Protein AF-A0A914XJV9-F1 (afdb_monomer_lite)

Foldseek 3Di:
DDDDDDDDDDDDDDDDDDDDDDDDDDDDDDDDDDYDDDDDDDDDDYDDDDDDDDDDDDDDDDDDDDDDDDDDDDDDDDDDADLLQKKKKAQADQPDDQVQVCVVLCVLHAWDDKFFDADVVPRTGPRIIMTGHPDNSSLVSVVVPPQDAGPNDGMDMARDDDPVNCVVDLQLVDQDQKKKWAQADPPDDQVLVQVQLCVLHHWDGKDDDPVHRMIMIGHPGRRSNSVLQVVQWGQGPNDTIRMDDDDDPVSSVVSVVVVVVVVVVVPPPDDDDDDDDDDDDDDDDDDDDDDDDDYDDDDDDDDDDDDDDDDDDDDDDDDDDDDDDDDDDDDDDDDDDDDDDDDDDDDDDDDDDDDDDDDDDDDDDDDDDDDDDDDDDDDDDDDDDDDDDDDDDDDDDDDDDDDDDDDDDDDDDDDDDDDDDDDDPDDDDDDDDDDDDDDDDDDDDDDDDDDDDDDDDDDPPDDDPDPDDFAQALAEAEFAQCLDALNVLLQQVNQVRHYAYEQEYQCDDQAQDDGDQVSQVVSCVVSVVVVGHYDYDNDQLLQLLVSVVVRCVPRNAHFEYEQDWAHADFAQPVGQDPCNLVSRLSRQQSSLVNNCVNRVVRLQVVLHHFYEREAEPCLVPNDGRRPSNNVSSVSLLVVQLVCCVVSVVSHHAGEYEHEDAQDPNCVVPDDVVVNVQFGSNFRNVVSSLSSTSPDPDHSWYWYTTNNDIDTDFDWAALAADDDPDDVVSCVVCVCNRPDCVPIDTDSDPVRVVVSVVVRNVPPDDDPDPDPPDDDPAFDFVQQQPDWDPFFDKDWDALCLLLLQLVLLPQDPDPLRCLRNPPPDPNNFRAQLLVLQSVVRRPPCCPGPRDHDDLLQKDFFKKKKFFPAGDDRTAMKTKTKGFPGWAAQDQKIWTWMKIWMAGPPPRHTGMIMITTMIGGRNHPNPGHNDDPPPPDFAADDPDAFPDKDKDWFALCSLVSNCSSRVVPRCLQPPQVSVVSSVHNGRFHDLSSLVSNLVVVCCVVPVSVPSRFFGMKMWTQDDTHRGRFMWMKGWHDDPQKIFIWIAGPVPRHTGIGSMITGTDDDPDPDDDDDDDDDDDDDDDQPFPCPVVLVLLQVVLVVPLCLLVVQLFKEKEQEDDPPDGRWIKIWHSNDDSTGIDTDDDPPPDDGQKYKYAYRVVSVCVLAVVDDPVVCVVVVRIDMDHDPVSVVSCCVSRHDDPDDD

Secondary structure (DSSP, 8-state):
-------------------------------------------------------------------------------PPPGGGEEEEES--TT--HHHHHHHHHTTS-EEEEEEEE-TTT--EEEEEEEEESSHHHHHHHHHTPSEEETTEEEEEEE---HHHHHH-GGGGS--SEEEEE---TT--HHHHHHHHHTTS-EEEEEEEGGGTEEEEEESSSHHHHHHHHH-EEEETTEEEE-EE---HHHHHHHHHHHHHHHHHHT-SS-----------------------------------------------------------------------------------------------------------------------------------------------------------------------------------------------------PPP--TT-EEEEESTTSHHHHHHHHHHHHTT-EEEEE-----TTS----SHHHHHHHHHHHHTT-EEEEE---GGGHHHHHHHHHHHHS---EEEE-------B-GGG--HHHHHHHIIIIIIHHHHHHHHHHHHHHHHT-EEEEEE--HHHHH--TTBHHHHHHHHHHHHHHHHHHHHHGGGTEEEEEEEE---STTTTTTS-HHHHHHS-GGGTHHHHHHHTSTT----S-EEEEETTEEEEE---B------SS--HHHHHHTHHHHS--TT-B--SSHHHHHHHHHHHHHTSPS------S---SS--HHHHHH---SS-EEEEE-HHHHHHHHHHTT--SSTTTHHHH-TTSTT----GGGGHHHHHHHT--TT-TT----TTTEEEEEEEEEESSPPPSSEEEEEEEEEEEEEE-SSEEEEEEEEEEEETTT--EEEEEEEEEEEET---SS--S--TTS----PPPSS--SEEEEEEPPTTHHHHHHHHH----GGGT-HHHHHHTT-SS--B-HHHHHHHHHHHHIIIIITT-GGGEEEEEEEE-S-B-TT-EEEEEEEEETTEEEEEEEETTTTEEEEEEEEEEEPPPP--------------------THHHHHHHHHHHHHT-TTHHHHH--EEEEEEEETTEEEEEEEEE-SSTT-EEEESSPSTTPPPSEEEEEEHHHHHHHHTTSS-HHHHHHTTSEEEEE-THHHHTTHHHHS--SS--

Radius of gyration: 46.47 Å; chains: 1; bounding box: 141×129×124 Å

Sequence (1201 aa):
MDLSENQSVAIDRKPNDPDNSQLTALKESSTEEEEVKSQNDADATQENNNESPKTFPSKYSIPKKNQETDNADDKPLSETPTEACKLFVGGLTTNTTEAMLRDFYSAFGRVVDVVVMVDSPTGRSRCFGFVTFAEPEHADRAIAAKPHVIDNRTIDAKRAIPREVSASNPEMKVQTTRLFVPGVRDEHTEENLQAYFEKYGKVKSVVIRRDKLCAFVDFEDADPVTKCALERAHYIEGHRCDVKKALSRDELTAARQRDRDRGFRGERQRGSAFGGRGGGVQYGGRDRDGGRSGGHFRGNDWRSDRGPQRGNYQQHEYGGGNAGYGSGGAPCSSRNSGGYGGWKETRGYEGYGSQNDAYFSGPQVQRQQENIAIPPGYNGPITHIYQASFAAQSSPAGGSRGLWANPAHNQHQASDFAARPVYQPQYRPYPDQLIGPCLAFYFGAYSNPQSGVTAYLLASLTFKKTKMALRFDGRVVIVTGAGGGLGRTYALDFAQRGASVVVNDLGGEAHGTGASTSMADKVVKEIRAAGGKAVANYDSVEYGEKIVKTAIDNFGRVDVVVNNAGILRDKAFVNMTDEDWDLIHKVHLKGAYSVARAAWPYMRKEKYGRIINTSSNSGVYGSFGQANYSAAKMGLVGFSNTLALEGAKYNILANSLVPTAGSRLTQTVMPQDLVDALKPEFVTPLVVYLCHESCPESGKVFEAGAGWFGTIQYYRSKGLALGLTTAEAVRDNWSKIVDMSHAKNFPGGREVTASLMEAMANVPEKKSPRPAGSTDKMDPQLAKSYVPDEPETYSYTARDAIIYALGIGATTKPEDVKFIYEGAEDFSVFPTFVVAPGLLANSINDWPGVKFDLQRVLHGEQYIELLKPLPSDGELKSHTRVVDIVDKGSFALILTNVETYDAQTGEKLAVQQFATFEKGFGNFGGSRTSAAEKTILPVPKRSPDAVVEQQTSPDQAALYRQGSGDMNPLHVDTDFAKVSGFKQPILHGLCSLGFAVRHVLQQYANNDVNRFKAVKVRFSKPVIPGQTLRTEMWKEGDRIHFQTLVKETGETVLSSCYVDLKPGTSTGHTHAAKASSTSTTSSNVKSAEIFKEMGERLKSQPDVPKKVQAILLYVIKQGGKDVAQFTVDLKNGAGAVYEGAPKNDEKAATTMTVEDEDFVKLATGKLNPQQAFMSGKIKVKGNIMLLQKLQGLMAAQKAKL

InterPro domains:
  IPR000504 RNA recognition motif domain [PF00076] (87-154)
  IPR000504 RNA recognition motif domain [PF00076] (179-229)
  IPR000504 RNA recognition motif domain [PS50102] (85-168)
  IPR000504 RNA recognition motif domain [PS50102] (177-248)
  IPR000504 RNA recognition motif domain [SM00360] (86-158)
  IPR000504 RNA recognition motif domain [SM00360] (178-244)
  IPR002347 Short-chain dehydrogenase/reductase SDR [PF00106] (475-661)
  IPR002347 Short-chain dehydrogenase/reductase SDR [PR00080] (556-567)
  IPR002347 Short-chain dehydrogenase/reductase SDR [PR00080] (609-617)
  IPR002347 Short-chain dehydrogenase/reductase SDR [PR00080] (629-648)
  IPR002347 Short-chain dehydrogenase/reductase SDR [PR00081] (476-493)
  IPR002347 Short-chain dehydrogenase/reductase SDR [PR00081] (556-567)
  IPR002347 Short-chain dehydrogenase/reductase SDR [PR00081] (603-619)
  IPR002347 Short-chain dehydrogenase/reductase SDR [PR00081] (629-648)
  IPR002539 MaoC-like dehydratase domain [PF01575] (939-1053)
  IPR003033 SCP2 sterol-binding domain [PF02036] (1091-1194)
  IPR012677 Nucleotide-binding alpha-beta plait domain superfamily [G3DSA:3.30.70.330] (14-167)
  IPR012677 Nucleotide-binding alpha-beta plait domain superfamily [G3DSA:3.30.70.330] (172-252)
  IPR020904 Short-chain dehydrogenase/reductase, conserved site [PS00061] (616-644)
  IPR029069 HotDog domain superfamily [SSF54637] (790-930)

Organism: NCBI:txid2011161

pLDDT: mean 72.71, std 27.86, range [21.86, 98.94]

Structure (mmCIF, N/CA/C/O backbone):
data_AF-A0A914XJV9-F1
#
_entry.id   AF-A0A914XJV9-F1
#
loop_
_atom_site.group_PDB
_atom_site.id
_atom_site.type_symbol
_atom_site.label_atom_id
_atom_site.label_alt_id
_atom_site.label_comp_id
_atom_site.label_asym_id
_atom_site.label_entity_id
_atom_site.label_seq_id
_atom_site.pdbx_PDB_ins_code
_atom_site.Cartn_x
_atom_site.Cartn_y
_atom_site.Cartn_z
_atom_site.occupancy
_atom_site.B_iso_or_equiv
_atom_site.auth_seq_id
_atom_site.auth_comp_id
_atom_site.auth_asym_id
_atom_site.auth_atom_id
_atom_site.pdbx_PDB_model_num
ATOM 1 N N . MET A 1 1 ? 35.556 41.927 5.781 1.00 35.94 1 MET A N 1
ATOM 2 C CA . MET A 1 1 ? 36.174 43.021 5.008 1.00 35.94 1 MET A CA 1
ATOM 3 C C . MET A 1 1 ? 37.508 42.538 4.491 1.00 35.94 1 MET A C 1
ATOM 5 O O . MET A 1 1 ? 38.126 41.714 5.154 1.00 35.94 1 MET A O 1
ATOM 9 N N . ASP A 1 2 ? 37.931 43.083 3.363 1.00 35.97 2 ASP A N 1
ATOM 10 C CA . ASP A 1 2 ? 39.230 43.755 3.315 1.00 35.97 2 ASP A CA 1
ATOM 11 C C . ASP A 1 2 ? 38.962 45.214 2.872 1.00 35.97 2 ASP A C 1
ATOM 13 O O . ASP A 1 2 ? 37.804 45.524 2.563 1.00 35.97 2 ASP A O 1
ATOM 17 N N . LEU A 1 3 ? 39.983 46.079 2.863 1.00 35.72 3 LEU A N 1
ATOM 18 C CA . LEU A 1 3 ? 39.907 47.551 2.969 1.00 35.72 3 LEU A CA 1
ATOM 19 C C . LEU A 1 3 ? 39.520 47.998 4.399 1.00 35.72 3 LEU A C 1
ATOM 21 O O . LEU A 1 3 ? 38.695 47.364 5.055 1.00 35.72 3 LEU A O 1
ATOM 25 N N . SER A 1 4 ? 40.098 49.073 4.953 1.00 30.72 4 SER A N 1
ATOM 26 C CA . SER A 1 4 ? 40.649 50.278 4.301 1.00 30.72 4 SER A CA 1
ATOM 27 C C . SER A 1 4 ? 42.183 50.447 4.254 1.00 30.72 4 SER A C 1
ATOM 29 O O . SER A 1 4 ? 42.829 50.501 5.292 1.00 30.72 4 SER A O 1
ATOM 31 N N . GLU A 1 5 ? 42.676 50.667 3.029 1.00 45.34 5 GLU A N 1
ATOM 32 C CA . GLU A 1 5 ? 43.639 51.692 2.552 1.00 45.34 5 GLU A CA 1
ATOM 33 C C . GLU A 1 5 ? 44.970 52.070 3.259 1.00 45.34 5 GLU A C 1
ATOM 35 O O . GLU A 1 5 ? 45.047 52.301 4.459 1.00 45.34 5 GLU A O 1
ATOM 40 N N . ASN A 1 6 ? 45.938 52.401 2.379 1.00 33.38 6 ASN A N 1
ATOM 41 C CA . ASN A 1 6 ? 47.176 53.187 2.560 1.00 33.38 6 ASN A CA 1
ATOM 42 C C . ASN A 1 6 ? 48.343 52.515 3.330 1.00 33.38 6 ASN A C 1
ATOM 44 O O . ASN A 1 6 ? 48.135 51.751 4.261 1.00 33.38 6 ASN A O 1
ATOM 48 N N . GLN A 1 7 ? 49.619 52.732 2.965 1.00 29.50 7 GLN A N 1
ATOM 49 C CA . GLN A 1 7 ? 50.206 53.797 2.122 1.00 29.50 7 GLN A CA 1
ATOM 50 C C . GLN A 1 7 ? 51.362 53.297 1.205 1.00 29.50 7 GLN A C 1
ATOM 52 O O . GLN A 1 7 ? 51.760 52.137 1.260 1.00 29.50 7 GLN A O 1
ATOM 57 N N . SER A 1 8 ? 51.875 54.179 0.336 1.00 27.77 8 SER A N 1
ATOM 58 C CA . SER A 1 8 ? 53.024 53.995 -0.584 1.00 27.77 8 SER A CA 1
ATOM 59 C C . SER A 1 8 ? 54.372 53.796 0.161 1.00 27.77 8 SER A C 1
ATOM 61 O O . SER A 1 8 ? 54.440 54.030 1.361 1.00 27.77 8 SER A O 1
ATOM 63 N N . VAL A 1 9 ? 55.488 53.323 -0.427 1.00 28.36 9 VAL A N 1
ATOM 64 C CA . VAL A 1 9 ? 56.270 53.830 -1.589 1.00 28.36 9 VAL A CA 1
ATOM 65 C C . VAL A 1 9 ? 57.107 52.699 -2.241 1.00 28.36 9 VAL A C 1
ATOM 67 O O . VAL A 1 9 ? 57.362 51.671 -1.624 1.00 28.36 9 VAL A O 1
ATOM 70 N N . ALA A 1 10 ? 57.525 52.876 -3.503 1.00 28.20 10 ALA A N 1
ATOM 71 C CA . ALA A 1 10 ? 58.296 51.906 -4.297 1.00 28.20 10 ALA A CA 1
ATOM 72 C C . ALA A 1 10 ? 59.831 52.043 -4.172 1.00 28.20 10 ALA A C 1
ATOM 74 O O . ALA A 1 10 ? 60.318 53.105 -3.798 1.00 28.20 10 ALA A O 1
ATOM 75 N N . ILE A 1 11 ? 60.578 51.021 -4.624 1.00 28.30 11 ILE A N 1
ATOM 76 C CA . ILE A 1 11 ? 61.753 51.146 -5.522 1.00 28.30 11 ILE A CA 1
ATOM 77 C C . ILE A 1 11 ? 62.141 49.762 -6.091 1.00 28.30 11 ILE A C 1
ATOM 79 O O . ILE A 1 11 ? 61.942 48.735 -5.449 1.00 28.30 11 ILE A O 1
ATOM 83 N N . ASP A 1 12 ? 62.667 49.748 -7.317 1.00 28.19 12 ASP A N 1
ATOM 84 C CA . ASP A 1 12 ? 63.101 48.567 -8.085 1.00 28.19 12 ASP A CA 1
ATOM 85 C C . ASP A 1 12 ? 64.639 48.419 -8.052 1.00 28.19 12 ASP A C 1
ATOM 87 O O . ASP A 1 12 ? 65.328 49.434 -8.210 1.00 28.19 12 ASP A O 1
ATOM 91 N N . ARG A 1 13 ? 65.170 47.188 -7.877 1.00 27.08 13 ARG A N 1
ATOM 92 C CA . ARG A 1 13 ? 66.496 46.743 -8.387 1.00 27.08 13 ARG A CA 1
ATOM 93 C C . ARG A 1 13 ? 66.827 45.244 -8.185 1.00 27.08 13 ARG A C 1
ATOM 95 O O . ARG A 1 13 ? 67.084 44.771 -7.085 1.00 27.08 13 ARG A O 1
ATOM 102 N N . LYS A 1 14 ? 66.916 44.561 -9.330 1.00 26.86 14 LYS A N 1
ATOM 103 C CA . LYS A 1 14 ? 67.785 43.425 -9.753 1.00 26.86 14 LYS A CA 1
ATOM 104 C C . LYS A 1 14 ? 69.282 43.497 -9.315 1.00 26.86 14 LYS A C 1
ATOM 106 O O . LYS A 1 14 ? 69.695 44.604 -8.967 1.00 26.86 14 LYS A O 1
ATOM 111 N N . PRO A 1 15 ? 70.161 42.481 -9.584 1.00 55.50 15 PRO A N 1
ATOM 112 C CA . PRO A 1 15 ? 69.984 41.017 -9.831 1.00 55.50 15 PRO A CA 1
ATOM 113 C C . PRO A 1 15 ? 71.158 40.097 -9.309 1.00 55.50 15 PRO A C 1
ATOM 115 O O . PRO A 1 15 ? 71.995 40.550 -8.537 1.00 55.50 15 PRO A O 1
ATOM 118 N N . ASN A 1 16 ? 71.255 38.867 -9.868 1.00 28.69 16 ASN A N 1
ATOM 119 C CA . ASN A 1 16 ? 72.408 37.930 -10.014 1.00 28.69 16 ASN A CA 1
ATOM 120 C C . ASN A 1 16 ? 72.744 36.990 -8.827 1.00 28.69 16 ASN A C 1
ATOM 122 O O . ASN A 1 16 ? 72.704 37.431 -7.685 1.00 28.69 16 ASN A O 1
ATOM 126 N N . ASP A 1 17 ? 72.928 35.661 -8.984 1.00 32.00 17 ASP A N 1
ATOM 127 C CA . ASP A 1 17 ? 73.704 34.768 -9.915 1.00 32.00 17 ASP A CA 1
ATOM 128 C C . ASP A 1 17 ? 75.155 34.506 -9.445 1.00 32.00 17 ASP A C 1
ATOM 130 O O . ASP A 1 17 ? 75.733 35.403 -8.825 1.00 32.00 17 ASP A O 1
ATOM 134 N N . PRO A 1 18 ? 75.798 33.358 -9.783 1.00 53.62 18 PRO A N 1
ATOM 135 C CA . PRO A 1 18 ? 75.336 32.182 -10.553 1.00 53.62 18 PRO A CA 1
ATOM 136 C C . PRO A 1 18 ? 75.218 30.935 -9.609 1.00 53.62 18 PRO A C 1
ATOM 138 O O . PRO A 1 18 ? 74.758 31.127 -8.487 1.00 53.62 18 PRO A O 1
ATOM 141 N N . ASP A 1 19 ? 75.514 29.647 -9.880 1.00 28.52 19 ASP A N 1
ATOM 142 C CA . ASP A 1 19 ? 76.132 28.916 -11.011 1.00 28.52 19 ASP A CA 1
ATOM 143 C C . ASP A 1 19 ? 75.695 27.414 -11.055 1.00 28.52 19 ASP A C 1
ATOM 145 O O . ASP A 1 19 ? 74.614 27.069 -10.576 1.00 28.52 19 ASP A O 1
ATOM 149 N N . ASN A 1 20 ? 76.475 26.529 -11.698 1.00 30.92 20 ASN A N 1
ATOM 150 C CA . ASN A 1 20 ? 75.982 25.366 -12.452 1.00 30.92 20 ASN A CA 1
ATOM 151 C C . ASN A 1 20 ? 76.846 24.072 -12.313 1.00 30.92 20 ASN A C 1
ATOM 153 O O . ASN A 1 20 ? 77.877 24.053 -11.645 1.00 30.92 20 ASN A O 1
ATOM 157 N N . SER A 1 21 ? 76.454 23.021 -13.055 1.00 28.16 21 SER A N 1
ATOM 158 C CA . SER A 1 21 ? 77.110 21.715 -13.315 1.00 28.16 21 SER A CA 1
ATOM 159 C C . SER A 1 21 ? 76.910 20.628 -12.227 1.00 28.16 21 SER A C 1
ATOM 161 O O . SER A 1 21 ? 76.821 20.948 -11.049 1.00 28.16 21 SER A O 1
ATOM 163 N N . GLN A 1 22 ? 76.639 19.332 -12.495 1.00 29.59 22 GLN A N 1
ATOM 164 C CA . GLN A 1 22 ? 77.000 18.383 -13.583 1.00 29.59 22 GLN A CA 1
ATOM 165 C C . GLN A 1 22 ? 78.501 18.026 -13.620 1.00 29.59 22 GLN A C 1
ATOM 167 O O . GLN A 1 22 ? 79.325 18.911 -13.492 1.00 29.59 22 GLN A O 1
ATOM 172 N N . LEU A 1 23 ? 78.976 16.799 -13.870 1.00 29.56 23 LEU A N 1
ATOM 173 C CA . LEU A 1 23 ? 78.452 15.415 -13.856 1.00 29.56 23 LEU A CA 1
ATOM 174 C C . LEU A 1 23 ? 79.693 14.503 -14.037 1.00 29.56 23 LEU A C 1
ATOM 176 O O . LEU A 1 23 ? 80.596 14.905 -14.762 1.00 29.56 23 LEU A O 1
ATOM 180 N N . THR A 1 24 ? 79.690 13.257 -13.530 1.00 29.30 24 THR A N 1
ATOM 181 C CA . THR A 1 24 ? 80.637 12.150 -13.884 1.00 29.30 24 THR A CA 1
ATOM 182 C C . THR A 1 24 ? 82.157 12.343 -13.619 1.00 29.30 24 THR A C 1
ATOM 184 O O . THR A 1 24 ? 82.661 13.453 -13.655 1.00 29.30 24 THR A O 1
ATOM 187 N N . ALA A 1 25 ? 82.989 11.308 -13.408 1.00 30.73 25 ALA A N 1
ATOM 188 C CA . ALA A 1 25 ? 82.781 9.934 -12.908 1.00 30.73 25 ALA A CA 1
ATOM 189 C C . ALA A 1 25 ? 84.137 9.219 -12.633 1.00 30.73 25 ALA A C 1
ATOM 191 O O . ALA A 1 25 ? 85.165 9.643 -13.148 1.00 30.73 25 ALA A O 1
ATOM 192 N N . LEU A 1 26 ? 84.051 8.047 -11.973 1.00 27.95 26 LEU A N 1
ATOM 193 C CA . LEU A 1 26 ? 84.972 6.885 -12.002 1.00 27.95 26 LEU A CA 1
ATOM 194 C C . LEU A 1 26 ? 86.272 6.865 -11.158 1.00 27.95 26 LEU A C 1
ATOM 196 O O . LEU A 1 26 ? 87.065 7.795 -11.183 1.00 27.95 26 LEU A O 1
ATOM 200 N N . LYS A 1 27 ? 86.512 5.655 -10.601 1.00 27.23 27 LYS A N 1
ATOM 201 C CA . LYS A 1 27 ? 87.788 5.029 -10.164 1.00 27.23 27 LYS A CA 1
ATOM 202 C C . LYS A 1 27 ? 88.491 5.579 -8.902 1.00 27.23 27 LYS A C 1
ATOM 204 O O . LYS A 1 27 ? 88.497 6.777 -8.675 1.00 27.23 27 LYS A O 1
ATOM 209 N N . GLU A 1 28 ? 89.161 4.765 -8.071 1.00 27.73 28 GLU A N 1
ATOM 210 C CA . GLU A 1 28 ? 89.102 3.305 -7.779 1.00 27.73 28 GLU A CA 1
ATOM 211 C C . GLU A 1 28 ? 89.982 3.014 -6.537 1.00 27.73 28 GLU A C 1
ATOM 213 O O . GLU A 1 28 ? 91.012 3.668 -6.406 1.00 27.73 28 GLU A O 1
ATOM 218 N N . SER A 1 29 ? 89.665 1.991 -5.718 1.00 25.09 29 SER A N 1
ATOM 219 C CA . SER A 1 29 ? 90.509 1.422 -4.620 1.00 25.09 29 SER A CA 1
ATOM 220 C C . SER A 1 29 ? 90.914 2.363 -3.450 1.00 25.09 29 SER A C 1
ATOM 222 O O . SER A 1 29 ? 90.956 3.574 -3.617 1.00 25.09 29 SER A O 1
ATOM 224 N N . SER A 1 30 ? 91.235 1.911 -2.228 1.00 26.02 30 SER A N 1
ATOM 225 C CA . SER A 1 30 ? 90.903 0.685 -1.457 1.00 26.02 30 SER A CA 1
ATOM 226 C C . SER A 1 30 ? 91.379 0.851 0.008 1.00 26.02 30 SER A C 1
ATOM 228 O O . SER A 1 30 ? 92.380 1.529 0.195 1.00 26.02 30 SER A O 1
ATOM 230 N N . THR A 1 31 ? 90.710 0.197 0.979 1.00 24.86 31 THR A N 1
ATOM 231 C CA . THR A 1 31 ? 91.248 -0.450 2.227 1.00 24.86 31 THR A CA 1
ATOM 232 C C . THR A 1 31 ? 92.362 0.237 3.058 1.00 24.86 31 THR A C 1
ATOM 234 O O . THR A 1 31 ? 93.399 0.586 2.511 1.00 24.86 31 THR A O 1
ATOM 237 N N . GLU A 1 32 ? 92.338 0.297 4.396 1.00 26.41 32 GLU A N 1
ATOM 238 C CA . GLU A 1 32 ? 91.389 -0.159 5.439 1.00 26.41 32 GLU A CA 1
ATOM 239 C C . GLU A 1 32 ? 91.836 0.406 6.821 1.00 26.41 32 GLU A C 1
ATOM 241 O O . GLU A 1 32 ? 92.799 1.166 6.874 1.00 26.41 32 GLU A O 1
ATOM 246 N N . GLU A 1 33 ? 91.179 -0.042 7.903 1.00 27.69 33 GLU A N 1
ATOM 247 C CA . GLU A 1 33 ? 91.526 0.078 9.343 1.00 27.69 33 GLU A CA 1
ATOM 248 C C . GLU A 1 33 ? 90.814 1.147 10.206 1.00 27.69 33 GLU A C 1
ATOM 250 O O . GLU A 1 33 ? 90.206 2.091 9.709 1.00 27.69 33 GLU A O 1
ATOM 255 N N . GLU A 1 34 ? 90.859 0.868 11.520 1.00 28.19 34 GLU A N 1
ATOM 256 C CA . GLU A 1 34 ? 90.119 1.427 12.669 1.00 28.19 34 GLU A CA 1
ATOM 257 C C . GLU A 1 34 ? 88.573 1.357 12.606 1.00 28.19 34 GLU A C 1
ATOM 259 O O . GLU A 1 34 ? 87.932 1.864 11.695 1.00 28.19 34 GLU A O 1
ATOM 264 N N . GLU A 1 35 ? 87.825 0.873 13.601 1.00 26.88 35 GLU A N 1
ATOM 265 C CA . GLU A 1 35 ? 87.966 -0.089 14.714 1.00 26.88 35 GLU A CA 1
ATOM 266 C C . GLU A 1 35 ? 86.552 -0.087 15.384 1.00 26.88 35 GLU A C 1
ATOM 268 O O . GLU A 1 35 ? 85.907 0.954 15.456 1.00 26.88 35 GLU A O 1
ATOM 273 N N . VAL A 1 36 ? 85.930 -1.246 15.672 1.00 26.53 36 VAL A N 1
ATOM 274 C CA . VAL A 1 36 ? 85.698 -1.779 17.046 1.00 26.53 36 VAL A CA 1
ATOM 275 C C . VAL A 1 36 ? 84.713 -0.968 17.936 1.00 26.53 36 VAL A C 1
ATOM 277 O O . VAL A 1 36 ? 84.832 0.239 18.059 1.00 26.53 36 VAL A O 1
ATOM 280 N N . LYS A 1 37 ? 83.710 -1.527 18.644 1.00 25.86 37 LYS A N 1
ATOM 281 C CA . LYS A 1 37 ? 83.249 -2.905 18.994 1.00 25.86 37 LYS A CA 1
ATOM 282 C C . LYS A 1 37 ? 81.698 -2.867 19.171 1.00 25.86 37 LYS A C 1
ATOM 284 O O . LYS A 1 37 ? 81.182 -1.814 19.520 1.00 25.86 37 LYS A O 1
ATOM 289 N N . SER A 1 38 ? 80.901 -3.858 18.734 1.00 25.83 38 SER A N 1
ATOM 290 C CA . SER A 1 38 ? 80.520 -5.133 19.414 1.00 25.83 38 SER A CA 1
ATOM 291 C C . SER A 1 38 ? 79.536 -4.957 20.609 1.00 25.83 38 SER A C 1
ATOM 293 O O . SER A 1 38 ? 79.425 -3.849 21.115 1.00 25.83 38 SER A O 1
ATOM 295 N N . GLN A 1 39 ? 78.741 -5.924 21.110 1.00 27.36 39 GLN A N 1
ATOM 296 C CA . GLN A 1 39 ? 78.460 -7.356 20.823 1.00 27.36 39 GLN A CA 1
ATOM 297 C C . GLN A 1 39 ? 77.080 -7.699 21.490 1.00 27.36 39 GLN A C 1
ATOM 299 O O . GLN A 1 39 ? 76.764 -7.101 22.512 1.00 27.36 39 GLN A O 1
ATOM 304 N N . ASN A 1 40 ? 76.138 -8.418 20.859 1.00 26.36 40 ASN A N 1
ATOM 305 C CA . ASN A 1 40 ? 75.861 -9.880 20.906 1.00 26.36 40 ASN A CA 1
ATOM 306 C C . ASN A 1 40 ? 74.923 -10.430 22.021 1.00 26.36 40 ASN A C 1
ATOM 308 O O . ASN A 1 40 ? 75.107 -10.155 23.198 1.00 26.36 40 ASN A O 1
ATOM 312 N N . ASP A 1 41 ? 74.032 -11.324 21.560 1.00 24.80 41 ASP A N 1
ATOM 313 C CA . ASP A 1 41 ? 73.578 -12.624 22.110 1.00 24.80 41 ASP A CA 1
ATOM 314 C C . ASP A 1 41 ? 72.735 -12.801 23.400 1.00 24.80 41 ASP A C 1
ATOM 316 O O . ASP A 1 41 ? 72.989 -12.217 24.446 1.00 24.80 41 ASP A O 1
ATOM 320 N N . ALA A 1 42 ? 71.834 -13.799 23.282 1.00 26.77 42 ALA A N 1
ATOM 321 C CA . ALA A 1 42 ? 71.218 -14.663 24.311 1.00 26.77 42 ALA A CA 1
ATOM 322 C C . ALA A 1 42 ? 70.265 -14.041 25.365 1.00 26.77 42 ALA A C 1
ATOM 324 O O . ALA A 1 42 ? 70.269 -12.840 25.596 1.00 26.77 42 ALA A O 1
ATOM 325 N N . ASP A 1 43 ? 69.460 -14.805 26.122 1.00 25.11 43 ASP A N 1
ATOM 326 C CA . ASP A 1 43 ? 68.598 -15.998 25.891 1.00 25.11 43 ASP A CA 1
ATOM 327 C C . ASP A 1 43 ? 67.774 -16.207 27.204 1.00 25.11 43 ASP A C 1
ATOM 329 O O . ASP A 1 43 ? 67.992 -15.498 28.183 1.00 25.11 43 ASP A O 1
ATOM 333 N N . ALA A 1 44 ? 66.870 -17.190 27.256 1.00 26.05 44 ALA A N 1
ATOM 334 C CA . ALA A 1 44 ? 66.385 -17.871 28.469 1.00 26.05 44 ALA A CA 1
ATOM 335 C C . ALA A 1 44 ? 65.604 -17.081 29.567 1.00 26.05 44 ALA A C 1
ATOM 337 O O . ALA A 1 44 ? 66.147 -16.564 30.535 1.00 26.05 44 ALA A O 1
ATOM 338 N N . THR A 1 45 ? 64.270 -17.212 29.495 1.00 24.44 45 THR A N 1
ATOM 339 C CA . THR A 1 45 ? 63.348 -17.630 30.591 1.00 24.44 45 THR A CA 1
ATOM 340 C C . THR A 1 45 ? 63.232 -16.906 31.959 1.00 24.44 45 THR A C 1
ATOM 342 O O . THR A 1 45 ? 64.131 -16.933 32.787 1.00 24.44 45 THR A O 1
ATOM 345 N N . GLN A 1 46 ? 61.960 -16.589 32.267 1.00 24.92 46 GLN A N 1
ATOM 346 C CA . GLN A 1 46 ? 61.229 -16.776 33.547 1.00 24.92 46 GLN A CA 1
ATOM 347 C C . GLN A 1 46 ? 61.274 -15.754 34.719 1.00 24.92 46 GLN A C 1
ATOM 349 O O . GLN A 1 46 ? 62.250 -15.601 35.437 1.00 24.92 46 GLN A O 1
ATOM 354 N N . GLU A 1 47 ? 60.048 -15.283 35.011 1.00 25.05 47 GLU A N 1
ATOM 355 C CA . GLU A 1 47 ? 59.360 -15.227 36.322 1.00 25.05 47 GLU A CA 1
ATOM 356 C C . GLU A 1 47 ? 59.354 -13.994 37.264 1.00 25.05 47 GLU A C 1
ATOM 358 O O . GLU A 1 47 ? 60.363 -13.415 37.639 1.00 25.05 47 GLU A O 1
ATOM 363 N N . ASN A 1 48 ? 58.122 -13.750 37.750 1.00 24.50 48 ASN A N 1
ATOM 364 C CA . ASN A 1 48 ? 57.681 -13.160 39.025 1.00 24.50 48 ASN A CA 1
ATOM 365 C C . ASN A 1 48 ? 57.728 -11.633 39.300 1.00 24.50 48 ASN A C 1
ATOM 367 O O . ASN A 1 48 ? 58.663 -11.100 39.881 1.00 24.50 48 ASN A O 1
ATOM 371 N N . ASN A 1 49 ? 56.525 -11.056 39.146 1.00 24.77 49 ASN A N 1
ATOM 372 C CA . ASN A 1 49 ? 55.782 -10.267 40.150 1.00 24.77 49 ASN A CA 1
ATOM 373 C C . ASN A 1 49 ? 56.039 -8.762 40.390 1.00 24.77 49 ASN A C 1
ATOM 375 O O . ASN A 1 49 ? 57.151 -8.258 40.448 1.00 24.77 49 ASN A O 1
ATOM 379 N N . ASN A 1 50 ? 54.898 -8.141 40.723 1.00 23.19 50 ASN A N 1
ATOM 380 C CA . ASN A 1 50 ? 54.648 -6.929 41.507 1.00 23.19 50 ASN A CA 1
ATOM 381 C C . ASN A 1 50 ? 54.798 -5.508 40.919 1.00 23.19 50 ASN A C 1
ATOM 383 O O . ASN A 1 50 ? 55.811 -5.097 40.372 1.00 23.19 50 ASN A O 1
ATOM 387 N N . GLU A 1 51 ? 53.738 -4.754 41.241 1.00 23.22 51 GLU A N 1
ATOM 388 C CA . GLU A 1 51 ? 53.666 -3.329 41.589 1.00 23.22 51 GLU A CA 1
ATOM 389 C C . GLU A 1 51 ? 53.754 -2.217 40.519 1.00 23.22 51 GLU A C 1
ATOM 391 O O . GLU A 1 51 ? 54.617 -2.129 39.651 1.00 23.22 51 GLU A O 1
ATOM 396 N N . SER A 1 52 ? 52.785 -1.307 40.668 1.00 32.03 52 SER A N 1
ATOM 397 C CA . SER A 1 52 ? 52.681 0.061 40.145 1.00 32.03 52 SER A CA 1
ATOM 398 C C . SER A 1 52 ? 53.863 0.951 40.615 1.00 32.03 52 SER A C 1
ATOM 400 O O . SER A 1 52 ? 54.594 0.522 41.504 1.00 32.03 52 SER A O 1
ATOM 402 N N . PRO A 1 53 ? 54.025 2.229 40.176 1.00 39.53 53 PRO A N 1
ATOM 403 C CA . PRO A 1 53 ? 53.096 3.054 39.385 1.00 39.53 53 PRO A CA 1
ATOM 404 C C . PRO A 1 53 ? 53.766 3.943 38.302 1.00 39.53 53 PRO A C 1
ATOM 406 O O . PRO A 1 53 ? 54.985 3.944 38.137 1.00 39.53 53 PRO A O 1
ATOM 409 N N . LYS A 1 54 ? 52.977 4.833 37.670 1.00 24.11 54 LYS A N 1
ATOM 410 C CA . LYS A 1 54 ? 53.268 6.290 37.654 1.00 24.11 54 LYS A CA 1
ATOM 411 C C . LYS A 1 54 ? 52.087 7.139 37.169 1.00 24.11 54 LYS A C 1
ATOM 413 O O . LYS A 1 54 ? 51.370 6.770 36.248 1.00 24.11 54 LYS A O 1
ATOM 418 N N . THR A 1 55 ? 51.909 8.291 37.811 1.00 25.94 55 THR A N 1
ATOM 419 C CA . THR A 1 55 ? 50.918 9.331 37.497 1.00 25.94 55 THR A CA 1
ATOM 420 C C . THR A 1 55 ? 51.513 10.418 36.596 1.00 25.94 55 THR A C 1
ATOM 422 O O . THR A 1 55 ? 52.716 10.673 36.635 1.00 25.94 55 THR A O 1
ATOM 425 N N . PHE A 1 56 ? 50.662 11.107 35.829 1.00 25.84 56 PHE A N 1
ATOM 426 C CA . PHE A 1 56 ? 51.005 12.354 35.129 1.00 25.84 56 PHE A CA 1
ATOM 427 C C . PHE A 1 56 ? 50.384 13.581 35.840 1.00 25.84 56 PHE A C 1
ATOM 429 O O . PHE A 1 56 ? 49.429 13.420 36.604 1.00 25.84 56 PHE A O 1
ATOM 436 N N . PRO A 1 57 ? 50.951 14.797 35.682 1.00 26.86 57 PRO A N 1
ATOM 437 C CA . PRO A 1 57 ? 50.749 15.892 36.635 1.00 26.86 57 PRO A CA 1
ATOM 438 C C . PRO A 1 57 ? 49.503 16.762 36.391 1.00 26.86 57 PRO A C 1
ATOM 440 O O . PRO A 1 57 ? 49.058 16.967 35.264 1.00 26.86 57 PRO A O 1
ATOM 443 N N . SER A 1 58 ? 49.001 17.356 37.479 1.00 29.19 58 SER A N 1
ATOM 444 C CA . SER A 1 58 ? 47.888 18.317 37.480 1.00 29.19 58 SER A CA 1
ATOM 445 C C . SER A 1 58 ? 48.239 19.643 36.792 1.00 29.19 58 SER A C 1
ATOM 447 O O . SER A 1 58 ? 49.320 20.192 37.021 1.00 29.19 58 SER A O 1
ATOM 449 N N . LYS A 1 59 ? 47.300 20.196 36.006 1.00 25.45 59 LYS A N 1
ATOM 450 C CA . LYS A 1 59 ? 47.401 21.561 35.452 1.00 25.45 59 LYS A CA 1
ATOM 451 C C . LYS A 1 59 ? 46.085 22.345 35.289 1.00 25.45 59 LYS A C 1
ATOM 453 O O . LYS A 1 59 ? 46.092 23.384 34.637 1.00 25.45 59 LYS A O 1
ATOM 458 N N . TYR A 1 60 ? 44.989 21.911 35.921 1.00 26.52 60 TYR A N 1
ATOM 459 C CA . TYR A 1 60 ? 43.729 22.670 35.976 1.00 26.52 60 TYR A CA 1
ATOM 460 C C . TYR A 1 60 ? 43.159 22.678 37.401 1.00 26.52 60 TYR A C 1
ATOM 462 O O . TYR A 1 60 ? 42.560 21.704 37.852 1.00 26.52 60 TYR A O 1
ATOM 470 N N . SER A 1 61 ? 43.352 23.790 38.113 1.00 25.45 61 SER A N 1
ATOM 471 C CA . SER A 1 61 ? 42.834 23.996 39.471 1.00 25.45 61 SER A CA 1
ATOM 472 C C . SER A 1 61 ? 41.491 24.725 39.429 1.00 25.45 61 SER A C 1
ATOM 474 O O . SER A 1 61 ? 41.445 25.908 39.100 1.00 25.45 61 SER A O 1
ATOM 476 N N . ILE A 1 62 ? 40.408 24.039 39.801 1.00 28.39 62 ILE A N 1
ATOM 477 C CA . ILE A 1 62 ? 39.077 24.641 39.985 1.00 28.39 62 ILE A CA 1
ATOM 478 C C . ILE A 1 62 ? 38.904 25.019 41.474 1.00 28.39 62 ILE A C 1
ATOM 480 O O . ILE A 1 62 ? 39.264 24.209 42.335 1.00 28.39 62 ILE A O 1
ATOM 484 N N . PRO A 1 63 ? 38.386 26.216 41.824 1.00 24.67 63 PRO A N 1
ATOM 485 C CA . PRO A 1 63 ? 38.2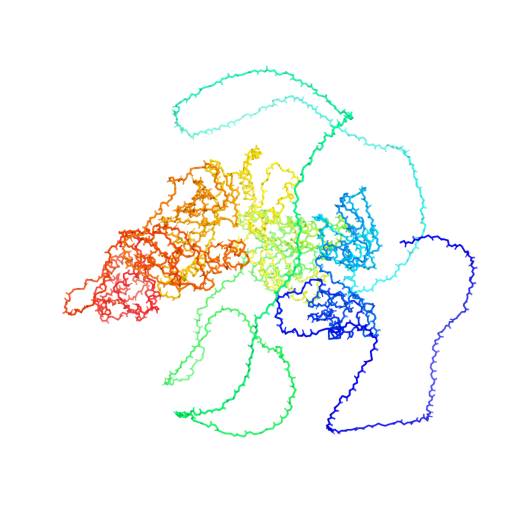17 26.626 43.222 1.00 24.67 63 PRO A CA 1
ATOM 486 C C . PRO A 1 63 ? 37.222 25.751 44.002 1.00 24.67 63 PRO A C 1
ATOM 488 O O . PRO A 1 63 ? 36.170 25.388 43.483 1.00 24.67 63 PRO A O 1
ATOM 491 N N . LYS A 1 64 ? 37.511 25.479 45.284 1.00 26.97 64 LYS A N 1
ATOM 492 C CA . LYS A 1 64 ? 36.585 24.815 46.219 1.00 26.97 64 LYS A CA 1
ATOM 493 C C . LYS A 1 64 ? 35.972 25.800 47.223 1.00 26.97 64 LYS A C 1
ATOM 495 O O . LYS A 1 64 ? 36.692 26.336 48.061 1.00 26.97 64 LYS A O 1
ATOM 500 N N . LYS A 1 65 ? 34.643 25.931 47.190 1.00 23.89 65 LYS A N 1
ATOM 501 C CA . LYS A 1 65 ? 33.725 26.252 48.305 1.00 23.89 65 LYS A CA 1
ATOM 502 C C . LYS A 1 65 ? 32.327 25.763 47.893 1.00 23.89 65 LYS A C 1
ATOM 504 O O . LYS A 1 65 ? 31.995 25.904 46.724 1.00 23.89 65 LYS A O 1
ATOM 509 N N . ASN A 1 66 ? 31.477 25.207 48.751 1.00 25.34 66 ASN A N 1
ATOM 510 C CA . ASN A 1 66 ? 31.655 24.721 50.126 1.00 25.34 66 ASN A CA 1
ATOM 511 C C . ASN A 1 66 ? 30.967 23.345 50.237 1.00 25.34 66 ASN A C 1
ATOM 513 O O . ASN A 1 66 ? 30.165 22.994 49.376 1.00 25.34 66 ASN A O 1
ATOM 517 N N . GLN A 1 67 ? 31.278 22.571 51.278 1.00 27.81 67 GLN A N 1
ATOM 518 C CA . GLN A 1 67 ? 30.553 21.333 51.580 1.00 27.81 67 GLN A CA 1
ATOM 519 C C . GLN A 1 67 ? 29.362 21.636 52.495 1.00 27.81 67 GLN A C 1
ATOM 521 O O . GLN A 1 67 ? 29.566 22.158 53.587 1.00 27.81 67 GLN A O 1
ATOM 526 N N . GLU A 1 68 ? 28.169 21.232 52.073 1.00 24.75 68 GLU A N 1
ATOM 527 C CA . GLU A 1 68 ? 27.089 20.767 52.953 1.00 24.75 68 GLU A CA 1
ATOM 528 C C . GLU A 1 68 ? 26.685 19.356 52.481 1.00 24.75 68 GLU A C 1
ATOM 530 O O . GLU A 1 68 ? 27.173 18.894 51.442 1.00 24.75 68 GLU A O 1
ATOM 535 N N . THR A 1 69 ? 25.965 18.604 53.313 1.00 27.00 69 THR A N 1
ATOM 536 C CA . THR A 1 69 ? 26.167 17.149 53.409 1.00 27.00 69 THR A CA 1
ATOM 537 C C . THR A 1 69 ? 25.044 16.273 52.839 1.00 27.00 69 THR A C 1
ATOM 539 O O . THR A 1 69 ? 23.929 16.718 52.595 1.00 27.00 69 THR A O 1
ATOM 542 N N . ASP A 1 70 ? 25.396 14.988 52.709 1.00 26.48 70 ASP A N 1
ATOM 543 C CA . ASP A 1 70 ? 24.526 13.806 52.738 1.00 26.48 70 ASP A CA 1
ATOM 544 C C . ASP A 1 70 ? 23.736 13.380 51.478 1.00 26.48 70 ASP A C 1
ATOM 546 O O . ASP A 1 70 ? 22.754 13.977 51.059 1.00 26.48 70 ASP A O 1
ATOM 550 N N . ASN A 1 71 ? 24.150 12.201 50.994 1.00 31.34 71 ASN A N 1
ATOM 551 C CA . ASN A 1 71 ? 23.334 11.069 50.532 1.00 31.34 71 ASN A CA 1
ATOM 552 C C . ASN A 1 71 ? 22.336 11.266 49.372 1.00 31.34 71 ASN A C 1
ATOM 554 O O . ASN A 1 71 ? 21.219 11.750 49.537 1.00 31.34 71 ASN A O 1
ATOM 558 N N . ALA A 1 72 ? 22.692 10.680 48.223 1.00 27.42 72 ALA A N 1
ATOM 559 C CA . ALA A 1 72 ? 21.764 10.315 47.157 1.00 27.42 72 ALA A CA 1
ATOM 560 C C . ALA A 1 72 ? 22.046 8.871 46.695 1.00 27.42 72 ALA A C 1
ATOM 562 O O . ALA A 1 72 ? 23.043 8.622 46.017 1.00 27.42 72 ALA A O 1
ATOM 563 N N . ASP A 1 73 ? 21.175 7.937 47.085 1.00 30.50 73 ASP A N 1
ATOM 564 C CA . ASP A 1 73 ? 21.159 6.553 46.590 1.00 30.50 73 ASP A CA 1
ATOM 565 C C . ASP A 1 73 ? 20.623 6.458 45.144 1.00 30.50 73 ASP A C 1
ATOM 567 O O . ASP A 1 73 ? 20.129 7.433 44.569 1.00 30.50 73 ASP A O 1
ATOM 571 N N . ASP A 1 74 ? 20.722 5.261 44.555 1.00 38.47 74 ASP A N 1
ATOM 572 C CA . ASP A 1 74 ? 20.361 4.955 43.165 1.00 38.47 74 ASP A CA 1
ATOM 573 C C . ASP A 1 74 ? 18.994 5.508 42.713 1.00 38.47 74 ASP A C 1
ATOM 575 O O . ASP A 1 74 ? 17.930 5.150 43.227 1.00 38.47 74 ASP A O 1
ATOM 579 N N . LYS A 1 75 ? 19.023 6.294 41.629 1.00 27.02 75 LYS A N 1
ATOM 580 C CA . LYS A 1 75 ? 17.851 6.628 40.808 1.00 27.02 75 LYS A CA 1
ATOM 581 C C . LYS A 1 75 ? 17.929 5.860 39.480 1.00 27.02 75 LYS A C 1
ATOM 583 O O . LYS A 1 75 ? 18.920 6.019 38.762 1.00 27.02 75 LYS A O 1
ATOM 588 N N . PRO A 1 76 ? 16.907 5.071 39.095 1.00 30.67 76 PRO A N 1
ATOM 589 C CA . PRO A 1 76 ? 16.901 4.395 37.800 1.00 30.67 76 PRO A CA 1
ATOM 590 C C . PRO A 1 76 ? 16.807 5.420 36.661 1.00 30.67 76 PRO A C 1
ATOM 592 O O . PRO A 1 76 ? 15.957 6.310 36.685 1.00 30.67 76 PRO A O 1
ATOM 595 N N . LEU A 1 77 ? 17.678 5.301 35.654 1.00 34.00 77 LEU A N 1
ATOM 596 C CA . LEU A 1 77 ? 17.673 6.196 34.495 1.00 34.00 77 LEU A CA 1
ATOM 597 C C . LEU A 1 77 ? 16.584 5.782 33.500 1.00 34.00 77 LEU A C 1
ATOM 599 O O . LEU A 1 77 ? 16.579 4.648 33.023 1.00 34.00 77 LEU A O 1
ATOM 603 N N . SER A 1 78 ? 15.705 6.721 33.148 1.00 34.34 78 SER A N 1
ATOM 604 C CA . SER A 1 78 ? 14.607 6.501 32.197 1.00 34.34 78 SER A CA 1
ATOM 605 C C . SER A 1 78 ? 14.375 7.680 31.240 1.00 34.34 78 SER A C 1
ATOM 607 O O . SER A 1 78 ? 13.247 7.914 30.816 1.00 34.34 78 SER A O 1
ATOM 609 N N . GLU A 1 79 ? 15.435 8.406 30.873 1.00 39.22 79 GLU A N 1
ATOM 610 C CA . GLU A 1 79 ? 15.408 9.405 29.795 1.00 39.22 79 GLU A CA 1
ATOM 611 C C . GLU A 1 79 ? 16.518 9.131 28.770 1.00 39.22 79 GLU A C 1
ATOM 613 O O . GLU A 1 79 ? 17.658 8.818 29.120 1.00 39.22 79 GLU A O 1
ATOM 618 N N . THR A 1 80 ? 16.189 9.253 27.483 1.00 41.94 80 THR A N 1
ATOM 619 C CA . THR A 1 80 ? 17.174 9.252 26.393 1.00 41.94 80 THR A CA 1
ATOM 620 C C . THR A 1 80 ? 17.863 10.619 26.321 1.00 41.94 80 THR A C 1
ATOM 622 O O . THR A 1 80 ? 17.144 11.619 26.254 1.00 41.94 80 THR A O 1
ATOM 625 N N . PRO A 1 81 ? 19.210 10.708 26.272 1.00 55.47 81 PRO A N 1
ATOM 626 C CA . PRO A 1 81 ? 19.910 11.991 26.254 1.00 55.47 81 PRO A CA 1
ATOM 627 C C . PRO A 1 81 ? 19.439 12.915 25.126 1.00 55.47 81 PRO A C 1
ATOM 629 O O . PRO A 1 81 ? 19.412 12.525 23.959 1.00 55.47 81 PRO A O 1
ATOM 632 N N . THR A 1 82 ? 19.090 14.153 25.475 1.00 64.00 82 THR A N 1
ATOM 633 C CA . THR A 1 82 ? 18.671 15.164 24.492 1.00 64.00 82 THR A CA 1
ATOM 634 C C . THR A 1 82 ? 19.842 15.606 23.605 1.00 64.00 82 THR A C 1
ATOM 636 O O . THR A 1 82 ? 21.000 15.568 24.019 1.00 64.00 82 THR A O 1
ATOM 639 N N . GLU A 1 83 ? 19.562 16.102 22.395 1.00 68.00 83 GLU A N 1
ATOM 640 C CA . GLU A 1 83 ? 20.599 16.599 21.466 1.00 68.00 83 GLU A CA 1
ATOM 641 C C . GLU A 1 83 ? 21.478 17.718 22.070 1.00 68.00 83 GLU A C 1
ATOM 643 O O . GLU A 1 83 ? 22.633 17.883 21.677 1.00 68.00 83 GLU A O 1
ATOM 648 N N . ALA A 1 84 ? 20.983 18.451 23.077 1.00 67.75 84 ALA A N 1
ATOM 649 C CA . ALA A 1 84 ? 21.760 19.451 23.812 1.00 67.75 84 ALA A CA 1
ATOM 650 C C . ALA A 1 84 ? 22.955 18.855 24.589 1.00 67.75 84 ALA A C 1
ATOM 652 O O . ALA A 1 84 ? 23.936 19.566 24.825 1.00 67.75 84 ALA A O 1
ATOM 653 N N . CYS A 1 85 ? 22.896 17.563 24.939 1.00 82.25 85 CYS A N 1
ATOM 654 C CA . CYS A 1 85 ? 23.946 16.813 25.633 1.00 82.25 85 CYS A CA 1
ATOM 655 C C . CYS A 1 85 ? 25.112 16.390 24.717 1.00 82.25 85 CYS A C 1
ATOM 657 O O . CYS A 1 85 ? 26.079 15.797 25.206 1.00 82.25 85 CYS A O 1
ATOM 659 N N . LYS A 1 86 ? 25.025 16.621 23.396 1.00 87.69 86 LYS A N 1
ATOM 660 C CA . LYS A 1 86 ? 25.966 16.073 22.408 1.00 87.69 86 LYS A CA 1
ATOM 661 C C . LYS A 1 86 ? 26.947 17.117 21.877 1.00 87.69 86 LYS A C 1
ATOM 663 O O . LYS A 1 86 ? 26.564 18.162 21.353 1.00 87.69 86 LYS A O 1
ATOM 668 N N . LEU A 1 87 ? 28.236 16.798 21.956 1.00 87.44 87 LEU A N 1
ATOM 669 C CA . LEU A 1 87 ? 29.337 17.592 21.422 1.00 87.44 87 LEU A CA 1
ATOM 670 C C . LEU A 1 87 ? 29.955 16.932 20.185 1.00 87.44 87 LEU A C 1
ATOM 672 O O . LEU A 1 87 ? 30.121 15.716 20.117 1.00 87.44 87 LEU A O 1
ATOM 676 N N . PHE A 1 88 ? 30.334 17.764 19.222 1.00 89.44 88 PHE A N 1
ATOM 677 C CA . PHE A 1 88 ? 31.304 17.478 18.172 1.00 89.44 88 PHE A CA 1
ATOM 678 C C . PHE A 1 88 ? 32.698 17.875 18.672 1.00 89.44 88 PHE A C 1
ATOM 680 O O . PHE A 1 88 ? 32.872 18.962 19.228 1.00 89.44 88 PHE A O 1
ATOM 687 N N . VAL A 1 89 ? 33.696 17.026 18.432 1.00 88.12 89 VAL A N 1
ATOM 688 C CA . VAL A 1 89 ? 35.090 17.270 18.823 1.00 88.12 89 VAL A CA 1
ATOM 689 C C . VAL A 1 89 ? 35.987 17.150 17.594 1.00 88.12 89 VAL A C 1
ATOM 691 O O . VAL A 1 89 ? 36.232 16.052 17.097 1.00 88.12 89 VAL A O 1
ATOM 694 N N . GLY A 1 90 ? 36.455 18.284 17.074 1.00 84.19 90 GLY A N 1
ATOM 695 C CA . GLY A 1 90 ? 37.338 18.357 15.908 1.00 84.19 90 GLY A CA 1
ATOM 696 C C . GLY A 1 90 ? 38.817 18.503 16.267 1.00 84.19 90 GLY A C 1
ATOM 697 O O . GLY A 1 90 ? 39.169 18.925 17.365 1.00 84.19 90 GLY A O 1
ATOM 698 N N . GLY A 1 91 ? 39.701 18.204 15.314 1.00 80.44 91 GLY A N 1
ATOM 699 C CA . GLY A 1 91 ? 41.142 18.448 15.456 1.00 80.44 91 GLY A CA 1
ATOM 700 C C . GLY A 1 91 ? 41.901 17.385 16.253 1.00 80.44 91 GLY A C 1
ATOM 701 O O . GLY A 1 91 ? 43.022 17.652 16.680 1.00 80.44 91 GLY A O 1
ATOM 702 N N . LEU A 1 92 ? 41.314 16.198 16.427 1.00 86.19 92 LEU A N 1
ATOM 703 C CA . LEU A 1 92 ? 41.953 15.049 17.074 1.00 86.19 92 LEU A CA 1
ATOM 704 C C . LEU A 1 92 ? 43.226 14.621 16.324 1.00 86.19 92 LEU A C 1
ATOM 706 O O . LEU A 1 92 ? 43.410 14.933 15.143 1.00 86.19 92 LEU A O 1
ATOM 710 N N . THR A 1 93 ? 44.099 13.864 16.982 1.00 82.12 93 THR A N 1
ATOM 711 C CA . THR A 1 93 ? 45.211 13.186 16.301 1.00 82.12 93 THR A CA 1
ATOM 712 C C . THR A 1 93 ? 44.735 11.881 15.655 1.00 82.12 93 THR A C 1
ATOM 714 O O . THR A 1 93 ? 43.654 11.370 15.955 1.00 82.12 93 THR A O 1
ATOM 717 N N . THR A 1 94 ? 45.562 11.295 14.786 1.00 77.56 94 THR A N 1
ATOM 718 C CA . THR A 1 94 ? 45.326 9.942 14.248 1.00 77.56 94 THR A CA 1
ATOM 719 C C . THR A 1 94 ? 45.334 8.858 15.324 1.00 77.56 94 THR A C 1
ATOM 721 O O . THR A 1 94 ? 44.815 7.773 15.084 1.00 77.56 94 THR A O 1
ATOM 724 N N . ASN A 1 95 ? 45.915 9.163 16.488 1.00 79.00 95 ASN A N 1
ATOM 725 C CA . ASN A 1 95 ? 46.172 8.234 17.583 1.00 79.00 95 ASN A CA 1
ATOM 726 C C . ASN A 1 95 ? 45.156 8.399 18.731 1.00 79.00 95 ASN A C 1
ATOM 728 O O . ASN A 1 95 ? 45.135 7.584 19.647 1.00 79.00 95 ASN A O 1
ATOM 732 N N . THR A 1 96 ? 44.313 9.440 18.692 1.00 82.50 96 THR A N 1
ATOM 733 C CA . THR A 1 96 ? 43.286 9.681 19.715 1.00 82.50 96 THR A CA 1
ATOM 734 C C . THR A 1 96 ? 42.211 8.594 19.645 1.00 82.50 96 THR A C 1
ATOM 736 O O . THR A 1 96 ? 41.513 8.473 18.637 1.00 82.50 96 THR A O 1
ATOM 739 N N . THR A 1 97 ? 42.056 7.825 20.723 1.00 85.62 97 THR A N 1
ATOM 740 C CA . THR A 1 97 ? 41.058 6.748 20.834 1.00 85.62 97 THR A CA 1
ATOM 741 C C . THR A 1 97 ? 39.780 7.204 21.545 1.00 85.62 97 THR A C 1
ATOM 743 O O . THR A 1 97 ? 39.753 8.226 22.234 1.00 85.62 97 THR A O 1
ATOM 746 N N . GLU A 1 98 ? 38.709 6.416 21.422 1.00 86.31 98 GLU A N 1
ATOM 747 C CA . GLU A 1 98 ? 37.444 6.644 22.139 1.00 86.31 98 GLU A CA 1
ATOM 748 C C . GLU A 1 98 ? 37.609 6.565 23.663 1.00 86.31 98 GLU A C 1
ATOM 750 O O . GLU A 1 98 ? 36.952 7.317 24.379 1.00 86.31 98 GLU A O 1
ATOM 755 N N . ALA A 1 99 ? 38.531 5.730 24.158 1.00 84.81 99 ALA A N 1
ATOM 756 C CA . ALA A 1 99 ? 38.894 5.682 25.574 1.00 84.81 99 ALA A CA 1
ATOM 757 C C . ALA A 1 99 ? 39.497 7.018 26.039 1.00 84.81 99 ALA A C 1
ATOM 759 O O . ALA A 1 99 ? 38.969 7.633 26.958 1.00 84.81 99 ALA A O 1
ATOM 760 N N . MET A 1 100 ? 40.504 7.543 25.328 1.00 85.69 100 MET A N 1
ATOM 761 C CA . MET A 1 100 ? 41.135 8.832 25.662 1.00 85.69 100 MET A CA 1
ATOM 762 C C . MET A 1 100 ? 40.134 9.998 25.680 1.00 85.69 100 MET A C 1
ATOM 764 O O . MET A 1 100 ? 40.230 10.884 26.528 1.00 85.69 100 MET A O 1
ATOM 768 N N . LEU A 1 101 ? 39.160 10.003 24.760 1.00 88.00 101 LEU A N 1
ATOM 769 C CA . LEU A 1 101 ? 38.071 10.983 24.775 1.00 88.00 101 LEU A CA 1
ATOM 770 C C . LEU A 1 101 ? 37.116 10.768 25.955 1.00 88.00 101 LEU A C 1
ATOM 772 O O . LEU A 1 101 ? 36.741 11.742 26.605 1.00 88.00 101 LEU A O 1
ATOM 776 N N . ARG A 1 102 ? 36.722 9.522 26.247 1.00 90.44 102 ARG A N 1
ATOM 777 C CA . ARG A 1 102 ? 35.826 9.203 27.368 1.00 90.44 102 ARG A CA 1
ATOM 778 C C . ARG A 1 102 ? 36.455 9.586 28.706 1.00 90.44 102 ARG A C 1
ATOM 780 O O . ARG A 1 102 ? 35.776 10.216 29.513 1.00 90.44 102 ARG A O 1
ATOM 787 N N . ASP A 1 103 ? 37.731 9.281 28.908 1.00 88.44 103 ASP A N 1
ATOM 788 C CA . ASP A 1 103 ? 38.473 9.594 30.132 1.00 88.44 103 ASP A CA 1
ATOM 789 C C . ASP A 1 103 ? 38.607 11.111 30.325 1.00 88.44 103 ASP A C 1
ATOM 791 O O . ASP A 1 103 ? 38.264 11.631 31.388 1.00 88.44 103 ASP A O 1
ATOM 795 N N . PHE A 1 104 ? 39.012 11.844 29.278 1.00 89.69 104 PHE A N 1
ATOM 796 C CA . PHE A 1 104 ? 39.119 13.306 29.329 1.00 89.69 104 PHE A CA 1
ATOM 797 C C . PHE A 1 104 ? 37.768 13.977 29.611 1.00 89.69 104 PHE A C 1
ATOM 799 O O . PHE A 1 104 ? 37.675 14.848 30.475 1.00 89.69 104 PHE A O 1
ATOM 806 N N . TYR A 1 105 ? 36.705 13.581 28.902 1.00 90.75 105 TYR A N 1
ATOM 807 C CA . TYR A 1 105 ? 35.408 14.243 29.041 1.00 90.75 105 TYR A CA 1
ATOM 808 C C . TYR A 1 105 ? 34.623 13.830 30.291 1.00 90.75 105 TYR A C 1
ATOM 810 O O . TYR A 1 105 ? 33.806 14.621 30.766 1.00 90.75 105 TYR A O 1
ATOM 818 N N . SER A 1 106 ? 34.914 12.670 30.890 1.00 89.62 106 SER A N 1
ATOM 819 C CA . SER A 1 106 ? 34.306 12.257 32.166 1.00 89.62 106 SER A CA 1
ATOM 820 C C . SER A 1 106 ? 34.626 13.211 33.325 1.00 89.62 106 SER A C 1
ATOM 822 O O . SER A 1 106 ? 33.867 13.269 34.290 1.00 89.62 106 SER A O 1
ATOM 824 N N . ALA A 1 107 ? 35.681 14.029 33.211 1.00 87.94 107 ALA A N 1
ATOM 825 C CA . ALA A 1 107 ? 36.002 15.084 34.173 1.00 87.94 107 ALA A CA 1
ATOM 826 C C . ALA A 1 107 ? 34.942 16.207 34.262 1.00 87.94 107 ALA A C 1
ATOM 828 O O . ALA A 1 107 ? 34.892 16.913 35.268 1.00 87.94 107 ALA A O 1
ATOM 829 N N . PHE A 1 108 ? 34.088 16.383 33.244 1.00 86.88 108 PHE A N 1
ATOM 830 C CA . PHE A 1 108 ? 33.035 17.415 33.234 1.00 86.88 108 PHE A CA 1
ATOM 831 C C . PHE A 1 108 ? 31.662 16.884 33.682 1.00 86.88 108 PHE A C 1
ATOM 833 O O . PHE A 1 108 ? 30.799 17.664 34.102 1.00 86.88 108 PHE A O 1
ATOM 840 N N . GLY A 1 109 ? 31.469 15.564 33.636 1.00 87.69 109 GLY A N 1
ATOM 841 C CA . GLY A 1 109 ? 30.259 14.861 34.057 1.00 87.69 109 GLY A CA 1
ATOM 842 C C . GLY A 1 109 ? 30.116 13.498 33.374 1.00 87.69 109 GLY A C 1
ATOM 843 O O . GLY A 1 109 ? 30.926 13.124 32.528 1.00 87.69 109 GLY A O 1
ATOM 844 N N . ARG A 1 110 ? 29.069 12.741 33.724 1.00 87.62 110 ARG A N 1
ATOM 845 C CA . ARG A 1 110 ? 28.838 11.382 33.201 1.00 87.62 110 ARG A CA 1
ATOM 846 C C . ARG A 1 110 ? 28.696 11.374 31.672 1.00 87.62 110 ARG A C 1
ATOM 848 O O . ARG A 1 110 ? 27.715 11.895 31.136 1.00 87.62 110 ARG A O 1
ATOM 855 N N . VAL A 1 111 ? 29.646 10.733 30.991 1.00 88.19 111 VAL A N 1
ATOM 856 C CA . VAL A 1 111 ? 29.623 10.477 29.542 1.00 88.19 111 VAL A CA 1
ATOM 857 C C . VAL A 1 111 ? 28.874 9.173 29.255 1.00 88.19 111 VAL A C 1
ATOM 859 O O . VAL A 1 111 ? 29.221 8.119 29.788 1.00 88.19 111 VAL A O 1
ATOM 862 N N . VAL A 1 112 ? 27.862 9.231 28.389 1.00 88.50 112 VAL A N 1
ATOM 863 C CA . VAL A 1 112 ? 27.100 8.062 27.925 1.00 88.50 112 VAL A CA 1
ATOM 864 C C . VAL A 1 112 ? 27.819 7.424 26.737 1.00 88.50 112 VAL A C 1
ATOM 866 O O . VAL A 1 112 ? 28.271 6.281 26.817 1.00 88.50 112 VAL A O 1
ATOM 869 N N . ASP A 1 113 ? 28.010 8.189 25.667 1.00 85.81 113 ASP A N 1
ATOM 870 C CA . ASP A 1 113 ? 28.468 7.710 24.358 1.00 85.81 113 ASP A CA 1
ATOM 871 C C . ASP A 1 113 ? 29.672 8.524 23.852 1.00 85.81 113 ASP A C 1
ATOM 873 O O . ASP A 1 113 ? 29.786 9.717 24.135 1.00 85.81 113 ASP A O 1
ATOM 877 N N . VAL A 1 114 ? 30.579 7.868 23.125 1.00 89.38 114 VAL A N 1
ATOM 878 C CA . VAL A 1 114 ? 31.781 8.457 22.515 1.00 89.38 114 VAL A CA 1
ATOM 879 C C . VAL A 1 114 ? 32.073 7.704 21.226 1.00 89.38 114 VAL A C 1
ATOM 881 O O . VAL A 1 114 ? 32.186 6.484 21.262 1.00 89.38 114 VAL A O 1
ATOM 884 N N . VAL A 1 115 ? 32.242 8.429 20.118 1.00 89.00 115 VAL A N 1
ATOM 885 C CA . VAL A 1 115 ? 32.531 7.848 18.798 1.00 89.00 115 VAL A CA 1
ATOM 886 C C . VAL A 1 115 ? 33.648 8.634 18.115 1.00 89.00 115 VAL A C 1
ATOM 888 O O . VAL A 1 115 ? 33.510 9.842 17.911 1.00 89.00 115 VAL A O 1
ATOM 891 N N . VAL A 1 116 ? 34.733 7.974 17.705 1.00 87.81 116 VAL A N 1
ATOM 892 C CA . VAL A 1 116 ? 35.777 8.566 16.848 1.00 87.81 116 VAL A CA 1
ATOM 893 C C . VAL A 1 116 ? 35.488 8.196 15.397 1.00 87.81 116 VAL A C 1
ATOM 895 O O . VAL A 1 116 ? 35.408 7.028 15.027 1.00 87.81 116 VAL A O 1
ATOM 898 N N . MET A 1 117 ? 35.331 9.200 14.534 1.00 87.00 117 MET A N 1
ATOM 899 C CA . MET A 1 117 ? 34.935 8.955 13.151 1.00 87.00 117 MET A CA 1
ATOM 900 C C . MET A 1 117 ? 36.121 8.443 12.333 1.00 87.00 117 MET A C 1
ATOM 902 O O . MET A 1 117 ? 37.024 9.206 11.993 1.00 87.00 117 MET A O 1
ATOM 906 N N . VAL A 1 118 ? 36.095 7.164 11.966 1.00 83.81 118 VAL A N 1
ATOM 907 C CA . VAL A 1 118 ? 37.073 6.539 11.062 1.00 83.81 118 VAL A CA 1
ATOM 908 C C . VAL A 1 118 ? 36.628 6.570 9.595 1.00 83.81 118 VAL A C 1
ATOM 910 O O . VAL A 1 118 ? 35.460 6.804 9.269 1.00 83.81 118 VAL A O 1
ATOM 913 N N . ASP A 1 119 ? 37.579 6.372 8.688 1.00 73.44 119 ASP A N 1
ATOM 914 C CA . ASP A 1 119 ? 37.333 6.138 7.268 1.00 73.44 119 ASP A CA 1
ATOM 915 C C . ASP A 1 119 ? 37.091 4.641 7.012 1.00 73.44 119 ASP A C 1
ATOM 917 O O . ASP A 1 119 ? 37.962 3.803 7.249 1.00 73.44 119 ASP A O 1
ATOM 921 N N . SER A 1 120 ? 35.886 4.299 6.550 1.00 63.53 120 SER A N 1
ATOM 922 C CA . SER A 1 120 ? 35.383 2.916 6.531 1.00 63.53 120 SER A CA 1
ATOM 923 C C . SER A 1 120 ? 36.212 1.904 5.718 1.00 63.53 120 SER A C 1
ATOM 925 O O . SER A 1 120 ? 36.219 0.744 6.125 1.00 63.53 120 SER A O 1
ATOM 927 N N . PRO A 1 121 ? 36.893 2.260 4.606 1.00 59.03 121 PRO A N 1
ATOM 928 C CA . PRO A 1 121 ? 37.749 1.324 3.870 1.00 59.03 121 PRO A CA 1
ATOM 929 C C . PRO A 1 121 ? 39.173 1.194 4.430 1.00 59.03 121 PRO A C 1
ATOM 931 O O . PRO A 1 121 ? 39.871 0.253 4.064 1.00 59.03 121 PRO A O 1
ATOM 934 N N . THR A 1 122 ? 39.638 2.140 5.257 1.00 72.94 122 THR A N 1
ATOM 935 C CA . THR A 1 122 ? 41.050 2.208 5.692 1.00 72.94 122 THR A CA 1
ATOM 936 C C . THR A 1 122 ? 41.257 2.104 7.205 1.00 72.94 122 THR A C 1
ATOM 938 O O . THR A 1 122 ? 42.395 1.963 7.648 1.00 72.94 122 THR A O 1
ATOM 941 N N . GLY A 1 123 ? 40.190 2.202 8.006 1.00 69.06 123 GLY A N 1
ATOM 942 C CA . GLY A 1 123 ? 40.234 2.170 9.474 1.00 69.06 123 GLY A CA 1
ATOM 943 C C . GLY A 1 123 ? 40.897 3.392 10.122 1.00 69.06 123 GLY A C 1
ATOM 944 O O . GLY A 1 123 ? 40.994 3.464 11.344 1.00 69.06 123 GLY A O 1
ATOM 945 N N . ARG A 1 124 ? 41.365 4.368 9.332 1.00 71.31 124 ARG A N 1
ATOM 946 C CA . ARG A 1 124 ? 42.106 5.532 9.837 1.00 71.31 124 ARG A CA 1
ATOM 947 C C . ARG A 1 124 ? 41.155 6.571 10.425 1.00 71.31 124 ARG A C 1
ATOM 949 O O . ARG A 1 124 ? 40.135 6.893 9.819 1.00 71.31 124 ARG A O 1
ATOM 956 N N . SER A 1 125 ? 41.514 7.133 11.580 1.00 80.69 125 SER A N 1
ATOM 957 C CA . SER A 1 125 ? 40.798 8.267 12.180 1.00 80.69 125 SER A CA 1
ATOM 958 C C . SER A 1 125 ? 40.735 9.450 11.210 1.00 80.69 125 SER A C 1
ATOM 960 O O . SER A 1 125 ? 41.735 9.830 10.599 1.00 80.69 125 SER A O 1
ATOM 962 N N . ARG A 1 126 ? 39.553 10.063 11.095 1.00 81.19 126 ARG A N 1
ATOM 963 C CA . ARG A 1 126 ? 39.302 11.276 10.300 1.00 81.19 126 ARG A CA 1
ATOM 964 C C . ARG A 1 126 ? 39.577 12.558 11.094 1.00 81.19 126 ARG A C 1
ATOM 966 O O . ARG A 1 126 ? 39.188 13.639 10.655 1.00 81.19 126 ARG A O 1
ATOM 973 N N . CYS A 1 127 ? 40.231 12.438 12.251 1.00 83.56 127 CYS A N 1
ATOM 974 C CA . CYS A 1 127 ? 40.620 13.534 13.140 1.00 83.56 127 CYS A CA 1
ATOM 975 C C . CYS A 1 127 ? 39.438 14.328 13.740 1.00 83.56 127 CYS A C 1
ATOM 977 O O . CYS A 1 127 ? 39.581 15.504 14.089 1.00 83.56 127 CYS A O 1
ATOM 979 N N . PHE A 1 128 ? 38.268 13.695 13.879 1.00 88.94 128 PHE A N 1
ATOM 980 C CA . PHE A 1 128 ? 37.133 14.221 14.643 1.00 88.94 128 PHE A CA 1
ATOM 981 C C . PHE A 1 128 ? 36.269 13.095 15.231 1.00 88.94 128 PHE A C 1
ATOM 983 O O . PHE A 1 128 ? 36.317 11.955 14.768 1.00 88.94 128 PHE A O 1
ATOM 990 N N . GLY A 1 129 ? 35.463 13.428 16.235 1.00 88.38 129 GLY A N 1
ATOM 991 C CA . GLY A 1 129 ? 34.544 12.511 16.902 1.00 88.38 129 GLY A CA 1
ATOM 992 C C . GLY A 1 129 ? 33.347 13.224 17.528 1.00 88.38 129 GLY A C 1
ATOM 993 O O . GLY A 1 129 ? 33.150 14.427 17.339 1.00 88.38 129 GLY A O 1
ATOM 994 N N . PHE A 1 130 ? 32.556 12.469 18.284 1.00 92.38 130 PHE A N 1
ATOM 995 C CA . PHE A 1 130 ? 31.419 12.951 19.061 1.00 92.38 130 PHE A CA 1
ATOM 996 C C . PHE A 1 130 ? 31.482 12.425 20.496 1.00 92.38 130 PHE A C 1
ATOM 998 O O . PHE A 1 130 ? 31.974 11.323 20.733 1.00 92.38 130 PHE A O 1
ATOM 1005 N N . VAL A 1 131 ? 30.951 13.206 21.434 1.00 90.12 131 VAL A N 1
ATOM 1006 C CA . VAL A 1 131 ? 30.815 12.856 22.855 1.00 90.12 131 VAL A CA 1
ATOM 1007 C C . VAL A 1 131 ? 29.398 13.215 23.290 1.00 90.12 131 VAL A C 1
ATOM 1009 O O . VAL A 1 131 ? 28.959 14.340 23.067 1.00 90.12 131 VAL A O 1
ATOM 1012 N N . THR A 1 132 ? 28.677 12.276 23.895 1.00 90.31 132 THR A N 1
ATOM 1013 C CA . THR A 1 132 ? 27.303 12.468 24.374 1.00 90.31 132 THR A CA 1
ATOM 1014 C C . THR A 1 132 ? 27.271 12.295 25.889 1.00 90.31 132 THR A C 1
ATOM 1016 O O . THR A 1 132 ? 27.585 11.219 26.404 1.00 90.31 132 THR A O 1
ATOM 1019 N N . PHE A 1 133 ? 26.889 13.343 26.613 1.00 90.25 133 PHE A N 1
ATOM 1020 C CA . PHE A 1 133 ? 26.723 13.307 28.065 1.00 90.25 133 PHE A CA 1
ATOM 1021 C C . PHE A 1 133 ? 25.344 12.784 28.488 1.00 90.25 133 PHE A C 1
ATOM 1023 O O . PHE A 1 133 ? 24.423 12.712 27.678 1.00 90.25 133 PHE A O 1
ATOM 1030 N N . ALA A 1 134 ? 25.200 12.435 29.769 1.00 83.12 134 ALA A N 1
ATOM 1031 C CA . ALA A 1 134 ? 23.905 12.100 30.364 1.00 83.12 134 ALA A CA 1
ATOM 1032 C C . ALA A 1 134 ? 22.981 13.328 30.485 1.00 83.12 134 ALA A C 1
ATOM 1034 O O . ALA A 1 134 ? 21.791 13.230 30.205 1.00 83.12 134 ALA A O 1
ATOM 1035 N N . GLU A 1 135 ? 23.538 14.487 30.845 1.00 81.81 135 GLU A N 1
ATOM 1036 C CA . GLU A 1 135 ? 22.796 15.708 31.186 1.00 81.81 135 GLU A CA 1
ATOM 1037 C C . GLU A 1 135 ? 23.326 16.916 30.389 1.00 81.81 135 GLU A C 1
ATOM 1039 O O . GLU A 1 135 ? 24.538 16.986 30.140 1.00 81.81 135 GLU A O 1
ATOM 1044 N N . PRO A 1 136 ? 22.477 17.897 30.012 1.00 79.75 136 PRO A N 1
ATOM 1045 C CA . PRO A 1 136 ? 22.910 19.057 29.229 1.00 79.75 136 PRO A CA 1
ATOM 1046 C C . PRO A 1 136 ? 23.989 19.885 29.933 1.00 79.75 136 PRO A C 1
ATOM 1048 O O . PRO A 1 136 ? 24.935 20.339 29.295 1.00 79.75 136 PRO A O 1
ATOM 1051 N N . GLU A 1 137 ? 23.904 20.020 31.260 1.00 80.94 137 GLU A N 1
ATOM 1052 C CA . GLU A 1 137 ? 24.873 20.778 32.060 1.00 80.94 137 GLU A CA 1
ATOM 1053 C C . GLU A 1 137 ? 26.308 20.258 31.923 1.00 80.94 137 GLU A C 1
ATOM 1055 O O . GLU A 1 137 ? 27.262 21.024 32.028 1.00 80.94 137 GLU A O 1
ATOM 1060 N N . HIS A 1 138 ? 26.487 18.964 31.657 1.00 88.94 138 HIS A N 1
ATOM 1061 C CA . HIS A 1 138 ? 27.809 18.363 31.488 1.00 88.94 138 HIS A CA 1
ATOM 1062 C C . HIS A 1 138 ? 28.451 18.817 30.168 1.00 88.94 138 HIS A C 1
ATOM 1064 O O . HIS A 1 138 ? 29.645 19.122 30.125 1.00 88.94 138 HIS A O 1
ATOM 1070 N N . ALA A 1 139 ? 27.636 18.947 29.115 1.00 83.69 139 ALA A N 1
ATOM 1071 C CA . ALA A 1 139 ? 28.045 19.536 27.846 1.00 83.69 139 ALA A CA 1
ATOM 1072 C C . ALA A 1 139 ? 28.327 21.043 27.994 1.00 83.69 139 ALA A C 1
ATOM 1074 O O . ALA A 1 139 ? 29.323 21.524 27.456 1.00 83.69 139 ALA A O 1
ATOM 1075 N N . ASP A 1 140 ? 27.517 21.773 28.768 1.00 80.75 140 ASP A N 1
ATOM 1076 C CA . ASP A 1 140 ? 27.728 23.199 29.061 1.00 80.75 140 ASP A CA 1
ATOM 1077 C C . ASP A 1 140 ? 29.042 23.428 29.837 1.00 80.75 140 ASP A C 1
ATOM 1079 O O . ASP A 1 140 ? 29.845 24.275 29.440 1.00 80.75 140 ASP A O 1
ATOM 1083 N N . ARG A 1 141 ? 29.330 22.625 30.875 1.00 83.56 141 ARG A N 1
ATOM 1084 C CA . ARG A 1 141 ? 30.600 22.681 31.631 1.00 83.56 141 ARG A CA 1
ATOM 1085 C C . ARG A 1 141 ? 31.814 22.344 30.764 1.00 83.56 141 ARG A C 1
ATOM 1087 O O . ARG A 1 141 ? 32.832 23.027 30.862 1.00 83.56 141 ARG A O 1
ATOM 1094 N N . ALA A 1 142 ? 31.710 21.343 29.889 1.00 84.94 142 ALA A N 1
ATOM 1095 C CA . ALA A 1 142 ? 32.763 21.034 28.925 1.00 84.94 142 ALA A CA 1
ATOM 1096 C C . ALA A 1 142 ? 32.988 22.200 27.940 1.00 84.94 142 ALA A C 1
ATOM 1098 O O . ALA A 1 142 ? 34.119 22.632 27.742 1.00 84.94 142 ALA A O 1
ATOM 1099 N N . ILE A 1 143 ? 31.925 22.783 27.377 1.00 84.31 143 ILE A N 1
ATOM 1100 C CA . ILE A 1 143 ? 32.025 23.941 26.474 1.00 84.31 143 ILE A CA 1
ATOM 1101 C C . ILE A 1 143 ? 32.628 25.175 27.172 1.00 84.31 143 ILE A C 1
ATOM 1103 O O . ILE A 1 143 ? 33.402 25.897 26.545 1.00 84.31 143 ILE A O 1
ATOM 1107 N N . ALA A 1 144 ? 32.346 25.400 28.456 1.00 80.56 144 ALA A N 1
ATOM 1108 C CA . ALA A 1 144 ? 32.954 26.486 29.226 1.00 80.56 144 ALA A CA 1
ATOM 1109 C C . ALA A 1 144 ? 34.462 26.279 29.493 1.00 80.56 144 ALA A C 1
ATOM 1111 O O . ALA A 1 144 ? 35.210 27.249 29.581 1.00 80.56 144 ALA A O 1
ATOM 1112 N N . ALA A 1 145 ? 34.934 25.031 29.577 1.00 81.06 145 ALA A N 1
ATOM 1113 C CA . ALA A 1 145 ? 36.318 24.680 29.915 1.00 81.06 145 ALA A CA 1
ATOM 1114 C C . ALA A 1 145 ? 37.289 24.637 28.709 1.00 81.06 145 ALA A C 1
ATOM 1116 O O . ALA A 1 145 ? 38.258 23.870 28.699 1.00 81.06 145 ALA A O 1
ATOM 1117 N N . LYS A 1 146 ? 37.035 25.444 27.672 1.00 80.56 146 LYS A N 1
ATOM 1118 C CA . LYS A 1 146 ? 37.941 25.618 26.523 1.00 80.56 146 LYS A CA 1
ATOM 1119 C C . LYS A 1 146 ? 39.078 26.607 26.852 1.00 80.56 146 LYS A C 1
ATOM 1121 O O . LYS A 1 146 ? 38.872 27.516 27.651 1.00 80.56 146 LYS A O 1
ATOM 1126 N N . PRO A 1 147 ? 40.248 26.512 26.189 1.00 77.06 147 PRO A N 1
ATOM 1127 C CA . PRO A 1 147 ? 40.633 25.497 25.209 1.00 77.06 147 PRO A CA 1
ATOM 1128 C C . PRO A 1 147 ? 40.996 24.163 25.873 1.00 77.06 147 PRO A C 1
ATOM 1130 O O . PRO A 1 147 ? 41.728 24.121 26.859 1.00 77.06 147 PRO A O 1
ATOM 1133 N N . HIS A 1 148 ? 40.528 23.061 25.288 1.00 84.62 148 HIS A N 1
ATOM 1134 C CA . HIS A 1 148 ? 40.938 21.719 25.693 1.00 84.62 148 HIS A CA 1
ATOM 1135 C C . HIS A 1 148 ? 42.219 21.297 24.966 1.00 84.62 148 HIS A C 1
ATOM 1137 O O . HIS A 1 148 ? 42.399 21.610 23.785 1.00 84.62 148 HIS A O 1
ATOM 1143 N N . VAL A 1 149 ? 43.061 20.512 25.639 1.00 80.75 149 VAL A N 1
ATOM 1144 C CA . VAL A 1 149 ? 44.255 19.891 25.054 1.00 80.75 149 VAL A CA 1
ATOM 1145 C C . VAL A 1 149 ? 44.192 18.383 25.285 1.00 80.75 149 VAL A C 1
ATOM 1147 O O . VAL A 1 149 ? 44.120 17.942 26.428 1.00 80.75 149 VAL A O 1
ATOM 1150 N N . ILE A 1 150 ? 44.233 17.603 24.203 1.00 82.31 150 ILE A N 1
ATOM 1151 C CA . ILE A 1 150 ? 44.314 16.133 24.217 1.00 82.31 150 ILE A CA 1
ATOM 1152 C C . ILE A 1 150 ? 45.459 15.729 23.283 1.00 82.31 150 ILE A C 1
ATOM 1154 O O . ILE A 1 150 ? 45.614 16.323 22.219 1.00 82.31 150 ILE A O 1
ATOM 1158 N N . ASP A 1 151 ? 46.275 14.749 23.682 1.00 76.94 151 ASP A N 1
ATOM 1159 C CA . ASP A 1 151 ? 47.435 14.273 22.901 1.00 76.94 151 ASP A CA 1
ATOM 1160 C C . ASP A 1 151 ? 48.375 15.425 22.466 1.00 76.94 151 ASP A C 1
ATOM 1162 O O . ASP A 1 151 ? 48.734 15.584 21.300 1.00 76.94 151 ASP A O 1
ATOM 1166 N N . ASN A 1 152 ? 48.683 16.317 23.423 1.00 75.62 152 ASN A N 1
ATOM 1167 C CA . ASN A 1 152 ? 49.435 17.573 23.252 1.00 75.62 152 ASN A CA 1
ATOM 1168 C C . ASN A 1 152 ? 48.912 18.529 22.157 1.00 75.62 152 ASN A C 1
ATOM 1170 O O . ASN A 1 152 ? 49.605 19.473 21.771 1.00 75.62 152 ASN A O 1
ATOM 1174 N N . ARG A 1 153 ? 47.672 18.343 21.689 1.00 76.81 153 ARG A N 1
ATOM 1175 C CA . ARG A 1 153 ? 47.041 19.143 20.639 1.00 76.81 153 ARG A CA 1
ATOM 1176 C C . ARG A 1 153 ? 45.790 19.848 21.156 1.00 76.81 153 ARG A C 1
ATOM 1178 O O . ARG A 1 153 ? 44.946 19.246 21.813 1.00 76.81 153 ARG A O 1
ATOM 1185 N N . THR A 1 154 ? 45.644 21.130 20.829 1.00 83.50 154 THR A N 1
ATOM 1186 C CA . THR A 1 154 ? 44.397 21.862 21.086 1.00 83.50 154 THR A CA 1
ATOM 1187 C C . THR A 1 154 ? 43.289 21.332 20.179 1.00 83.50 154 THR A C 1
ATOM 1189 O O . THR A 1 154 ? 43.442 21.330 18.955 1.00 83.50 154 THR A O 1
ATOM 1192 N N . ILE A 1 155 ? 42.182 20.892 20.777 1.00 86.50 155 ILE A N 1
ATOM 1193 C CA . ILE A 1 155 ? 41.019 20.334 20.071 1.00 86.50 155 ILE A CA 1
ATOM 1194 C C . ILE A 1 155 ? 39.848 21.328 20.044 1.00 86.50 155 ILE A C 1
ATOM 1196 O O . ILE A 1 155 ? 39.704 22.184 20.918 1.00 86.50 155 ILE A O 1
ATOM 1200 N N . ASP A 1 156 ? 38.996 21.202 19.031 1.00 82.06 156 ASP A N 1
ATOM 1201 C CA . ASP A 1 156 ? 37.893 22.116 18.735 1.00 82.06 156 ASP A CA 1
ATOM 1202 C C . ASP A 1 156 ? 36.541 21.502 19.136 1.00 82.06 156 ASP A C 1
ATOM 1204 O O . ASP A 1 156 ? 35.890 20.818 18.341 1.00 82.06 156 ASP A O 1
ATOM 1208 N N . ALA A 1 157 ? 36.132 21.716 20.390 1.00 84.44 157 ALA A N 1
ATOM 1209 C CA . ALA A 1 157 ? 34.867 21.216 20.933 1.00 84.44 157 ALA A CA 1
ATOM 1210 C C . ALA A 1 157 ? 33.711 22.211 20.736 1.00 84.44 157 ALA A C 1
ATOM 1212 O O . ALA A 1 157 ? 33.805 23.388 21.105 1.00 84.44 157 ALA A O 1
ATOM 1213 N N . LYS A 1 158 ? 32.602 21.739 20.160 1.00 85.56 158 LYS A N 1
ATOM 1214 C CA . LYS A 1 158 ? 31.391 22.517 19.821 1.00 85.56 158 LYS A CA 1
ATOM 1215 C C . LYS A 1 158 ? 30.156 21.646 20.035 1.00 85.56 158 LYS A C 1
ATOM 1217 O O . LYS A 1 158 ? 30.270 20.429 19.948 1.00 85.56 158 LYS A O 1
ATOM 1222 N N . ARG A 1 159 ? 28.970 22.217 20.269 1.00 84.75 159 ARG A N 1
ATOM 1223 C CA . ARG A 1 159 ? 27.737 21.409 20.235 1.00 84.75 159 ARG A CA 1
ATOM 1224 C C . ARG A 1 159 ? 27.556 20.749 18.874 1.00 84.75 159 ARG A C 1
ATOM 1226 O O . ARG A 1 159 ? 27.871 21.337 17.835 1.00 84.75 159 ARG A O 1
ATOM 1233 N N . ALA A 1 160 ? 27.058 19.520 18.890 1.00 82.31 160 ALA A N 1
ATOM 1234 C CA . ALA A 1 160 ? 26.674 18.825 17.678 1.00 82.31 160 ALA A CA 1
ATOM 1235 C C . ALA A 1 160 ? 25.470 19.526 17.026 1.00 82.31 160 ALA A C 1
ATOM 1237 O O . ALA A 1 160 ? 24.620 20.113 17.691 1.00 82.31 160 ALA A O 1
ATOM 1238 N N . ILE A 1 161 ? 25.409 19.464 15.697 1.00 79.94 161 ILE A N 1
ATOM 1239 C CA . ILE A 1 161 ? 24.257 19.912 14.912 1.00 79.94 161 ILE A CA 1
ATOM 1240 C C . ILE A 1 161 ? 23.773 18.675 14.148 1.00 79.94 161 ILE A C 1
ATOM 1242 O O . ILE A 1 161 ? 24.573 18.119 13.386 1.00 79.94 161 ILE A O 1
ATOM 1246 N N . PRO A 1 162 ? 22.510 18.232 14.315 1.00 76.62 162 PRO A N 1
ATOM 1247 C CA . PRO A 1 162 ? 22.000 17.045 13.636 1.00 76.62 162 PRO A CA 1
ATOM 1248 C C . PRO A 1 162 ? 22.204 17.118 12.121 1.00 76.62 162 PRO A C 1
ATOM 1250 O O . PRO A 1 162 ? 22.009 18.172 11.506 1.00 76.62 162 PRO A O 1
ATOM 1253 N N . ARG A 1 163 ? 22.582 15.995 11.496 1.00 68.88 163 ARG A N 1
ATOM 1254 C CA . ARG A 1 163 ? 22.961 15.951 10.070 1.00 68.88 163 ARG A CA 1
ATOM 1255 C C . ARG A 1 163 ? 21.862 16.521 9.165 1.00 68.88 163 ARG A C 1
ATOM 1257 O O . ARG A 1 163 ? 22.168 17.305 8.271 1.00 68.88 163 ARG A O 1
ATOM 1264 N N . GLU A 1 164 ? 20.607 16.188 9.446 1.00 67.50 164 GLU A N 1
ATOM 1265 C CA . GLU A 1 164 ? 19.407 16.651 8.733 1.00 67.50 164 GLU A CA 1
ATOM 1266 C C . GLU A 1 164 ? 19.155 18.156 8.908 1.00 67.50 164 GLU A C 1
ATOM 1268 O O . GLU A 1 164 ? 18.938 18.875 7.930 1.00 67.50 164 GLU A O 1
ATOM 1273 N N . VAL A 1 165 ? 19.285 18.677 10.133 1.00 66.69 165 VAL A N 1
ATOM 1274 C CA . VAL A 1 165 ? 19.241 20.126 10.406 1.00 66.69 165 VAL A CA 1
ATOM 1275 C C . VAL A 1 165 ? 20.364 20.846 9.648 1.00 66.69 165 VAL A C 1
ATOM 1277 O O . VAL A 1 165 ? 20.131 21.881 9.031 1.00 66.69 165 VAL A O 1
ATOM 1280 N N . SER A 1 166 ? 21.565 20.264 9.609 1.00 62.88 166 SER A N 1
ATOM 1281 C CA . SER A 1 166 ? 22.717 20.817 8.884 1.00 62.88 166 SER A CA 1
ATOM 1282 C C . SER A 1 166 ? 22.586 20.762 7.349 1.00 62.88 166 SER A C 1
ATOM 1284 O O . SER A 1 166 ? 23.265 21.515 6.651 1.00 62.88 166 SER A O 1
ATOM 1286 N N . ALA A 1 167 ? 21.748 19.867 6.813 1.00 59.59 167 ALA A N 1
ATOM 1287 C CA . ALA A 1 167 ? 21.488 19.728 5.378 1.00 59.59 167 ALA A CA 1
ATOM 1288 C C . ALA A 1 167 ? 20.326 20.625 4.922 1.00 59.59 167 ALA A C 1
ATOM 1290 O O . ALA A 1 167 ? 20.427 21.297 3.900 1.00 59.59 167 ALA A O 1
ATOM 1291 N N . SER A 1 168 ? 19.252 20.669 5.716 1.00 62.66 168 SER A N 1
ATOM 1292 C CA . SER A 1 168 ? 18.089 21.540 5.506 1.00 62.66 168 SER A CA 1
ATOM 1293 C C . SER A 1 168 ? 18.407 23.025 5.718 1.00 62.66 168 SER A C 1
ATOM 1295 O O . SER A 1 168 ? 17.819 23.876 5.054 1.00 62.66 168 SER A O 1
ATOM 1297 N N . ASN A 1 169 ? 19.352 23.349 6.609 1.00 74.25 169 ASN A N 1
ATOM 1298 C CA . ASN A 1 169 ? 19.762 24.718 6.899 1.00 74.25 169 ASN A CA 1
ATOM 1299 C C . ASN A 1 169 ? 21.301 24.858 7.016 1.00 74.25 169 ASN A C 1
ATOM 1301 O O . ASN A 1 169 ? 21.849 24.797 8.123 1.00 74.25 169 ASN A O 1
ATOM 1305 N N . PRO A 1 170 ? 22.016 25.102 5.896 1.00 67.50 170 PRO A N 1
ATOM 1306 C CA . PRO A 1 170 ? 23.470 25.306 5.881 1.00 67.50 170 PRO A CA 1
ATOM 1307 C C . PRO A 1 170 ? 23.967 26.436 6.794 1.00 67.50 170 PRO A C 1
ATOM 1309 O O . PRO A 1 170 ? 25.103 26.401 7.264 1.00 67.50 170 PRO A O 1
ATOM 1312 N N . GLU A 1 171 ? 23.119 27.426 7.081 1.00 71.56 171 GLU A N 1
ATOM 1313 C CA . GLU A 1 171 ? 23.454 28.602 7.894 1.00 71.56 171 GLU A CA 1
ATOM 1314 C C . GLU A 1 171 ? 23.682 28.229 9.370 1.00 71.56 171 GLU A C 1
ATOM 1316 O O . GLU A 1 171 ? 24.461 28.886 10.061 1.00 71.56 171 GLU A O 1
ATOM 1321 N N . MET A 1 172 ? 23.132 27.097 9.837 1.00 76.06 172 MET A N 1
ATOM 1322 C CA . MET A 1 172 ? 23.414 26.558 11.176 1.00 76.06 172 MET A CA 1
ATOM 1323 C C . MET A 1 172 ? 24.889 26.191 11.381 1.00 76.06 172 MET A C 1
ATOM 1325 O O . MET A 1 172 ? 25.383 26.303 12.504 1.00 76.06 172 MET A O 1
ATOM 1329 N N . LYS A 1 173 ? 25.608 25.805 10.314 1.00 70.19 173 LYS A N 1
ATOM 1330 C CA . LYS A 1 173 ? 27.036 25.432 10.358 1.00 70.19 173 LYS A CA 1
ATOM 1331 C C . LYS A 1 173 ? 27.965 26.625 10.606 1.00 70.19 173 LYS A C 1
ATOM 1333 O O . LYS A 1 173 ? 29.143 26.421 10.893 1.00 70.19 173 LYS A O 1
ATOM 1338 N N . VAL A 1 174 ? 27.471 27.856 10.463 1.00 79.50 174 VAL A N 1
ATOM 1339 C CA . VAL A 1 174 ? 28.263 29.068 10.693 1.00 79.50 174 VAL A CA 1
ATOM 1340 C C . VAL A 1 174 ? 28.273 29.397 12.186 1.00 79.50 174 VAL A C 1
ATOM 1342 O O . VAL A 1 174 ? 27.246 29.319 12.869 1.00 79.50 174 VAL A O 1
ATOM 1345 N N . GLN A 1 175 ? 29.441 29.764 12.708 1.00 79.00 175 GLN A N 1
ATOM 1346 C CA . GLN A 1 175 ? 29.549 30.366 14.032 1.00 79.00 175 GLN A CA 1
ATOM 1347 C C . GLN A 1 175 ? 29.422 31.880 13.901 1.00 79.00 175 GLN A C 1
ATOM 1349 O O . GLN A 1 175 ? 30.160 32.503 13.148 1.00 79.00 175 GLN A O 1
ATOM 1354 N N . THR A 1 176 ? 28.473 32.439 14.640 1.00 84.19 176 THR A N 1
ATOM 1355 C CA . THR A 1 176 ? 28.214 33.871 14.783 1.00 84.19 176 THR A CA 1
ATOM 1356 C C . THR A 1 176 ? 27.813 34.097 16.234 1.00 84.19 176 THR A C 1
ATOM 1358 O O . THR A 1 176 ? 27.133 33.251 16.820 1.00 84.19 176 THR A O 1
ATOM 1361 N N . THR A 1 177 ? 28.249 35.209 16.818 1.00 88.88 177 THR A N 1
ATOM 1362 C CA . THR A 1 177 ? 27.854 35.647 18.164 1.00 88.88 177 THR A CA 1
ATOM 1363 C C . THR A 1 177 ? 26.541 36.434 18.153 1.00 88.88 177 THR A C 1
ATOM 1365 O O . THR A 1 177 ? 26.063 36.818 19.215 1.00 88.88 177 THR A O 1
ATOM 1368 N N . ARG A 1 178 ? 25.936 36.667 16.977 1.00 88.44 178 ARG A N 1
ATOM 1369 C CA . ARG A 1 178 ? 24.706 37.452 16.822 1.00 88.44 178 ARG A CA 1
ATOM 1370 C C . ARG A 1 178 ? 23.500 36.573 16.482 1.00 88.44 178 ARG A C 1
ATOM 1372 O O . ARG A 1 178 ? 23.505 35.811 15.512 1.00 88.44 178 ARG A O 1
ATOM 1379 N N . LEU A 1 179 ? 22.433 36.731 17.256 1.00 91.12 179 LEU A N 1
ATOM 1380 C CA . LEU A 1 179 ? 21.104 36.168 17.034 1.00 91.12 179 LEU A CA 1
ATOM 1381 C C . LEU A 1 179 ? 20.192 37.220 16.377 1.00 91.12 179 LEU A C 1
ATOM 1383 O O . LEU A 1 179 ? 20.321 38.417 16.632 1.00 91.12 179 LEU A O 1
ATOM 1387 N N . PHE A 1 180 ? 19.264 36.770 15.537 1.00 90.94 180 PHE A N 1
ATOM 1388 C CA . PHE A 1 180 ? 18.197 37.564 14.932 1.00 90.94 180 PHE A CA 1
ATOM 1389 C C . PHE A 1 180 ? 16.839 37.102 15.469 1.00 90.94 180 PHE A C 1
ATOM 1391 O O . PHE A 1 180 ? 16.512 35.913 15.409 1.00 90.94 180 PHE A O 1
ATOM 1398 N N . VAL A 1 181 ? 16.048 38.056 15.958 1.00 89.81 181 VAL A N 1
ATOM 1399 C CA . VAL A 1 181 ? 14.742 37.840 16.589 1.00 89.81 181 VAL A CA 1
ATOM 1400 C C . VAL A 1 181 ? 13.678 38.598 15.779 1.00 89.81 181 VAL A C 1
ATOM 1402 O O . VAL A 1 181 ? 13.582 39.820 15.899 1.00 89.81 181 VAL A O 1
ATOM 1405 N N . PRO A 1 182 ? 12.910 37.930 14.900 1.00 84.50 182 PRO A N 1
ATOM 1406 C CA . PRO A 1 182 ? 11.798 38.545 14.173 1.00 84.50 182 PRO A CA 1
ATOM 1407 C C . PRO A 1 182 ? 10.507 38.566 15.009 1.0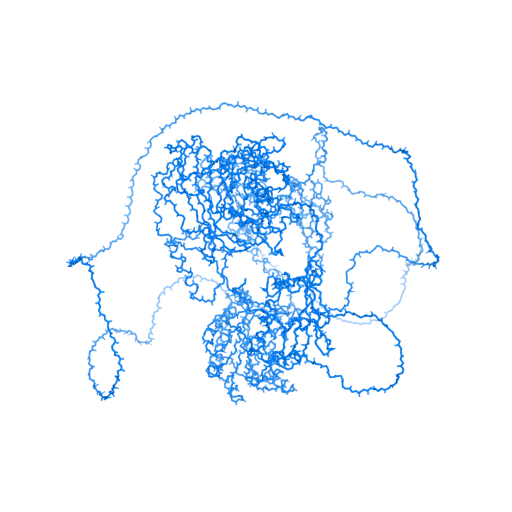0 84.50 182 PRO A C 1
ATOM 1409 O O . PRO A 1 182 ? 10.295 37.685 15.837 1.00 84.50 182 PRO A O 1
ATOM 1412 N N . GLY A 1 183 ? 9.609 39.516 14.728 1.00 80.12 183 GLY A N 1
ATOM 1413 C CA . GLY A 1 183 ? 8.276 39.593 15.349 1.00 80.12 183 GLY A CA 1
ATOM 1414 C C . GLY A 1 183 ? 8.203 40.444 16.623 1.00 80.12 183 GLY A C 1
ATOM 1415 O O . GLY A 1 183 ? 7.242 40.330 17.380 1.00 80.12 183 GLY A O 1
ATOM 1416 N N . VAL A 1 184 ? 9.205 41.293 16.857 1.00 83.06 184 VAL A N 1
ATOM 1417 C CA . VAL A 1 184 ? 9.334 42.123 18.062 1.00 83.06 184 VAL A CA 1
ATOM 1418 C C . VAL A 1 184 ? 8.264 43.219 18.064 1.00 83.06 184 VAL A C 1
ATOM 1420 O O . VAL A 1 184 ? 8.195 44.023 17.135 1.00 83.06 184 VAL A O 1
ATOM 1423 N N . ARG A 1 185 ? 7.435 43.226 19.114 1.00 81.81 185 ARG A N 1
ATOM 1424 C CA . ARG A 1 185 ? 6.342 44.190 19.357 1.00 81.81 185 ARG A CA 1
ATOM 1425 C C . ARG A 1 185 ? 6.821 45.359 20.219 1.00 81.81 185 ARG A C 1
ATOM 1427 O O . ARG A 1 185 ? 7.802 45.204 20.939 1.00 81.81 185 ARG A O 1
ATOM 1434 N N . ASP A 1 186 ? 6.083 46.468 20.229 1.00 78.50 186 ASP A N 1
ATOM 1435 C CA . ASP A 1 186 ? 6.429 47.678 21.001 1.00 78.50 186 ASP A CA 1
ATOM 1436 C C . ASP A 1 186 ? 6.587 47.450 22.517 1.00 78.50 186 ASP A C 1
ATOM 1438 O O . ASP A 1 186 ? 7.343 48.169 23.166 1.00 78.50 186 ASP A O 1
ATOM 1442 N N . GLU A 1 187 ? 5.930 46.419 23.056 1.00 78.81 187 GLU A N 1
ATOM 1443 C CA . GLU A 1 187 ? 6.019 45.953 24.451 1.00 78.81 187 GLU A CA 1
ATOM 1444 C C . GLU A 1 187 ? 7.395 45.363 24.828 1.00 78.81 187 GLU A C 1
ATOM 1446 O O . GLU A 1 187 ? 7.710 45.237 26.009 1.00 78.81 187 GLU A O 1
ATOM 1451 N N . HIS A 1 188 ? 8.229 44.993 23.850 1.00 86.06 188 HIS A N 1
ATOM 1452 C CA . HIS A 1 188 ? 9.554 44.430 24.109 1.00 86.06 188 HIS A CA 1
ATOM 1453 C C . HIS A 1 188 ? 10.581 45.556 24.286 1.00 86.06 188 HIS A C 1
ATOM 1455 O O . HIS A 1 188 ? 10.878 46.294 23.341 1.00 86.06 188 HIS A O 1
ATOM 1461 N N . THR A 1 189 ? 11.169 45.662 25.479 1.00 87.06 189 THR A N 1
ATOM 1462 C CA . THR A 1 189 ? 12.342 46.512 25.725 1.00 87.06 189 THR A CA 1
ATOM 1463 C C . THR A 1 189 ? 13.646 45.760 25.447 1.00 87.06 189 THR A C 1
ATOM 1465 O O . THR A 1 189 ? 13.672 44.531 25.322 1.00 87.06 189 THR A O 1
ATOM 1468 N N . GLU A 1 190 ? 14.750 46.502 25.342 1.00 85.38 190 GLU A N 1
ATOM 1469 C CA . GLU A 1 190 ? 16.087 45.908 25.229 1.00 85.38 190 GLU A CA 1
ATOM 1470 C C . GLU A 1 190 ? 16.465 45.158 26.517 1.00 85.38 190 GLU A C 1
ATOM 1472 O O . GLU A 1 190 ? 17.081 44.097 26.429 1.00 85.38 190 GLU A O 1
ATOM 1477 N N . GLU A 1 191 ? 15.986 45.616 27.683 1.00 84.69 191 GLU A N 1
ATOM 1478 C CA . GLU A 1 191 ? 16.165 44.933 28.971 1.00 84.69 191 GLU A CA 1
ATOM 1479 C C . GLU A 1 191 ? 15.425 43.587 29.021 1.00 84.69 191 GLU A C 1
ATOM 1481 O O . GLU A 1 191 ? 16.022 42.581 29.402 1.00 84.69 191 GLU A O 1
ATOM 1486 N N . ASN A 1 192 ? 14.159 43.531 28.584 1.00 86.38 192 ASN A N 1
ATOM 1487 C CA . ASN A 1 192 ? 13.368 42.292 28.595 1.00 86.38 192 ASN A CA 1
ATOM 1488 C C . ASN A 1 192 ? 13.968 41.237 27.653 1.00 86.38 192 ASN A C 1
ATOM 1490 O O . ASN A 1 192 ? 14.048 40.057 27.998 1.00 86.38 192 ASN A O 1
ATOM 1494 N N . LEU A 1 193 ? 14.437 41.656 26.471 1.00 85.75 193 LEU A N 1
ATOM 1495 C CA . LEU A 1 193 ? 15.157 40.771 25.553 1.00 85.75 193 LEU A CA 1
ATOM 1496 C C . LEU A 1 193 ? 16.497 40.313 26.149 1.00 85.75 193 LEU A C 1
ATOM 1498 O O . LEU A 1 193 ? 16.821 39.131 26.053 1.00 85.75 193 LEU A O 1
ATOM 1502 N N . GLN A 1 194 ? 17.263 41.208 26.781 1.00 88.81 194 GLN A N 1
ATOM 1503 C CA . GLN A 1 194 ? 18.528 40.856 27.426 1.00 88.81 194 GLN A CA 1
ATOM 1504 C C . GLN A 1 194 ? 18.313 39.823 28.540 1.00 88.81 194 GLN A C 1
ATOM 1506 O O . GLN A 1 194 ? 18.879 38.733 28.465 1.00 88.81 194 GLN A O 1
ATOM 1511 N N . ALA A 1 195 ? 17.440 40.113 29.508 1.00 85.88 195 ALA A N 1
ATOM 1512 C CA . ALA A 1 195 ? 17.138 39.223 30.629 1.00 85.88 195 ALA A CA 1
ATOM 1513 C C . ALA A 1 195 ? 16.612 37.852 30.164 1.00 85.88 195 ALA A C 1
ATOM 1515 O O . ALA A 1 195 ? 16.971 36.819 30.730 1.00 85.88 195 ALA A O 1
ATOM 1516 N N . TYR A 1 196 ? 15.811 37.815 29.090 1.00 88.50 196 TYR A N 1
ATOM 1517 C CA . TYR A 1 196 ? 15.347 36.554 28.515 1.00 88.50 196 TYR A CA 1
ATOM 1518 C C . TYR A 1 196 ? 16.477 35.719 27.902 1.00 88.50 196 TYR A C 1
ATOM 1520 O O . TYR A 1 196 ? 16.485 34.495 28.045 1.00 88.50 196 TYR A O 1
ATOM 1528 N N . PHE A 1 197 ? 17.411 36.354 27.188 1.00 89.75 197 PHE A N 1
ATOM 1529 C CA . PHE A 1 197 ? 18.471 35.648 26.469 1.00 89.75 197 PHE A CA 1
ATOM 1530 C C . PHE A 1 197 ? 19.707 35.338 27.327 1.00 89.75 197 PHE A C 1
ATOM 1532 O O . PHE A 1 197 ? 20.401 34.364 27.028 1.00 89.75 197 PHE A O 1
ATOM 1539 N N . GLU A 1 198 ? 19.936 36.055 28.431 1.00 86.69 198 GLU A N 1
ATOM 1540 C CA . GLU A 1 198 ? 21.035 35.787 29.374 1.00 86.69 198 GLU A CA 1
ATOM 1541 C C . GLU A 1 198 ? 21.021 34.357 29.943 1.00 86.69 198 GLU A C 1
ATOM 1543 O O . GLU A 1 198 ? 22.086 33.781 30.173 1.00 86.69 198 GLU A O 1
ATOM 1548 N N . LYS A 1 199 ? 19.846 33.717 30.056 1.00 83.88 199 LYS A N 1
ATOM 1549 C CA . LYS A 1 199 ? 19.715 32.303 30.472 1.00 83.88 199 LYS A CA 1
ATOM 1550 C C . LYS A 1 199 ? 20.400 31.297 29.525 1.00 83.88 199 LYS A C 1
ATOM 1552 O O . LYS A 1 199 ? 20.617 30.148 29.906 1.00 83.88 199 LYS A O 1
ATOM 1557 N N . TYR A 1 200 ? 20.732 31.697 28.293 1.00 83.00 200 TYR A N 1
ATOM 1558 C CA . TYR A 1 200 ? 21.495 30.877 27.341 1.00 83.00 200 TYR A CA 1
ATOM 1559 C C . TYR A 1 200 ? 22.997 31.192 27.340 1.00 83.00 200 TYR A C 1
ATOM 1561 O O . TYR A 1 200 ? 23.773 30.400 26.805 1.00 83.00 200 TYR A O 1
ATOM 1569 N N . GLY A 1 201 ? 23.406 32.326 27.915 1.00 84.31 201 GLY A N 1
ATOM 1570 C CA . GLY A 1 201 ? 24.784 32.807 27.971 1.00 84.31 201 GLY A CA 1
ATOM 1571 C C . GLY A 1 201 ? 24.861 34.335 27.984 1.00 84.31 201 GLY A C 1
ATOM 1572 O O . GLY A 1 201 ? 23.901 35.021 27.646 1.00 84.31 201 GLY A O 1
ATOM 1573 N N . LYS A 1 202 ? 26.024 34.876 28.361 1.00 84.00 202 LYS A N 1
ATOM 1574 C CA . LYS A 1 202 ? 26.216 36.316 28.586 1.00 84.00 202 LYS A CA 1
ATOM 1575 C C . LYS A 1 202 ? 25.958 37.144 27.320 1.00 84.00 202 LYS A C 1
ATOM 1577 O O . LYS A 1 202 ? 26.656 36.998 26.311 1.00 84.00 202 LYS A O 1
ATOM 1582 N N . VAL A 1 203 ? 24.947 38.007 27.402 1.00 88.38 203 VAL A N 1
ATOM 1583 C CA . VAL A 1 203 ? 24.577 38.979 26.369 1.00 88.38 203 VAL A CA 1
ATOM 1584 C C . VAL A 1 203 ? 25.539 40.169 26.439 1.00 88.38 203 VAL A C 1
ATOM 1586 O O . VAL A 1 203 ? 25.920 40.625 27.514 1.00 88.38 203 VAL A O 1
ATOM 1589 N N . LYS A 1 204 ? 25.959 40.649 25.270 1.00 88.06 204 LYS A N 1
ATOM 1590 C CA . LYS A 1 204 ? 26.878 41.775 25.078 1.00 88.06 204 LYS A CA 1
ATOM 1591 C C . LYS A 1 204 ? 26.146 43.060 24.684 1.00 88.06 204 LYS A C 1
ATOM 1593 O O . LYS A 1 204 ? 26.545 44.139 25.110 1.00 88.06 204 LYS A O 1
ATOM 1598 N N . SER A 1 205 ? 25.110 42.946 23.853 1.00 86.44 205 SER A N 1
ATOM 1599 C CA . SER A 1 205 ? 24.240 44.062 23.461 1.00 86.44 205 SER A CA 1
ATOM 1600 C C . SER A 1 205 ? 22.960 43.563 22.794 1.00 86.44 205 SER A C 1
ATOM 1602 O O . SER A 1 205 ? 22.998 42.618 22.006 1.00 86.44 205 SER A O 1
ATOM 1604 N N . VAL A 1 206 ? 21.843 44.244 23.044 1.00 90.38 206 VAL A N 1
ATOM 1605 C CA . VAL A 1 206 ? 20.597 44.109 22.273 1.00 90.38 206 VAL A CA 1
ATOM 1606 C C . VAL A 1 206 ? 20.415 45.366 21.422 1.00 90.38 206 VAL A C 1
ATOM 1608 O O . VAL A 1 206 ? 20.812 46.449 21.839 1.00 90.38 206 VAL A O 1
ATOM 1611 N N . VAL A 1 207 ? 19.853 45.226 20.219 1.00 89.69 207 VAL A N 1
ATOM 1612 C CA . VAL A 1 207 ? 19.489 46.354 19.346 1.00 89.69 207 VAL A CA 1
ATOM 1613 C C . VAL A 1 207 ? 18.118 46.101 18.722 1.00 89.69 207 VAL A C 1
ATOM 1615 O O . VAL A 1 207 ? 17.981 45.217 17.867 1.00 89.69 207 VAL A O 1
ATOM 1618 N N . ILE A 1 208 ? 17.105 46.887 19.097 1.00 88.75 208 ILE A N 1
ATOM 1619 C CA . ILE A 1 208 ? 15.751 46.792 18.526 1.00 88.75 208 ILE A CA 1
ATOM 1620 C C . ILE A 1 208 ? 15.603 47.691 17.290 1.00 88.75 208 ILE A C 1
ATOM 1622 O O . ILE A 1 208 ? 15.743 48.912 17.328 1.00 88.75 208 ILE A O 1
ATOM 1626 N N . ARG A 1 209 ? 15.224 47.079 16.167 1.00 85.69 209 ARG A N 1
ATOM 1627 C CA . ARG A 1 209 ? 14.885 47.734 14.898 1.00 85.69 209 ARG A CA 1
ATOM 1628 C C . ARG A 1 209 ? 13.367 47.833 14.757 1.00 85.69 209 ARG A C 1
ATOM 1630 O O . ARG A 1 209 ? 12.742 47.042 14.048 1.00 85.69 209 ARG A O 1
ATOM 1637 N N . ARG A 1 210 ? 12.772 48.825 15.435 1.00 81.81 210 ARG A N 1
ATOM 1638 C CA . ARG A 1 210 ? 11.321 49.112 15.369 1.00 81.81 210 ARG A CA 1
ATOM 1639 C C . ARG A 1 210 ? 10.832 49.363 13.936 1.00 81.81 210 ARG A C 1
ATOM 1641 O O . ARG A 1 210 ? 9.726 48.965 13.601 1.00 81.81 210 ARG A O 1
ATOM 1648 N N . ASP A 1 211 ? 11.689 49.892 13.055 1.00 74.00 211 ASP A N 1
ATOM 1649 C CA . ASP A 1 211 ? 11.413 50.060 11.617 1.00 74.00 211 ASP A CA 1
ATOM 1650 C C . ASP A 1 211 ? 11.135 48.744 10.863 1.00 74.00 211 ASP A C 1
ATOM 1652 O O . ASP A 1 211 ? 10.655 48.777 9.731 1.00 74.00 211 ASP A O 1
ATOM 1656 N N . LYS A 1 212 ? 11.480 47.591 11.454 1.00 74.25 212 LYS A N 1
ATOM 1657 C CA . LYS A 1 212 ? 11.414 46.256 10.833 1.00 74.25 212 LYS A CA 1
ATOM 1658 C C . LYS A 1 212 ? 10.830 45.174 11.751 1.00 74.25 212 LYS A C 1
ATOM 1660 O O . LYS A 1 212 ? 10.896 43.998 11.397 1.00 74.25 212 LYS A O 1
ATOM 1665 N N . LEU A 1 213 ? 10.266 45.558 12.903 1.00 83.75 213 LEU A N 1
ATOM 1666 C CA . LEU A 1 213 ? 9.688 44.655 13.914 1.00 83.75 213 LEU A CA 1
ATOM 1667 C C . LEU A 1 213 ? 10.619 43.475 14.264 1.00 83.75 213 LEU A C 1
ATOM 1669 O O . LEU A 1 213 ? 10.216 42.309 14.302 1.00 83.75 213 LEU A O 1
ATOM 1673 N N . CYS A 1 214 ? 11.905 43.768 14.467 1.00 88.06 214 CYS A N 1
ATOM 1674 C CA . CYS A 1 214 ? 12.918 42.760 14.768 1.00 88.06 214 CYS A CA 1
ATOM 1675 C C . CYS A 1 214 ? 14.001 43.291 15.712 1.00 88.06 214 CYS A C 1
ATOM 1677 O O . CYS A 1 214 ? 14.252 44.493 15.768 1.00 88.06 214 CYS A O 1
ATOM 1679 N N . ALA A 1 215 ? 14.705 42.393 16.394 1.00 89.69 215 ALA A N 1
ATOM 1680 C CA . ALA A 1 215 ? 15.869 42.714 17.211 1.00 89.69 215 ALA A CA 1
ATOM 1681 C C . ALA A 1 215 ? 17.081 41.862 16.824 1.00 89.69 215 ALA A C 1
ATOM 1683 O O . ALA A 1 215 ? 16.955 40.775 16.250 1.00 89.69 215 ALA A O 1
ATOM 1684 N N . PHE A 1 216 ? 18.259 42.367 17.171 1.00 91.56 216 PHE A N 1
ATOM 1685 C CA . PHE A 1 216 ? 19.508 41.617 17.159 1.00 91.56 216 PHE A CA 1
ATOM 1686 C C . PHE A 1 216 ? 20.028 41.500 18.591 1.00 91.56 216 PHE A C 1
ATOM 1688 O O . PHE A 1 216 ? 19.980 42.476 19.338 1.00 91.56 216 PHE A O 1
ATOM 1695 N N . VAL A 1 217 ? 20.517 40.317 18.959 1.00 91.25 217 VAL A N 1
ATOM 1696 C CA . VAL A 1 217 ? 21.113 40.043 20.274 1.00 91.25 217 VAL A CA 1
ATOM 1697 C C . VAL A 1 217 ? 22.527 39.529 20.044 1.00 91.25 217 VAL A C 1
ATOM 1699 O O . VAL A 1 217 ? 22.710 38.480 19.428 1.00 91.25 217 VAL A O 1
ATOM 1702 N N . ASP A 1 218 ? 23.524 40.281 20.493 1.00 89.44 218 ASP A N 1
ATOM 1703 C CA . ASP A 1 218 ? 24.922 39.864 20.509 1.00 89.44 218 ASP A CA 1
ATOM 1704 C C . ASP A 1 218 ? 25.249 39.182 21.835 1.00 89.44 218 ASP A C 1
ATOM 1706 O O . ASP A 1 218 ? 24.931 39.705 22.900 1.00 89.44 218 ASP A O 1
ATOM 1710 N N . PHE A 1 219 ? 25.942 38.052 21.768 1.00 89.50 219 PHE A N 1
ATOM 1711 C CA . PHE A 1 219 ? 26.492 37.316 22.903 1.00 89.50 219 PHE A CA 1
ATOM 1712 C C . PHE A 1 219 ? 28.024 37.425 22.930 1.00 89.50 219 PHE A C 1
ATOM 1714 O O . PHE A 1 219 ? 28.649 37.888 21.973 1.00 89.50 219 PHE A O 1
ATOM 1721 N N . GLU A 1 220 ? 28.647 36.975 24.019 1.00 83.75 220 GLU A N 1
ATOM 1722 C CA . GLU A 1 220 ? 30.114 36.871 24.102 1.00 83.75 220 GLU A CA 1
ATOM 1723 C C . GLU A 1 220 ? 30.689 35.622 23.404 1.00 83.75 220 GLU A C 1
ATOM 1725 O O . GLU A 1 220 ? 31.843 35.650 22.981 1.00 83.75 220 GLU A O 1
ATOM 1730 N N . ASP A 1 221 ? 29.889 34.565 23.207 1.00 83.25 221 ASP A N 1
ATOM 1731 C CA . ASP A 1 221 ? 30.264 33.335 22.483 1.00 83.25 221 ASP A CA 1
ATOM 1732 C C . ASP A 1 221 ? 29.202 32.959 21.419 1.00 83.25 221 ASP A C 1
ATOM 1734 O O . ASP A 1 221 ? 28.097 33.503 21.389 1.00 83.25 221 ASP A O 1
ATOM 1738 N N . ALA A 1 222 ? 29.530 32.035 20.510 1.00 82.19 222 ALA A N 1
ATOM 1739 C CA . ALA A 1 222 ? 28.642 31.540 19.451 1.00 82.19 222 ALA A CA 1
ATOM 1740 C C . ALA A 1 222 ? 27.808 30.300 19.854 1.00 82.19 222 ALA A C 1
ATOM 1742 O O . ALA A 1 222 ? 26.914 29.875 19.109 1.00 82.19 222 ALA A O 1
ATOM 1743 N N . ASP A 1 223 ? 28.093 29.692 21.007 1.00 83.00 223 ASP A N 1
ATOM 1744 C CA . ASP A 1 223 ? 27.343 28.567 21.564 1.00 83.00 223 ASP A CA 1
ATOM 1745 C C . ASP A 1 223 ? 25.926 28.957 22.038 1.00 83.00 223 ASP A C 1
ATOM 1747 O O . ASP A 1 223 ? 24.987 28.294 21.589 1.00 83.00 223 ASP A O 1
ATOM 1751 N N . PRO A 1 224 ? 25.700 30.067 22.782 1.00 86.56 224 PRO A N 1
ATOM 1752 C CA . PRO A 1 224 ? 24.354 30.529 23.152 1.00 86.56 224 PRO A CA 1
ATOM 1753 C C . PRO A 1 224 ? 23.446 30.745 21.937 1.00 86.56 224 PRO A C 1
ATOM 1755 O O . PRO A 1 224 ? 22.306 30.284 21.908 1.00 86.56 224 PRO A O 1
ATOM 1758 N N . VAL A 1 225 ? 23.982 31.360 20.877 1.00 86.75 225 VAL A N 1
ATOM 1759 C CA . VAL A 1 225 ? 23.278 31.580 19.602 1.00 86.75 225 VAL A CA 1
ATOM 1760 C C . VAL A 1 225 ? 22.902 30.253 18.936 1.00 86.75 225 VAL A C 1
ATOM 1762 O O . VAL A 1 225 ? 21.841 30.129 18.323 1.00 86.75 225 VAL A O 1
ATOM 1765 N N . THR A 1 226 ? 23.761 29.238 19.058 1.00 84.19 226 THR A N 1
ATOM 1766 C CA . THR A 1 226 ? 23.506 27.896 18.518 1.00 84.19 226 THR A CA 1
ATOM 1767 C C . THR A 1 226 ? 22.471 27.141 19.361 1.00 84.19 226 THR A C 1
ATOM 1769 O O . THR A 1 226 ? 21.588 26.516 18.779 1.00 84.19 226 THR A O 1
ATOM 1772 N N . LYS A 1 227 ? 22.507 27.275 20.696 1.00 83.06 227 LYS A N 1
ATOM 1773 C CA . LYS A 1 227 ? 21.504 26.757 21.646 1.00 83.06 227 LYS A CA 1
ATOM 1774 C C . LYS A 1 227 ? 20.114 27.338 21.330 1.00 83.06 227 LYS A C 1
ATOM 1776 O O . LYS A 1 227 ? 19.193 26.583 21.024 1.00 83.06 227 LYS A O 1
ATOM 1781 N N . CYS A 1 228 ? 20.005 28.667 21.223 1.00 85.00 228 CYS A N 1
ATOM 1782 C CA . CYS A 1 228 ? 18.769 29.367 20.844 1.00 85.00 228 CYS A CA 1
ATOM 1783 C C . CYS A 1 228 ? 18.213 28.910 19.480 1.00 85.00 228 CYS A C 1
ATOM 1785 O O . CYS A 1 228 ? 17.016 28.656 19.338 1.00 85.00 228 CYS A O 1
ATOM 1787 N N . ALA A 1 229 ? 19.076 28.790 18.463 1.00 83.94 229 ALA A N 1
ATOM 1788 C CA . ALA A 1 229 ? 18.668 28.432 17.102 1.00 83.94 229 ALA A CA 1
ATOM 1789 C C . ALA A 1 229 ? 18.298 26.942 16.918 1.00 83.94 229 ALA A C 1
ATOM 1791 O O . ALA A 1 229 ? 17.670 26.595 15.914 1.00 83.94 229 ALA A O 1
ATOM 1792 N N . LEU A 1 230 ? 18.670 26.061 17.857 1.00 80.94 230 LEU A N 1
ATOM 1793 C CA . LEU A 1 230 ? 18.215 24.665 17.892 1.00 80.94 230 LEU A CA 1
ATOM 1794 C C . LEU A 1 230 ? 16.806 24.541 18.494 1.00 80.94 230 LEU A C 1
ATOM 1796 O O . LEU A 1 230 ? 15.984 23.813 17.944 1.00 80.94 230 LEU A O 1
ATOM 1800 N N . GLU A 1 231 ? 16.510 25.300 19.553 1.00 81.12 231 GLU A N 1
ATOM 1801 C CA . GLU A 1 231 ? 15.187 25.373 20.203 1.00 81.12 231 GLU A CA 1
ATOM 1802 C C . GLU A 1 231 ? 14.117 26.028 19.303 1.00 81.12 231 GLU A C 1
ATOM 1804 O O . GLU A 1 231 ? 12.940 25.673 19.357 1.00 81.12 231 GLU A O 1
ATOM 1809 N N . ARG A 1 232 ? 14.546 26.922 18.397 1.00 71.75 232 ARG A N 1
ATOM 1810 C CA . ARG A 1 232 ? 13.758 27.651 17.377 1.00 71.75 232 ARG A CA 1
ATOM 1811 C C . ARG A 1 232 ? 12.696 28.614 17.913 1.00 71.75 232 ARG A C 1
ATOM 1813 O O . ARG A 1 232 ? 12.734 29.778 17.524 1.00 71.75 232 ARG A O 1
ATOM 1820 N N . ALA A 1 233 ? 11.760 28.159 18.741 1.00 81.31 233 ALA A N 1
ATOM 1821 C CA . ALA A 1 233 ? 10.611 28.939 19.203 1.00 81.31 233 ALA A CA 1
ATOM 1822 C C . ALA A 1 233 ? 10.810 29.417 20.648 1.00 81.31 233 ALA A C 1
ATOM 1824 O O . ALA A 1 233 ? 10.816 28.612 21.573 1.00 81.31 233 ALA A O 1
ATOM 1825 N N . HIS A 1 234 ? 10.938 30.730 20.836 1.00 85.69 234 HIS A N 1
ATOM 1826 C CA . HIS A 1 234 ? 11.183 31.363 22.137 1.00 85.69 234 HIS A CA 1
ATOM 1827 C C . HIS A 1 234 ? 9.953 32.160 22.562 1.00 85.69 234 HIS A C 1
ATOM 1829 O O . HIS A 1 234 ? 9.396 32.886 21.745 1.00 85.69 234 HIS A O 1
ATOM 1835 N N . TYR A 1 235 ? 9.523 32.040 23.817 1.00 85.06 235 TYR A N 1
ATOM 1836 C CA . TYR A 1 235 ? 8.368 32.774 24.353 1.00 85.06 235 TYR A CA 1
ATOM 1837 C C . TYR A 1 235 ? 8.836 33.886 25.291 1.00 85.06 235 TYR A C 1
ATOM 1839 O O . TYR A 1 235 ? 9.276 33.585 26.398 1.00 85.06 235 TYR A O 1
ATOM 1847 N N . ILE A 1 236 ? 8.742 35.141 24.850 1.00 83.12 236 ILE A N 1
ATOM 1848 C CA . ILE A 1 236 ? 9.204 36.349 25.557 1.00 83.12 236 ILE A CA 1
ATOM 1849 C C . ILE A 1 236 ? 7.971 37.202 25.869 1.00 83.12 236 ILE A C 1
ATOM 1851 O O . ILE A 1 236 ? 7.187 37.461 24.961 1.00 83.12 236 ILE A O 1
ATOM 1855 N N . GLU A 1 237 ? 7.739 37.579 27.131 1.00 79.31 237 GLU A N 1
ATOM 1856 C CA . GLU A 1 237 ? 6.488 38.236 27.567 1.00 79.31 237 GLU A CA 1
ATOM 1857 C C . GLU A 1 237 ? 5.215 37.553 27.016 1.00 79.31 237 GLU A C 1
ATOM 1859 O O . GLU A 1 237 ? 4.316 38.188 26.470 1.00 79.31 237 GLU A O 1
ATOM 1864 N N . GLY A 1 238 ? 5.183 36.213 27.065 1.00 74.81 238 GLY A N 1
ATOM 1865 C CA . GLY A 1 238 ? 4.101 35.377 26.520 1.00 74.81 238 GLY A CA 1
ATOM 1866 C C . GLY A 1 238 ? 4.044 35.269 24.985 1.00 74.81 238 GLY A C 1
ATOM 1867 O O . GLY A 1 238 ? 3.315 34.429 24.456 1.00 74.81 238 GLY A O 1
ATOM 1868 N N . HIS A 1 239 ? 4.828 36.059 24.251 1.00 77.50 239 HIS A N 1
ATOM 1869 C CA . HIS A 1 239 ? 4.817 36.132 22.792 1.00 77.50 239 HIS A CA 1
ATOM 1870 C C . HIS A 1 239 ? 5.864 35.218 22.150 1.00 77.50 239 HIS A C 1
ATOM 1872 O O . HIS A 1 239 ? 7.033 35.219 22.532 1.00 77.50 239 HIS A O 1
ATOM 1878 N N . ARG A 1 240 ? 5.456 34.447 21.132 1.00 83.62 240 ARG A N 1
ATOM 1879 C CA . ARG A 1 240 ? 6.354 33.545 20.398 1.00 83.62 240 ARG A CA 1
ATOM 1880 C C . ARG A 1 240 ? 7.181 34.285 19.340 1.00 83.62 240 ARG A C 1
ATOM 1882 O O . ARG A 1 240 ? 6.624 34.849 18.400 1.00 83.62 240 ARG A O 1
ATOM 1889 N N . CYS A 1 241 ? 8.498 34.146 19.436 1.00 82.69 241 CYS A N 1
ATOM 1890 C CA . CYS A 1 241 ? 9.508 34.654 18.514 1.00 82.69 241 CYS A CA 1
ATOM 1891 C C . CYS A 1 241 ? 10.344 33.487 17.948 1.00 82.69 241 CYS A C 1
ATOM 1893 O O . CYS A 1 241 ? 11.002 32.764 18.698 1.00 82.69 241 CYS A O 1
ATOM 1895 N N . ASP A 1 242 ? 10.342 33.306 16.623 1.00 84.00 242 ASP A N 1
ATOM 1896 C CA . ASP A 1 242 ? 11.079 32.223 15.946 1.00 84.00 242 ASP A CA 1
ATOM 1897 C C . ASP A 1 242 ? 12.492 32.691 15.536 1.00 84.00 242 ASP A C 1
ATOM 1899 O O . ASP A 1 242 ? 12.686 33.310 14.482 1.00 84.00 242 ASP A O 1
ATOM 1903 N N . VAL A 1 243 ? 13.487 32.416 16.385 1.00 87.56 243 VAL A N 1
ATOM 1904 C CA . VAL A 1 243 ? 14.844 32.996 16.306 1.00 87.56 243 VAL A CA 1
ATOM 1905 C C . VAL A 1 243 ? 15.756 32.305 15.287 1.00 87.56 243 VAL A C 1
ATOM 1907 O O . VAL A 1 243 ? 15.599 31.124 14.969 1.00 87.56 243 VAL A O 1
ATOM 1910 N N . LYS A 1 244 ? 16.750 33.038 14.766 1.00 88.44 244 LYS A N 1
ATOM 1911 C CA . LYS A 1 244 ? 17.711 32.546 13.757 1.00 88.44 244 LYS A CA 1
ATOM 1912 C C . LYS A 1 244 ? 19.118 33.089 14.002 1.00 88.44 244 LYS A C 1
ATOM 1914 O O . LYS A 1 244 ? 19.279 34.157 14.583 1.00 88.44 244 LYS A O 1
ATOM 1919 N N . LYS A 1 245 ? 20.149 32.398 13.504 1.00 88.81 245 LYS A N 1
ATOM 1920 C CA . LYS A 1 245 ? 21.520 32.941 13.449 1.00 88.81 245 LYS A CA 1
ATOM 1921 C C . LYS A 1 245 ? 21.552 34.185 12.553 1.00 88.81 245 LYS A C 1
ATOM 1923 O O . LYS A 1 245 ? 21.072 34.125 11.422 1.00 88.81 245 LYS A O 1
ATOM 1928 N N . ALA A 1 246 ? 22.115 35.293 13.032 1.00 85.06 246 ALA A N 1
ATOM 1929 C CA . ALA A 1 246 ? 22.299 36.490 12.218 1.00 85.06 246 ALA A CA 1
ATOM 1930 C C . ALA A 1 246 ? 23.622 36.392 11.448 1.00 85.06 246 ALA A C 1
ATOM 1932 O O . ALA A 1 246 ? 24.695 36.312 12.050 1.00 85.06 246 ALA A O 1
ATOM 1933 N N . LEU A 1 247 ? 23.531 36.404 10.118 1.00 81.31 247 LEU A N 1
ATOM 1934 C CA . LEU A 1 247 ? 24.661 36.305 9.195 1.00 81.31 247 LEU A CA 1
ATOM 1935 C C . LEU A 1 247 ? 24.638 37.470 8.204 1.00 81.31 247 LEU A C 1
ATOM 1937 O O . LEU A 1 247 ? 23.569 37.900 7.762 1.00 81.31 247 LEU A O 1
ATOM 1941 N N . SER A 1 248 ? 25.815 37.960 7.823 1.00 75.38 248 SER A N 1
ATOM 1942 C CA . SER A 1 248 ? 25.954 38.915 6.722 1.00 75.38 248 SER A CA 1
ATOM 1943 C C . SER A 1 248 ? 25.628 38.273 5.367 1.00 75.38 248 SER A C 1
ATOM 1945 O O . SER A 1 248 ? 25.643 37.050 5.202 1.00 75.38 248 SER A O 1
ATOM 1947 N N . ARG A 1 249 ? 25.368 39.116 4.357 1.00 67.88 249 ARG A N 1
ATOM 1948 C CA . ARG A 1 249 ? 25.130 38.705 2.958 1.00 67.88 249 ARG A CA 1
ATOM 1949 C C . ARG A 1 249 ? 26.258 37.807 2.425 1.00 67.88 249 ARG A C 1
ATOM 1951 O O . ARG A 1 249 ? 25.993 36.836 1.710 1.00 67.88 249 ARG A O 1
ATOM 1958 N N . ASP A 1 250 ? 27.490 38.112 2.817 1.00 69.94 250 ASP A N 1
ATOM 1959 C CA . ASP A 1 250 ? 28.699 37.447 2.338 1.00 69.94 250 ASP A CA 1
ATOM 1960 C C . ASP A 1 250 ? 28.919 36.114 3.059 1.00 69.94 250 ASP A C 1
ATOM 1962 O O . ASP A 1 250 ? 29.210 35.112 2.412 1.00 69.94 250 ASP A O 1
ATOM 1966 N N . GLU A 1 251 ? 28.675 36.047 4.372 1.00 72.94 251 GLU A N 1
ATOM 1967 C CA . GLU A 1 251 ? 28.699 34.787 5.129 1.00 72.94 251 GLU A CA 1
ATOM 1968 C C . GLU A 1 251 ? 27.618 33.811 4.658 1.00 72.94 251 GLU A C 1
ATOM 1970 O O . GLU A 1 251 ? 27.899 32.621 4.508 1.00 72.94 251 GLU A O 1
ATOM 1975 N N . LEU A 1 252 ? 26.410 34.309 4.365 1.00 68.00 252 LEU A N 1
ATOM 1976 C CA . LEU A 1 252 ? 25.313 33.522 3.790 1.00 68.00 252 LEU A CA 1
ATOM 1977 C C . LEU A 1 252 ? 25.735 32.890 2.454 1.00 68.00 252 LEU A C 1
ATOM 1979 O O . LEU A 1 252 ? 25.506 31.705 2.200 1.00 68.00 252 LEU A O 1
ATOM 1983 N N . THR A 1 253 ? 26.396 33.685 1.610 1.00 68.31 253 THR A N 1
ATOM 1984 C CA . THR A 1 253 ? 26.889 33.269 0.292 1.00 68.31 253 THR A CA 1
ATOM 1985 C C . THR A 1 253 ? 28.042 32.272 0.434 1.00 68.31 253 THR A C 1
ATOM 1987 O O . THR A 1 253 ? 27.992 31.184 -0.139 1.00 68.31 253 THR A O 1
ATOM 1990 N N . ALA A 1 254 ? 29.027 32.564 1.287 1.00 68.50 254 ALA A N 1
ATOM 1991 C CA . ALA A 1 254 ? 30.175 31.703 1.562 1.00 68.50 254 ALA A CA 1
ATOM 1992 C C . ALA A 1 254 ? 29.811 30.404 2.306 1.00 68.50 254 ALA A C 1
ATOM 1994 O O . ALA A 1 254 ? 30.538 29.417 2.207 1.00 68.50 254 ALA A O 1
ATOM 1995 N N . ALA A 1 255 ? 28.709 30.355 3.060 1.00 61.78 255 ALA A N 1
ATOM 1996 C CA . ALA A 1 255 ? 28.175 29.116 3.630 1.00 61.78 255 ALA A CA 1
ATOM 1997 C C . ALA A 1 255 ? 27.574 28.225 2.531 1.00 61.78 255 ALA A C 1
ATOM 1999 O O . ALA A 1 255 ? 27.966 27.066 2.381 1.00 61.78 255 ALA A O 1
ATOM 2000 N N . ARG A 1 256 ? 26.698 28.801 1.696 1.00 66.31 256 ARG A N 1
ATOM 2001 C CA . ARG A 1 256 ? 26.056 28.123 0.554 1.00 66.31 256 ARG A CA 1
ATOM 2002 C C . ARG A 1 256 ? 27.064 27.693 -0.524 1.00 66.31 256 ARG A C 1
ATOM 2004 O O . ARG A 1 256 ? 26.822 26.716 -1.231 1.00 66.31 256 ARG A O 1
ATOM 2011 N N . GLN A 1 257 ? 28.202 28.380 -0.633 1.00 63.03 257 GLN A N 1
ATOM 2012 C CA . GLN A 1 257 ? 29.309 28.004 -1.514 1.00 63.03 257 GLN A CA 1
ATOM 2013 C C . GLN A 1 257 ? 30.216 26.926 -0.895 1.00 63.03 257 GLN A C 1
ATOM 2015 O O . GLN A 1 257 ? 30.542 25.961 -1.577 1.00 63.03 257 GLN A O 1
ATOM 2020 N N . ARG A 1 258 ? 30.530 26.978 0.410 1.00 59.41 258 ARG A N 1
ATOM 2021 C CA . ARG A 1 258 ? 31.363 25.946 1.067 1.00 59.41 258 ARG A CA 1
ATOM 2022 C C . ARG A 1 258 ? 30.735 24.550 1.094 1.00 59.41 258 ARG A C 1
ATOM 2024 O O . ARG A 1 258 ? 31.477 23.575 1.002 1.00 59.41 258 ARG A O 1
ATOM 2031 N N . ASP A 1 259 ? 29.410 24.415 1.186 1.00 55.16 259 ASP A N 1
ATOM 2032 C CA . ASP A 1 259 ? 28.762 23.101 1.008 1.00 55.16 259 ASP A CA 1
ATOM 2033 C C . ASP A 1 259 ? 28.825 22.622 -0.459 1.00 55.16 259 ASP A C 1
ATOM 2035 O O . ASP A 1 259 ? 29.045 21.435 -0.704 1.00 55.16 259 ASP A O 1
ATOM 2039 N N . ARG A 1 260 ? 28.732 23.537 -1.437 1.00 54.00 260 ARG A N 1
ATOM 2040 C CA . ARG A 1 260 ? 28.899 23.235 -2.873 1.00 54.00 260 ARG A CA 1
ATOM 2041 C C . ARG A 1 260 ? 30.318 22.732 -3.180 1.00 54.00 260 ARG A C 1
ATOM 2043 O O . ARG A 1 260 ? 30.483 21.707 -3.838 1.00 54.00 260 ARG A O 1
ATOM 2050 N N . ASP A 1 261 ? 31.330 23.394 -2.620 1.00 51.34 261 ASP A N 1
ATOM 2051 C CA . ASP A 1 261 ? 32.743 23.025 -2.764 1.00 51.34 261 ASP A CA 1
ATOM 2052 C C . ASP A 1 261 ? 33.103 21.740 -1.996 1.00 51.34 261 ASP A C 1
ATOM 2054 O O . ASP A 1 261 ? 33.997 20.996 -2.404 1.00 51.34 261 ASP A O 1
ATOM 2058 N N . ARG A 1 262 ? 32.395 21.432 -0.897 1.00 49.00 262 ARG A N 1
ATOM 2059 C CA . ARG A 1 262 ? 32.521 20.144 -0.191 1.00 49.00 262 ARG A CA 1
ATOM 2060 C C . ARG A 1 262 ? 31.963 18.981 -1.004 1.00 49.00 262 ARG A C 1
ATOM 2062 O O . ARG A 1 262 ? 32.593 17.927 -0.995 1.00 49.00 262 ARG A O 1
ATOM 2069 N N . GLY A 1 263 ? 30.872 19.183 -1.748 1.00 44.88 263 GLY A N 1
ATOM 2070 C CA . GLY A 1 263 ? 30.439 18.238 -2.784 1.00 44.88 263 GLY A CA 1
ATOM 2071 C C . GLY A 1 263 ? 31.565 17.980 -3.791 1.00 44.88 263 GLY A C 1
ATOM 2072 O O . GLY A 1 263 ? 32.027 16.852 -3.932 1.00 44.88 263 GLY A O 1
ATOM 2073 N N . PHE A 1 264 ? 32.118 19.050 -4.369 1.00 39.00 264 PHE A N 1
ATOM 2074 C CA . PHE A 1 264 ? 33.210 18.979 -5.352 1.00 39.00 264 PHE A CA 1
ATOM 2075 C C . PHE A 1 264 ? 34.539 18.388 -4.839 1.00 39.00 264 PHE A C 1
ATOM 2077 O O . PHE A 1 264 ? 35.367 17.958 -5.646 1.00 39.00 264 PHE A O 1
ATOM 2084 N N . ARG A 1 265 ? 34.790 18.369 -3.521 1.00 34.84 265 ARG A N 1
ATOM 2085 C CA . ARG A 1 265 ? 35.997 17.750 -2.937 1.00 34.84 265 ARG A CA 1
ATOM 2086 C C . ARG A 1 265 ? 35.859 16.259 -2.639 1.00 34.84 265 ARG A C 1
ATOM 2088 O O . ARG A 1 265 ? 36.891 15.598 -2.582 1.00 34.84 265 ARG A O 1
ATOM 2095 N N . GLY A 1 266 ? 34.645 15.723 -2.486 1.00 31.56 266 GLY A N 1
ATOM 2096 C CA . GLY A 1 266 ? 34.440 14.280 -2.291 1.00 31.56 266 GLY A CA 1
ATOM 2097 C C . GLY A 1 266 ? 34.860 13.433 -3.501 1.00 31.56 266 GLY A C 1
ATOM 2098 O O . GLY A 1 266 ? 35.190 12.262 -3.355 1.00 31.56 266 GLY A O 1
ATOM 2099 N N . GLU A 1 267 ? 34.900 14.047 -4.683 1.00 34.28 267 GLU A N 1
ATOM 2100 C CA . GLU A 1 267 ? 35.015 13.367 -5.979 1.00 34.28 267 GLU A CA 1
ATOM 2101 C C . GLU A 1 267 ? 36.416 13.471 -6.618 1.00 34.28 267 GLU A C 1
ATOM 2103 O O . GLU A 1 267 ? 36.665 12.936 -7.693 1.00 34.28 267 GLU A O 1
ATOM 2108 N N . ARG A 1 268 ? 37.370 14.146 -5.957 1.00 30.17 268 ARG A N 1
ATOM 2109 C CA . ARG A 1 268 ? 38.712 14.446 -6.504 1.00 30.17 268 ARG A CA 1
ATOM 2110 C C . ARG A 1 268 ? 39.837 13.490 -6.071 1.00 30.17 268 ARG A C 1
ATOM 2112 O O . ARG A 1 268 ? 41.005 13.855 -6.193 1.00 30.17 268 ARG A O 1
ATOM 2119 N N . GLN A 1 269 ? 39.528 12.286 -5.573 1.00 31.80 269 GLN A N 1
ATOM 2120 C CA . GLN A 1 269 ? 40.552 11.370 -5.033 1.00 31.80 269 GLN A CA 1
ATOM 2121 C C . GLN A 1 269 ? 40.536 9.919 -5.557 1.00 31.80 269 GLN A C 1
ATOM 2123 O O . GLN A 1 269 ? 40.956 8.991 -4.871 1.00 31.80 269 GLN A O 1
ATOM 2128 N N . ARG A 1 270 ? 40.187 9.736 -6.836 1.00 30.77 270 ARG A N 1
ATOM 2129 C CA . ARG A 1 270 ? 40.860 8.755 -7.712 1.00 30.77 270 ARG A CA 1
ATOM 2130 C C . ARG A 1 270 ? 41.312 9.495 -8.968 1.00 30.77 270 ARG A C 1
ATOM 2132 O O . ARG A 1 270 ? 40.535 10.257 -9.529 1.00 30.77 270 ARG A O 1
ATOM 2139 N N . GLY A 1 271 ? 42.578 9.348 -9.352 1.00 27.66 271 GLY A N 1
ATOM 2140 C CA . GLY A 1 271 ? 43.198 10.219 -10.352 1.00 27.66 271 GLY A CA 1
ATOM 2141 C C . GLY A 1 271 ? 43.886 9.475 -11.488 1.00 27.66 271 GLY A C 1
ATOM 2142 O O . GLY A 1 271 ? 44.212 8.295 -11.388 1.00 27.66 271 GLY A O 1
ATOM 2143 N N . SER A 1 272 ? 44.163 10.214 -12.556 1.00 27.94 272 SER A N 1
ATOM 2144 C CA . SER A 1 272 ? 45.275 9.972 -13.478 1.00 27.94 272 SER A CA 1
ATOM 2145 C C . SER A 1 272 ? 45.681 11.310 -14.088 1.00 27.94 272 SER A C 1
ATOM 2147 O O . SER A 1 272 ? 44.835 12.181 -14.285 1.00 27.94 272 SER A O 1
ATOM 2149 N N . ALA A 1 273 ? 46.981 11.505 -14.306 1.00 30.11 273 ALA A N 1
ATOM 2150 C CA . ALA A 1 273 ? 47.554 12.814 -14.593 1.00 30.11 273 ALA A CA 1
ATOM 2151 C C . ALA A 1 273 ? 48.203 12.873 -15.982 1.00 30.11 273 ALA A C 1
ATOM 2153 O O . ALA A 1 273 ? 49.220 12.237 -16.231 1.00 30.11 273 ALA A O 1
ATOM 2154 N N . PHE A 1 274 ? 47.643 13.729 -16.832 1.00 28.66 274 PHE A N 1
ATOM 2155 C CA . PHE A 1 274 ? 48.286 14.381 -17.973 1.00 28.66 274 PHE A CA 1
ATOM 2156 C C . PHE A 1 274 ? 47.735 15.817 -17.999 1.00 28.66 274 PHE A C 1
ATOM 2158 O O . PHE A 1 274 ? 46.586 16.035 -17.627 1.00 28.66 274 PHE A O 1
ATOM 2165 N N . GLY A 1 275 ? 48.457 16.856 -18.400 1.00 27.22 275 GLY A N 1
ATOM 2166 C CA . GLY A 1 275 ? 49.842 16.965 -18.860 1.00 27.22 275 GLY A CA 1
ATOM 2167 C C . GLY A 1 275 ? 49.991 18.397 -19.384 1.00 27.22 275 GLY A C 1
ATOM 2168 O O . GLY A 1 275 ? 49.281 18.781 -20.307 1.00 27.22 275 GLY A O 1
ATOM 2169 N N . GLY A 1 276 ? 50.772 19.240 -18.707 1.00 28.70 276 GLY A N 1
ATOM 2170 C CA . GLY A 1 276 ? 50.553 20.692 -18.755 1.00 28.70 276 GLY A CA 1
ATOM 2171 C C . GLY A 1 276 ? 51.150 21.440 -19.955 1.00 28.70 276 GLY A C 1
ATOM 2172 O O . GLY A 1 276 ? 52.279 21.176 -20.357 1.00 28.70 276 GLY A O 1
ATOM 2173 N N . ARG A 1 277 ? 50.408 22.450 -20.430 1.00 27.39 277 ARG A N 1
ATOM 2174 C CA . ARG A 1 277 ? 50.830 23.723 -21.062 1.00 27.39 277 ARG A CA 1
ATOM 2175 C C . ARG A 1 277 ? 49.594 24.646 -21.037 1.00 27.39 277 ARG A C 1
ATOM 2177 O O . ARG A 1 277 ? 48.483 24.153 -21.173 1.00 27.39 277 ARG A O 1
ATOM 2184 N N . GLY A 1 278 ? 49.672 25.956 -20.820 1.00 25.41 278 GLY A N 1
ATOM 2185 C CA . GLY A 1 278 ? 50.839 26.836 -20.749 1.00 25.41 278 GLY A CA 1
ATOM 2186 C C . GLY A 1 278 ? 50.702 27.931 -21.805 1.00 25.41 278 GLY A C 1
ATOM 2187 O O . GLY A 1 278 ? 51.012 27.682 -22.964 1.00 25.41 278 GLY A O 1
ATOM 2188 N N . GLY A 1 279 ? 50.207 29.110 -21.415 1.00 26.58 279 GLY A N 1
ATOM 2189 C CA . GLY A 1 279 ? 49.934 30.213 -22.342 1.00 26.58 279 GLY A CA 1
ATOM 2190 C C . GLY A 1 279 ? 48.871 31.176 -21.815 1.00 26.58 279 GLY A C 1
ATOM 2191 O O . GLY A 1 279 ? 47.699 31.049 -22.151 1.00 26.58 279 GLY A O 1
ATOM 2192 N N . GLY A 1 280 ? 49.280 32.131 -20.980 1.00 28.33 280 GLY A N 1
ATOM 2193 C CA . GLY A 1 280 ? 48.471 33.313 -20.684 1.00 28.33 280 GLY A CA 1
ATOM 2194 C C . GLY A 1 280 ? 48.827 34.440 -21.651 1.00 28.33 280 GLY A C 1
ATOM 2195 O O . GLY A 1 280 ? 50.007 34.673 -21.902 1.00 28.33 280 GLY A O 1
ATOM 2196 N N . VAL A 1 281 ? 47.823 35.152 -22.162 1.00 27.81 281 VAL A N 1
ATOM 2197 C CA . VAL A 1 281 ? 47.990 36.448 -22.836 1.00 27.81 281 VAL A CA 1
ATOM 2198 C C . VAL A 1 281 ? 47.001 37.422 -22.199 1.00 27.81 281 VAL A C 1
ATOM 2200 O O . VAL A 1 281 ? 45.885 37.044 -21.848 1.00 27.81 281 VAL A O 1
ATOM 2203 N N . GLN A 1 282 ? 47.456 38.651 -21.979 1.00 27.19 282 GLN A N 1
ATOM 2204 C CA . GLN A 1 282 ? 46.767 39.689 -21.210 1.00 27.19 282 GLN A CA 1
ATOM 2205 C C . GLN A 1 282 ? 46.302 40.825 -22.143 1.00 27.19 282 GLN A C 1
ATOM 2207 O O . GLN A 1 282 ? 46.537 40.764 -23.347 1.00 27.19 282 GLN A O 1
ATOM 2212 N N . TYR A 1 283 ? 45.694 41.868 -21.567 1.00 27.89 283 TYR A N 1
ATOM 2213 C CA . TYR A 1 283 ? 45.060 43.019 -22.234 1.00 27.89 283 TYR A CA 1
ATOM 2214 C C . TYR A 1 283 ? 43.736 42.679 -22.951 1.00 27.89 283 TYR A C 1
ATOM 2216 O O . TYR A 1 283 ? 43.613 41.669 -23.627 1.00 27.89 283 TYR A O 1
ATOM 2224 N N . GLY A 1 284 ? 42.688 43.496 -22.838 1.00 26.58 284 GLY A N 1
ATOM 2225 C CA . GLY A 1 284 ? 42.515 44.672 -21.979 1.00 26.58 284 GLY A CA 1
ATOM 2226 C C . GLY A 1 284 ? 41.086 45.208 -22.109 1.00 26.58 284 GLY A C 1
ATOM 2227 O O . GLY A 1 284 ? 40.494 45.109 -23.178 1.00 26.58 284 GLY A O 1
ATOM 2228 N N . GLY A 1 285 ? 40.508 45.739 -21.030 1.00 29.52 285 GLY A N 1
ATOM 2229 C CA . GLY A 1 285 ? 39.146 46.284 -21.060 1.00 29.52 285 GLY A CA 1
ATOM 2230 C C . GLY A 1 285 ? 39.120 47.800 -21.247 1.00 29.52 285 GLY A C 1
ATOM 2231 O O . GLY A 1 285 ? 39.965 48.481 -20.670 1.00 29.52 285 GLY A O 1
ATOM 2232 N N . ARG A 1 286 ? 38.116 48.313 -21.976 1.00 29.02 286 ARG A N 1
ATOM 2233 C CA . ARG A 1 286 ? 37.502 49.639 -21.765 1.00 29.02 286 ARG A CA 1
ATOM 2234 C C . ARG A 1 286 ? 36.097 49.729 -22.380 1.00 29.02 286 ARG A C 1
ATOM 2236 O O . ARG A 1 286 ? 35.909 49.429 -23.549 1.00 29.02 286 ARG A O 1
ATOM 2243 N N . ASP A 1 287 ? 35.159 50.157 -21.541 1.00 29.47 287 ASP A N 1
ATOM 2244 C CA . ASP A 1 287 ? 34.178 51.233 -21.746 1.00 29.47 287 ASP A CA 1
ATOM 2245 C C . ASP A 1 287 ? 33.368 51.387 -23.058 1.00 29.47 287 ASP A C 1
ATOM 2247 O O . ASP A 1 287 ? 33.885 51.813 -24.084 1.00 29.47 287 ASP A O 1
ATOM 2251 N N . ARG A 1 288 ? 32.038 51.311 -22.855 1.00 29.45 288 ARG A N 1
ATOM 2252 C CA . ARG A 1 288 ? 30.998 52.305 -23.230 1.00 29.45 288 ARG A CA 1
ATOM 2253 C C . ARG A 1 288 ? 30.461 52.451 -24.669 1.00 29.45 288 ARG A C 1
ATOM 2255 O O . ARG A 1 288 ? 31.193 52.528 -25.639 1.00 29.45 288 ARG A O 1
ATOM 2262 N N . ASP A 1 289 ? 29.133 52.652 -24.675 1.00 29.06 289 ASP A N 1
ATOM 2263 C CA . ASP A 1 289 ? 28.293 53.556 -25.485 1.00 29.06 289 ASP A CA 1
ATOM 2264 C C . ASP A 1 289 ? 28.375 53.553 -27.028 1.00 29.06 289 ASP A C 1
ATOM 2266 O O . ASP A 1 289 ? 29.436 53.689 -27.621 1.00 29.06 289 ASP A O 1
ATOM 2270 N N . GLY A 1 290 ? 27.206 53.587 -27.696 1.00 26.70 290 GLY A N 1
ATOM 2271 C CA . GLY A 1 290 ? 27.121 54.164 -29.051 1.00 26.70 290 GLY A CA 1
ATOM 2272 C C . GLY A 1 290 ? 26.133 53.552 -30.055 1.00 26.70 290 GLY A C 1
ATOM 2273 O O . GLY A 1 290 ? 26.475 52.658 -30.813 1.00 26.70 290 GLY A O 1
ATOM 2274 N N . GLY A 1 291 ? 24.938 54.144 -30.148 1.00 25.61 291 GLY A N 1
ATOM 2275 C CA . GLY A 1 291 ? 24.420 54.705 -31.411 1.00 25.61 291 GLY A CA 1
ATOM 2276 C C . GLY A 1 291 ? 24.260 53.846 -32.686 1.00 25.61 291 GLY A C 1
ATOM 2277 O O . GLY A 1 291 ? 25.193 53.642 -33.449 1.00 25.61 291 GLY A O 1
ATOM 2278 N N . ARG A 1 292 ? 22.992 53.550 -33.009 1.00 27.53 292 ARG A N 1
ATOM 2279 C CA . ARG A 1 292 ? 22.397 53.336 -34.355 1.00 27.53 292 ARG A CA 1
ATOM 2280 C C . ARG A 1 292 ? 23.211 53.778 -35.599 1.00 27.53 292 ARG A C 1
ATOM 2282 O O . ARG A 1 292 ? 23.510 54.962 -35.729 1.00 27.53 292 ARG A O 1
ATOM 2289 N N . SER A 1 293 ? 23.269 52.893 -36.609 1.00 26.33 293 SER A N 1
ATOM 2290 C CA . SER A 1 293 ? 22.979 53.078 -38.068 1.00 26.33 293 SER A CA 1
ATOM 2291 C C . SER A 1 293 ? 23.929 52.238 -38.958 1.00 26.33 293 SER A C 1
ATOM 2293 O O . SER A 1 293 ? 25.029 51.923 -38.533 1.00 26.33 293 SER A O 1
ATOM 2295 N N . GLY A 1 294 ? 23.582 51.791 -40.176 1.00 26.25 294 GLY A N 1
ATOM 2296 C CA . GLY A 1 294 ? 22.273 51.782 -40.842 1.00 26.25 294 GLY A CA 1
ATOM 2297 C C . GLY A 1 294 ? 22.330 51.474 -42.356 1.00 26.25 294 GLY A C 1
ATOM 2298 O O . GLY A 1 294 ? 22.623 52.365 -43.140 1.00 26.25 294 GLY A O 1
ATOM 2299 N N . GLY A 1 295 ? 21.909 50.267 -42.770 1.00 27.44 295 GLY A N 1
ATOM 2300 C CA . GLY A 1 295 ? 21.495 49.943 -44.154 1.00 27.44 295 GLY A CA 1
ATOM 2301 C C . GLY A 1 295 ? 22.577 49.470 -45.146 1.00 27.44 295 GLY A C 1
ATOM 2302 O O . GLY A 1 295 ? 23.760 49.652 -44.902 1.00 27.44 295 GLY A O 1
ATOM 2303 N N . HIS A 1 296 ? 22.223 48.871 -46.295 1.00 30.62 296 HIS A N 1
ATOM 2304 C CA . HIS A 1 296 ? 20.900 48.400 -46.768 1.00 30.62 296 HIS A CA 1
ATOM 2305 C C . HIS A 1 296 ? 21.049 47.425 -47.975 1.00 30.62 296 HIS A C 1
ATOM 2307 O O . HIS A 1 296 ? 22.162 47.236 -48.456 1.00 30.62 296 HIS A O 1
ATOM 2313 N N . PHE A 1 297 ? 19.918 46.905 -48.498 1.00 27.09 297 PHE A N 1
ATOM 2314 C CA . PHE A 1 297 ? 19.744 46.054 -49.709 1.00 27.09 297 PHE A CA 1
ATOM 2315 C C . PHE A 1 297 ? 20.050 44.541 -49.549 1.00 27.09 297 PHE A C 1
ATOM 2317 O O . PHE A 1 297 ? 21.047 44.180 -48.942 1.00 27.09 297 PHE A O 1
ATOM 2324 N N . ARG A 1 298 ? 19.248 43.595 -50.087 1.00 28.16 298 ARG A N 1
ATOM 2325 C CA . ARG A 1 298 ? 17.934 43.644 -50.798 1.00 28.16 298 ARG A CA 1
ATOM 2326 C C . ARG A 1 298 ? 17.238 42.262 -50.693 1.00 28.16 298 ARG A C 1
ATOM 2328 O O . ARG A 1 298 ? 17.956 41.270 -50.727 1.00 28.16 298 ARG A O 1
ATOM 2335 N N . GLY A 1 299 ? 15.897 42.164 -50.633 1.00 27.86 299 GLY A N 1
ATOM 2336 C CA . GLY A 1 299 ? 15.216 40.844 -50.612 1.00 27.86 299 GLY A CA 1
ATOM 2337 C C . GLY A 1 299 ? 13.770 40.781 -50.076 1.00 27.86 299 GLY A C 1
ATOM 2338 O O . GLY A 1 299 ? 13.515 40.066 -49.115 1.00 27.86 299 GLY A O 1
ATOM 2339 N N . ASN A 1 300 ? 12.854 41.535 -50.687 1.00 26.89 300 ASN A N 1
ATOM 2340 C CA . ASN A 1 300 ? 11.382 41.562 -50.516 1.00 26.89 300 ASN A CA 1
ATOM 2341 C C . ASN A 1 300 ? 10.687 40.169 -50.554 1.00 26.89 300 ASN A C 1
ATOM 2343 O O . ASN A 1 300 ? 11.254 39.250 -51.137 1.00 26.89 300 ASN A O 1
ATOM 2347 N N . ASP A 1 301 ? 9.418 39.926 -50.172 1.00 29.09 301 ASP A N 1
ATOM 2348 C CA . ASP A 1 301 ? 8.395 40.486 -49.239 1.00 29.09 301 ASP A CA 1
ATOM 2349 C C . ASP A 1 301 ? 7.222 39.450 -49.239 1.00 29.09 301 ASP A C 1
ATOM 2351 O O . ASP A 1 301 ? 6.938 38.865 -50.280 1.00 29.09 301 ASP A O 1
ATOM 2355 N N . TRP A 1 302 ? 6.660 38.951 -48.127 1.00 26.27 302 TRP A N 1
ATOM 2356 C CA . TRP A 1 302 ? 5.684 39.518 -47.163 1.00 26.27 302 TRP A CA 1
ATOM 2357 C C . TRP A 1 302 ? 4.186 39.608 -47.589 1.00 26.27 302 TRP A C 1
ATOM 2359 O O . TRP A 1 302 ? 3.815 40.376 -48.463 1.00 26.27 302 TRP A O 1
ATOM 2369 N N . ARG A 1 303 ? 3.335 38.949 -46.767 1.00 27.62 303 ARG A N 1
ATOM 2370 C CA . ARG A 1 303 ? 1.911 39.231 -46.399 1.00 27.62 303 ARG A CA 1
ATOM 2371 C C . ARG A 1 303 ? 0.724 38.780 -47.285 1.00 27.62 303 ARG A C 1
ATOM 2373 O O . ARG A 1 303 ? 0.354 39.408 -48.262 1.00 27.62 303 ARG A O 1
ATOM 2380 N N . SER A 1 304 ? 0.053 37.736 -46.779 1.00 34.66 304 SER A N 1
ATOM 2381 C CA . SER A 1 304 ? -1.387 37.641 -46.424 1.00 34.66 304 SER A CA 1
ATOM 2382 C C . SER A 1 304 ? -2.420 38.648 -46.969 1.00 34.66 304 SER A C 1
ATOM 2384 O O . SER A 1 304 ? -2.278 39.840 -46.710 1.00 34.66 304 SER A O 1
ATOM 2386 N N . ASP A 1 305 ? -3.589 38.136 -47.393 1.00 27.66 305 ASP A N 1
ATOM 2387 C CA . ASP A 1 305 ? -4.894 38.696 -46.974 1.00 27.66 305 ASP A CA 1
ATOM 2388 C C . ASP A 1 305 ? -6.064 37.673 -47.045 1.00 27.66 305 ASP A C 1
ATOM 2390 O O . ASP A 1 305 ? -5.864 36.518 -47.431 1.00 27.66 305 ASP A O 1
ATOM 2394 N N . ARG A 1 306 ? -7.281 38.075 -46.637 1.00 29.80 306 ARG A N 1
ATOM 2395 C CA . ARG A 1 306 ? -8.550 37.315 -46.716 1.00 29.80 306 ARG A CA 1
ATOM 2396 C C . ARG A 1 306 ? -9.407 37.774 -47.912 1.00 29.80 306 ARG A C 1
ATOM 2398 O O . ARG A 1 306 ? -9.518 38.970 -48.149 1.00 29.80 306 ARG A O 1
ATOM 2405 N N . GLY A 1 307 ? -10.153 36.874 -48.565 1.00 24.22 307 GLY A N 1
ATOM 2406 C CA . GLY A 1 307 ? -11.179 37.271 -49.553 1.00 24.22 307 GLY A CA 1
ATOM 2407 C C . GLY A 1 307 ? -11.960 36.095 -50.181 1.00 24.22 307 GLY A C 1
ATOM 2408 O O . GLY A 1 307 ? -11.334 35.075 -50.461 1.00 24.22 307 GLY A O 1
ATOM 2409 N N . PRO A 1 308 ? -13.295 36.181 -50.399 1.00 57.06 308 PRO A N 1
ATOM 2410 C CA . PRO A 1 308 ? -14.104 35.070 -50.937 1.00 57.06 308 PRO A CA 1
ATOM 2411 C C . PRO A 1 308 ? -14.783 35.357 -52.297 1.00 57.06 308 PRO A C 1
ATOM 2413 O O . PRO A 1 308 ? -15.149 36.502 -52.546 1.00 57.06 308 PRO A O 1
ATOM 2416 N N . GLN A 1 309 ? -15.111 34.317 -53.095 1.00 27.69 309 GLN A N 1
ATOM 2417 C CA . GLN A 1 309 ? -16.386 34.229 -53.855 1.00 27.69 309 GLN A CA 1
ATOM 2418 C C . GLN A 1 309 ? -16.682 32.847 -54.502 1.00 27.69 309 GLN A C 1
ATOM 2420 O O . GLN A 1 309 ? -16.002 31.865 -54.219 1.00 27.69 309 GLN A O 1
ATOM 2425 N N . ARG A 1 310 ? -17.799 32.759 -55.252 1.00 26.92 310 ARG A N 1
ATOM 2426 C CA . ARG A 1 310 ? -18.556 31.548 -55.660 1.00 26.92 310 ARG A CA 1
ATOM 2427 C C . ARG A 1 310 ? -18.286 31.085 -57.109 1.00 26.92 310 ARG A C 1
ATOM 2429 O O . ARG A 1 310 ? -17.950 31.911 -57.946 1.00 26.92 310 ARG A O 1
ATOM 2436 N N . GLY A 1 311 ? -18.653 29.831 -57.420 1.00 26.36 311 GLY A N 1
ATOM 2437 C CA . GLY A 1 311 ? -18.859 29.290 -58.785 1.00 26.36 311 GLY A CA 1
ATOM 2438 C C . GLY A 1 311 ? -18.178 27.921 -58.978 1.00 26.36 311 GLY A C 1
ATOM 2439 O O . GLY A 1 311 ? -16.961 27.894 -58.881 1.00 26.36 311 GLY A O 1
ATOM 2440 N N . ASN A 1 312 ? -18.789 26.736 -59.162 1.00 26.58 312 ASN A N 1
ATOM 2441 C CA . ASN A 1 312 ? -20.137 26.200 -59.478 1.00 26.58 312 ASN A CA 1
ATOM 2442 C C . ASN A 1 312 ? -20.215 25.547 -60.886 1.00 26.58 312 ASN A C 1
ATOM 2444 O O . ASN A 1 312 ? -19.749 26.148 -61.847 1.00 26.58 312 ASN A O 1
ATOM 2448 N N . TYR A 1 313 ? -20.867 24.370 -60.983 1.00 26.31 313 TYR A N 1
ATOM 2449 C CA . TYR A 1 313 ? -20.877 23.396 -62.109 1.00 26.31 313 TYR A CA 1
ATOM 2450 C C . TYR A 1 313 ? -19.506 22.737 -62.410 1.00 26.31 313 TYR A C 1
ATOM 2452 O O . TYR A 1 313 ? -18.469 23.361 -62.231 1.00 26.31 313 TYR A O 1
ATOM 2460 N N . GLN A 1 314 ? -19.399 21.459 -62.811 1.00 27.52 314 GLN A N 1
ATOM 2461 C CA . GLN A 1 314 ? -20.343 20.568 -63.521 1.00 27.52 314 GLN A CA 1
ATOM 2462 C C . GLN A 1 314 ? -20.703 19.246 -62.796 1.00 27.52 314 GLN A C 1
ATOM 2464 O O . GLN A 1 314 ? -20.131 18.896 -61.768 1.00 27.52 314 GLN A O 1
ATOM 2469 N N . GLN A 1 315 ? -21.684 18.525 -63.356 1.00 28.55 315 GLN A N 1
ATOM 2470 C CA . GLN A 1 315 ? -22.218 17.235 -62.891 1.00 28.55 315 GLN A CA 1
ATOM 2471 C C . GLN A 1 315 ? -21.542 16.034 -63.578 1.00 28.55 315 GLN A C 1
ATOM 2473 O O . GLN A 1 315 ? -21.086 16.160 -64.709 1.00 28.55 315 GLN A O 1
ATOM 2478 N N . HIS A 1 316 ? -21.645 14.850 -62.963 1.00 29.70 316 HIS A N 1
ATOM 2479 C CA . HIS A 1 316 ? -22.073 13.622 -63.653 1.00 29.70 316 HIS A CA 1
ATOM 2480 C C . HIS A 1 316 ? -22.701 12.646 -62.637 1.00 29.70 316 HIS A C 1
ATOM 2482 O O . HIS A 1 316 ? -22.111 12.363 -61.598 1.00 29.70 316 HIS A O 1
ATOM 2488 N N . GLU A 1 317 ? -23.903 12.148 -62.931 1.00 26.53 317 GLU A N 1
ATOM 2489 C CA . GLU A 1 317 ? -24.622 11.127 -62.148 1.00 26.53 317 GLU A CA 1
ATOM 2490 C C . GLU A 1 317 ? -24.474 9.738 -62.788 1.00 26.53 317 GLU A C 1
ATOM 2492 O O . GLU A 1 317 ? -24.304 9.671 -64.002 1.00 26.53 317 GLU A O 1
ATOM 2497 N N . TYR A 1 318 ? -24.627 8.653 -62.007 1.00 28.62 318 TYR A N 1
ATOM 2498 C CA . TYR A 1 318 ? -25.345 7.422 -62.415 1.00 28.62 318 TYR A CA 1
ATOM 2499 C C . TYR A 1 318 ? -25.496 6.401 -61.256 1.00 28.62 318 TYR A C 1
ATOM 2501 O O . TYR A 1 318 ? -24.488 5.919 -60.754 1.00 28.62 318 TYR A O 1
ATOM 2509 N N . GLY A 1 319 ? -26.745 6.012 -60.922 1.00 25.47 319 GLY A N 1
ATOM 2510 C CA . GLY A 1 319 ? -27.158 4.772 -60.203 1.00 25.47 319 GLY A CA 1
ATOM 2511 C C . GLY A 1 319 ? -26.732 4.594 -58.723 1.00 25.47 319 GLY A C 1
ATOM 2512 O O . GLY A 1 319 ? -25.611 4.903 -58.356 1.00 25.47 319 GLY A O 1
ATOM 2513 N N . GLY A 1 320 ? -27.536 4.088 -57.772 1.00 25.25 320 GLY A N 1
ATOM 2514 C CA . GLY A 1 320 ? -28.808 3.333 -57.816 1.00 25.25 320 GLY A CA 1
ATOM 2515 C C . GLY A 1 320 ? -28.569 1.820 -57.610 1.00 25.25 320 GLY A C 1
ATOM 2516 O O . GLY A 1 320 ? -27.779 1.255 -58.353 1.00 25.25 320 GLY A O 1
ATOM 2517 N N . GLY A 1 321 ? -29.180 1.088 -56.660 1.00 25.62 321 GLY A N 1
ATOM 2518 C CA . GLY A 1 321 ? -30.213 1.406 -55.648 1.00 25.62 321 GLY A CA 1
ATOM 2519 C C . GLY A 1 321 ? -30.423 0.246 -54.630 1.00 25.62 321 GLY A C 1
ATOM 2520 O O . GLY A 1 321 ? -29.482 -0.504 -54.395 1.00 25.62 321 GLY A O 1
ATOM 2521 N N . ASN A 1 322 ? -31.651 0.077 -54.088 1.00 25.66 322 ASN A N 1
ATOM 2522 C CA . ASN A 1 322 ? -32.096 -0.852 -53.001 1.00 25.66 322 ASN A CA 1
ATOM 2523 C C . ASN A 1 322 ? -31.568 -0.533 -51.572 1.00 25.66 322 ASN A C 1
ATOM 2525 O O . ASN A 1 322 ? -30.390 -0.239 -51.417 1.00 25.66 322 ASN A O 1
ATOM 2529 N N . ALA A 1 323 ? -32.333 -0.489 -50.457 1.00 29.88 323 ALA A N 1
ATOM 2530 C CA . ALA A 1 323 ? -33.686 -0.955 -50.035 1.00 29.88 323 ALA A CA 1
ATOM 2531 C C . ALA A 1 323 ? -33.842 -2.479 -49.788 1.00 29.88 323 ALA A C 1
ATOM 2533 O O . ALA A 1 323 ? -33.277 -3.261 -50.541 1.00 29.88 323 ALA A O 1
ATOM 2534 N N . GLY A 1 324 ? -34.601 -3.005 -48.805 1.00 26.09 324 GLY A N 1
ATOM 2535 C CA . GLY A 1 324 ? -35.288 -2.464 -47.597 1.00 26.09 324 GLY A CA 1
ATOM 2536 C C . GLY A 1 324 ? -34.913 -3.320 -46.355 1.00 26.09 324 GLY A C 1
ATOM 2537 O O . GLY A 1 324 ? -33.925 -4.039 -46.432 1.00 26.09 324 GLY A O 1
ATOM 2538 N N . TYR A 1 325 ? -35.561 -3.361 -45.180 1.00 28.45 325 TYR A N 1
ATOM 2539 C CA . TYR A 1 325 ? -36.850 -2.910 -44.597 1.00 28.45 325 TYR A CA 1
ATOM 2540 C C . TYR A 1 325 ? -36.580 -2.486 -43.116 1.00 28.45 325 TYR A C 1
ATOM 2542 O O . TYR A 1 325 ? -35.474 -2.701 -42.632 1.00 28.45 325 TYR A O 1
ATOM 2550 N N . GLY A 1 326 ? -37.480 -1.929 -42.291 1.00 25.33 326 GLY A N 1
ATOM 2551 C CA . GLY A 1 326 ? -38.891 -1.538 -42.445 1.00 25.33 326 GLY A CA 1
ATOM 2552 C C . GLY A 1 326 ? -39.742 -1.938 -41.215 1.00 25.33 326 GLY A C 1
ATOM 2553 O O . GLY A 1 326 ? -39.662 -3.078 -40.775 1.00 25.33 326 GLY A O 1
ATOM 2554 N N . SER A 1 327 ? -40.593 -1.022 -40.721 1.00 26.53 327 SER A N 1
ATOM 2555 C CA . SER A 1 327 ? -41.455 -1.124 -39.510 1.00 26.53 327 SER A CA 1
ATOM 2556 C C . SER A 1 327 ? -40.738 -1.040 -38.142 1.00 26.53 327 SER A C 1
ATOM 2558 O O . SER A 1 327 ? -39.665 -1.602 -37.970 1.00 26.53 327 SER A O 1
ATOM 2560 N N . GLY A 1 328 ? -41.270 -0.378 -37.101 1.00 25.89 328 GLY A N 1
ATOM 2561 C CA . GLY A 1 328 ? -42.452 0.506 -37.028 1.00 25.89 328 GLY A CA 1
ATOM 2562 C C . GLY A 1 328 ? -43.286 0.312 -35.747 1.00 25.89 328 GLY A C 1
ATOM 2563 O O . GLY A 1 328 ? -43.540 -0.826 -35.366 1.00 25.89 328 GLY A O 1
ATOM 2564 N N . GLY A 1 329 ? -43.743 1.404 -35.112 1.00 25.05 329 GLY A N 1
ATOM 2565 C CA . GLY A 1 329 ? -44.712 1.362 -33.998 1.00 25.05 329 GLY A CA 1
ATOM 2566 C C . GLY A 1 329 ? -44.448 2.345 -32.842 1.00 25.05 329 GLY A C 1
ATOM 2567 O O . GLY A 1 329 ? -43.462 2.223 -32.126 1.00 25.05 329 GLY A O 1
ATOM 2568 N N . ALA A 1 330 ? -45.366 3.293 -32.643 1.00 24.94 330 ALA A N 1
ATOM 2569 C CA . ALA A 1 330 ? -45.519 4.196 -31.484 1.00 24.94 330 ALA A CA 1
ATOM 2570 C C . ALA A 1 330 ? -47.030 4.581 -31.416 1.00 24.94 330 ALA A C 1
ATOM 2572 O O . ALA A 1 330 ? -47.797 3.955 -32.155 1.00 24.94 330 ALA A O 1
ATOM 2573 N N . PRO A 1 331 ? -47.519 5.639 -30.724 1.00 56.22 331 PRO A N 1
ATOM 2574 C CA . PRO A 1 331 ? -47.093 6.318 -29.485 1.00 56.22 331 PRO A CA 1
ATOM 2575 C C . PRO A 1 331 ? -48.256 6.564 -28.469 1.00 56.22 331 PRO A C 1
ATOM 2577 O O . PRO A 1 331 ? -49.426 6.567 -28.841 1.00 56.22 331 PRO A O 1
ATOM 2580 N N . CYS A 1 332 ? -47.942 6.956 -27.223 1.00 23.80 332 CYS A N 1
ATOM 2581 C CA . CYS A 1 332 ? -48.760 7.861 -26.372 1.00 23.80 332 CYS A CA 1
ATOM 2582 C C . CYS A 1 332 ? -47.890 8.347 -25.179 1.00 23.80 332 CYS A C 1
ATOM 2584 O O . CYS A 1 332 ? -47.183 7.526 -24.608 1.00 23.80 332 CYS A O 1
ATOM 2586 N N . SER A 1 333 ? -47.738 9.624 -24.776 1.00 26.66 333 SER A N 1
ATOM 2587 C CA . SER A 1 333 ? -48.605 10.831 -24.725 1.00 26.66 333 SER A CA 1
ATOM 2588 C C . SER A 1 333 ? -49.746 10.712 -23.696 1.00 26.66 333 SER A C 1
ATOM 2590 O O . SER A 1 333 ? -50.394 9.678 -23.675 1.00 26.66 333 SER A O 1
ATOM 2592 N N . SER A 1 334 ? -50.107 11.698 -22.862 1.00 27.28 334 SER A N 1
ATOM 2593 C CA . SER A 1 334 ? -49.763 13.139 -22.753 1.00 27.28 334 SER A CA 1
ATOM 2594 C C . SER A 1 334 ? -50.005 13.607 -21.283 1.00 27.28 334 SER A C 1
ATOM 2596 O O . SER A 1 334 ? -50.425 12.766 -20.496 1.00 27.28 334 SER A O 1
ATOM 2598 N N . ARG A 1 335 ? -49.812 14.838 -20.766 1.00 29.64 335 ARG A N 1
ATOM 2599 C CA . ARG A 1 335 ? -49.500 16.232 -21.219 1.00 29.64 335 ARG A CA 1
ATOM 2600 C C . ARG A 1 335 ? -48.895 16.976 -19.978 1.00 29.64 335 ARG A C 1
ATOM 2602 O O . ARG A 1 335 ? -48.438 16.266 -19.092 1.00 29.64 335 ARG A O 1
ATOM 2609 N N . ASN A 1 336 ? -48.784 18.296 -19.741 1.00 25.77 336 ASN A N 1
ATOM 2610 C CA . ASN A 1 336 ? -49.168 19.611 -20.316 1.00 25.77 336 ASN A CA 1
ATOM 2611 C C . ASN A 1 336 ? -48.000 20.588 -19.945 1.00 25.77 336 ASN A C 1
ATOM 2613 O O . ASN A 1 336 ? -47.452 20.449 -18.858 1.00 25.77 336 ASN A O 1
ATOM 2617 N N . SER A 1 337 ? -47.425 21.431 -20.821 1.00 27.88 337 SER A N 1
ATOM 2618 C CA . SER A 1 337 ? -47.819 22.822 -21.195 1.00 27.88 337 SER A CA 1
ATOM 2619 C C . SER A 1 337 ? -48.003 23.810 -20.020 1.00 27.88 337 SER A C 1
ATOM 2621 O O . SER A 1 337 ? -48.736 23.478 -19.097 1.00 27.88 337 SER A O 1
ATOM 2623 N N . GLY A 1 338 ? -47.501 25.057 -20.020 1.00 26.00 338 GLY A N 1
ATOM 2624 C CA . GLY A 1 338 ? -46.757 25.873 -21.012 1.00 26.00 338 GLY A CA 1
ATOM 2625 C C . GLY A 1 338 ? -46.193 27.153 -20.331 1.00 26.00 338 GLY A C 1
ATOM 2626 O O . GLY A 1 338 ? -46.224 27.221 -19.110 1.00 26.00 338 GLY A O 1
ATOM 2627 N N . GLY A 1 339 ? -45.673 28.197 -20.999 1.00 23.06 339 GLY A N 1
ATOM 2628 C CA . GLY A 1 339 ? -45.689 28.548 -22.430 1.00 23.06 339 GLY A CA 1
ATOM 2629 C C . GLY A 1 339 ? -44.578 29.548 -22.851 1.00 23.06 339 GLY A C 1
ATOM 2630 O O . GLY A 1 339 ? -43.442 29.415 -22.414 1.00 23.06 339 GLY A O 1
ATOM 2631 N N . TYR A 1 340 ? -44.880 30.493 -23.757 1.00 24.69 340 TYR A N 1
ATOM 2632 C CA . TYR A 1 340 ? -43.910 31.183 -24.644 1.00 24.69 340 TYR A CA 1
ATOM 2633 C C . TYR A 1 340 ? -43.707 32.701 -24.410 1.00 24.69 340 TYR A C 1
ATOM 2635 O O . TYR A 1 340 ? -44.655 33.404 -24.075 1.00 24.69 340 TYR A O 1
ATOM 2643 N N . GLY A 1 341 ? -42.528 33.210 -24.818 1.00 25.02 341 GLY A N 1
ATOM 2644 C CA . GLY A 1 341 ? -42.285 34.607 -25.250 1.00 25.02 341 GLY A CA 1
ATOM 2645 C C . GLY A 1 341 ? -41.478 35.497 -24.280 1.00 25.02 341 GLY A C 1
ATOM 2646 O O . GLY A 1 341 ? -41.597 35.341 -23.074 1.00 25.02 341 GLY A O 1
ATOM 2647 N N . GLY A 1 342 ? -40.647 36.451 -24.734 1.00 23.31 342 GLY A N 1
ATOM 2648 C CA . GLY A 1 342 ? -40.186 36.723 -26.107 1.00 23.31 342 GLY A CA 1
ATOM 2649 C C . GLY A 1 342 ? -39.470 38.083 -26.292 1.00 23.31 342 GLY A C 1
ATOM 2650 O O . GLY A 1 342 ? -39.574 38.959 -25.445 1.00 23.31 342 GLY A O 1
ATOM 2651 N N . TRP A 1 343 ? -38.840 38.259 -27.464 1.00 22.12 343 TRP A N 1
ATOM 2652 C CA . TRP A 1 343 ? -38.346 39.522 -28.064 1.00 22.12 343 TRP A CA 1
ATOM 2653 C C . TRP A 1 343 ? -37.076 40.221 -27.524 1.00 22.12 343 TRP A C 1
ATOM 2655 O O . TRP A 1 343 ? -36.492 39.857 -26.511 1.00 22.12 343 TRP A O 1
ATOM 2665 N N . LYS A 1 344 ? -36.577 41.138 -28.371 1.00 25.16 344 LYS A N 1
ATOM 2666 C CA . LYS A 1 344 ? -35.239 41.760 -28.402 1.00 25.16 344 LYS A CA 1
ATOM 2667 C C . LYS A 1 344 ? -35.259 43.161 -27.775 1.00 25.16 344 LYS A C 1
ATOM 2669 O O . LYS A 1 344 ? -36.243 43.855 -27.981 1.00 25.16 344 LYS A O 1
ATOM 2674 N N . GLU A 1 345 ? -34.123 43.613 -27.238 1.00 26.56 345 GLU A N 1
ATOM 2675 C CA . GLU A 1 345 ? -33.361 44.824 -27.644 1.00 26.56 345 GLU A CA 1
ATOM 2676 C C . GLU A 1 345 ? -31.982 44.774 -26.928 1.00 26.56 345 GLU A C 1
ATOM 2678 O O . GLU A 1 345 ? -31.905 44.195 -25.851 1.00 26.56 345 GLU A O 1
ATOM 2683 N N . THR A 1 346 ? -30.796 45.090 -27.475 1.00 25.72 346 THR A N 1
ATOM 2684 C CA . THR A 1 346 ? -30.232 46.181 -28.316 1.00 25.72 346 THR A CA 1
ATOM 2685 C C . THR A 1 346 ? -29.560 47.281 -27.468 1.00 25.72 346 THR A C 1
ATOM 2687 O O . THR A 1 346 ? -30.197 47.871 -26.606 1.00 25.72 346 THR A O 1
ATOM 2690 N N . ARG A 1 347 ? -28.302 47.628 -27.819 1.00 26.02 347 ARG A N 1
ATOM 2691 C CA . ARG A 1 347 ? -27.355 48.558 -27.136 1.00 26.02 347 ARG A CA 1
ATOM 2692 C C . ARG A 1 347 ? -26.723 47.981 -25.846 1.00 26.02 347 ARG A C 1
ATOM 2694 O O . ARG A 1 347 ? -27.316 47.124 -25.210 1.00 26.02 347 ARG A O 1
ATOM 2701 N N . GLY A 1 348 ? -25.508 48.371 -25.444 1.00 23.95 348 GLY A N 1
ATOM 2702 C CA . GLY A 1 348 ? -24.571 49.340 -26.039 1.00 23.95 348 GLY A CA 1
ATOM 2703 C C . GLY A 1 348 ? -23.097 48.998 -25.754 1.00 23.95 348 GLY A C 1
ATOM 2704 O O . GLY A 1 348 ? -22.805 48.106 -24.963 1.00 23.95 348 GLY A O 1
ATOM 2705 N N . TYR A 1 349 ? -22.187 49.681 -26.451 1.00 25.12 349 TYR A N 1
ATOM 2706 C CA . TYR A 1 349 ? -20.727 49.584 -26.289 1.00 25.12 349 TYR A CA 1
ATOM 2707 C C . TYR A 1 349 ? -20.225 50.641 -25.281 1.00 25.12 349 TYR A C 1
ATOM 2709 O O . TYR A 1 349 ? -20.996 51.531 -24.940 1.00 25.12 349 TYR A O 1
ATOM 2717 N N . GLU A 1 350 ? -18.930 50.570 -24.932 1.00 25.28 350 GLU A N 1
ATOM 2718 C CA . GLU A 1 350 ? -18.108 51.478 -24.085 1.00 25.28 350 GLU A CA 1
ATOM 2719 C C . GLU A 1 350 ? -17.778 50.949 -22.669 1.00 25.28 350 GLU A C 1
ATOM 2721 O O . GLU A 1 350 ? -18.573 50.253 -22.049 1.00 25.28 350 GLU A O 1
ATOM 2726 N N . GLY A 1 351 ? -16.588 51.214 -22.110 1.00 23.06 351 GLY A N 1
ATOM 2727 C CA . GLY A 1 351 ? -15.394 51.816 -22.729 1.00 23.06 351 GLY A CA 1
ATOM 2728 C C . GLY A 1 351 ? -14.552 52.643 -21.752 1.00 23.06 351 GLY A C 1
ATOM 2729 O O . GLY A 1 351 ? -15.036 53.651 -21.258 1.00 23.06 351 GLY A O 1
ATOM 2730 N N . TYR A 1 352 ? -13.274 52.275 -21.563 1.00 24.23 352 TYR A N 1
ATOM 2731 C CA . TYR A 1 352 ? -12.310 52.954 -20.666 1.00 24.23 352 TYR A CA 1
ATOM 2732 C C . TYR A 1 352 ? -12.735 52.951 -19.169 1.00 24.23 352 TYR A C 1
ATOM 2734 O O . TYR A 1 352 ? -13.830 52.528 -18.824 1.00 24.23 352 TYR A O 1
ATOM 2742 N N . GLY A 1 353 ? -11.881 53.294 -18.198 1.00 22.53 353 GLY A N 1
ATOM 2743 C CA . GLY A 1 353 ? -10.457 53.637 -18.258 1.00 22.53 353 GLY A CA 1
ATOM 2744 C C . GLY A 1 353 ? -9.818 53.676 -16.861 1.00 22.53 353 GLY A C 1
ATOM 2745 O O . GLY A 1 353 ? -10.508 53.655 -15.848 1.00 22.53 353 GLY A O 1
ATOM 2746 N N . SER A 1 354 ? -8.487 53.722 -16.808 1.00 26.48 354 SER A N 1
ATOM 2747 C CA . SER A 1 354 ? -7.721 53.931 -15.569 1.00 26.48 354 SER A CA 1
ATOM 2748 C C . SER A 1 354 ? -7.757 55.405 -15.143 1.00 26.48 354 SER A C 1
ATOM 2750 O O . SER A 1 354 ? -7.605 56.244 -16.027 1.00 26.48 354 SER A O 1
ATOM 2752 N N . GLN A 1 355 ? -7.864 55.709 -13.835 1.00 25.08 355 GLN A N 1
ATOM 2753 C CA . GLN A 1 355 ? -6.830 56.462 -13.081 1.00 25.08 355 GLN A CA 1
ATOM 2754 C C . GLN A 1 355 ? -7.189 56.793 -11.605 1.00 25.08 355 GLN A C 1
ATOM 2756 O O . GLN A 1 355 ? -8.303 57.192 -11.297 1.00 25.08 355 GLN A O 1
ATOM 2761 N N . ASN A 1 356 ? -6.173 56.630 -10.746 1.00 25.00 356 ASN A N 1
ATOM 2762 C CA . ASN A 1 356 ? -5.685 57.489 -9.646 1.00 25.00 356 ASN A CA 1
ATOM 2763 C C . ASN A 1 356 ? -6.541 58.063 -8.474 1.00 25.00 356 ASN A C 1
ATOM 2765 O O . ASN A 1 356 ? -7.591 58.668 -8.636 1.00 25.00 356 ASN A O 1
ATOM 2769 N N . ASP A 1 357 ? -5.890 57.993 -7.300 1.00 24.62 357 ASP A N 1
ATOM 2770 C CA . ASP A 1 357 ? -5.693 59.023 -6.253 1.00 24.62 357 ASP A CA 1
ATOM 2771 C C . ASP A 1 357 ? -6.814 59.516 -5.296 1.00 24.62 357 ASP A C 1
ATOM 2773 O O . ASP A 1 357 ? -7.381 60.591 -5.448 1.00 24.62 357 ASP A O 1
ATOM 2777 N N . ALA A 1 358 ? -6.878 58.818 -4.147 1.00 24.70 358 ALA A N 1
ATOM 2778 C CA . ALA A 1 358 ? -6.393 59.308 -2.831 1.00 24.70 358 ALA A CA 1
ATOM 2779 C C . ALA A 1 358 ? -7.260 60.170 -1.861 1.00 24.70 358 ALA A C 1
ATOM 2781 O O . ALA A 1 358 ? -8.187 60.878 -2.228 1.00 24.70 358 ALA A O 1
ATOM 2782 N N . TYR A 1 359 ? -6.781 60.144 -0.597 1.00 24.14 359 TYR A N 1
ATOM 2783 C CA . TYR A 1 359 ? -6.779 61.189 0.455 1.00 24.14 359 TYR A CA 1
ATOM 2784 C C . TYR A 1 359 ? -7.865 61.298 1.571 1.00 24.14 359 TYR A C 1
ATOM 2786 O O . TYR A 1 359 ? -9.044 61.460 1.299 1.00 24.14 359 TYR A O 1
ATOM 2794 N N . PHE A 1 360 ? -7.358 61.347 2.831 1.00 24.70 360 PHE A N 1
ATOM 2795 C CA . PHE A 1 360 ? -7.908 61.834 4.135 1.00 24.70 360 PHE A CA 1
ATOM 2796 C C . PHE A 1 360 ? -9.269 61.276 4.677 1.00 24.70 360 PHE A C 1
ATOM 2798 O O . PHE A 1 360 ? -10.163 60.963 3.909 1.00 24.70 360 PHE A O 1
ATOM 2805 N N . SER A 1 361 ? -9.565 61.171 5.996 1.00 23.11 361 SER A N 1
ATOM 2806 C CA . SER A 1 361 ? -8.748 60.987 7.233 1.00 23.11 361 SER A CA 1
ATOM 2807 C C . SER A 1 361 ? -9.594 60.898 8.539 1.00 23.11 361 SER A C 1
ATOM 2809 O O . SER A 1 361 ? -10.326 61.843 8.814 1.00 23.11 361 SER A O 1
ATOM 2811 N N . GLY A 1 362 ? -9.359 59.892 9.409 1.00 23.47 362 GLY A N 1
ATOM 2812 C CA . GLY A 1 362 ? -9.640 59.876 10.880 1.00 23.47 362 GLY A CA 1
ATOM 2813 C C . GLY A 1 362 ? -11.030 60.337 11.390 1.00 23.47 362 GLY A C 1
ATOM 2814 O O . GLY A 1 362 ? -11.965 60.410 10.597 1.00 23.47 362 GLY A O 1
ATOM 2815 N N . PRO A 1 363 ? -11.188 60.699 12.690 1.00 38.69 363 PRO A N 1
ATOM 2816 C CA . PRO A 1 363 ? -10.563 60.210 13.947 1.00 38.69 363 PRO A CA 1
ATOM 2817 C C . PRO A 1 363 ? -11.416 59.068 14.594 1.00 38.69 363 PRO A C 1
ATOM 2819 O O . PRO A 1 363 ? -12.539 58.850 14.162 1.00 38.69 363 PRO A O 1
ATOM 2822 N N . GLN A 1 364 ? -10.977 58.179 15.507 1.00 25.02 364 GLN A N 1
ATOM 2823 C CA . GLN A 1 364 ? -10.263 58.256 16.809 1.00 25.02 364 GLN A CA 1
ATOM 2824 C C . GLN A 1 364 ? -11.183 58.514 18.042 1.00 25.02 364 GLN A C 1
ATOM 2826 O O . GLN A 1 364 ? -12.122 59.288 17.930 1.00 25.02 364 GLN A O 1
ATOM 2831 N N . VAL A 1 365 ? -10.820 57.947 19.222 1.00 25.34 365 VAL A N 1
ATOM 2832 C CA . VAL A 1 365 ? -11.307 58.272 20.605 1.00 25.34 365 VAL A CA 1
ATOM 2833 C C . VAL A 1 365 ? -12.681 57.638 20.999 1.00 25.34 365 VAL A C 1
ATOM 2835 O O . VAL A 1 365 ? -13.561 57.567 20.157 1.00 25.34 365 VAL A O 1
ATOM 2838 N N . GLN A 1 366 ? -12.960 57.094 22.211 1.00 23.53 366 GLN A N 1
ATOM 2839 C CA . GLN A 1 366 ? -12.214 56.992 23.494 1.00 23.53 366 GLN A CA 1
ATOM 2840 C C . GLN A 1 366 ? -12.383 55.640 24.253 1.00 23.53 366 GLN A C 1
ATOM 2842 O O . GLN A 1 366 ? -13.087 54.734 23.826 1.00 23.53 366 GLN A O 1
ATOM 2847 N N . ARG A 1 367 ? -11.695 55.544 25.405 1.00 26.66 367 ARG A N 1
ATOM 2848 C CA . ARG A 1 367 ? -11.593 54.429 26.373 1.00 26.66 367 ARG A CA 1
ATOM 2849 C C . ARG A 1 367 ? -12.842 54.273 27.260 1.00 26.66 367 ARG A C 1
ATOM 2851 O O . ARG A 1 367 ? -13.465 55.284 27.564 1.00 26.66 367 ARG A O 1
ATOM 2858 N N . GLN A 1 368 ? -12.977 53.115 27.919 1.00 24.75 368 GLN A N 1
ATOM 2859 C CA . GLN A 1 368 ? -12.836 53.056 29.390 1.00 24.75 368 GLN A CA 1
ATOM 2860 C C . GLN A 1 368 ? -12.466 51.646 29.898 1.00 24.75 368 GLN A C 1
ATOM 2862 O O . GLN A 1 368 ? -12.572 50.669 29.163 1.00 24.75 368 GLN A O 1
ATOM 2867 N N . GLN A 1 369 ? -11.952 51.578 31.130 1.00 27.20 369 GLN A N 1
ATOM 2868 C CA . GLN A 1 369 ? -11.544 50.366 31.853 1.00 27.20 369 GLN A CA 1
ATOM 2869 C C . GLN A 1 369 ? -12.324 50.303 33.168 1.00 27.20 369 GLN A C 1
ATOM 2871 O O . GLN A 1 369 ? -12.535 51.355 33.767 1.00 27.20 369 GLN A O 1
ATOM 2876 N N . GLU A 1 370 ? -12.581 49.104 33.689 1.00 26.47 370 GLU A N 1
ATOM 2877 C CA . GLU A 1 370 ? -12.686 48.884 35.137 1.00 26.47 370 GLU A CA 1
ATOM 2878 C C . GLU A 1 370 ? -11.866 47.648 35.536 1.00 26.47 370 GLU A C 1
ATOM 2880 O O . GLU A 1 370 ? -11.770 46.680 34.781 1.00 26.47 370 GLU A O 1
ATOM 2885 N N . ASN A 1 371 ? -11.239 47.710 36.714 1.00 26.25 371 ASN A N 1
ATOM 2886 C CA . ASN A 1 371 ? -10.397 46.655 37.282 1.00 26.25 371 ASN A CA 1
ATOM 2887 C C . ASN A 1 371 ? -11.083 46.050 38.512 1.00 26.25 371 ASN A C 1
ATOM 2889 O O . ASN A 1 371 ? -11.585 46.796 39.350 1.00 26.25 371 ASN A O 1
ATOM 2893 N N . ILE A 1 372 ? -10.948 44.738 38.715 1.00 26.06 372 ILE A N 1
ATOM 2894 C CA . ILE A 1 372 ? -10.997 44.122 40.052 1.00 26.06 372 ILE A CA 1
ATOM 2895 C C . ILE A 1 372 ? -9.770 43.209 40.188 1.00 26.06 372 ILE A C 1
ATOM 2897 O O . ILE A 1 372 ? -9.399 42.518 39.241 1.00 26.06 372 ILE A O 1
ATOM 2901 N N . ALA A 1 373 ? -9.096 43.270 41.339 1.00 26.41 373 ALA A N 1
ATOM 2902 C CA . ALA A 1 373 ? -7.769 42.691 41.561 1.00 26.41 373 ALA A CA 1
ATOM 2903 C C . ALA A 1 373 ? -7.790 41.405 42.412 1.00 26.41 373 ALA A C 1
ATOM 2905 O O . ALA A 1 373 ? -8.776 41.102 43.082 1.00 26.41 373 ALA A O 1
ATOM 2906 N N . ILE A 1 374 ? -6.661 40.685 42.424 1.00 27.67 374 ILE A N 1
ATOM 2907 C CA . ILE A 1 374 ? -6.409 39.493 43.252 1.00 27.67 374 ILE A CA 1
ATOM 2908 C C . ILE A 1 374 ? -5.129 39.732 44.085 1.00 27.67 374 ILE A C 1
ATOM 2910 O O . ILE A 1 374 ? -4.117 40.122 43.501 1.00 27.67 374 ILE A O 1
ATOM 2914 N N . PRO A 1 375 ? -5.135 39.520 45.418 1.00 31.48 375 PRO A N 1
ATOM 2915 C CA . PRO A 1 375 ? -3.941 39.629 46.265 1.00 31.48 375 PRO A CA 1
ATOM 2916 C C . PRO A 1 375 ? -3.101 38.322 46.315 1.00 31.48 375 PRO A C 1
ATOM 2918 O O . PRO A 1 375 ? -3.630 37.249 46.020 1.00 31.48 375 PRO A O 1
ATOM 2921 N N . PRO A 1 376 ? -1.801 38.382 46.684 1.00 38.22 376 PRO A N 1
ATOM 2922 C CA . PRO A 1 376 ? -0.840 37.284 46.489 1.00 38.22 376 PRO A CA 1
ATOM 2923 C C . PRO A 1 376 ? -0.591 36.384 47.723 1.00 38.22 376 PRO A C 1
ATOM 2925 O O . PRO A 1 376 ? -0.904 36.748 48.854 1.00 38.22 376 PRO A O 1
ATOM 2928 N N . GLY A 1 377 ? 0.073 35.238 47.504 1.00 26.94 377 GLY A N 1
ATOM 2929 C CA . GLY A 1 377 ? 0.594 34.318 48.532 1.00 26.94 377 GLY A CA 1
ATOM 2930 C C . GLY A 1 377 ? 1.791 33.499 48.011 1.00 26.94 377 GLY A C 1
ATOM 2931 O O . GLY A 1 377 ? 1.934 33.343 46.800 1.00 26.94 377 GLY A O 1
ATOM 2932 N N . TYR A 1 378 ? 2.676 33.022 48.897 1.00 26.48 378 TYR A N 1
ATOM 2933 C CA . TYR A 1 378 ? 4.050 32.589 48.562 1.00 26.48 378 TYR A CA 1
ATOM 2934 C C . TYR A 1 378 ? 4.420 31.200 49.138 1.00 26.48 378 TYR A C 1
ATOM 2936 O O . TYR A 1 378 ? 3.960 30.860 50.219 1.00 26.48 378 TYR A O 1
ATOM 2944 N N . ASN A 1 379 ? 5.322 30.490 48.440 1.00 25.16 379 ASN A N 1
ATOM 2945 C CA . ASN A 1 379 ? 6.286 29.451 48.878 1.00 25.16 379 ASN A CA 1
ATOM 2946 C C . ASN A 1 379 ? 5.904 28.271 49.814 1.00 25.16 379 ASN A C 1
ATOM 2948 O O . ASN A 1 379 ? 5.380 28.453 50.905 1.00 25.16 379 ASN A O 1
ATOM 2952 N N . GLY A 1 380 ? 6.465 27.087 49.497 1.00 25.30 380 GLY A N 1
ATOM 2953 C CA . GLY A 1 380 ? 7.005 26.152 50.511 1.00 25.30 380 GLY A CA 1
ATOM 2954 C C . GLY A 1 380 ? 6.575 24.673 50.405 1.00 25.30 380 GLY A C 1
ATOM 2955 O O . GLY A 1 380 ? 5.389 24.390 50.554 1.00 25.30 380 GLY A O 1
ATOM 2956 N N . PRO A 1 381 ? 7.502 23.710 50.201 1.00 30.72 381 PRO A N 1
ATOM 2957 C CA . PRO A 1 381 ? 7.215 22.270 50.242 1.00 30.72 381 PRO A CA 1
ATOM 2958 C C . PRO A 1 381 ? 7.497 21.626 51.618 1.00 30.72 381 PRO A C 1
ATOM 2960 O O . PRO A 1 381 ? 8.252 22.164 52.425 1.00 30.72 381 PRO A O 1
ATOM 2963 N N . ILE A 1 382 ? 6.944 20.428 51.856 1.00 26.12 382 ILE A N 1
ATOM 2964 C CA . ILE A 1 382 ? 7.231 19.558 53.017 1.00 26.12 382 ILE A CA 1
ATOM 2965 C C . ILE A 1 382 ? 7.443 18.117 52.516 1.00 26.12 382 ILE A C 1
ATOM 2967 O O . ILE A 1 382 ? 6.711 17.662 51.637 1.00 26.12 382 ILE A O 1
ATOM 2971 N N . THR A 1 383 ? 8.427 17.393 53.065 1.00 29.08 383 THR A N 1
ATOM 2972 C CA . THR A 1 383 ? 8.882 16.078 52.564 1.00 29.08 383 THR A CA 1
ATOM 2973 C C . THR A 1 383 ? 8.919 14.959 53.615 1.00 29.08 383 THR A C 1
ATOM 2975 O O . THR A 1 383 ? 9.372 15.168 54.732 1.00 29.08 383 THR A O 1
ATOM 2978 N N . HIS A 1 384 ? 8.502 13.765 53.175 1.00 30.34 384 HIS A N 1
ATOM 2979 C CA . HIS A 1 384 ? 8.864 12.391 53.585 1.00 30.34 384 HIS A CA 1
ATOM 2980 C C . HIS A 1 384 ? 9.208 11.995 55.040 1.00 30.34 384 HIS A C 1
ATOM 2982 O O . HIS A 1 384 ? 10.213 12.396 55.614 1.00 30.34 384 HIS A O 1
ATOM 2988 N N . ILE A 1 385 ? 8.476 10.968 55.497 1.00 25.28 385 ILE A N 1
ATOM 2989 C CA . ILE A 1 385 ? 8.817 9.931 56.495 1.00 25.28 385 ILE A CA 1
ATOM 2990 C C . ILE A 1 385 ? 8.149 8.631 55.971 1.00 25.28 385 ILE A C 1
ATOM 2992 O O . ILE A 1 385 ? 7.020 8.720 55.495 1.00 25.28 385 ILE A O 1
ATOM 2996 N N . TYR A 1 386 ? 8.716 7.415 55.964 1.00 25.42 386 TYR A N 1
ATOM 2997 C CA . TYR A 1 386 ? 10.066 6.908 56.280 1.00 25.42 386 TYR A CA 1
ATOM 2998 C C . TYR A 1 386 ? 10.349 5.638 55.438 1.00 25.42 386 TYR A C 1
ATOM 3000 O O . TYR A 1 386 ? 9.433 5.086 54.827 1.00 25.42 386 TYR A O 1
ATOM 3008 N N . GLN A 1 387 ? 11.581 5.122 55.473 1.00 25.05 387 GLN A N 1
ATOM 3009 C CA . GLN A 1 387 ? 11.975 3.814 54.920 1.00 25.05 387 GLN A CA 1
ATOM 3010 C C . GLN A 1 387 ? 12.755 3.027 55.990 1.00 25.05 387 GLN A C 1
ATOM 3012 O O . GLN A 1 387 ? 13.353 3.636 56.875 1.00 25.05 387 GLN A O 1
ATOM 3017 N N . ALA A 1 388 ? 12.762 1.691 55.933 1.00 25.48 388 ALA A N 1
ATOM 3018 C CA . ALA A 1 388 ? 13.620 0.861 56.781 1.00 25.48 388 ALA A CA 1
ATOM 3019 C C . ALA A 1 388 ? 14.031 -0.438 56.067 1.00 25.48 388 ALA A C 1
ATOM 3021 O O . ALA A 1 388 ? 13.196 -1.127 55.483 1.00 25.48 388 ALA A O 1
ATOM 3022 N N . SER A 1 389 ? 15.319 -0.766 56.154 1.00 26.47 389 SER A N 1
ATOM 3023 C CA . SER A 1 389 ? 15.956 -1.971 55.601 1.00 26.47 389 SER A CA 1
ATOM 3024 C C . SER A 1 389 ? 16.439 -2.877 56.736 1.00 26.47 389 SER A C 1
ATOM 3026 O O . SER A 1 389 ? 16.608 -2.386 57.845 1.00 26.47 389 SER A O 1
ATOM 3028 N N . PHE A 1 390 ? 16.747 -4.152 56.463 1.00 24.48 390 PHE A N 1
ATOM 3029 C CA . PHE A 1 390 ? 17.953 -4.838 56.975 1.00 24.48 390 PHE A CA 1
ATOM 3030 C C . PHE A 1 390 ? 18.154 -6.198 56.277 1.00 24.48 390 PHE A C 1
ATOM 3032 O O . PHE A 1 390 ? 17.277 -6.657 55.546 1.00 24.48 390 PHE A O 1
ATOM 3039 N N . ALA A 1 391 ? 19.325 -6.821 56.454 1.00 24.55 391 ALA A N 1
ATOM 3040 C CA . ALA A 1 391 ? 19.762 -7.991 55.690 1.00 24.55 391 ALA A CA 1
ATOM 3041 C C . ALA A 1 391 ? 20.428 -9.085 56.551 1.00 24.55 391 ALA A C 1
ATOM 3043 O O . ALA A 1 391 ? 20.999 -8.791 57.596 1.00 24.55 391 ALA A O 1
ATOM 3044 N N . ALA A 1 392 ? 20.414 -10.310 56.005 1.00 25.44 392 ALA A N 1
ATOM 3045 C CA . ALA A 1 392 ? 21.273 -11.471 56.292 1.00 25.44 392 ALA A CA 1
ATOM 3046 C C . ALA A 1 392 ? 21.307 -12.090 57.713 1.00 25.44 392 ALA A C 1
ATOM 3048 O O . ALA A 1 392 ? 21.748 -11.468 58.672 1.00 25.44 392 ALA A O 1
ATOM 3049 N N . GLN A 1 393 ? 21.028 -13.404 57.792 1.00 23.77 393 GLN A N 1
ATOM 3050 C CA . GLN A 1 393 ? 21.736 -14.348 58.681 1.00 23.77 393 GLN A CA 1
ATOM 3051 C C . GLN A 1 393 ? 21.573 -15.820 58.226 1.00 23.77 393 GLN A C 1
ATOM 3053 O O . GLN A 1 393 ? 21.023 -16.076 57.155 1.00 23.77 393 GLN A O 1
ATOM 3058 N N . SER A 1 394 ? 22.162 -16.769 58.965 1.00 24.67 394 SER A N 1
ATOM 3059 C CA . SER A 1 394 ? 22.625 -18.083 58.475 1.00 24.67 394 SER A CA 1
ATOM 3060 C C . SER A 1 394 ? 21.771 -19.316 58.845 1.00 24.67 394 SER A C 1
ATOM 3062 O O . SER A 1 394 ? 20.961 -19.290 59.765 1.00 24.67 394 SER A O 1
ATOM 3064 N N . SER A 1 395 ? 22.032 -20.428 58.144 1.00 25.11 395 SER A N 1
ATOM 3065 C CA . SER A 1 395 ? 21.589 -21.824 58.389 1.00 25.11 395 SER A CA 1
ATOM 3066 C C . SER A 1 395 ? 22.153 -22.427 59.708 1.00 25.11 395 SER A C 1
ATOM 3068 O O . SER A 1 395 ? 22.906 -21.716 60.379 1.00 25.11 395 SER A O 1
ATOM 3070 N N . PRO A 1 396 ? 21.967 -23.736 60.055 1.00 51.03 396 PRO A N 1
ATOM 3071 C CA . PRO A 1 396 ? 21.127 -24.814 59.467 1.00 51.03 396 PRO A CA 1
ATOM 3072 C C . PRO A 1 396 ? 20.349 -25.691 60.505 1.00 51.03 396 PRO A C 1
ATOM 3074 O O . PRO A 1 396 ? 20.588 -25.562 61.698 1.00 51.03 396 PRO A O 1
ATOM 3077 N N . ALA A 1 397 ? 19.530 -26.674 60.062 1.00 25.48 397 ALA A N 1
ATOM 3078 C CA . ALA A 1 397 ? 19.392 -28.024 60.684 1.00 25.48 397 ALA A CA 1
ATOM 3079 C C . ALA A 1 397 ? 18.356 -28.949 59.984 1.00 25.48 397 ALA A C 1
ATOM 3081 O O . ALA A 1 397 ? 17.233 -28.519 59.775 1.00 25.48 397 ALA A O 1
ATOM 3082 N N . GLY A 1 398 ? 18.715 -30.229 59.744 1.00 25.42 398 GLY A N 1
ATOM 3083 C CA . GLY A 1 398 ? 17.830 -31.423 59.620 1.00 25.42 398 GLY A CA 1
ATOM 3084 C C . GLY A 1 398 ? 16.723 -31.478 58.531 1.00 25.42 398 GLY A C 1
ATOM 3085 O O . GLY A 1 398 ? 15.985 -30.533 58.323 1.00 25.42 398 GLY A O 1
ATOM 3086 N N . GLY A 1 399 ? 16.473 -32.588 57.825 1.00 24.56 399 GLY A N 1
ATOM 3087 C CA . GLY A 1 399 ? 17.188 -33.864 57.753 1.00 24.56 399 GLY A CA 1
ATOM 3088 C C . GLY A 1 399 ? 16.522 -34.861 56.780 1.00 24.56 399 GLY A C 1
ATOM 3089 O O . GLY A 1 399 ? 15.309 -35.008 56.782 1.00 24.56 399 GLY A O 1
ATOM 3090 N N . SER A 1 400 ? 17.345 -35.529 55.958 1.00 26.00 400 SER A N 1
ATOM 3091 C CA . SER A 1 400 ? 17.405 -36.993 55.708 1.00 26.00 400 SER A CA 1
ATOM 3092 C C . SER A 1 400 ? 16.112 -37.847 55.814 1.00 26.00 400 SER A C 1
ATOM 3094 O O . SER A 1 400 ? 15.449 -37.807 56.842 1.00 26.00 400 SER A O 1
ATOM 3096 N N . ARG A 1 401 ? 15.778 -38.790 54.914 1.00 27.11 401 ARG A N 1
ATOM 3097 C CA . ARG A 1 401 ? 16.518 -39.563 53.874 1.00 27.11 401 ARG A CA 1
ATOM 3098 C C . ARG A 1 401 ? 15.580 -39.739 52.651 1.00 27.11 401 ARG A C 1
ATOM 3100 O O . ARG A 1 401 ? 14.377 -39.630 52.830 1.00 27.11 401 ARG A O 1
ATOM 3107 N N . GLY A 1 402 ? 16.023 -39.902 51.399 1.00 26.70 402 GLY A N 1
ATOM 3108 C CA . GLY A 1 402 ? 16.787 -41.036 50.828 1.00 26.70 402 GLY A CA 1
ATOM 3109 C C . GLY A 1 402 ? 15.829 -41.918 49.992 1.00 26.70 402 GLY A C 1
ATOM 3110 O O . GLY A 1 402 ? 14.640 -41.910 50.272 1.00 26.70 402 GLY A O 1
ATOM 3111 N N . LEU A 1 403 ? 16.208 -42.673 48.956 1.00 26.12 403 LEU A N 1
ATOM 3112 C CA . LEU A 1 403 ? 17.496 -43.058 48.348 1.00 26.12 403 LEU A CA 1
ATOM 3113 C C . LEU A 1 403 ? 17.260 -43.205 46.812 1.00 26.12 403 LEU A C 1
ATOM 3115 O O . LEU A 1 403 ? 16.127 -43.435 46.410 1.00 26.12 403 LEU A O 1
ATOM 3119 N N . TRP A 1 404 ? 18.188 -42.812 45.923 1.00 23.27 404 TRP A N 1
ATOM 3120 C CA . TRP A 1 404 ? 19.195 -43.653 45.218 1.00 23.27 404 TRP A CA 1
ATOM 3121 C C . TRP A 1 404 ? 18.610 -44.829 44.382 1.00 23.27 404 TRP A C 1
ATOM 3123 O O . TRP A 1 404 ? 17.590 -45.392 44.746 1.00 23.27 404 TRP A O 1
ATOM 3133 N N . ALA A 1 405 ? 19.204 -45.273 43.264 1.00 24.92 405 ALA A N 1
ATOM 3134 C CA . ALA A 1 405 ? 20.562 -45.045 42.746 1.00 24.92 405 ALA A CA 1
ATOM 3135 C C . ALA A 1 405 ? 20.632 -44.972 41.202 1.00 24.92 405 ALA A C 1
ATOM 3137 O O . ALA A 1 405 ? 19.744 -45.451 40.504 1.00 24.92 405 ALA A O 1
ATOM 3138 N N . ASN A 1 406 ? 21.761 -44.466 40.694 1.00 35.81 406 ASN A N 1
ATOM 3139 C CA . ASN A 1 406 ? 22.241 -44.624 39.316 1.00 35.81 406 ASN A CA 1
ATOM 3140 C C . ASN A 1 406 ? 23.693 -45.149 39.358 1.00 35.81 406 ASN A C 1
ATOM 3142 O O . ASN A 1 406 ? 24.519 -44.510 40.013 1.00 35.81 406 ASN A O 1
ATOM 3146 N N . PRO A 1 407 ? 24.007 -46.294 38.724 1.00 44.28 407 PRO A N 1
ATOM 3147 C CA . PRO A 1 407 ? 25.396 -46.609 38.352 1.00 44.28 407 PRO A CA 1
ATOM 3148 C C . PRO A 1 407 ? 25.559 -47.339 36.989 1.00 44.28 407 PRO A C 1
ATOM 3150 O O . PRO A 1 407 ? 24.623 -47.977 36.519 1.00 44.28 407 PRO A O 1
ATOM 3153 N N . ALA A 1 408 ? 26.736 -47.413 36.343 1.00 29.38 408 ALA A N 1
ATOM 3154 C CA . ALA A 1 408 ? 27.988 -46.631 36.409 1.00 29.38 408 ALA A CA 1
ATOM 3155 C C . ALA A 1 408 ? 28.999 -47.139 35.330 1.00 29.38 408 ALA A C 1
ATOM 3157 O O . ALA A 1 408 ? 28.699 -48.081 34.603 1.00 29.38 408 ALA A O 1
ATOM 3158 N N . HIS A 1 409 ? 30.218 -46.570 35.360 1.00 27.77 409 HIS A N 1
ATOM 3159 C CA . HIS A 1 409 ? 31.502 -46.919 34.702 1.00 27.77 409 HIS A CA 1
ATOM 3160 C C . HIS A 1 409 ? 31.880 -46.090 33.450 1.00 27.77 409 HIS A C 1
ATOM 3162 O O . HIS A 1 409 ? 31.055 -45.939 32.559 1.00 27.77 409 HIS A O 1
ATOM 3168 N N . ASN A 1 410 ? 33.032 -45.389 33.351 1.00 28.95 410 ASN A N 1
ATOM 3169 C CA . ASN A 1 410 ? 34.459 -45.601 33.744 1.00 28.95 410 ASN A CA 1
ATOM 3170 C C . ASN A 1 410 ? 35.206 -46.638 32.862 1.00 28.95 410 ASN A C 1
ATOM 3172 O O . ASN A 1 410 ? 34.618 -47.658 32.533 1.00 28.95 410 ASN A O 1
ATOM 3176 N N . GLN A 1 411 ? 36.486 -46.461 32.464 1.00 28.53 411 GLN A N 1
ATOM 3177 C CA . GLN A 1 411 ? 37.569 -45.654 33.080 1.00 28.53 411 GLN A CA 1
ATOM 3178 C C . GLN A 1 411 ? 38.788 -45.354 32.147 1.00 28.53 411 GLN A C 1
ATOM 3180 O O . GLN A 1 411 ? 39.089 -46.150 31.269 1.00 28.53 411 GLN A O 1
ATOM 3185 N N . HIS A 1 412 ? 39.561 -44.307 32.501 1.00 30.00 412 HIS A N 1
ATOM 3186 C CA . HIS A 1 412 ? 41.042 -44.135 32.403 1.00 30.00 412 HIS A CA 1
ATOM 3187 C C . HIS A 1 412 ? 41.852 -43.732 31.131 1.00 30.00 412 HIS A C 1
ATOM 3189 O O . HIS A 1 412 ? 41.629 -44.210 30.030 1.00 30.00 412 HIS A O 1
ATOM 3195 N N . GLN A 1 413 ? 42.910 -42.940 31.442 1.00 26.53 413 GLN A N 1
ATOM 3196 C CA . GLN A 1 413 ? 44.188 -42.609 30.749 1.00 26.53 413 GLN A CA 1
ATOM 3197 C C . GLN A 1 413 ? 44.107 -41.762 29.446 1.00 26.53 413 GLN A C 1
ATOM 3199 O O . GLN A 1 413 ? 43.305 -42.064 28.576 1.00 26.53 413 GLN A O 1
ATOM 3204 N N . ALA A 1 414 ? 44.748 -40.584 29.287 1.00 25.44 414 ALA A N 1
ATOM 3205 C CA . ALA A 1 414 ? 46.124 -40.067 29.546 1.00 25.44 414 ALA A CA 1
ATOM 3206 C C . ALA A 1 414 ? 47.041 -40.194 28.296 1.00 25.44 414 ALA A C 1
ATOM 3208 O O . ALA A 1 414 ? 47.029 -41.250 27.677 1.00 25.44 414 ALA A O 1
ATOM 3209 N N . SER A 1 415 ? 47.837 -39.195 27.868 1.00 26.09 415 SER A N 1
ATOM 3210 C CA . SER A 1 415 ? 48.075 -37.818 28.368 1.00 26.09 415 SER A CA 1
ATOM 3211 C C . SER A 1 415 ? 48.551 -36.840 27.252 1.00 26.09 415 SER A C 1
ATOM 3213 O O . SER A 1 415 ? 48.628 -37.222 26.089 1.00 26.09 415 SER A O 1
ATOM 3215 N N . ASP A 1 416 ? 48.902 -35.607 27.658 1.00 26.62 416 ASP A N 1
ATOM 3216 C CA . ASP A 1 416 ? 49.950 -34.723 27.092 1.00 26.62 416 ASP A CA 1
ATOM 3217 C C . ASP A 1 416 ? 49.682 -33.581 26.064 1.00 26.62 416 ASP A C 1
ATOM 3219 O O . ASP A 1 416 ? 49.062 -33.730 25.018 1.00 26.62 416 ASP A O 1
ATOM 3223 N N . PHE A 1 417 ? 50.313 -32.444 26.418 1.00 25.36 417 PHE A N 1
ATOM 3224 C CA . PHE A 1 417 ? 50.772 -31.246 25.685 1.00 25.36 417 PHE A CA 1
ATOM 3225 C C . PHE A 1 417 ? 49.859 -30.143 25.075 1.00 25.36 417 PHE A C 1
ATOM 3227 O O . PHE A 1 417 ? 48.954 -30.360 24.280 1.00 25.36 417 PHE A O 1
ATOM 3234 N N . ALA A 1 418 ? 50.327 -28.911 25.363 1.00 26.78 418 ALA A N 1
ATOM 3235 C CA . ALA A 1 418 ? 50.254 -27.643 24.611 1.00 26.78 418 ALA A CA 1
ATOM 3236 C C . ALA A 1 418 ? 49.074 -26.644 24.793 1.00 26.78 418 ALA A C 1
ATOM 3238 O O . ALA A 1 418 ? 47.930 -26.885 24.435 1.00 26.78 418 ALA A O 1
ATOM 3239 N N . ALA A 1 419 ? 49.468 -25.448 25.264 1.00 28.23 419 ALA A N 1
ATOM 3240 C CA . ALA A 1 419 ? 48.983 -24.085 24.975 1.00 28.23 419 ALA A CA 1
ATOM 3241 C C . ALA A 1 419 ? 47.470 -23.750 24.912 1.00 28.23 419 ALA A C 1
ATOM 3243 O O . ALA A 1 419 ? 46.732 -24.176 24.029 1.00 28.23 419 ALA A O 1
ATOM 3244 N N . ARG A 1 420 ? 47.062 -22.770 25.737 1.00 27.91 420 ARG A N 1
ATOM 3245 C CA . ARG A 1 420 ? 45.856 -21.946 25.531 1.00 27.91 420 ARG A CA 1
ATOM 3246 C C . ARG A 1 420 ? 46.217 -20.463 25.386 1.00 27.91 420 ARG A C 1
ATOM 3248 O O . ARG A 1 420 ? 46.698 -19.878 26.354 1.00 27.91 420 ARG A O 1
ATOM 3255 N N . PRO A 1 421 ? 45.864 -19.820 24.266 1.00 29.53 421 PRO A N 1
ATOM 3256 C CA . PRO A 1 421 ? 45.457 -18.422 24.241 1.00 29.53 421 PRO A CA 1
ATOM 3257 C C . PRO A 1 421 ? 43.926 -18.304 24.118 1.00 29.53 421 PRO A C 1
ATOM 3259 O O . PRO A 1 421 ? 43.250 -19.197 23.606 1.00 29.53 421 PRO A O 1
ATOM 3262 N N . VAL A 1 422 ? 43.369 -17.185 24.584 1.00 29.14 422 VAL A N 1
ATOM 3263 C CA . VAL A 1 422 ? 41.951 -16.837 24.382 1.00 29.14 422 VAL A CA 1
ATOM 3264 C C . VAL A 1 422 ? 41.699 -16.577 22.895 1.00 29.14 422 VAL A C 1
ATOM 3266 O O . VAL A 1 422 ? 42.487 -15.873 22.266 1.00 29.14 422 VAL A O 1
ATOM 3269 N N . TYR A 1 423 ? 40.589 -17.081 22.347 1.00 24.58 423 TYR A N 1
ATOM 3270 C CA . TYR A 1 423 ? 40.155 -16.731 20.993 1.00 24.58 423 TYR A CA 1
ATOM 3271 C C . TYR A 1 423 ? 38.716 -16.207 20.953 1.00 24.58 423 TYR A C 1
ATOM 3273 O O . TYR A 1 423 ? 37.835 -16.667 21.678 1.00 24.58 423 TYR A O 1
ATOM 3281 N N . GLN A 1 424 ? 38.509 -15.211 20.096 1.00 25.08 424 GLN A N 1
ATOM 3282 C CA . GLN A 1 424 ? 37.221 -14.585 19.792 1.00 25.08 424 GLN A CA 1
ATOM 3283 C C . GLN A 1 424 ? 36.322 -15.547 18.984 1.00 25.08 424 GLN A C 1
ATOM 3285 O O . GLN A 1 424 ? 36.839 -16.478 18.365 1.00 25.08 424 GLN A O 1
ATOM 3290 N N . PRO A 1 425 ? 34.994 -15.334 18.908 1.00 26.62 425 PRO A N 1
ATOM 3291 C CA . PRO A 1 425 ? 34.132 -16.110 18.016 1.00 26.62 425 PRO A CA 1
ATOM 3292 C C . PRO A 1 425 ? 34.433 -15.783 16.541 1.00 26.62 425 PRO A C 1
ATOM 3294 O O . PRO A 1 425 ? 33.861 -14.863 15.955 1.00 26.62 425 PRO A O 1
ATOM 3297 N N . GLN A 1 426 ? 35.356 -16.536 15.940 1.00 25.16 426 GLN A N 1
ATOM 3298 C CA . GLN A 1 426 ? 35.703 -16.428 14.524 1.00 25.16 426 GLN A CA 1
ATOM 3299 C C . GLN A 1 426 ? 34.551 -16.913 13.633 1.00 25.16 426 GLN A C 1
ATOM 3301 O O . GLN A 1 426 ? 33.895 -17.914 13.918 1.00 25.16 426 GLN A O 1
ATOM 3306 N N . TYR A 1 427 ? 34.317 -16.198 12.533 1.00 26.25 427 TYR A N 1
ATOM 3307 C CA . TYR A 1 427 ? 33.263 -16.495 11.564 1.00 26.25 427 TYR A CA 1
ATOM 3308 C C . TYR A 1 427 ? 33.853 -17.114 10.289 1.00 26.25 427 TYR A C 1
ATOM 3310 O O . TYR A 1 427 ? 34.847 -16.603 9.775 1.00 26.25 427 TYR A O 1
ATOM 3318 N N . ARG A 1 428 ? 33.132 -18.093 9.710 1.00 25.66 428 ARG A N 1
ATOM 3319 C CA . ARG A 1 428 ? 33.434 -18.840 8.459 1.00 25.66 428 ARG A CA 1
ATOM 3320 C C . ARG A 1 428 ? 34.552 -19.902 8.577 1.00 25.66 428 ARG A C 1
ATOM 3322 O O . ARG A 1 428 ? 35.384 -19.791 9.470 1.00 25.66 428 ARG A O 1
ATOM 3329 N N . PRO A 1 429 ? 34.624 -20.885 7.648 1.00 32.84 429 PRO A N 1
ATOM 3330 C CA . PRO A 1 429 ? 33.704 -21.169 6.535 1.00 32.84 429 PRO A CA 1
ATOM 3331 C C . PRO A 1 429 ? 32.954 -22.512 6.654 1.00 32.84 429 PRO A C 1
ATOM 3333 O O . PRO A 1 429 ? 33.492 -23.497 7.146 1.00 32.84 429 PRO A O 1
ATOM 3336 N N . TYR A 1 430 ? 31.741 -22.566 6.097 1.00 25.89 430 TYR A N 1
ATOM 3337 C CA . TYR A 1 430 ? 31.109 -23.818 5.657 1.00 25.89 430 TYR A CA 1
ATOM 3338 C C . TYR A 1 430 ? 31.172 -23.890 4.120 1.00 25.89 430 TYR A C 1
ATOM 3340 O O . TYR A 1 430 ? 30.997 -22.847 3.481 1.00 25.89 430 TYR A O 1
ATOM 3348 N N . PRO A 1 431 ? 31.433 -25.067 3.523 1.00 31.62 431 PRO A N 1
ATOM 3349 C CA . PRO A 1 431 ? 31.468 -25.240 2.074 1.00 31.62 431 PRO A CA 1
ATOM 3350 C C . PRO A 1 431 ? 30.066 -25.384 1.459 1.00 31.62 431 PRO A C 1
ATOM 3352 O O . PRO A 1 431 ? 29.107 -25.748 2.136 1.00 31.62 431 PRO A O 1
ATOM 3355 N N . ASP A 1 432 ? 30.004 -25.112 0.156 1.00 34.19 432 ASP A N 1
ATOM 3356 C CA . ASP A 1 432 ? 28.936 -25.366 -0.819 1.00 34.19 432 ASP A CA 1
ATOM 3357 C C . ASP A 1 432 ? 27.649 -26.070 -0.343 1.00 34.19 432 ASP A C 1
ATOM 3359 O O . ASP A 1 432 ? 27.582 -27.297 -0.222 1.00 34.19 432 ASP A O 1
ATOM 3363 N N . GLN A 1 433 ? 26.551 -25.307 -0.277 1.00 27.53 433 GLN A N 1
ATOM 3364 C CA . GLN A 1 433 ? 25.233 -25.850 -0.609 1.00 27.53 433 GLN A CA 1
ATOM 3365 C C . GLN A 1 433 ? 24.286 -24.789 -1.183 1.00 27.53 433 GLN A C 1
ATOM 3367 O O . GLN A 1 433 ? 24.429 -23.592 -0.938 1.00 27.53 433 GLN A O 1
ATOM 3372 N N . LEU A 1 434 ? 23.363 -25.239 -2.036 1.00 27.44 434 LEU A N 1
ATOM 3373 C CA . LEU A 1 434 ? 22.653 -24.418 -3.018 1.00 27.44 434 LEU A CA 1
ATOM 3374 C C . LEU A 1 434 ? 21.211 -24.940 -3.191 1.00 27.44 434 LEU A C 1
ATOM 3376 O O . LEU A 1 434 ? 20.979 -26.141 -3.088 1.00 27.44 434 LEU A O 1
ATOM 3380 N N . ILE A 1 435 ? 20.297 -24.048 -3.598 1.00 27.41 435 ILE A N 1
ATOM 3381 C CA . ILE A 1 435 ? 18.901 -24.303 -4.025 1.00 27.41 435 ILE A CA 1
ATOM 3382 C C . ILE A 1 435 ? 17.876 -24.512 -2.885 1.00 27.41 435 ILE A C 1
ATOM 3384 O O . ILE A 1 435 ? 18.150 -25.092 -1.841 1.00 27.41 435 ILE A O 1
ATOM 3388 N N . GLY A 1 436 ? 16.663 -23.994 -3.121 1.00 25.34 436 GLY A N 1
ATOM 3389 C CA . GLY A 1 436 ? 15.460 -24.202 -2.309 1.00 25.34 436 GLY A CA 1
ATOM 3390 C C . GLY A 1 436 ? 14.713 -25.530 -2.585 1.00 25.34 436 GLY A C 1
ATOM 3391 O O . GLY A 1 436 ? 15.308 -26.506 -3.036 1.00 25.34 436 GLY A O 1
ATOM 3392 N N . PRO A 1 437 ? 13.401 -25.610 -2.291 1.00 46.88 437 PRO A N 1
ATOM 3393 C CA . PRO A 1 437 ? 12.778 -26.867 -1.857 1.00 46.88 437 PRO A CA 1
ATOM 3394 C C . PRO A 1 437 ? 12.295 -27.814 -2.972 1.00 46.88 437 PRO A C 1
ATOM 3396 O O . PRO A 1 437 ? 11.569 -27.387 -3.870 1.00 46.88 437 PRO A O 1
ATOM 3399 N N . CYS A 1 438 ? 12.556 -29.127 -2.821 1.00 25.47 438 CYS A N 1
ATOM 3400 C CA . CYS A 1 438 ? 11.516 -30.153 -2.548 1.00 25.47 438 CYS A CA 1
ATOM 3401 C C . CYS A 1 438 ? 12.020 -31.626 -2.546 1.00 25.47 438 CYS A C 1
ATOM 3403 O O . CYS A 1 438 ? 12.694 -32.044 -3.481 1.00 25.47 438 CYS A O 1
ATOM 3405 N N . LEU A 1 439 ? 11.470 -32.422 -1.606 1.00 26.20 439 LEU A N 1
ATOM 3406 C CA . LEU A 1 439 ? 11.232 -33.893 -1.613 1.00 26.20 439 LEU A CA 1
ATOM 3407 C C . LEU A 1 439 ? 12.368 -34.931 -1.372 1.00 26.20 439 LEU A C 1
ATOM 3409 O O . LEU A 1 439 ? 13.395 -34.929 -2.039 1.00 26.20 439 LEU A O 1
ATOM 3413 N N . ALA A 1 440 ? 12.016 -35.932 -0.532 1.00 27.06 440 ALA A N 1
ATOM 3414 C CA . ALA A 1 440 ? 12.706 -37.201 -0.179 1.00 27.06 440 ALA A CA 1
ATOM 3415 C C . ALA A 1 440 ? 14.030 -37.057 0.624 1.00 27.06 440 ALA A C 1
ATOM 3417 O O . ALA A 1 440 ? 14.665 -36.014 0.563 1.00 27.06 440 ALA A O 1
ATOM 3418 N N . PHE A 1 441 ? 14.507 -38.000 1.460 1.00 25.83 441 PHE A N 1
ATOM 3419 C CA . PHE A 1 441 ? 14.281 -39.457 1.678 1.00 25.83 441 PHE A CA 1
ATOM 3420 C C . PHE A 1 441 ? 14.077 -39.771 3.212 1.00 25.83 441 PHE A C 1
ATOM 3422 O O . PHE A 1 441 ? 13.844 -38.820 3.947 1.00 25.83 441 PHE A O 1
ATOM 3429 N N . TYR A 1 442 ? 14.034 -40.983 3.822 1.00 24.72 442 TYR A N 1
ATOM 3430 C CA . TYR A 1 442 ? 14.869 -42.211 3.717 1.00 24.72 442 TYR A CA 1
ATOM 3431 C C . TYR A 1 442 ? 14.218 -43.523 4.258 1.00 24.72 442 TYR A C 1
ATOM 3433 O O . TYR A 1 442 ? 13.067 -43.534 4.683 1.00 24.72 442 TYR A O 1
ATOM 3441 N N . PHE A 1 443 ? 14.969 -44.637 4.180 1.00 27.86 443 PHE A N 1
ATOM 3442 C CA . PHE A 1 443 ? 14.585 -46.062 4.336 1.00 27.86 443 PHE A CA 1
ATOM 3443 C C . PHE A 1 443 ? 15.200 -46.794 5.560 1.00 27.86 443 PHE A C 1
ATOM 3445 O O . PHE A 1 443 ? 16.260 -46.397 6.036 1.00 27.86 443 PHE A O 1
ATOM 3452 N N . GLY A 1 444 ? 14.645 -47.971 5.916 1.00 24.94 444 GLY A N 1
ATOM 3453 C CA . GLY A 1 444 ? 15.383 -49.111 6.519 1.00 24.94 444 GLY A CA 1
ATOM 3454 C C . GLY A 1 444 ? 14.556 -50.027 7.455 1.00 24.94 444 GLY A C 1
ATOM 3455 O O . GLY A 1 444 ? 13.652 -49.530 8.114 1.00 24.94 444 GLY A O 1
ATOM 3456 N N . ALA A 1 445 ? 14.804 -51.346 7.590 1.00 30.95 445 ALA A N 1
ATOM 3457 C CA . ALA A 1 445 ? 15.652 -52.278 6.814 1.00 30.95 445 ALA A CA 1
ATOM 3458 C C . ALA A 1 445 ? 15.379 -53.780 7.162 1.00 30.95 445 ALA A C 1
ATOM 3460 O O . ALA A 1 445 ? 14.708 -54.053 8.155 1.00 30.95 445 ALA A O 1
ATOM 3461 N N . TYR A 1 446 ? 16.015 -54.706 6.403 1.00 29.17 446 TYR A N 1
ATOM 3462 C CA . TYR A 1 446 ? 16.244 -56.160 6.666 1.00 29.17 446 TYR A CA 1
ATOM 3463 C C . TYR A 1 446 ? 15.068 -57.164 6.469 1.00 29.17 446 TYR A C 1
ATOM 3465 O O . TYR A 1 446 ? 13.914 -56.763 6.548 1.00 29.17 446 TYR A O 1
ATOM 3473 N N . SER A 1 447 ? 15.269 -58.474 6.176 1.00 31.41 447 SER A N 1
ATOM 3474 C CA . SER A 1 447 ? 16.478 -59.277 5.808 1.00 31.41 447 SER A CA 1
ATOM 3475 C C . SER A 1 447 ? 16.161 -60.657 5.151 1.00 31.41 447 SER A C 1
ATOM 3477 O O . SER A 1 447 ? 15.055 -61.171 5.266 1.00 31.41 447 SER A O 1
ATOM 3479 N N . ASN A 1 448 ? 17.213 -61.297 4.597 1.00 29.06 448 ASN A N 1
ATOM 3480 C CA . ASN A 1 448 ? 17.433 -62.754 4.392 1.00 29.06 448 ASN A CA 1
ATOM 3481 C C . ASN A 1 448 ? 16.739 -63.497 3.194 1.00 29.06 448 ASN A C 1
ATOM 3483 O O . ASN A 1 448 ? 15.878 -62.909 2.548 1.00 29.06 448 ASN A O 1
ATOM 3487 N N . PRO A 1 449 ? 17.234 -64.686 2.735 1.00 53.34 449 PRO A N 1
ATOM 3488 C CA . PRO A 1 449 ? 18.068 -64.699 1.509 1.00 53.34 449 PRO A CA 1
ATOM 3489 C C . PRO A 1 449 ? 17.859 -65.872 0.505 1.00 53.34 449 PRO A C 1
ATOM 3491 O O . PRO A 1 449 ? 17.383 -66.935 0.888 1.00 53.34 449 PRO A O 1
ATOM 3494 N N . GLN A 1 450 ? 18.370 -65.739 -0.736 1.00 26.97 450 GLN A N 1
ATOM 3495 C CA . GLN A 1 450 ? 19.252 -66.717 -1.436 1.00 26.97 450 GLN A CA 1
ATOM 3496 C C . GLN A 1 450 ? 19.668 -66.242 -2.860 1.00 26.97 450 GLN A C 1
ATOM 3498 O O . GLN A 1 450 ? 19.064 -65.328 -3.406 1.00 26.97 450 GLN A O 1
ATOM 3503 N N . SER A 1 451 ? 20.747 -66.844 -3.390 1.00 28.34 451 SER A N 1
ATOM 3504 C CA . SER A 1 451 ? 21.347 -66.822 -4.758 1.00 28.34 451 SER A CA 1
ATOM 3505 C C . SER A 1 451 ? 20.679 -66.042 -5.922 1.00 28.34 451 SER A C 1
ATOM 3507 O O . SER A 1 451 ? 19.477 -66.151 -6.123 1.00 28.34 451 SER A O 1
ATOM 3509 N N . GLY A 1 452 ? 21.412 -65.406 -6.854 1.00 27.53 452 GLY A N 1
ATOM 3510 C CA . GLY A 1 452 ? 22.869 -65.190 -6.937 1.00 27.53 452 GLY A CA 1
ATOM 3511 C C . GLY A 1 452 ? 23.401 -64.882 -8.359 1.00 27.53 452 GLY A C 1
ATOM 3512 O O . GLY A 1 452 ? 23.031 -65.563 -9.302 1.00 27.53 452 GLY A O 1
ATOM 3513 N N . VAL A 1 453 ? 24.336 -63.920 -8.453 1.00 32.25 453 VAL A N 1
ATOM 3514 C CA . VAL A 1 453 ? 25.333 -63.668 -9.535 1.00 32.25 453 VAL A CA 1
ATOM 3515 C C . VAL A 1 453 ? 24.839 -63.289 -10.962 1.00 32.25 453 VAL A C 1
ATOM 3517 O O . VAL A 1 453 ? 24.073 -63.989 -11.605 1.00 32.25 453 VAL A O 1
ATOM 3520 N N . THR A 1 454 ? 25.396 -62.181 -11.484 1.00 31.08 454 THR A N 1
ATOM 3521 C CA . THR A 1 454 ? 25.423 -61.705 -12.898 1.00 31.08 454 THR A CA 1
ATOM 3522 C C . THR A 1 454 ? 24.125 -61.603 -13.719 1.00 31.08 454 THR A C 1
ATOM 3524 O O . THR A 1 454 ? 23.711 -62.563 -14.356 1.00 31.08 454 THR A O 1
ATOM 3527 N N . ALA A 1 455 ? 23.670 -60.362 -13.940 1.00 27.16 455 ALA A N 1
ATOM 3528 C CA . ALA A 1 455 ? 23.757 -59.717 -15.265 1.00 27.16 455 ALA A CA 1
ATOM 3529 C C . ALA A 1 455 ? 23.586 -58.185 -15.146 1.00 27.16 455 ALA A C 1
ATOM 3531 O O . ALA A 1 455 ? 22.627 -57.707 -14.546 1.00 27.16 455 ALA A O 1
ATOM 3532 N N . TYR A 1 456 ? 24.512 -57.410 -15.718 1.00 32.09 456 TYR A N 1
ATOM 3533 C CA . TYR A 1 456 ? 24.351 -55.962 -15.933 1.00 32.09 456 TYR A CA 1
ATOM 3534 C C . TYR A 1 456 ? 23.749 -55.713 -17.333 1.00 32.09 456 TYR A C 1
ATOM 3536 O O . TYR A 1 456 ? 23.832 -56.584 -18.192 1.00 32.09 456 TYR A O 1
ATOM 3544 N N . LEU A 1 457 ? 23.212 -54.507 -17.565 1.00 30.72 457 LEU A N 1
ATOM 3545 C CA . LEU A 1 457 ? 22.549 -54.046 -18.803 1.00 30.72 457 LEU A CA 1
ATOM 3546 C C . LEU A 1 457 ? 21.232 -54.771 -19.168 1.00 30.72 457 LEU A C 1
ATOM 3548 O O . LEU A 1 457 ? 21.229 -55.698 -19.970 1.00 30.72 457 LEU A O 1
ATOM 3552 N N . LEU A 1 458 ? 20.091 -54.211 -18.735 1.00 30.19 458 LEU A N 1
ATOM 3553 C CA . LEU A 1 458 ? 19.146 -53.521 -19.641 1.00 30.19 458 LEU A CA 1
ATOM 3554 C C . LEU A 1 458 ? 17.962 -52.862 -18.889 1.00 30.19 458 LEU A C 1
ATOM 3556 O O . LEU A 1 458 ? 17.603 -53.254 -17.787 1.00 30.19 458 LEU A O 1
ATOM 3560 N N . ALA A 1 459 ? 17.341 -51.868 -19.538 1.00 28.66 459 ALA A N 1
ATOM 3561 C CA . ALA A 1 459 ? 15.973 -51.378 -19.292 1.00 28.66 459 ALA A CA 1
ATOM 3562 C C . ALA A 1 459 ? 15.593 -50.707 -17.940 1.00 28.66 459 ALA A C 1
ATOM 3564 O O . ALA A 1 459 ? 14.478 -50.892 -17.454 1.00 28.66 459 ALA A O 1
ATOM 3565 N N . SER A 1 460 ? 16.400 -49.771 -17.421 1.00 29.06 460 SER A N 1
ATOM 3566 C CA . SER A 1 460 ? 15.876 -48.721 -16.514 1.00 29.06 460 SER A CA 1
ATOM 3567 C C . SER A 1 460 ? 15.083 -47.651 -17.288 1.00 29.06 460 SER A C 1
ATOM 3569 O O . SER A 1 460 ? 15.583 -46.555 -17.549 1.00 29.06 460 SER A O 1
ATOM 3571 N N . LEU A 1 461 ? 13.839 -47.957 -17.674 1.00 35.06 461 LEU A N 1
ATOM 3572 C CA . LEU A 1 461 ? 12.922 -47.012 -18.336 1.00 35.06 461 LEU A CA 1
ATOM 3573 C C . LEU A 1 461 ? 12.135 -46.164 -17.321 1.00 35.06 461 LEU A C 1
ATOM 3575 O O . LEU A 1 461 ? 10.937 -46.341 -17.105 1.00 35.06 461 LEU A O 1
ATOM 3579 N N . THR A 1 462 ? 12.818 -45.209 -16.690 1.00 37.38 462 THR A N 1
ATOM 3580 C CA . THR A 1 462 ? 12.196 -44.268 -15.747 1.00 37.38 462 THR A CA 1
ATOM 3581 C C . THR A 1 462 ? 11.339 -43.225 -16.474 1.00 37.38 462 THR A C 1
ATOM 3583 O O . THR A 1 462 ? 11.811 -42.553 -17.393 1.00 37.38 462 THR A O 1
ATOM 3586 N N . PHE A 1 463 ? 10.096 -43.024 -16.022 1.00 35.34 463 PHE A N 1
ATOM 3587 C CA . PHE A 1 463 ? 9.165 -42.028 -16.572 1.00 35.34 463 PHE A CA 1
ATOM 3588 C C . PHE A 1 463 ? 9.671 -40.586 -16.339 1.00 35.34 463 PHE A C 1
ATOM 3590 O O . PHE A 1 463 ? 9.404 -39.959 -15.311 1.00 35.34 463 PHE A O 1
ATOM 3597 N N . LYS A 1 464 ? 10.418 -40.027 -17.300 1.00 34.22 464 LYS A N 1
ATOM 3598 C CA . LYS A 1 464 ? 10.839 -38.618 -17.270 1.00 34.22 464 LYS A CA 1
ATOM 3599 C C . LYS A 1 464 ? 9.633 -37.700 -17.495 1.00 34.22 464 LYS A C 1
ATOM 3601 O O . LYS A 1 464 ? 9.115 -37.626 -18.604 1.00 34.22 464 LYS A O 1
ATOM 3606 N N . LYS A 1 465 ? 9.267 -36.894 -16.490 1.00 39.50 465 LYS A N 1
ATOM 3607 C CA . LYS A 1 465 ? 8.542 -35.633 -16.735 1.00 39.50 465 LYS A CA 1
ATOM 3608 C C . LYS A 1 465 ? 9.470 -34.684 -17.499 1.00 39.50 465 LYS A C 1
ATOM 3610 O O . LYS A 1 465 ? 10.298 -34.003 -16.896 1.00 39.50 465 LYS A O 1
ATOM 3615 N N . THR A 1 466 ? 9.340 -34.630 -18.820 1.00 36.78 466 THR A N 1
ATOM 3616 C CA . THR A 1 466 ? 9.995 -33.613 -19.648 1.00 36.78 466 THR A CA 1
ATOM 3617 C C . THR A 1 466 ? 9.431 -32.234 -19.312 1.00 36.78 466 THR A C 1
ATOM 3619 O O . THR A 1 466 ? 8.331 -31.884 -19.737 1.00 36.78 466 THR A O 1
ATOM 3622 N N . LYS A 1 467 ? 10.194 -31.429 -18.560 1.00 47.25 467 LYS A N 1
ATOM 3623 C CA . LYS A 1 467 ? 9.994 -29.975 -18.528 1.00 47.25 467 LYS A CA 1
ATOM 3624 C C . LYS A 1 467 ? 10.210 -29.457 -19.952 1.00 47.25 467 LYS A C 1
ATOM 3626 O O . LYS A 1 467 ? 11.335 -29.507 -20.445 1.00 47.25 467 LYS A O 1
ATOM 3631 N N . MET A 1 468 ? 9.148 -28.992 -20.606 1.00 67.00 468 MET A N 1
ATOM 3632 C CA . MET A 1 468 ? 9.257 -28.311 -21.898 1.00 67.00 468 MET A CA 1
ATOM 3633 C C . MET A 1 468 ? 10.089 -27.037 -21.709 1.00 67.00 468 MET A C 1
ATOM 3635 O O . MET A 1 468 ? 9.789 -26.226 -20.832 1.00 67.00 468 MET A O 1
ATOM 3639 N N . ALA A 1 469 ? 11.160 -26.888 -22.485 1.00 87.38 469 ALA A N 1
ATOM 3640 C CA . ALA A 1 469 ? 11.994 -25.691 -22.454 1.00 87.38 469 ALA A CA 1
ATOM 3641 C C . ALA A 1 469 ? 11.320 -24.543 -23.223 1.00 87.38 469 ALA A C 1
ATOM 3643 O O . ALA A 1 469 ? 10.609 -24.788 -24.195 1.00 87.38 469 ALA A O 1
ATOM 3644 N N . LEU A 1 470 ? 11.588 -23.294 -22.827 1.00 95.94 470 LEU A N 1
ATOM 3645 C CA . LEU A 1 470 ? 11.198 -22.121 -23.617 1.00 95.94 470 LEU A CA 1
ATOM 3646 C C . LEU A 1 470 ? 12.004 -22.105 -24.925 1.00 95.94 470 LEU A C 1
ATOM 3648 O O . LEU A 1 470 ? 13.242 -22.150 -24.886 1.00 95.94 470 LEU A O 1
ATOM 3652 N N . ARG A 1 471 ? 11.302 -22.065 -26.060 1.00 97.56 471 ARG A N 1
ATOM 3653 C CA . ARG A 1 471 ? 11.847 -22.212 -27.419 1.00 97.56 471 ARG A CA 1
ATOM 3654 C C . ARG A 1 471 ? 11.345 -21.096 -28.333 1.00 97.56 471 ARG A C 1
ATOM 3656 O O . ARG A 1 471 ? 10.332 -20.461 -28.072 1.00 97.56 471 ARG A O 1
ATOM 3663 N N . PHE A 1 472 ? 12.088 -20.870 -29.407 1.00 98.25 472 PHE A N 1
ATOM 3664 C CA . PHE A 1 472 ? 11.861 -19.831 -30.410 1.00 98.25 472 PHE A CA 1
ATOM 3665 C C . PHE A 1 472 ? 11.925 -20.404 -31.834 1.00 98.25 472 PHE A C 1
ATOM 3667 O O . PHE A 1 472 ? 12.175 -19.680 -32.796 1.00 98.25 472 PHE A O 1
ATOM 3674 N N . ASP A 1 473 ? 11.706 -21.712 -31.977 1.00 97.75 473 ASP A N 1
ATOM 3675 C CA . ASP A 1 473 ? 11.716 -22.401 -33.266 1.00 97.75 473 ASP A CA 1
ATOM 3676 C C . ASP A 1 473 ? 10.713 -21.757 -34.240 1.00 97.75 473 ASP A C 1
ATOM 3678 O O . ASP A 1 473 ? 9.534 -21.590 -33.937 1.00 97.75 473 ASP A O 1
ATOM 3682 N N . GLY A 1 474 ? 11.204 -21.346 -35.412 1.00 96.88 474 GLY A N 1
ATOM 3683 C CA . GLY A 1 474 ? 10.407 -20.648 -36.429 1.00 96.88 474 GLY A CA 1
ATOM 3684 C C . GLY A 1 474 ? 10.164 -19.152 -36.174 1.00 96.88 474 GLY A C 1
ATOM 3685 O O . GLY A 1 474 ? 9.586 -18.493 -37.037 1.00 96.88 474 GLY A O 1
ATOM 3686 N N . ARG A 1 475 ? 10.625 -18.590 -35.047 1.00 98.50 475 ARG A N 1
ATOM 3687 C CA . ARG A 1 475 ? 10.533 -17.151 -34.744 1.00 98.50 475 ARG A CA 1
ATOM 3688 C C . ARG A 1 475 ? 11.739 -16.386 -35.289 1.00 98.50 475 ARG A C 1
ATOM 3690 O O . ARG A 1 475 ? 12.877 -16.856 -35.201 1.00 98.50 475 ARG A O 1
ATOM 3697 N N . VAL A 1 476 ? 11.499 -15.178 -35.800 1.00 98.88 476 VAL A N 1
ATOM 3698 C CA . VAL A 1 476 ? 12.556 -14.252 -36.240 1.00 98.88 476 VAL A CA 1
ATOM 3699 C C . VAL A 1 476 ? 12.716 -13.106 -35.248 1.00 98.88 476 VAL A C 1
ATOM 3701 O O . VAL A 1 476 ? 11.760 -12.383 -34.956 1.00 98.88 476 VAL A O 1
ATOM 3704 N N . VAL A 1 477 ? 13.939 -12.935 -34.746 1.00 98.88 477 VAL A N 1
ATOM 3705 C CA . VAL A 1 477 ? 14.285 -11.981 -33.685 1.00 98.88 477 VAL A CA 1
ATOM 3706 C C . VAL A 1 477 ? 15.271 -10.947 -34.220 1.00 98.88 477 VAL A C 1
ATOM 3708 O O . VAL A 1 477 ? 16.358 -11.302 -34.666 1.00 98.88 477 VAL A O 1
ATOM 3711 N N . ILE A 1 478 ? 14.924 -9.665 -34.141 1.00 98.94 478 ILE A N 1
ATOM 3712 C CA . ILE A 1 478 ? 15.856 -8.556 -34.379 1.00 98.94 478 ILE A CA 1
ATOM 3713 C C . ILE A 1 478 ? 16.388 -8.080 -33.026 1.00 98.94 478 ILE A C 1
ATOM 3715 O O . ILE A 1 478 ? 15.599 -7.730 -32.147 1.00 98.94 478 ILE A O 1
ATOM 3719 N N . VAL A 1 479 ? 17.711 -8.016 -32.870 1.00 98.88 479 VAL A N 1
ATOM 3720 C CA . VAL A 1 479 ? 18.359 -7.367 -31.718 1.00 98.88 479 VAL A CA 1
ATOM 3721 C C . VAL A 1 479 ? 19.247 -6.238 -32.234 1.00 98.88 479 VAL A C 1
ATOM 3723 O O . VAL A 1 479 ? 20.089 -6.468 -33.102 1.00 98.88 479 VAL A O 1
ATOM 3726 N N . THR A 1 480 ? 19.056 -5.021 -31.718 1.00 98.75 480 THR A N 1
ATOM 3727 C CA . THR A 1 480 ? 19.855 -3.846 -32.108 1.00 98.75 480 THR A CA 1
ATOM 3728 C C . THR A 1 480 ? 20.966 -3.558 -31.101 1.00 98.75 480 THR A C 1
ATOM 3730 O O . THR A 1 480 ? 20.786 -3.732 -29.894 1.00 98.75 480 THR A O 1
ATOM 3733 N N . GLY A 1 481 ? 22.138 -3.139 -31.584 1.00 96.75 481 GLY A N 1
ATOM 3734 C CA . GLY A 1 481 ? 23.348 -3.049 -30.755 1.00 96.75 481 GLY A CA 1
ATOM 3735 C C . GLY A 1 481 ? 23.799 -4.426 -30.250 1.00 96.75 481 GLY A C 1
ATOM 3736 O O . GLY A 1 481 ? 24.080 -4.596 -29.063 1.00 96.75 481 GLY A O 1
ATOM 3737 N N . ALA A 1 482 ? 23.738 -5.436 -31.121 1.00 97.38 482 ALA A N 1
ATOM 3738 C CA . ALA A 1 482 ? 23.918 -6.847 -30.789 1.00 97.38 482 ALA A CA 1
ATOM 3739 C C . ALA A 1 482 ? 25.369 -7.354 -30.891 1.00 97.38 482 ALA A C 1
ATOM 3741 O O . ALA A 1 482 ? 25.627 -8.525 -30.622 1.00 97.38 482 ALA A O 1
ATOM 3742 N N . GLY A 1 483 ? 26.326 -6.498 -31.255 1.00 93.31 483 GLY A N 1
ATOM 3743 C CA . GLY A 1 483 ? 27.741 -6.848 -31.388 1.00 93.31 483 GLY A CA 1
ATOM 3744 C C . GLY A 1 483 ? 28.482 -7.003 -30.053 1.00 93.31 483 GLY A C 1
ATOM 3745 O O . GLY A 1 483 ? 29.574 -7.569 -30.015 1.00 93.31 483 GLY A O 1
ATOM 3746 N N . GLY A 1 484 ? 27.907 -6.533 -28.940 1.00 90.38 484 GLY A N 1
ATOM 3747 C CA . GLY A 1 484 ? 28.516 -6.634 -27.613 1.00 90.38 484 GLY A CA 1
ATOM 3748 C C . GLY A 1 484 ? 27.532 -6.465 -26.453 1.00 90.38 484 GLY A C 1
ATOM 3749 O O . GLY A 1 484 ? 26.358 -6.152 -26.646 1.00 90.38 484 GLY A O 1
ATOM 3750 N N . GLY A 1 485 ? 28.028 -6.686 -25.231 1.00 91.88 485 GLY A N 1
ATOM 3751 C CA . GLY A 1 485 ? 27.263 -6.529 -23.989 1.00 91.88 485 GLY A CA 1
ATOM 3752 C C . GLY A 1 485 ? 25.928 -7.286 -23.986 1.00 91.88 485 GLY A C 1
ATOM 3753 O O . GLY A 1 485 ? 25.837 -8.407 -24.483 1.00 91.88 485 GLY A O 1
ATOM 3754 N N . LEU A 1 486 ? 24.896 -6.630 -23.449 1.00 94.94 486 LEU A N 1
ATOM 3755 C CA . LEU A 1 486 ? 23.522 -7.136 -23.346 1.00 94.94 486 LEU A CA 1
ATOM 3756 C C . LEU A 1 486 ? 22.946 -7.610 -24.691 1.00 94.94 486 LEU A C 1
ATOM 3758 O O . LEU A 1 486 ? 22.381 -8.696 -24.776 1.00 94.94 486 LEU A O 1
ATOM 3762 N N . GLY A 1 487 ? 23.134 -6.839 -25.768 1.00 97.06 487 GLY A N 1
ATOM 3763 C CA . GLY A 1 487 ? 22.607 -7.200 -27.087 1.00 97.06 487 GLY A CA 1
ATOM 3764 C C . GLY A 1 487 ? 23.190 -8.512 -27.619 1.00 97.06 487 GLY A C 1
ATOM 3765 O O . GLY A 1 487 ? 22.461 -9.331 -28.182 1.00 97.06 487 GLY A O 1
ATOM 3766 N N . ARG A 1 488 ? 24.486 -8.755 -27.376 1.00 97.44 488 ARG A N 1
ATOM 3767 C CA . ARG A 1 488 ? 25.147 -10.017 -27.738 1.00 97.44 488 ARG A CA 1
ATOM 3768 C C . ARG A 1 488 ? 24.592 -11.202 -26.945 1.00 97.44 488 ARG A C 1
ATOM 3770 O O . ARG A 1 488 ? 24.346 -12.250 -27.539 1.00 97.44 488 ARG A O 1
ATOM 3777 N N . THR A 1 489 ? 24.390 -11.068 -25.632 1.00 97.56 489 THR A N 1
ATOM 3778 C CA . THR A 1 489 ? 23.880 -12.183 -24.811 1.00 97.56 489 THR A CA 1
ATOM 3779 C C . THR A 1 489 ? 22.436 -12.531 -25.165 1.00 97.56 489 THR A C 1
ATOM 3781 O O . THR A 1 489 ? 22.117 -13.715 -25.271 1.00 97.56 489 THR A O 1
ATOM 3784 N N . TYR A 1 490 ? 21.595 -11.534 -25.471 1.00 98.38 490 TYR A N 1
ATOM 3785 C CA . TYR A 1 490 ? 20.251 -11.772 -26.010 1.00 98.38 490 TYR A CA 1
ATOM 3786 C C . TYR A 1 490 ? 20.308 -12.548 -27.334 1.00 98.38 490 TYR A C 1
ATOM 3788 O O . TYR A 1 490 ? 19.651 -13.578 -27.475 1.00 98.38 490 TYR A O 1
ATOM 3796 N N . ALA A 1 491 ? 21.112 -12.084 -28.300 1.00 98.62 491 ALA A N 1
ATOM 3797 C CA . ALA A 1 491 ? 21.217 -12.701 -29.623 1.00 98.62 491 ALA A CA 1
ATOM 3798 C C . ALA A 1 491 ? 21.675 -14.172 -29.562 1.00 98.62 491 ALA A C 1
ATOM 3800 O O . ALA A 1 491 ? 21.147 -15.011 -30.295 1.00 98.62 491 ALA A O 1
ATOM 3801 N N . LEU A 1 492 ? 22.612 -14.494 -28.662 1.00 98.50 492 LEU A N 1
ATOM 3802 C CA . LEU A 1 492 ? 23.093 -15.859 -28.436 1.00 98.50 492 LEU A CA 1
ATOM 3803 C C . LEU A 1 492 ? 22.017 -16.767 -27.817 1.00 98.50 492 LEU A C 1
ATOM 3805 O O . LEU A 1 492 ? 21.755 -17.839 -28.362 1.00 98.50 492 LEU A O 1
ATOM 3809 N N . ASP A 1 493 ? 21.359 -16.349 -26.730 1.00 98.25 493 ASP A N 1
ATOM 3810 C CA . ASP A 1 493 ? 20.373 -17.194 -26.032 1.00 98.25 493 ASP A CA 1
ATOM 3811 C C . ASP A 1 493 ? 19.082 -17.388 -26.858 1.00 98.25 493 ASP A C 1
ATOM 3813 O O . ASP A 1 493 ? 18.529 -18.489 -26.893 1.00 98.25 493 ASP A O 1
ATOM 3817 N N . PHE A 1 494 ? 18.644 -16.381 -27.631 1.00 98.69 494 PHE A N 1
ATOM 3818 C CA . PHE A 1 494 ? 17.562 -16.561 -28.612 1.00 98.69 494 PHE A CA 1
ATOM 3819 C C . PHE A 1 494 ? 17.934 -17.587 -29.696 1.00 98.69 494 PHE A C 1
ATOM 3821 O O . PHE A 1 494 ? 17.132 -18.476 -29.999 1.00 98.69 494 PHE A O 1
ATOM 3828 N N . ALA A 1 495 ? 19.143 -17.510 -30.264 1.00 98.50 495 ALA A N 1
ATOM 3829 C CA . ALA A 1 495 ? 19.588 -18.449 -31.294 1.00 98.50 495 ALA A CA 1
ATOM 3830 C C . ALA A 1 495 ? 19.748 -19.882 -30.753 1.00 98.50 495 ALA A C 1
ATOM 3832 O O . ALA A 1 495 ? 19.303 -20.834 -31.395 1.00 98.50 495 ALA A O 1
ATOM 3833 N N . GLN A 1 496 ? 20.290 -20.044 -29.540 1.00 97.94 496 GLN A N 1
ATOM 3834 C CA . GLN A 1 496 ? 20.372 -21.333 -28.837 1.00 97.94 496 GLN A CA 1
ATOM 3835 C C . GLN A 1 496 ? 18.979 -21.959 -28.619 1.00 97.94 496 GLN A C 1
ATOM 3837 O O . GLN A 1 496 ? 18.808 -23.183 -28.660 1.00 97.94 496 GLN A O 1
ATOM 3842 N N . ARG A 1 497 ? 17.948 -21.119 -28.456 1.00 98.12 497 ARG A N 1
ATOM 3843 C CA . ARG A 1 497 ? 16.538 -21.523 -28.351 1.00 98.12 497 ARG A CA 1
ATOM 3844 C C . ARG A 1 497 ? 15.825 -21.723 -29.693 1.00 98.12 497 ARG A C 1
ATOM 3846 O O . ARG A 1 497 ? 14.630 -21.998 -29.678 1.00 98.12 497 ARG A O 1
ATOM 3853 N N . GLY A 1 498 ? 16.526 -21.658 -30.826 1.00 97.62 498 GLY A N 1
ATOM 3854 C CA . GLY A 1 498 ? 15.980 -21.969 -32.156 1.00 97.62 498 GLY A CA 1
ATOM 3855 C C . GLY A 1 498 ? 15.488 -20.769 -32.970 1.00 97.62 498 GLY A C 1
ATOM 3856 O O . GLY A 1 498 ? 14.980 -20.965 -34.077 1.00 97.62 498 GLY A O 1
ATOM 3857 N N . ALA A 1 499 ? 15.656 -19.541 -32.467 1.00 98.62 499 ALA A N 1
ATOM 3858 C CA . ALA A 1 499 ? 15.348 -18.340 -33.236 1.00 98.62 499 ALA A CA 1
ATOM 3859 C C . ALA A 1 499 ? 16.244 -18.209 -34.478 1.00 98.62 499 ALA A C 1
ATOM 3861 O O . ALA A 1 499 ? 17.402 -18.633 -34.485 1.00 98.62 499 ALA A O 1
ATOM 3862 N N . SER A 1 500 ? 15.729 -17.532 -35.505 1.00 98.81 500 SER A N 1
ATOM 3863 C CA . SER A 1 500 ? 16.560 -16.955 -36.569 1.00 98.81 500 SER A CA 1
ATOM 3864 C C . SER A 1 500 ? 16.806 -15.478 -36.258 1.00 98.81 500 SER A C 1
ATOM 3866 O O . SER A 1 500 ? 15.857 -14.704 -36.143 1.00 98.81 500 SER A O 1
ATOM 3868 N N . VAL A 1 501 ? 18.067 -15.094 -36.050 1.00 98.81 501 VAL A N 1
ATOM 3869 C CA . VAL A 1 501 ? 18.425 -13.809 -35.427 1.00 98.81 501 VAL A CA 1
ATOM 3870 C C . VAL A 1 501 ? 19.033 -12.828 -36.433 1.00 98.81 501 VAL A C 1
ATOM 3872 O O . VAL A 1 501 ? 19.995 -13.148 -37.131 1.00 98.81 501 VAL A O 1
ATOM 3875 N N . VAL A 1 502 ? 18.510 -11.603 -36.478 1.00 98.88 502 VAL A N 1
ATOM 3876 C CA . VAL A 1 502 ? 19.183 -10.462 -37.114 1.00 98.88 502 VAL A CA 1
ATOM 3877 C C . VAL A 1 502 ? 20.007 -9.744 -36.052 1.00 98.88 502 VAL A C 1
ATOM 3879 O O . VAL A 1 502 ? 19.465 -9.141 -35.125 1.00 98.88 502 VAL A O 1
ATOM 3882 N N . VAL A 1 503 ? 21.326 -9.827 -36.203 1.00 98.75 503 VAL A N 1
ATOM 3883 C CA . VAL A 1 503 ? 22.319 -9.159 -35.361 1.00 98.75 503 VAL A CA 1
ATOM 3884 C C . VAL A 1 503 ? 22.602 -7.795 -35.988 1.00 98.75 503 VAL A C 1
ATOM 3886 O O . VAL A 1 503 ? 23.421 -7.692 -36.900 1.00 98.75 503 VAL A O 1
ATOM 3889 N N . ASN A 1 504 ? 21.895 -6.754 -35.543 1.00 98.69 504 ASN A N 1
ATOM 3890 C CA . ASN A 1 504 ? 22.177 -5.382 -35.962 1.00 98.69 504 ASN A CA 1
ATOM 3891 C C . ASN A 1 504 ? 23.232 -4.757 -35.040 1.00 98.69 504 ASN A C 1
ATOM 3893 O O . ASN A 1 504 ? 23.027 -4.687 -33.827 1.00 98.69 504 ASN A O 1
ATOM 3897 N N . ASP A 1 505 ? 24.329 -4.262 -35.608 1.00 97.25 505 ASP A N 1
ATOM 3898 C CA . ASP A 1 505 ? 25.277 -3.399 -34.902 1.00 97.25 505 ASP A CA 1
ATOM 3899 C C . ASP A 1 505 ? 26.008 -2.475 -35.886 1.00 97.25 505 ASP A C 1
ATOM 3901 O O . ASP A 1 505 ? 26.489 -2.927 -36.922 1.00 97.25 505 ASP A O 1
ATOM 3905 N N . LEU A 1 506 ? 26.107 -1.186 -35.550 1.00 93.50 506 LEU A N 1
ATOM 3906 C CA . LEU A 1 506 ? 26.829 -0.190 -36.350 1.00 93.50 506 LEU A CA 1
ATOM 3907 C C . LEU A 1 506 ? 28.359 -0.331 -36.211 1.00 93.50 506 LEU A C 1
ATOM 3909 O O . LEU A 1 506 ? 29.101 0.206 -37.028 1.00 93.50 506 LEU A O 1
ATOM 3913 N N . GLY A 1 507 ? 28.847 -1.004 -35.162 1.00 87.19 507 GLY A N 1
ATOM 3914 C CA . GLY A 1 507 ? 30.270 -1.170 -34.852 1.00 87.19 507 GLY A CA 1
ATOM 3915 C C . GLY A 1 507 ? 30.975 0.095 -34.358 1.00 87.19 507 GLY A C 1
ATOM 3916 O O . GLY A 1 507 ? 32.202 0.156 -34.393 1.00 87.19 507 GLY A O 1
ATOM 3917 N N . GLY A 1 508 ? 30.213 1.103 -33.927 1.00 84.81 508 GLY A N 1
ATOM 3918 C CA . GLY A 1 508 ? 30.724 2.394 -33.466 1.00 84.81 508 GLY A CA 1
ATOM 3919 C C . GLY A 1 508 ? 31.211 2.423 -32.010 1.00 84.81 508 GLY A C 1
ATOM 3920 O O . GLY A 1 508 ? 31.094 1.474 -31.220 1.00 84.81 508 GLY A O 1
ATOM 3921 N N . GLU A 1 509 ? 31.759 3.568 -31.625 1.00 82.44 509 GLU A N 1
ATOM 3922 C CA . GLU A 1 509 ? 32.198 3.855 -30.266 1.00 82.44 509 GLU A CA 1
ATOM 3923 C C . GLU A 1 509 ? 31.052 4.171 -29.296 1.00 82.44 509 GLU A C 1
ATOM 3925 O O . GLU A 1 509 ? 29.947 4.547 -29.682 1.00 82.44 509 GLU A O 1
ATOM 3930 N N . ALA A 1 510 ? 31.343 4.056 -27.995 1.00 79.19 510 ALA A N 1
ATOM 3931 C CA . ALA A 1 510 ? 30.397 4.329 -26.910 1.00 79.19 510 ALA A CA 1
ATOM 3932 C C . ALA A 1 510 ? 29.799 5.748 -26.958 1.00 79.19 510 ALA A C 1
ATOM 3934 O O . ALA A 1 510 ? 28.701 5.961 -26.451 1.00 79.19 510 ALA A O 1
ATOM 3935 N N . HIS A 1 511 ? 30.508 6.695 -27.581 1.00 80.00 511 HIS A N 1
ATOM 3936 C CA . HIS A 1 511 ? 30.117 8.096 -27.713 1.00 80.00 511 HIS A CA 1
ATOM 3937 C C . HIS A 1 511 ? 29.471 8.446 -29.074 1.00 80.00 511 HIS A C 1
ATOM 3939 O O . HIS A 1 511 ? 29.265 9.623 -29.376 1.00 80.00 511 HIS A O 1
ATOM 3945 N N . GLY A 1 512 ? 29.125 7.437 -29.889 1.00 79.00 512 GLY A N 1
ATOM 3946 C CA . GLY A 1 512 ? 28.345 7.606 -31.122 1.00 79.00 512 GLY A CA 1
ATOM 3947 C C . GLY A 1 512 ? 29.134 8.029 -32.361 1.00 79.00 512 GLY A C 1
ATOM 3948 O O . GLY A 1 512 ? 28.584 8.714 -33.219 1.00 79.00 512 GLY A O 1
ATOM 3949 N N . THR A 1 513 ? 30.403 7.636 -32.465 1.00 78.06 513 THR A N 1
ATOM 3950 C CA . THR A 1 513 ? 31.278 7.909 -33.619 1.00 78.06 513 THR A CA 1
ATOM 3951 C C . THR A 1 513 ? 31.788 6.612 -34.256 1.00 78.06 513 THR A C 1
ATOM 3953 O O . THR A 1 513 ? 31.825 5.561 -33.614 1.00 78.06 513 THR A O 1
ATOM 3956 N N . GLY A 1 514 ? 32.183 6.681 -35.531 1.00 82.75 514 GLY A N 1
ATOM 3957 C CA . GLY A 1 514 ? 32.692 5.535 -36.292 1.00 82.75 514 GLY A CA 1
ATOM 3958 C C . GLY A 1 514 ? 31.631 4.492 -36.677 1.00 82.75 514 GLY A C 1
ATOM 3959 O O . GLY A 1 514 ? 30.491 4.524 -36.216 1.00 82.75 514 GLY A O 1
ATOM 3960 N N . ALA A 1 515 ? 32.025 3.562 -37.549 1.00 83.75 515 ALA A N 1
ATOM 3961 C CA . ALA A 1 515 ? 31.227 2.404 -37.949 1.00 83.75 515 ALA A CA 1
ATOM 3962 C C . ALA A 1 515 ? 32.140 1.235 -38.367 1.00 83.75 515 ALA A C 1
ATOM 3964 O O . ALA A 1 515 ? 33.245 1.458 -38.862 1.00 83.75 515 ALA A O 1
ATOM 3965 N N . SER A 1 516 ? 31.684 -0.006 -38.178 1.00 87.88 516 SER A N 1
ATOM 3966 C CA . SER A 1 516 ? 32.403 -1.234 -38.545 1.00 87.88 516 SER A CA 1
ATOM 3967 C C . SER A 1 516 ? 31.454 -2.432 -38.664 1.00 87.88 516 SER A C 1
ATOM 3969 O O . SER A 1 516 ? 30.583 -2.626 -37.821 1.00 87.88 516 SER A O 1
ATOM 3971 N N . THR A 1 517 ? 31.667 -3.314 -39.645 1.00 90.31 517 THR A N 1
ATOM 3972 C CA . THR A 1 517 ? 30.900 -4.573 -39.753 1.00 90.31 517 THR A CA 1
ATOM 3973 C C . THR A 1 517 ? 31.320 -5.616 -38.708 1.00 90.31 517 THR A C 1
ATOM 3975 O O . THR A 1 517 ? 30.533 -6.486 -38.326 1.00 90.31 517 THR A O 1
ATOM 3978 N N . SER A 1 518 ? 32.563 -5.524 -38.215 1.00 91.56 518 SER A N 1
ATOM 3979 C CA . SER A 1 518 ? 33.262 -6.621 -37.529 1.00 91.56 518 SER A CA 1
ATOM 3980 C C . SER A 1 518 ? 32.587 -7.100 -36.240 1.00 91.56 518 SER A C 1
ATOM 3982 O O . SER A 1 518 ? 32.698 -8.278 -35.894 1.00 91.56 518 SER A O 1
ATOM 3984 N N . MET A 1 519 ? 31.867 -6.214 -35.550 1.00 92.75 519 MET A N 1
ATOM 3985 C CA . MET A 1 519 ? 31.156 -6.514 -34.305 1.00 92.75 519 MET A CA 1
ATOM 3986 C C . MET A 1 519 ? 29.936 -7.413 -34.553 1.00 92.75 519 MET A C 1
ATOM 3988 O O . MET A 1 519 ? 29.798 -8.454 -33.907 1.00 92.75 519 MET A O 1
ATOM 3992 N N . ALA A 1 520 ? 29.096 -7.071 -35.536 1.00 96.06 520 ALA A N 1
ATOM 3993 C CA . ALA A 1 520 ? 27.970 -7.911 -35.945 1.00 96.06 520 ALA A CA 1
ATOM 3994 C C . ALA A 1 520 ? 28.462 -9.223 -36.585 1.00 96.06 520 ALA A C 1
ATOM 3996 O O . ALA A 1 520 ? 27.987 -10.304 -36.228 1.00 96.06 520 ALA A O 1
ATOM 3997 N N . ASP A 1 521 ? 29.476 -9.152 -37.456 1.00 97.12 521 ASP A N 1
ATOM 3998 C CA . ASP A 1 521 ? 30.063 -10.324 -38.120 1.00 97.12 521 ASP A CA 1
ATOM 3999 C C . ASP A 1 521 ? 30.607 -11.354 -37.122 1.00 97.12 521 ASP A C 1
ATOM 4001 O O . ASP A 1 521 ? 30.467 -12.561 -37.334 1.00 97.12 521 ASP A O 1
ATOM 4005 N N . LYS A 1 522 ? 31.228 -10.896 -36.026 1.00 97.50 522 LYS A N 1
ATOM 4006 C CA . LYS A 1 522 ? 31.747 -11.769 -34.968 1.00 97.50 522 LYS A CA 1
ATOM 4007 C C . LYS A 1 522 ? 30.621 -12.533 -34.272 1.00 97.50 522 LYS A C 1
ATOM 4009 O O . LYS A 1 522 ? 30.692 -13.757 -34.191 1.00 97.50 522 LYS A O 1
ATOM 4014 N N . VAL A 1 523 ? 29.566 -11.848 -33.832 1.00 98.12 523 VAL A N 1
ATOM 4015 C CA . VAL A 1 523 ? 28.442 -12.492 -33.126 1.00 98.12 523 VAL A CA 1
ATOM 4016 C C . VAL A 1 523 ? 27.657 -13.429 -34.053 1.00 98.12 523 VAL A C 1
ATOM 4018 O O . VAL A 1 523 ? 27.251 -14.510 -33.634 1.00 98.12 523 VAL A O 1
ATOM 4021 N N . VAL A 1 524 ? 27.530 -13.104 -35.343 1.00 98.56 524 VAL A N 1
ATOM 4022 C CA . VAL A 1 524 ? 26.940 -14.019 -36.340 1.00 98.56 524 VAL A CA 1
ATOM 4023 C C . VAL A 1 524 ? 27.800 -15.268 -36.555 1.00 98.56 524 VAL A C 1
ATOM 4025 O O . VAL A 1 524 ? 27.248 -16.363 -36.676 1.00 98.56 524 VAL A O 1
ATOM 4028 N N . LYS A 1 525 ? 29.135 -15.147 -36.568 1.00 98.31 525 LYS A N 1
ATOM 4029 C CA . LYS A 1 525 ? 30.047 -16.307 -36.617 1.00 98.31 525 LYS A CA 1
ATOM 4030 C C . LYS A 1 525 ? 29.925 -17.171 -35.360 1.00 98.31 525 LYS A C 1
ATOM 4032 O O . LYS A 1 525 ? 29.836 -18.386 -35.491 1.00 98.31 525 LYS A O 1
ATOM 4037 N N . GLU A 1 526 ? 29.851 -16.563 -34.175 1.00 98.12 526 GLU A N 1
ATOM 4038 C CA . GLU A 1 526 ? 29.641 -17.267 -32.900 1.00 98.12 526 GLU A CA 1
ATOM 4039 C C . GLU A 1 526 ? 28.309 -18.042 -32.889 1.00 98.12 526 GLU A C 1
ATOM 4041 O O . GLU A 1 526 ? 28.300 -19.237 -32.596 1.00 98.12 526 GLU A O 1
ATOM 4046 N N . ILE A 1 527 ? 27.201 -17.411 -33.303 1.00 98.56 527 ILE A N 1
ATOM 4047 C CA . ILE A 1 527 ? 25.887 -18.069 -33.405 1.00 98.56 527 ILE A CA 1
ATOM 4048 C C . ILE A 1 527 ? 25.919 -19.242 -34.396 1.00 98.56 527 ILE A C 1
ATOM 4050 O O . ILE A 1 527 ? 25.432 -20.327 -34.078 1.00 98.56 527 ILE A O 1
ATOM 4054 N N . ARG A 1 528 ? 26.501 -19.050 -35.589 1.00 98.19 528 ARG A N 1
ATOM 4055 C CA . ARG A 1 528 ? 26.580 -20.102 -36.619 1.00 98.19 528 ARG A CA 1
ATOM 4056 C C . ARG A 1 528 ? 27.480 -21.265 -36.190 1.00 98.19 528 ARG A C 1
ATOM 4058 O O . ARG A 1 528 ? 27.137 -22.412 -36.457 1.00 98.19 528 ARG A O 1
ATOM 4065 N N . ALA A 1 529 ? 28.582 -20.995 -35.487 1.00 97.75 529 ALA A N 1
ATOM 4066 C CA . ALA A 1 529 ? 29.449 -22.027 -34.913 1.00 97.75 529 ALA A CA 1
ATOM 4067 C C . ALA A 1 529 ? 28.740 -22.847 -33.816 1.00 97.75 529 ALA A C 1
ATOM 4069 O O . ALA A 1 529 ? 28.979 -24.044 -33.698 1.00 97.75 529 ALA A O 1
ATOM 4070 N N . ALA A 1 530 ? 27.815 -22.232 -33.072 1.00 96.56 530 ALA A N 1
ATOM 4071 C CA . ALA A 1 530 ? 26.928 -22.912 -32.125 1.00 96.56 530 ALA A CA 1
ATOM 4072 C C . ALA A 1 530 ? 25.714 -23.615 -32.787 1.00 96.56 530 ALA A C 1
ATOM 4074 O O . ALA A 1 530 ? 24.818 -24.082 -32.085 1.00 96.56 530 ALA A O 1
ATOM 4075 N N . GLY A 1 531 ? 25.650 -23.682 -34.124 1.00 97.00 531 GLY A N 1
ATOM 4076 C CA . GLY A 1 531 ? 24.557 -24.313 -34.878 1.00 97.00 531 GLY A CA 1
ATOM 4077 C C . GLY A 1 531 ? 23.279 -23.472 -35.013 1.00 97.00 531 GLY A C 1
ATOM 4078 O O . GLY A 1 531 ? 22.279 -23.956 -35.544 1.00 97.00 531 GLY A O 1
ATOM 4079 N N . GLY A 1 532 ? 23.288 -22.219 -34.550 1.00 97.56 532 GLY A N 1
ATOM 4080 C CA . GLY A 1 532 ? 22.160 -21.294 -34.652 1.00 97.56 532 GLY A CA 1
ATOM 4081 C C . GLY A 1 532 ? 22.067 -20.580 -36.007 1.00 97.56 532 GLY A C 1
ATOM 4082 O O . GLY A 1 532 ? 23.021 -20.518 -36.786 1.00 97.56 532 GLY A O 1
ATOM 4083 N N . LYS A 1 533 ? 20.901 -19.987 -36.287 1.00 98.50 533 LYS A N 1
ATOM 4084 C CA . LYS A 1 533 ? 20.646 -19.214 -37.513 1.00 98.50 533 LYS A CA 1
ATOM 4085 C C . LYS A 1 533 ? 20.790 -17.721 -37.234 1.00 98.50 533 LYS A C 1
ATOM 4087 O O . LYS A 1 533 ? 20.018 -17.170 -36.454 1.00 98.50 533 LYS A O 1
ATOM 4092 N N . ALA A 1 534 ? 21.729 -17.053 -37.903 1.00 98.56 534 ALA A N 1
ATOM 4093 C CA . ALA A 1 534 ? 21.852 -15.598 -37.825 1.00 98.56 534 ALA A CA 1
ATOM 4094 C C . ALA A 1 534 ? 22.356 -14.939 -39.115 1.00 98.56 534 ALA A C 1
ATOM 4096 O O . ALA A 1 534 ? 23.077 -15.559 -39.906 1.00 98.56 534 ALA A O 1
ATOM 4097 N N . VAL A 1 535 ? 22.011 -13.662 -39.284 1.00 98.56 535 VAL A N 1
ATOM 4098 C CA . VAL A 1 535 ? 22.515 -12.744 -40.317 1.00 98.56 535 VAL A CA 1
ATOM 4099 C C . VAL A 1 535 ? 22.884 -11.402 -39.675 1.00 98.56 535 VAL A C 1
ATOM 4101 O O . VAL A 1 535 ? 22.291 -11.015 -38.668 1.00 98.56 535 VAL A O 1
ATOM 4104 N N . ALA A 1 536 ? 23.883 -10.716 -40.230 1.00 98.38 536 ALA A N 1
ATOM 4105 C CA . ALA A 1 536 ? 24.314 -9.404 -39.760 1.00 98.38 536 ALA A CA 1
ATOM 4106 C C . ALA A 1 536 ? 23.514 -8.285 -40.443 1.00 98.38 536 ALA A C 1
ATOM 4108 O O . ALA A 1 536 ? 23.091 -8.425 -41.590 1.00 98.38 536 ALA A O 1
ATOM 4109 N N . ASN A 1 537 ? 23.362 -7.157 -39.757 1.00 98.56 537 ASN A N 1
ATOM 4110 C CA . ASN A 1 537 ? 23.004 -5.877 -40.357 1.00 98.56 537 ASN A CA 1
ATOM 4111 C C . ASN A 1 537 ? 23.895 -4.774 -39.757 1.00 98.56 537 ASN A C 1
ATOM 4113 O O . ASN A 1 537 ? 24.207 -4.813 -38.567 1.00 98.56 537 ASN A O 1
ATOM 4117 N N . TYR A 1 538 ? 24.276 -3.794 -40.578 1.00 97.62 538 TYR A N 1
ATOM 4118 C CA . TYR A 1 538 ? 25.266 -2.766 -40.233 1.00 97.62 538 TYR A CA 1
ATOM 4119 C C . TYR A 1 538 ? 24.692 -1.335 -40.217 1.00 97.62 538 TYR A C 1
ATOM 4121 O O . TYR A 1 538 ? 25.440 -0.365 -40.115 1.00 97.62 538 TYR A O 1
ATOM 4129 N N . ASP A 1 539 ? 23.373 -1.176 -40.367 1.00 97.44 539 ASP A N 1
ATOM 4130 C CA . ASP A 1 539 ? 22.725 0.134 -40.438 1.00 97.44 539 ASP A CA 1
ATOM 4131 C C . ASP A 1 539 ? 22.559 0.781 -39.053 1.00 97.44 539 ASP A C 1
ATOM 4133 O O . ASP A 1 539 ? 22.288 0.112 -38.051 1.00 97.44 539 ASP A O 1
ATOM 4137 N N . SER A 1 540 ? 22.626 2.117 -39.006 1.00 97.44 540 SER A N 1
ATOM 4138 C CA . SER A 1 540 ? 22.134 2.878 -37.850 1.00 97.44 540 SER A CA 1
ATOM 4139 C C . SER A 1 540 ? 20.640 2.610 -37.645 1.00 97.44 540 SER A C 1
ATOM 4141 O O . SER A 1 540 ? 19.866 2.605 -38.604 1.00 97.44 540 SER A O 1
ATOM 4143 N N . VAL A 1 541 ? 20.223 2.470 -36.383 1.00 97.94 541 VAL A N 1
ATOM 4144 C CA . VAL A 1 541 ? 18.818 2.272 -35.976 1.00 97.94 541 VAL A CA 1
ATOM 4145 C C . VAL A 1 541 ? 17.870 3.390 -36.411 1.00 97.94 541 VAL A C 1
ATOM 4147 O O . VAL A 1 541 ? 16.659 3.193 -36.420 1.00 97.94 541 VAL A O 1
ATOM 4150 N N . GLU A 1 542 ? 18.392 4.541 -36.835 1.00 96.38 542 GLU A N 1
ATOM 4151 C CA . GLU A 1 542 ? 17.597 5.574 -37.505 1.00 96.38 542 GLU A CA 1
ATOM 4152 C C . GLU A 1 542 ? 16.932 5.069 -38.798 1.00 96.38 542 GLU A C 1
ATOM 4154 O O . GLU A 1 542 ? 15.796 5.453 -39.080 1.00 96.38 542 GLU A O 1
ATOM 4159 N N . TYR A 1 543 ? 17.600 4.169 -39.530 1.00 97.25 543 TYR A N 1
ATOM 4160 C CA . TYR A 1 543 ? 17.162 3.548 -40.789 1.00 97.25 543 TYR A CA 1
ATOM 4161 C C . TYR A 1 543 ? 16.503 2.181 -40.541 1.00 97.25 543 TYR A C 1
ATOM 4163 O O . TYR A 1 543 ? 16.856 1.159 -41.142 1.00 97.25 543 TYR A O 1
ATOM 4171 N N . GLY A 1 544 ? 15.569 2.137 -39.585 1.00 98.00 544 GLY A N 1
ATOM 4172 C CA . GLY A 1 544 ? 14.943 0.903 -39.110 1.00 98.00 544 GLY A CA 1
ATOM 4173 C C . GLY A 1 544 ? 14.237 0.087 -40.197 1.00 98.00 544 GLY A C 1
ATOM 4174 O O . GLY A 1 544 ? 14.127 -1.133 -40.071 1.00 98.00 544 GLY A O 1
ATOM 4175 N N . GLU A 1 545 ? 13.835 0.718 -41.303 1.00 98.19 545 GLU A N 1
ATOM 4176 C CA . GLU A 1 545 ? 13.311 0.039 -42.487 1.00 98.19 545 GLU A CA 1
ATOM 4177 C C . GLU A 1 545 ? 14.307 -0.949 -43.108 1.00 98.19 545 GLU A C 1
ATOM 4179 O O . GLU A 1 545 ? 13.894 -2.030 -43.519 1.00 98.19 545 GLU A O 1
ATOM 4184 N N . LYS A 1 546 ? 15.612 -0.649 -43.113 1.00 98.56 546 LYS A N 1
ATOM 4185 C CA . LYS A 1 546 ? 16.649 -1.542 -43.661 1.00 98.56 546 LYS A CA 1
ATOM 4186 C C . LYS A 1 546 ? 16.958 -2.713 -42.731 1.00 98.56 546 LYS A C 1
ATOM 4188 O O . LYS A 1 546 ? 17.147 -3.844 -43.184 1.00 98.56 546 LYS A O 1
ATOM 4193 N N . ILE A 1 547 ? 16.945 -2.453 -41.423 1.00 98.75 547 ILE A N 1
ATOM 4194 C CA . ILE A 1 547 ? 17.121 -3.474 -40.382 1.00 98.75 547 ILE A CA 1
ATOM 4195 C C . ILE A 1 547 ? 15.993 -4.508 -40.489 1.00 98.75 547 ILE A C 1
ATOM 4197 O O . ILE A 1 547 ? 16.250 -5.710 -40.555 1.00 98.75 547 ILE A O 1
ATOM 4201 N N . VAL A 1 548 ? 14.743 -4.046 -40.598 1.00 98.81 548 VAL A N 1
ATOM 4202 C CA . VAL A 1 548 ? 13.587 -4.931 -40.796 1.00 98.81 548 VAL A CA 1
ATOM 4203 C C . VAL A 1 548 ? 13.603 -5.576 -42.183 1.00 98.81 548 VAL A C 1
ATOM 4205 O O . VAL A 1 548 ? 13.343 -6.773 -42.276 1.00 98.81 548 VAL A O 1
ATOM 4208 N N . LYS A 1 549 ? 13.988 -4.859 -43.250 1.00 98.56 549 LYS A N 1
ATOM 4209 C CA . LYS A 1 549 ? 14.167 -5.462 -44.583 1.00 98.56 549 LYS A CA 1
ATOM 4210 C C . LYS A 1 549 ? 15.150 -6.635 -44.533 1.00 98.56 549 LYS A C 1
ATOM 4212 O O . LYS A 1 549 ? 14.859 -7.672 -45.110 1.00 98.56 549 LYS A O 1
ATOM 4217 N N . THR A 1 550 ? 16.238 -6.531 -43.766 1.00 98.69 550 THR A N 1
ATOM 4218 C CA . THR A 1 550 ? 17.203 -7.632 -43.589 1.00 98.69 550 THR A CA 1
ATOM 4219 C C . THR A 1 550 ? 16.543 -8.885 -42.990 1.00 98.69 550 THR A C 1
ATOM 4221 O O . THR A 1 550 ? 16.835 -9.996 -43.435 1.00 98.69 550 THR A O 1
ATOM 4224 N N . ALA A 1 551 ? 15.612 -8.733 -42.038 1.00 98.69 551 ALA A N 1
ATOM 4225 C CA . ALA A 1 551 ? 14.832 -9.850 -41.490 1.00 98.69 551 ALA A CA 1
ATOM 4226 C C . ALA A 1 551 ? 13.898 -10.481 -42.538 1.00 98.69 551 ALA A C 1
ATOM 4228 O O . ALA A 1 551 ? 13.843 -11.704 -42.665 1.00 98.69 551 ALA A O 1
ATOM 4229 N N . ILE A 1 552 ? 13.197 -9.651 -43.317 1.00 98.69 552 ILE A N 1
ATOM 4230 C CA . ILE A 1 552 ? 12.262 -10.106 -44.355 1.00 98.69 552 ILE A CA 1
ATOM 4231 C C . ILE A 1 552 ? 12.999 -10.784 -45.521 1.00 98.69 552 ILE A C 1
ATOM 4233 O O . ILE A 1 552 ? 12.597 -11.869 -45.927 1.00 98.69 552 ILE A O 1
ATOM 4237 N N . ASP A 1 553 ? 14.103 -10.210 -46.003 1.00 98.56 553 ASP A N 1
ATOM 4238 C CA . ASP A 1 553 ? 14.905 -10.750 -47.111 1.00 98.56 553 ASP A CA 1
ATOM 4239 C C . ASP A 1 553 ? 15.494 -12.136 -46.792 1.00 98.56 553 ASP A C 1
ATOM 4241 O O . ASP A 1 553 ? 15.567 -12.993 -47.668 1.00 98.56 553 ASP A O 1
ATOM 4245 N N . ASN A 1 554 ? 15.929 -12.358 -45.544 1.00 98.56 554 ASN A N 1
ATOM 4246 C CA . ASN A 1 554 ? 16.622 -13.589 -45.142 1.00 98.56 554 ASN A CA 1
ATOM 4247 C C . ASN A 1 554 ? 15.690 -14.651 -44.540 1.00 98.56 554 ASN A C 1
ATOM 4249 O O . ASN A 1 554 ? 15.976 -15.843 -44.650 1.00 98.56 554 ASN A O 1
ATOM 4253 N N . PHE A 1 555 ? 14.606 -14.240 -43.871 1.00 98.25 555 PHE A N 1
ATOM 4254 C CA . PHE A 1 555 ? 13.754 -15.136 -43.078 1.00 98.25 555 PHE A CA 1
ATOM 4255 C C . PHE A 1 555 ? 12.239 -14.946 -43.304 1.00 98.25 555 PHE A C 1
ATOM 4257 O O . PHE A 1 555 ? 11.440 -15.655 -42.695 1.00 98.25 555 PHE A O 1
ATOM 4264 N N . GLY A 1 556 ? 11.815 -14.005 -44.155 1.00 97.81 556 GLY A N 1
ATOM 4265 C CA . GLY A 1 556 ? 10.419 -13.816 -44.584 1.00 97.81 556 GLY A CA 1
ATOM 4266 C C . GLY A 1 556 ? 9.445 -13.225 -43.552 1.00 97.81 556 GLY A C 1
ATOM 4267 O O . GLY A 1 556 ? 8.298 -12.944 -43.900 1.00 97.81 556 GLY A O 1
ATOM 4268 N N . ARG A 1 557 ? 9.861 -13.031 -42.294 1.00 98.06 557 ARG A N 1
ATOM 4269 C CA . ARG A 1 557 ? 9.012 -12.559 -41.181 1.00 98.06 557 ARG A CA 1
ATOM 4270 C C . ARG A 1 557 ? 9.820 -11.799 -40.123 1.00 98.06 557 ARG A C 1
ATOM 4272 O O . ARG A 1 557 ? 11.046 -11.825 -40.134 1.00 98.06 557 ARG A O 1
ATOM 4279 N N . VAL A 1 558 ? 9.122 -11.154 -39.189 1.00 98.56 558 VAL A N 1
ATOM 4280 C CA . VAL A 1 558 ? 9.682 -10.614 -37.939 1.00 98.56 558 VAL A CA 1
ATOM 4281 C C . VAL A 1 558 ? 8.673 -10.831 -36.809 1.00 98.56 558 VAL A C 1
ATOM 4283 O O . VAL A 1 558 ? 7.521 -10.420 -36.922 1.00 98.56 558 VAL A O 1
ATOM 4286 N N . ASP A 1 559 ? 9.099 -11.499 -35.736 1.00 98.81 559 ASP A N 1
ATOM 4287 C CA . ASP A 1 559 ? 8.265 -11.847 -34.575 1.00 98.81 559 ASP A CA 1
ATOM 4288 C C . ASP A 1 559 ? 8.634 -11.028 -33.333 1.00 98.81 559 ASP A C 1
ATOM 4290 O O . ASP A 1 559 ? 7.774 -10.707 -32.511 1.00 98.81 559 ASP A O 1
ATOM 4294 N N . VAL A 1 560 ? 9.920 -10.696 -33.185 1.00 98.94 560 VAL A N 1
ATOM 4295 C CA . VAL A 1 560 ? 10.476 -10.061 -31.986 1.00 98.94 560 VAL A CA 1
ATOM 4296 C C . VAL A 1 560 ? 11.417 -8.921 -32.371 1.00 98.94 560 VAL A C 1
ATOM 4298 O O . VAL A 1 560 ? 12.249 -9.077 -33.264 1.00 98.94 560 VAL A O 1
ATOM 4301 N N . VAL A 1 561 ? 11.317 -7.789 -31.670 1.00 98.94 561 VAL A N 1
ATOM 4302 C CA . VAL A 1 561 ? 12.241 -6.648 -31.781 1.00 98.94 561 VAL A CA 1
ATOM 4303 C C . VAL A 1 561 ? 12.743 -6.263 -30.390 1.00 98.94 561 VAL A C 1
ATOM 4305 O O . VAL A 1 561 ? 11.963 -5.858 -29.530 1.00 98.94 561 VAL A O 1
ATOM 4308 N N . VAL A 1 562 ? 14.055 -6.355 -30.180 1.00 98.88 562 VAL A N 1
ATOM 4309 C CA . VAL A 1 562 ? 14.736 -5.897 -28.963 1.00 98.88 562 VAL A CA 1
ATOM 4310 C C . VAL A 1 562 ? 15.528 -4.631 -29.289 1.00 98.88 562 VAL A C 1
ATOM 4312 O O . VAL A 1 562 ? 16.634 -4.681 -29.835 1.00 98.88 562 VAL A O 1
ATOM 4315 N N . ASN A 1 563 ? 14.936 -3.483 -28.958 1.00 98.81 563 ASN A N 1
ATOM 4316 C CA . ASN A 1 563 ? 15.502 -2.149 -29.134 1.00 98.81 563 ASN A CA 1
ATOM 4317 C C . ASN A 1 563 ? 16.508 -1.853 -28.011 1.00 98.81 563 ASN A C 1
ATOM 4319 O O . ASN A 1 563 ? 16.174 -1.245 -26.990 1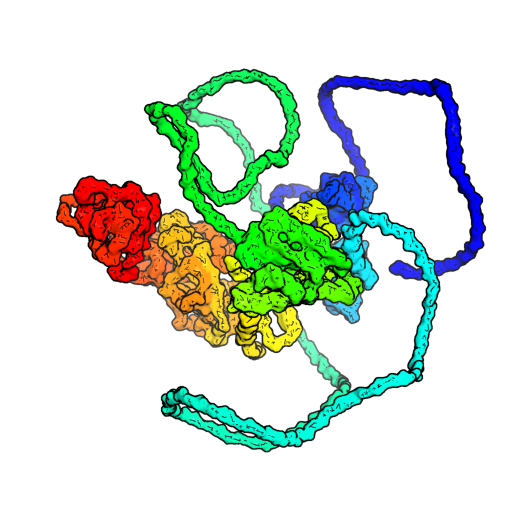.00 98.81 563 ASN A O 1
ATOM 4323 N N . ASN A 1 564 ? 17.741 -2.321 -28.211 1.00 98.12 564 ASN A N 1
ATOM 4324 C CA . ASN A 1 564 ? 18.826 -2.287 -27.232 1.00 98.12 564 ASN A CA 1
ATOM 4325 C C . ASN A 1 564 ? 19.971 -1.318 -27.604 1.00 98.12 564 ASN A C 1
ATOM 4327 O O . ASN A 1 564 ? 20.707 -0.903 -26.709 1.00 98.12 564 ASN A O 1
ATOM 4331 N N . ALA A 1 565 ? 20.098 -0.911 -28.874 1.00 96.25 565 ALA A N 1
ATOM 4332 C CA . ALA A 1 565 ? 21.145 0.010 -29.330 1.00 96.25 565 ALA A CA 1
ATOM 4333 C C . ALA A 1 565 ? 21.220 1.309 -28.500 1.00 96.25 565 ALA A C 1
ATOM 4335 O O . ALA A 1 565 ? 20.205 1.878 -28.076 1.00 96.25 565 ALA A O 1
ATOM 4336 N N . GLY A 1 566 ? 22.443 1.790 -28.265 1.00 94.25 566 GLY A N 1
ATOM 4337 C CA . GLY A 1 566 ? 22.657 2.925 -27.382 1.00 94.25 566 GLY A CA 1
ATOM 4338 C C . GLY A 1 566 ? 24.096 3.411 -27.257 1.00 94.25 566 GLY A C 1
ATOM 4339 O O . GLY A 1 566 ? 25.039 2.671 -27.525 1.00 94.25 566 GLY A O 1
ATOM 4340 N N . ILE A 1 567 ? 24.221 4.667 -26.830 1.00 94.06 567 ILE A N 1
ATOM 4341 C CA . ILE A 1 567 ? 25.460 5.443 -26.685 1.00 94.06 567 ILE A CA 1
ATOM 4342 C C . ILE A 1 567 ? 25.346 6.360 -25.452 1.00 94.06 567 ILE A C 1
ATOM 4344 O O . ILE A 1 567 ? 24.262 6.490 -24.886 1.00 94.06 567 ILE A O 1
ATOM 4348 N N . LEU A 1 568 ? 26.431 7.019 -25.045 1.00 91.00 568 LEU A N 1
ATOM 4349 C CA . LEU A 1 568 ? 26.426 8.041 -23.990 1.00 91.00 568 LEU A CA 1
ATOM 4350 C C . LEU A 1 568 ? 27.071 9.351 -24.467 1.00 91.00 568 LEU A C 1
ATOM 4352 O O . LEU A 1 568 ? 28.056 9.349 -25.204 1.00 91.00 568 LEU A O 1
ATOM 4356 N N . ARG A 1 569 ? 26.513 10.476 -24.010 1.00 90.31 569 ARG A N 1
ATOM 4357 C CA . ARG A 1 569 ? 27.028 11.847 -24.184 1.00 90.31 569 ARG A CA 1
ATOM 4358 C C . ARG A 1 569 ? 26.769 12.620 -22.889 1.00 90.31 569 ARG A C 1
ATOM 4360 O O . ARG A 1 569 ? 25.956 13.543 -22.841 1.00 90.31 569 ARG A O 1
ATOM 4367 N N . ASP A 1 570 ? 27.409 12.164 -21.817 1.00 90.50 570 ASP A N 1
ATOM 4368 C CA . ASP A 1 570 ? 27.170 12.673 -20.466 1.00 90.50 570 ASP A CA 1
ATOM 4369 C C . ASP A 1 570 ? 27.804 14.064 -20.286 1.00 90.50 570 ASP A C 1
ATOM 4371 O O . ASP A 1 570 ? 29.000 14.271 -20.513 1.00 90.50 570 ASP A O 1
ATOM 4375 N N . LYS A 1 571 ? 26.979 15.038 -19.894 1.00 93.00 571 LYS A N 1
ATOM 4376 C CA . LYS A 1 571 ? 27.326 16.450 -19.691 1.00 93.00 571 LYS A CA 1
ATOM 4377 C C . LYS A 1 571 ? 26.477 17.019 -18.558 1.00 93.00 571 LYS A C 1
ATOM 4379 O O . LYS A 1 571 ? 25.252 16.904 -18.573 1.00 93.00 571 LYS A O 1
ATOM 4384 N N . ALA A 1 572 ? 27.094 17.724 -17.607 1.00 92.69 572 ALA A N 1
ATOM 4385 C CA . ALA A 1 572 ? 26.342 18.617 -16.722 1.00 92.69 572 ALA A CA 1
ATOM 4386 C C . ALA A 1 572 ? 25.487 19.570 -17.580 1.00 92.69 572 ALA A C 1
ATOM 4388 O O . ALA A 1 572 ? 25.993 20.084 -18.572 1.00 92.69 572 ALA A O 1
ATOM 4389 N N . PHE A 1 573 ? 24.218 19.793 -17.222 1.00 96.25 573 PHE A N 1
ATOM 4390 C CA . PHE A 1 573 ? 23.202 20.368 -18.125 1.00 96.25 573 PHE A CA 1
ATOM 4391 C C . PHE A 1 573 ? 23.621 21.682 -18.816 1.00 96.25 573 PHE A C 1
ATOM 4393 O O . PHE A 1 573 ? 23.397 21.847 -20.007 1.00 96.25 573 PHE A O 1
ATOM 4400 N N . VAL A 1 574 ? 24.316 22.572 -18.100 1.00 95.69 574 VAL A N 1
ATOM 4401 C CA . VAL A 1 574 ? 24.849 23.851 -18.622 1.00 95.69 574 VAL A CA 1
ATOM 4402 C C . VAL A 1 574 ? 25.958 23.699 -19.685 1.00 95.69 574 VAL A C 1
ATOM 4404 O O . VAL A 1 574 ? 26.231 24.636 -20.424 1.00 95.69 574 VAL A O 1
ATOM 4407 N N . ASN A 1 575 ? 26.575 22.519 -19.781 1.00 96.56 575 ASN A N 1
ATOM 4408 C CA . ASN A 1 575 ? 27.646 22.168 -20.720 1.00 96.56 575 ASN A CA 1
ATOM 4409 C C . ASN A 1 575 ? 27.178 21.167 -21.800 1.00 96.56 575 ASN A C 1
ATOM 4411 O O . ASN A 1 575 ? 28.014 20.549 -22.463 1.00 96.56 575 ASN A O 1
ATOM 4415 N N . MET A 1 576 ? 25.869 20.928 -21.921 1.00 97.25 576 MET A N 1
ATOM 4416 C CA . MET A 1 576 ? 25.292 20.021 -22.913 1.00 97.25 576 MET A CA 1
ATOM 4417 C C . MET A 1 576 ? 25.085 20.770 -24.229 1.00 97.25 576 MET A C 1
ATOM 4419 O O . MET A 1 576 ? 24.443 21.816 -24.241 1.00 97.25 576 MET A O 1
ATOM 4423 N N . THR A 1 577 ? 25.642 20.257 -25.327 1.00 97.88 577 THR A N 1
ATOM 4424 C CA . THR A 1 577 ? 25.417 20.840 -26.658 1.00 97.88 577 THR A CA 1
ATOM 4425 C C . THR A 1 577 ? 24.131 20.307 -27.285 1.00 97.88 577 THR A C 1
ATOM 4427 O O . THR A 1 577 ? 23.671 19.215 -26.939 1.00 97.88 577 THR A O 1
ATOM 4430 N N . ASP A 1 578 ? 23.590 21.034 -28.266 1.00 97.75 578 ASP A N 1
ATOM 4431 C CA . ASP A 1 578 ? 22.462 20.545 -29.064 1.00 97.75 578 ASP A CA 1
ATOM 4432 C C . ASP A 1 578 ? 22.801 19.204 -29.733 1.00 97.75 578 ASP A C 1
ATOM 4434 O O . ASP A 1 578 ? 21.958 18.318 -29.753 1.00 97.75 578 ASP A O 1
ATOM 4438 N N . GLU A 1 579 ? 24.045 18.986 -30.189 1.00 97.00 579 GLU A N 1
ATOM 4439 C CA . GLU A 1 579 ? 24.492 17.695 -30.740 1.00 97.00 579 GLU A CA 1
ATOM 4440 C C . GLU A 1 579 ? 24.450 16.565 -29.694 1.00 97.00 579 GLU A C 1
ATOM 4442 O O . GLU A 1 579 ? 23.942 15.479 -29.984 1.00 97.00 579 GLU A O 1
ATOM 4447 N N . ASP A 1 580 ? 24.935 16.815 -28.470 1.00 96.31 580 ASP A N 1
ATOM 4448 C CA . ASP A 1 580 ? 24.884 15.845 -27.364 1.00 96.31 580 ASP A CA 1
ATOM 4449 C C . ASP A 1 580 ? 23.435 15.471 -27.000 1.00 96.31 580 ASP A C 1
ATOM 4451 O O . ASP A 1 580 ? 23.167 14.338 -26.588 1.00 96.31 580 ASP A O 1
ATOM 4455 N N . TRP A 1 581 ? 22.490 16.403 -27.148 1.00 98.00 581 TRP A N 1
ATOM 4456 C CA . TRP A 1 581 ? 21.060 16.153 -26.965 1.00 98.00 581 TRP A CA 1
ATOM 4457 C C . TRP A 1 581 ? 20.454 15.372 -28.139 1.00 98.00 581 TRP A C 1
ATOM 4459 O O . TRP A 1 581 ? 19.806 14.336 -27.937 1.00 98.00 581 TRP A O 1
ATOM 4469 N N . ASP A 1 582 ? 20.682 15.845 -29.364 1.00 97.94 582 ASP A N 1
ATOM 4470 C CA . ASP A 1 582 ? 20.079 15.323 -30.588 1.00 97.94 582 ASP A CA 1
ATOM 4471 C C . ASP A 1 582 ? 20.550 13.903 -30.896 1.00 97.94 582 ASP A C 1
ATOM 4473 O O . ASP A 1 582 ? 19.737 13.051 -31.248 1.00 97.94 582 ASP A O 1
ATOM 4477 N N . LEU A 1 583 ? 21.852 13.622 -30.772 1.00 96.69 583 LEU A N 1
ATOM 4478 C CA . LEU A 1 583 ? 22.428 12.317 -31.108 1.00 96.69 583 LEU A CA 1
ATOM 4479 C C . LEU A 1 583 ? 21.874 11.210 -30.196 1.00 96.69 583 LEU A C 1
ATOM 4481 O O . LEU A 1 583 ? 21.530 10.122 -30.661 1.00 96.69 583 LEU A O 1
ATOM 4485 N N . ILE A 1 584 ? 21.698 11.520 -28.910 1.00 98.00 584 ILE A N 1
ATOM 4486 C CA . ILE A 1 584 ? 21.084 10.631 -27.918 1.00 98.00 584 ILE A CA 1
ATOM 4487 C C . ILE A 1 584 ? 19.613 10.351 -28.262 1.00 98.00 584 ILE A C 1
ATOM 4489 O O . ILE A 1 584 ? 19.196 9.189 -28.278 1.00 98.00 584 ILE A O 1
ATOM 4493 N N . HIS A 1 585 ? 18.831 11.374 -28.618 1.00 98.38 585 HIS A N 1
ATOM 4494 C CA . HIS A 1 585 ? 17.434 11.185 -29.026 1.00 98.38 585 HIS A CA 1
ATOM 4495 C C . HIS A 1 585 ? 17.298 10.461 -30.376 1.00 98.38 585 HIS A C 1
ATOM 4497 O O . HIS A 1 585 ? 16.391 9.636 -30.533 1.00 98.38 585 HIS A O 1
ATOM 4503 N N . LYS A 1 586 ? 18.216 10.706 -31.323 1.00 98.00 586 LYS A N 1
ATOM 4504 C CA . LYS A 1 586 ? 18.289 10.038 -32.633 1.00 98.00 586 LYS A CA 1
ATOM 4505 C C . LYS A 1 586 ? 18.546 8.538 -32.492 1.00 98.00 586 LYS A C 1
ATOM 4507 O O . LYS A 1 586 ? 17.790 7.749 -33.055 1.00 98.00 586 LYS A O 1
ATOM 4512 N N . VAL A 1 587 ? 19.550 8.141 -31.707 1.00 97.69 587 VAL A N 1
ATOM 4513 C CA . VAL A 1 587 ? 19.906 6.724 -31.526 1.00 97.69 587 VAL A CA 1
ATOM 4514 C C . VAL A 1 587 ? 18.895 5.989 -30.645 1.00 97.69 587 VAL A C 1
ATOM 4516 O O . VAL A 1 587 ? 18.386 4.948 -31.052 1.00 97.69 587 VAL A O 1
ATOM 4519 N N . HIS A 1 588 ? 18.565 6.505 -29.457 1.00 98.38 588 HIS A N 1
ATOM 4520 C CA . HIS A 1 588 ? 17.739 5.750 -28.509 1.00 98.38 588 HIS A CA 1
ATOM 4521 C C . HIS A 1 588 ? 16.245 5.781 -28.848 1.00 98.38 588 HIS A C 1
ATOM 4523 O O . HIS A 1 588 ? 15.643 4.732 -29.062 1.00 98.38 588 HIS A O 1
ATOM 4529 N N . LEU A 1 589 ? 15.632 6.969 -28.873 1.00 98.56 589 LEU A N 1
ATOM 4530 C CA . LEU A 1 589 ? 14.172 7.098 -28.936 1.00 98.56 589 LEU A CA 1
ATOM 4531 C C . LEU A 1 589 ? 13.653 7.030 -30.379 1.00 98.56 589 LEU A C 1
ATOM 4533 O O . LEU A 1 589 ? 12.806 6.195 -30.696 1.00 98.56 589 LEU A O 1
ATOM 4537 N N . LYS A 1 590 ? 14.205 7.859 -31.275 1.00 98.50 590 LYS A N 1
ATOM 4538 C CA . LYS A 1 590 ? 13.875 7.851 -32.710 1.00 98.50 590 LYS A CA 1
ATOM 4539 C C . LYS A 1 590 ? 14.290 6.530 -33.368 1.00 98.50 590 LYS A C 1
ATOM 4541 O O . LYS A 1 590 ? 13.542 6.025 -34.200 1.00 98.50 590 LYS A O 1
ATOM 4546 N N . GLY A 1 591 ? 15.429 5.949 -32.979 1.00 98.56 591 GLY A N 1
ATOM 4547 C CA . GLY A 1 591 ? 15.886 4.646 -33.467 1.00 98.56 591 GLY A CA 1
ATOM 4548 C C . GLY A 1 591 ? 14.925 3.510 -33.109 1.00 98.56 591 GLY A C 1
ATOM 4549 O O . GLY A 1 591 ? 14.427 2.820 -33.998 1.00 98.56 591 GLY A O 1
ATOM 4550 N N . ALA A 1 592 ? 14.570 3.373 -31.825 1.00 98.69 592 ALA A N 1
ATOM 4551 C CA . ALA A 1 592 ? 13.580 2.387 -31.379 1.00 98.69 592 ALA A CA 1
ATOM 4552 C C . ALA A 1 592 ? 12.216 2.563 -32.074 1.00 98.69 592 ALA A C 1
ATOM 4554 O O . ALA A 1 592 ? 11.607 1.578 -32.498 1.00 98.69 592 ALA A O 1
ATOM 4555 N N . TYR A 1 593 ? 11.767 3.813 -32.249 1.00 98.75 593 TYR A N 1
ATOM 4556 C CA . TYR A 1 593 ? 10.583 4.146 -33.045 1.00 98.75 593 TYR A CA 1
ATOM 4557 C C . TYR A 1 593 ? 10.716 3.693 -34.506 1.00 98.75 593 TYR A C 1
ATOM 4559 O O . TYR A 1 593 ? 9.791 3.073 -35.026 1.00 98.75 593 TYR A O 1
ATOM 4567 N N . SER A 1 594 ? 11.847 3.959 -35.166 1.00 98.81 594 SER A N 1
ATOM 4568 C CA . SER A 1 594 ? 12.053 3.649 -36.586 1.00 98.81 594 SER A CA 1
ATOM 4569 C C . SER A 1 594 ? 11.995 2.139 -36.848 1.00 98.81 594 SER A C 1
ATOM 4571 O O . SER A 1 594 ? 11.247 1.690 -37.721 1.00 98.81 594 SER A O 1
ATOM 4573 N N . VAL A 1 595 ? 12.697 1.342 -36.029 1.00 98.81 595 VAL A N 1
ATOM 4574 C CA . VAL A 1 595 ? 12.702 -0.131 -36.123 1.00 98.81 595 VAL A CA 1
ATOM 4575 C C . VAL A 1 595 ? 11.328 -0.715 -35.782 1.00 98.81 595 VAL A C 1
ATOM 4577 O O . VAL A 1 595 ? 10.799 -1.525 -36.545 1.00 98.81 595 VAL A O 1
ATOM 4580 N N . ALA A 1 596 ? 10.703 -0.278 -34.681 1.00 98.69 596 ALA A N 1
ATOM 4581 C CA . ALA A 1 596 ? 9.381 -0.768 -34.287 1.00 98.69 596 ALA A CA 1
ATOM 4582 C C . ALA A 1 596 ? 8.312 -0.433 -35.343 1.00 98.69 596 ALA A C 1
ATOM 4584 O O . ALA A 1 596 ? 7.542 -1.310 -35.731 1.00 98.69 596 ALA A O 1
ATOM 4585 N N . ARG A 1 597 ? 8.310 0.798 -35.876 1.00 98.75 597 ARG A N 1
ATOM 4586 C CA . ARG A 1 597 ? 7.414 1.237 -36.960 1.00 98.75 597 ARG A CA 1
ATOM 4587 C C . ARG A 1 597 ? 7.586 0.398 -38.223 1.00 98.75 597 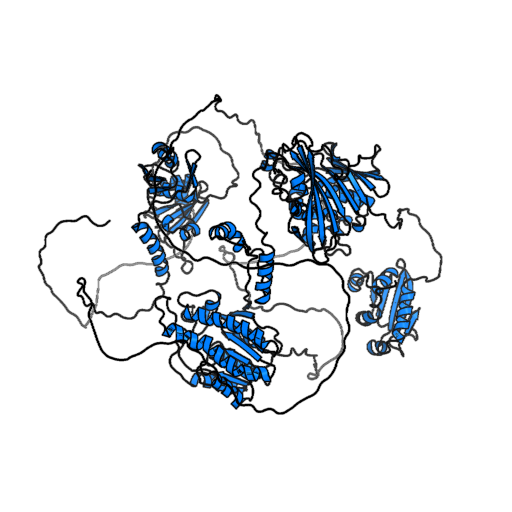ARG A C 1
ATOM 4589 O O . ARG A 1 597 ? 6.589 0.072 -38.860 1.00 98.75 597 ARG A O 1
ATOM 4596 N N . ALA A 1 598 ? 8.820 0.052 -38.588 1.00 98.81 598 ALA A N 1
ATOM 4597 C CA . ALA A 1 598 ? 9.092 -0.786 -39.752 1.00 98.81 598 ALA A CA 1
ATOM 4598 C C . ALA A 1 598 ? 8.626 -2.243 -39.556 1.00 98.81 598 ALA A C 1
ATOM 4600 O O . ALA A 1 598 ? 8.137 -2.856 -40.503 1.00 98.81 598 ALA A O 1
ATOM 4601 N N . ALA A 1 599 ? 8.715 -2.789 -38.337 1.00 98.81 599 ALA A N 1
ATOM 4602 C CA . ALA A 1 599 ? 8.257 -4.145 -38.017 1.00 98.81 599 ALA A CA 1
ATOM 4603 C C . ALA A 1 599 ? 6.726 -4.253 -37.843 1.00 98.81 599 ALA A C 1
ATOM 4605 O O . ALA A 1 599 ? 6.137 -5.299 -38.130 1.00 98.81 599 ALA A O 1
ATOM 4606 N N . TRP A 1 600 ? 6.071 -3.171 -37.408 1.00 98.75 600 TRP A N 1
ATOM 4607 C CA . TRP A 1 600 ? 4.649 -3.123 -37.040 1.00 98.75 600 TRP A CA 1
ATOM 4608 C C . TRP A 1 600 ? 3.671 -3.697 -38.088 1.00 98.75 600 TRP A C 1
ATOM 4610 O O . TRP A 1 600 ? 2.777 -4.448 -37.691 1.00 98.75 600 TRP A O 1
ATOM 4620 N N . PRO A 1 601 ? 3.800 -3.432 -39.410 1.00 98.56 601 PRO A N 1
ATOM 4621 C CA . PRO A 1 601 ? 2.884 -3.988 -40.410 1.00 98.56 601 PRO A CA 1
ATOM 4622 C C . PRO A 1 601 ? 2.963 -5.516 -40.499 1.00 98.56 601 PRO A C 1
ATOM 4624 O O . PRO A 1 601 ? 1.933 -6.178 -40.628 1.00 98.56 601 PRO A O 1
ATOM 4627 N N . TYR A 1 602 ? 4.170 -6.078 -40.374 1.00 98.69 602 TYR A N 1
ATOM 4628 C CA . TYR A 1 602 ? 4.406 -7.521 -40.412 1.00 98.69 602 TYR A CA 1
ATOM 4629 C C . TYR A 1 602 ? 3.842 -8.196 -39.158 1.00 98.69 602 TYR A C 1
ATOM 4631 O O . TYR A 1 602 ? 3.028 -9.109 -39.273 1.00 98.69 602 TYR A O 1
ATOM 4639 N N . MET A 1 603 ? 4.166 -7.680 -37.968 1.00 98.69 603 MET A N 1
ATOM 4640 C CA . MET A 1 603 ? 3.623 -8.193 -36.701 1.00 98.69 603 MET A CA 1
ATOM 4641 C C . MET A 1 603 ? 2.083 -8.153 -36.667 1.00 98.69 603 MET A C 1
ATOM 4643 O O . MET A 1 603 ? 1.433 -9.097 -36.212 1.00 98.69 603 MET A O 1
ATOM 4647 N N . ARG A 1 604 ? 1.471 -7.087 -37.212 1.00 98.38 604 ARG A N 1
ATOM 4648 C CA . ARG A 1 604 ? 0.005 -6.960 -37.322 1.00 98.38 604 ARG A CA 1
ATOM 4649 C C . ARG A 1 604 ? -0.617 -7.953 -38.302 1.00 98.38 604 ARG A C 1
ATOM 4651 O O . ARG A 1 604 ? -1.722 -8.424 -38.039 1.00 98.38 604 ARG A O 1
ATOM 4658 N N . LYS A 1 605 ? 0.063 -8.267 -39.410 1.00 97.94 605 LYS A N 1
ATOM 4659 C CA . LYS A 1 605 ? -0.369 -9.283 -40.384 1.00 97.94 605 LYS A CA 1
ATOM 4660 C C . LYS A 1 605 ? -0.335 -10.685 -39.768 1.00 97.94 605 LYS A C 1
ATOM 4662 O O . LYS A 1 605 ? -1.313 -11.418 -39.874 1.00 97.94 605 LYS A O 1
ATOM 4667 N N . GLU A 1 606 ? 0.762 -11.027 -39.098 1.00 97.12 606 GLU A N 1
ATOM 4668 C CA . GLU A 1 606 ? 0.988 -12.350 -38.500 1.00 97.12 606 GLU A CA 1
ATOM 4669 C C . GLU A 1 606 ? 0.232 -12.560 -37.170 1.00 97.12 606 GLU A C 1
ATOM 4671 O O . GLU A 1 606 ? 0.230 -13.667 -36.636 1.00 97.12 606 GLU A O 1
ATOM 4676 N N . LYS A 1 607 ? -0.419 -11.514 -36.629 1.00 98.00 607 LYS A N 1
ATOM 4677 C CA . LYS A 1 607 ? -1.085 -11.499 -35.307 1.00 98.00 607 LYS A CA 1
ATOM 4678 C C . LYS A 1 607 ? -0.167 -11.988 -34.176 1.00 98.00 607 LYS A C 1
ATOM 4680 O O . LYS A 1 607 ? -0.576 -12.724 -33.271 1.00 98.00 607 LYS A O 1
ATOM 4685 N N . TYR A 1 608 ? 1.096 -11.588 -34.259 1.00 98.62 608 TYR A N 1
ATOM 4686 C CA . TYR A 1 608 ? 2.114 -11.876 -33.266 1.00 98.62 608 TYR A CA 1
ATOM 4687 C C . TYR A 1 608 ? 3.183 -10.789 -33.299 1.00 98.62 608 TYR A C 1
ATOM 4689 O O . TYR A 1 608 ? 3.733 -10.479 -34.354 1.00 98.62 608 TYR A O 1
ATOM 4697 N N . GLY A 1 609 ? 3.524 -10.258 -32.132 1.00 98.69 609 GLY A N 1
ATOM 4698 C CA . GLY A 1 609 ? 4.710 -9.434 -31.961 1.00 98.69 609 GLY A CA 1
ATOM 4699 C C . GLY A 1 609 ? 5.148 -9.372 -30.504 1.00 98.69 609 GLY A C 1
ATOM 4700 O O . GLY A 1 609 ? 4.323 -9.452 -29.587 1.00 98.69 609 GLY A O 1
ATOM 4701 N N . ARG A 1 610 ? 6.450 -9.224 -30.274 1.00 98.88 610 ARG A N 1
ATOM 4702 C CA . ARG A 1 610 ? 7.019 -8.940 -28.951 1.00 98.88 610 ARG A CA 1
ATOM 4703 C C . ARG A 1 610 ? 8.076 -7.848 -29.093 1.00 98.88 610 ARG A C 1
ATOM 4705 O O . ARG A 1 610 ? 9.015 -7.996 -29.872 1.00 98.88 610 ARG A O 1
ATOM 4712 N N . ILE A 1 611 ? 7.908 -6.741 -28.377 1.00 98.94 611 ILE A N 1
ATOM 4713 C CA . ILE A 1 611 ? 8.779 -5.565 -28.464 1.00 98.94 611 ILE A CA 1
ATOM 4714 C C . ILE A 1 611 ? 9.351 -5.264 -27.079 1.00 98.94 611 ILE A C 1
ATOM 4716 O O . ILE A 1 611 ? 8.602 -5.086 -26.119 1.00 98.94 611 ILE A O 1
ATOM 4720 N N . ILE A 1 612 ? 10.677 -5.180 -26.985 1.00 98.88 612 ILE A N 1
ATOM 4721 C CA . ILE A 1 612 ? 11.389 -4.759 -25.775 1.00 98.88 612 ILE A CA 1
ATOM 4722 C C . ILE A 1 612 ? 12.111 -3.454 -26.073 1.00 98.88 612 ILE A C 1
ATOM 4724 O O . ILE A 1 612 ? 12.934 -3.401 -26.985 1.00 98.88 612 ILE A O 1
ATOM 4728 N N . ASN A 1 613 ? 11.826 -2.416 -25.291 1.00 98.81 613 ASN A N 1
ATOM 4729 C CA . ASN A 1 613 ? 12.530 -1.140 -25.359 1.00 98.81 613 ASN A CA 1
ATOM 4730 C C . ASN A 1 613 ? 13.431 -0.977 -24.127 1.00 98.81 613 ASN A C 1
ATOM 4732 O O . ASN A 1 613 ? 12.950 -0.990 -22.993 1.00 98.81 613 ASN A O 1
ATOM 4736 N N . THR A 1 614 ? 14.741 -0.821 -24.330 1.00 98.31 614 THR A N 1
ATOM 4737 C CA . THR A 1 614 ? 15.698 -0.703 -23.221 1.00 98.31 614 THR A CA 1
ATOM 4738 C C . THR A 1 614 ? 15.731 0.725 -22.665 1.00 98.31 614 THR A C 1
ATOM 4740 O O . THR A 1 614 ? 16.410 1.594 -23.215 1.00 98.31 614 THR A O 1
ATOM 4743 N N . SER A 1 615 ? 15.027 0.949 -21.555 1.00 97.88 615 SER A N 1
ATOM 4744 C CA . SER A 1 615 ? 15.109 2.124 -20.672 1.00 97.88 615 SER A CA 1
ATOM 4745 C C . SER A 1 615 ? 16.383 2.061 -19.787 1.00 97.88 615 SER A C 1
ATOM 4747 O O . SER A 1 615 ? 17.359 1.401 -20.151 1.00 97.88 615 SER A O 1
ATOM 4749 N N . SER A 1 616 ? 16.435 2.789 -18.667 1.00 95.56 616 SER A N 1
ATOM 4750 C CA . SER A 1 616 ? 17.518 2.757 -17.669 1.00 95.56 616 SER A CA 1
ATOM 4751 C C . SER A 1 616 ? 17.064 3.334 -16.320 1.00 95.56 616 SER A C 1
ATOM 4753 O O . SER A 1 616 ? 16.098 4.097 -16.268 1.00 95.56 616 SER A O 1
ATOM 4755 N N . ASN A 1 617 ? 17.794 3.037 -15.237 1.00 93.44 617 ASN A N 1
ATOM 4756 C CA . ASN A 1 617 ? 17.549 3.659 -13.929 1.00 93.44 617 ASN A CA 1
ATOM 4757 C C . ASN A 1 617 ? 17.752 5.184 -13.967 1.00 93.44 617 ASN A C 1
ATOM 4759 O O . ASN A 1 617 ? 16.984 5.904 -13.335 1.00 93.44 617 ASN A O 1
ATOM 4763 N N . SER A 1 618 ? 18.678 5.692 -14.793 1.00 93.12 618 SER A N 1
ATOM 4764 C CA . SER A 1 618 ? 18.793 7.130 -15.084 1.00 93.12 618 SER A CA 1
ATOM 4765 C C . SER A 1 618 ? 17.501 7.707 -15.677 1.00 93.12 618 SER A C 1
ATOM 4767 O O . SER A 1 618 ? 17.118 8.817 -15.336 1.00 93.12 618 SER A O 1
ATOM 4769 N N . GLY A 1 619 ? 16.804 6.958 -16.541 1.00 93.94 619 GLY A N 1
ATOM 4770 C CA . GLY A 1 619 ? 15.514 7.370 -17.099 1.00 93.94 619 GLY A CA 1
ATOM 4771 C C . GLY A 1 619 ? 14.394 7.415 -16.058 1.00 93.94 619 GLY A C 1
ATOM 4772 O O . GLY A 1 619 ? 13.653 8.391 -16.012 1.00 93.94 619 GLY A O 1
ATOM 4773 N N . VAL A 1 620 ? 14.290 6.387 -15.211 1.00 95.19 620 VAL A N 1
ATOM 4774 C CA . VAL A 1 620 ? 13.206 6.268 -14.216 1.00 95.19 620 VAL A CA 1
ATOM 4775 C C . VAL A 1 620 ? 13.388 7.217 -13.027 1.00 95.19 620 VAL A C 1
ATOM 4777 O O . VAL A 1 620 ? 12.421 7.843 -12.598 1.00 95.19 620 VAL A O 1
ATOM 4780 N N . TYR A 1 621 ? 14.608 7.327 -12.494 1.00 94.31 621 TYR A N 1
ATOM 4781 C CA . TYR A 1 621 ? 14.897 8.031 -11.236 1.00 94.31 621 TYR A CA 1
ATOM 4782 C C . TYR A 1 621 ? 15.702 9.330 -11.420 1.00 94.31 621 TYR A C 1
ATOM 4784 O O . TYR A 1 621 ? 15.855 10.100 -10.472 1.00 94.31 621 TYR A O 1
ATOM 4792 N N . GLY A 1 622 ? 16.204 9.595 -12.630 1.00 92.62 622 GLY A N 1
ATOM 4793 C CA . GLY A 1 622 ? 17.154 10.672 -12.913 1.00 92.62 622 GLY A CA 1
ATOM 4794 C C . GLY A 1 622 ? 18.609 10.273 -12.635 1.00 92.62 622 GLY A C 1
ATOM 4795 O O . GLY A 1 622 ? 18.899 9.376 -11.847 1.00 92.62 622 GLY A O 1
ATOM 4796 N N . SER A 1 623 ? 19.550 10.958 -13.287 1.00 91.94 623 SER A N 1
ATOM 4797 C CA . SER A 1 623 ? 20.989 10.843 -13.015 1.00 91.94 623 SER A CA 1
ATOM 4798 C C . SER A 1 623 ? 21.704 12.160 -13.335 1.00 91.94 623 SER A C 1
ATOM 4800 O O . SER A 1 623 ? 21.347 12.862 -14.289 1.00 91.94 623 SER A O 1
ATOM 4802 N N . PHE A 1 624 ? 22.702 12.529 -12.526 1.00 92.00 624 PHE A N 1
ATOM 4803 C CA . PHE A 1 624 ? 23.441 13.777 -12.717 1.00 92.00 624 PHE A CA 1
ATOM 4804 C C . PHE A 1 624 ? 24.261 13.733 -14.012 1.00 92.00 624 PHE A C 1
ATOM 4806 O O . PHE A 1 624 ? 24.925 12.749 -14.315 1.00 92.00 624 PHE A O 1
ATOM 4813 N N . GLY A 1 625 ? 24.213 14.815 -14.790 1.00 92.62 625 GLY A N 1
ATOM 4814 C CA . GLY A 1 625 ? 24.924 14.904 -16.068 1.00 92.62 625 GLY A CA 1
ATOM 4815 C C . GLY A 1 625 ? 24.317 14.085 -17.217 1.00 92.62 625 GLY A C 1
ATOM 4816 O O . GLY A 1 625 ? 24.900 14.041 -18.294 1.00 92.62 625 GLY A O 1
ATOM 4817 N N . GLN A 1 626 ? 23.148 13.465 -17.028 1.00 95.62 626 GLN A N 1
ATOM 4818 C CA . GLN A 1 626 ? 22.527 12.580 -18.022 1.00 95.62 626 GLN A CA 1
ATOM 4819 C C . GLN A 1 626 ? 21.152 13.084 -18.491 1.00 95.62 626 GLN A C 1
ATOM 4821 O O . GLN A 1 626 ? 20.246 12.281 -18.701 1.00 95.62 626 GLN A O 1
ATOM 4826 N N . ALA A 1 627 ? 20.938 14.399 -18.613 1.00 97.31 627 ALA A N 1
ATOM 4827 C CA . ALA A 1 627 ? 19.614 14.966 -18.919 1.00 97.31 627 ALA A CA 1
ATOM 4828 C C . ALA A 1 627 ? 19.035 14.466 -20.262 1.00 97.31 627 ALA A C 1
ATOM 4830 O O . ALA A 1 627 ? 17.908 13.974 -20.307 1.00 97.31 627 ALA A O 1
ATOM 4831 N N . ASN A 1 628 ? 19.842 14.514 -21.325 1.00 97.44 628 ASN A N 1
ATOM 4832 C CA . ASN A 1 628 ? 19.572 13.922 -22.640 1.00 97.44 628 ASN A CA 1
ATOM 4833 C C . ASN A 1 628 ? 19.230 12.423 -22.561 1.00 97.44 628 ASN A C 1
ATOM 4835 O O . ASN A 1 628 ? 18.201 11.986 -23.075 1.00 97.44 628 ASN A O 1
ATOM 4839 N N . TYR A 1 629 ? 20.082 11.631 -21.907 1.00 97.19 629 TYR A N 1
ATOM 4840 C CA . TYR A 1 629 ? 19.945 10.177 -21.823 1.00 97.19 629 TYR A CA 1
ATOM 4841 C C . TYR A 1 629 ? 18.726 9.773 -20.990 1.00 97.19 629 TYR A C 1
ATOM 4843 O O . TYR A 1 629 ? 17.956 8.912 -21.405 1.00 97.19 629 TYR A O 1
ATOM 4851 N N . SER A 1 630 ? 18.496 10.442 -19.861 1.00 97.06 630 SER A N 1
ATOM 4852 C CA . SER A 1 630 ? 17.349 10.201 -18.982 1.00 97.06 630 SER A CA 1
ATOM 4853 C C . SER A 1 630 ? 16.034 10.520 -19.699 1.00 97.06 630 SER A C 1
ATOM 4855 O O . SER A 1 630 ? 15.125 9.694 -19.691 1.00 97.06 630 SER A O 1
ATOM 4857 N N . ALA A 1 631 ? 15.958 11.655 -20.407 1.00 98.38 631 ALA A N 1
ATOM 4858 C CA . ALA A 1 631 ? 14.794 12.019 -21.217 1.00 98.38 631 ALA A CA 1
ATOM 4859 C C . ALA A 1 631 ? 14.510 10.983 -22.322 1.00 98.38 631 ALA A C 1
ATOM 4861 O O . ALA A 1 631 ? 13.391 10.475 -22.420 1.00 98.38 631 ALA A O 1
ATOM 4862 N N . ALA A 1 632 ? 15.526 10.594 -23.101 1.00 98.38 632 ALA A N 1
ATOM 4863 C CA . ALA A 1 632 ? 15.367 9.608 -24.170 1.00 98.38 632 ALA A CA 1
ATOM 4864 C C . ALA A 1 632 ? 14.976 8.216 -23.637 1.00 98.38 632 ALA A C 1
ATOM 4866 O O . ALA A 1 632 ? 14.091 7.564 -24.197 1.00 98.38 632 ALA A O 1
ATOM 4867 N N . LYS A 1 633 ? 15.592 7.763 -22.536 1.00 98.19 633 LYS A N 1
ATOM 4868 C CA . LYS A 1 633 ? 15.287 6.474 -21.895 1.00 98.19 633 LYS A CA 1
ATOM 4869 C C . LYS A 1 633 ? 13.902 6.457 -21.253 1.00 98.19 633 LYS A C 1
ATOM 4871 O O . LYS A 1 633 ? 13.202 5.457 -21.386 1.00 98.19 633 LYS A O 1
ATOM 4876 N N . MET A 1 634 ? 13.452 7.560 -20.656 1.00 98.19 634 MET A N 1
ATOM 4877 C CA . MET A 1 634 ? 12.092 7.639 -20.122 1.00 98.19 634 MET A CA 1
ATOM 4878 C C . MET A 1 634 ? 11.029 7.772 -21.223 1.00 98.19 634 MET A C 1
ATOM 4880 O O . MET A 1 634 ? 9.944 7.199 -21.114 1.00 98.19 634 MET A O 1
ATOM 4884 N N . GLY A 1 635 ? 11.365 8.412 -22.348 1.00 98.50 635 GLY A N 1
ATOM 4885 C CA . GLY A 1 635 ? 10.537 8.411 -23.558 1.00 98.50 635 GLY A CA 1
ATOM 4886 C C . GLY A 1 635 ? 10.231 7.001 -24.083 1.00 98.50 635 GLY A C 1
ATOM 4887 O O . GLY A 1 635 ? 9.122 6.751 -24.555 1.00 98.50 635 GLY A O 1
ATOM 4888 N N . LEU A 1 636 ? 11.157 6.044 -23.927 1.00 98.62 636 LEU A N 1
ATOM 4889 C CA . LEU A 1 636 ? 10.935 4.636 -24.291 1.00 98.62 636 LEU A CA 1
ATOM 4890 C C . LEU A 1 636 ? 9.879 3.936 -23.416 1.00 98.62 636 LEU A C 1
ATOM 4892 O O . LEU A 1 636 ? 9.208 3.018 -23.900 1.00 98.62 636 LEU A O 1
ATOM 4896 N N . VAL A 1 637 ? 9.673 4.388 -22.173 1.00 98.31 637 VAL A N 1
ATOM 4897 C CA . VAL A 1 637 ? 8.577 3.909 -21.311 1.00 98.31 637 VAL A CA 1
ATOM 4898 C C . VAL A 1 637 ? 7.234 4.399 -21.852 1.00 98.31 637 VAL A C 1
ATOM 4900 O O . VAL A 1 637 ? 6.355 3.587 -22.134 1.00 98.31 637 VAL A O 1
ATOM 4903 N N . GLY A 1 638 ? 7.098 5.704 -22.116 1.00 97.56 638 GLY A N 1
ATOM 4904 C CA . GLY A 1 638 ? 5.885 6.268 -22.729 1.00 97.56 638 GLY A CA 1
ATOM 4905 C C . GLY A 1 638 ? 5.556 5.658 -24.101 1.00 97.56 638 GLY A C 1
ATOM 4906 O O . GLY A 1 638 ? 4.392 5.385 -24.409 1.00 97.56 638 GLY A O 1
ATOM 4907 N N . PHE A 1 639 ? 6.587 5.362 -24.899 1.00 98.50 639 PHE A N 1
ATOM 4908 C CA . PHE A 1 639 ? 6.450 4.661 -26.175 1.00 98.50 639 PHE A CA 1
ATOM 4909 C C . PHE A 1 639 ? 5.929 3.226 -25.993 1.00 98.50 639 PHE A C 1
ATOM 4911 O O . PHE A 1 639 ? 4.954 2.843 -26.639 1.00 98.50 639 PHE A O 1
ATOM 4918 N N . SER A 1 640 ? 6.508 2.455 -25.063 1.00 98.38 640 SER A N 1
ATOM 4919 C CA . SER A 1 640 ? 6.058 1.087 -24.749 1.00 98.38 640 SER A CA 1
ATOM 4920 C C . SER A 1 640 ? 4.603 1.044 -24.281 1.00 98.38 640 SER A C 1
ATOM 4922 O O . SER A 1 640 ? 3.840 0.204 -24.754 1.00 98.38 640 SER A O 1
ATOM 4924 N N . ASN A 1 641 ? 4.201 1.981 -23.416 1.00 96.31 641 ASN A N 1
ATOM 4925 C CA . ASN A 1 641 ? 2.830 2.083 -22.910 1.00 96.31 641 ASN A CA 1
ATOM 4926 C C . ASN A 1 641 ? 1.814 2.262 -24.052 1.00 96.31 641 ASN A C 1
ATOM 4928 O O . ASN A 1 641 ? 0.750 1.648 -24.042 1.00 96.31 641 ASN A O 1
ATOM 4932 N N . THR A 1 642 ? 2.156 3.064 -25.065 1.00 97.62 642 THR A N 1
ATOM 4933 C CA . THR A 1 642 ? 1.280 3.310 -26.223 1.00 97.62 642 THR A CA 1
ATOM 4934 C C . THR A 1 642 ? 1.244 2.104 -27.168 1.00 97.62 642 THR A C 1
ATOM 4936 O O . THR A 1 642 ? 0.162 1.654 -27.552 1.00 97.62 642 THR A O 1
ATOM 4939 N N . LEU A 1 643 ? 2.406 1.511 -27.480 1.00 98.44 643 LEU A N 1
ATOM 4940 C CA . LEU A 1 643 ? 2.485 0.299 -28.307 1.00 98.44 643 LEU A CA 1
ATOM 4941 C C . LEU A 1 643 ? 1.717 -0.880 -27.694 1.00 98.44 643 LEU A C 1
ATOM 4943 O O . LEU A 1 643 ? 1.081 -1.635 -28.425 1.00 98.44 643 LEU A O 1
ATOM 4947 N N . ALA A 1 644 ? 1.735 -1.032 -26.368 1.00 97.81 644 ALA A N 1
ATOM 4948 C CA . ALA A 1 644 ? 0.986 -2.076 -25.673 1.00 97.81 644 ALA A CA 1
ATOM 4949 C C . ALA A 1 644 ? -0.531 -1.968 -25.920 1.00 97.81 644 ALA A C 1
ATOM 4951 O O . ALA A 1 644 ? -1.190 -2.980 -26.167 1.00 97.81 644 ALA A O 1
ATOM 4952 N N . LEU A 1 645 ? -1.074 -0.745 -25.912 1.00 96.50 645 LEU A N 1
ATOM 4953 C CA . LEU A 1 645 ? -2.496 -0.474 -26.144 1.00 96.50 645 LEU A CA 1
ATOM 4954 C C . LEU A 1 645 ? -2.893 -0.664 -27.617 1.00 96.50 645 LEU A C 1
ATOM 4956 O O . LEU A 1 645 ? -3.908 -1.299 -27.906 1.00 96.50 645 LEU A O 1
ATOM 4960 N N . GLU A 1 646 ? -2.095 -0.159 -28.562 1.00 97.69 646 GLU A N 1
ATOM 4961 C CA . GLU A 1 646 ? -2.370 -0.338 -29.997 1.00 97.69 646 GLU A CA 1
ATOM 4962 C C . GLU A 1 646 ? -2.177 -1.792 -30.469 1.00 97.69 646 GLU A C 1
ATOM 4964 O O . GLU A 1 646 ? -2.876 -2.258 -31.378 1.00 97.69 646 GLU A O 1
ATOM 4969 N N . GLY A 1 647 ? -1.227 -2.502 -29.854 1.00 98.00 647 GLY A N 1
ATOM 4970 C CA . GLY A 1 647 ? -0.810 -3.856 -30.207 1.00 98.00 647 GLY A CA 1
ATOM 4971 C C . GLY A 1 647 ? -1.686 -4.976 -29.644 1.00 98.00 647 GLY A C 1
ATOM 4972 O O . GLY A 1 647 ? -1.768 -6.041 -30.262 1.00 98.00 647 GLY A O 1
ATOM 4973 N N . ALA A 1 648 ? -2.391 -4.739 -28.529 1.00 96.81 648 ALA A N 1
ATOM 4974 C CA . ALA A 1 648 ? -3.146 -5.758 -27.791 1.00 96.81 648 ALA A CA 1
ATOM 4975 C C . ALA A 1 648 ? -4.086 -6.598 -28.677 1.00 96.81 648 ALA A C 1
ATOM 4977 O O . ALA A 1 648 ? -4.007 -7.827 -28.688 1.00 96.81 648 ALA A O 1
ATOM 4978 N N . LYS A 1 649 ? -4.916 -5.948 -29.507 1.00 96.88 649 LYS A N 1
ATOM 4979 C CA . LYS A 1 649 ? -5.863 -6.617 -30.429 1.00 96.88 649 LYS A CA 1
ATOM 4980 C C . LYS A 1 649 ? -5.212 -7.414 -31.572 1.00 96.88 649 LYS A C 1
ATOM 4982 O O . LYS A 1 649 ? -5.916 -8.066 -32.340 1.00 96.88 649 LYS A O 1
ATOM 4987 N N . TYR A 1 650 ? -3.889 -7.352 -31.701 1.00 98.19 650 TYR A N 1
ATOM 4988 C CA . TYR A 1 650 ? -3.096 -8.101 -32.674 1.00 98.19 650 TYR A CA 1
ATOM 4989 C C . TYR A 1 650 ? -2.100 -9.064 -32.001 1.00 98.19 650 TYR A C 1
ATOM 4991 O O . TYR A 1 650 ? -1.246 -9.598 -32.701 1.00 98.19 650 TYR A O 1
ATOM 4999 N N . ASN A 1 651 ? -2.172 -9.277 -30.674 1.00 98.12 651 ASN A N 1
ATOM 5000 C CA . ASN A 1 651 ? -1.170 -10.042 -29.910 1.00 98.12 651 ASN A CA 1
ATOM 5001 C C . ASN A 1 651 ? 0.266 -9.512 -30.150 1.00 98.12 651 ASN A C 1
ATOM 5003 O O . ASN A 1 651 ? 1.240 -10.262 -30.252 1.00 98.12 651 ASN A O 1
ATOM 5007 N N . ILE A 1 652 ? 0.391 -8.184 -30.235 1.00 98.75 652 ILE A N 1
ATOM 5008 C CA . ILE A 1 652 ? 1.674 -7.483 -30.200 1.00 98.75 652 ILE A CA 1
ATOM 5009 C C . ILE A 1 652 ? 1.830 -6.906 -28.799 1.00 98.75 652 ILE A C 1
ATOM 5011 O O . ILE A 1 652 ? 1.081 -6.009 -28.414 1.00 98.75 652 ILE A O 1
ATOM 5015 N N . LEU A 1 653 ? 2.773 -7.449 -28.032 1.00 98.75 653 LEU A N 1
ATOM 5016 C CA . LEU A 1 653 ? 3.039 -7.021 -26.660 1.00 98.75 653 LEU A CA 1
ATOM 5017 C C . LEU A 1 653 ? 4.305 -6.162 -26.629 1.00 98.75 653 LEU A C 1
ATOM 5019 O O . LEU A 1 653 ? 5.276 -6.475 -27.321 1.00 98.75 653 LEU A O 1
ATOM 5023 N N . ALA A 1 654 ? 4.299 -5.090 -25.838 1.00 98.75 654 ALA A N 1
ATOM 5024 C CA . ALA A 1 654 ? 5.419 -4.158 -25.738 1.00 98.75 654 ALA A CA 1
ATOM 5025 C C . ALA A 1 654 ? 5.745 -3.860 -24.271 1.00 98.75 654 ALA A C 1
ATOM 5027 O O . ALA A 1 654 ? 4.868 -3.433 -23.525 1.00 98.75 654 ALA A O 1
ATOM 5028 N N . ASN A 1 655 ? 6.998 -4.066 -23.861 1.00 98.69 655 ASN A N 1
ATOM 5029 C CA . ASN A 1 655 ? 7.458 -3.839 -22.488 1.00 98.69 655 ASN A CA 1
ATOM 5030 C C . ASN A 1 655 ? 8.760 -3.028 -22.463 1.00 98.69 655 ASN A C 1
ATOM 5032 O O . ASN A 1 655 ? 9.551 -3.050 -23.410 1.00 98.69 655 ASN A O 1
ATOM 5036 N N . SER A 1 656 ? 8.997 -2.329 -21.354 1.00 98.56 656 SER A N 1
ATOM 5037 C CA . SER A 1 656 ? 10.256 -1.626 -21.096 1.00 98.56 656 SER A CA 1
ATOM 5038 C C . SER A 1 656 ? 11.156 -2.424 -20.163 1.00 98.56 656 SER A C 1
ATOM 5040 O O . SER A 1 656 ? 10.731 -2.850 -19.089 1.00 98.56 656 SER A O 1
ATOM 5042 N N . LEU A 1 657 ? 12.416 -2.574 -20.561 1.00 98.31 657 LEU A N 1
ATOM 5043 C CA . LEU A 1 657 ? 13.474 -3.169 -19.752 1.00 98.31 657 LEU A CA 1
ATOM 5044 C C . LEU A 1 657 ? 14.311 -2.067 -19.101 1.00 98.31 657 LEU A C 1
ATOM 5046 O O . LEU A 1 657 ? 14.722 -1.128 -19.777 1.00 98.31 657 LEU A O 1
ATOM 5050 N N . VAL A 1 658 ? 14.630 -2.224 -17.823 1.00 97.62 658 VAL A N 1
ATOM 5051 C CA . VAL A 1 658 ? 15.541 -1.371 -17.057 1.00 97.62 658 VAL A CA 1
ATOM 5052 C C . VAL A 1 658 ? 16.716 -2.246 -16.587 1.00 97.62 658 VAL A C 1
ATOM 5054 O O . VAL A 1 658 ? 16.604 -2.934 -15.574 1.00 97.62 658 VAL A O 1
ATOM 5057 N N . PRO A 1 659 ? 17.817 -2.329 -17.357 1.00 95.06 659 PRO A N 1
ATOM 5058 C CA . PRO A 1 659 ? 18.902 -3.257 -17.059 1.00 95.06 659 PRO A CA 1
ATOM 5059 C C . PRO A 1 659 ? 19.999 -2.620 -16.195 1.00 95.06 659 PRO A C 1
ATOM 5061 O O . PRO A 1 659 ? 20.480 -1.525 -16.489 1.00 95.06 659 PRO A O 1
ATOM 5064 N N . THR A 1 660 ? 20.475 -3.372 -15.205 1.00 86.75 660 THR A N 1
ATOM 5065 C CA . THR A 1 660 ? 21.665 -3.060 -14.402 1.00 86.75 660 THR A CA 1
ATOM 5066 C C . THR A 1 660 ? 22.739 -4.111 -14.687 1.00 86.75 660 THR A C 1
ATOM 5068 O O . THR A 1 660 ? 22.670 -5.236 -14.189 1.00 86.75 660 THR A O 1
ATOM 5071 N N . ALA A 1 661 ? 23.715 -3.756 -15.533 1.00 81.25 661 ALA A N 1
ATOM 5072 C CA . ALA A 1 661 ? 24.771 -4.658 -15.998 1.00 81.25 661 ALA A CA 1
ATOM 5073 C C . ALA A 1 661 ? 26.127 -3.954 -16.218 1.00 81.25 661 ALA A C 1
ATOM 5075 O O . ALA A 1 661 ? 26.193 -2.783 -16.607 1.00 81.25 661 ALA A O 1
ATOM 5076 N N . GLY A 1 662 ? 27.213 -4.702 -16.027 1.00 74.88 662 GLY A N 1
ATOM 5077 C CA . GLY A 1 662 ? 28.577 -4.342 -16.394 1.00 74.88 662 GLY A CA 1
ATOM 5078 C C . GLY A 1 662 ? 28.763 -4.347 -17.913 1.00 74.88 662 GLY A C 1
ATOM 5079 O O . GLY A 1 662 ? 28.392 -5.292 -18.609 1.00 74.88 662 GLY A O 1
ATOM 5080 N N . SER A 1 663 ? 29.295 -3.252 -18.451 1.00 71.25 663 SER A N 1
ATOM 5081 C CA . SER A 1 663 ? 29.456 -3.027 -19.888 1.00 71.25 663 SER A CA 1
ATOM 5082 C C . SER A 1 663 ? 30.444 -1.888 -20.160 1.00 71.25 663 SER A C 1
ATOM 5084 O O . SER A 1 663 ? 30.759 -1.107 -19.262 1.00 71.25 663 SER A O 1
ATOM 5086 N N . ARG A 1 664 ? 30.832 -1.699 -21.431 1.00 68.94 664 ARG A N 1
ATOM 5087 C CA . ARG A 1 664 ? 31.603 -0.523 -21.893 1.00 68.94 664 ARG A CA 1
ATOM 5088 C C . ARG A 1 664 ? 30.956 0.824 -21.515 1.00 68.94 664 ARG A C 1
ATOM 5090 O O . ARG A 1 664 ? 31.657 1.824 -21.449 1.00 68.94 664 ARG A O 1
ATOM 5097 N N . LEU A 1 665 ? 29.640 0.860 -21.274 1.00 68.69 665 LEU A N 1
ATOM 5098 C CA . LEU A 1 665 ? 28.906 2.071 -20.882 1.00 68.69 665 LEU A CA 1
ATOM 5099 C C . LEU A 1 665 ? 28.840 2.291 -19.359 1.00 68.69 665 LEU A C 1
ATOM 5101 O O . LEU A 1 665 ? 28.474 3.377 -18.930 1.00 68.69 665 LEU A O 1
ATOM 5105 N N . THR A 1 666 ? 29.168 1.284 -18.541 1.00 66.50 666 THR A N 1
ATOM 5106 C CA . THR A 1 666 ? 29.103 1.355 -17.066 1.00 66.50 666 THR A CA 1
ATOM 5107 C C . THR A 1 666 ? 30.474 1.279 -16.384 1.00 66.50 666 THR A C 1
ATOM 5109 O O . THR A 1 666 ? 30.602 1.692 -15.234 1.00 66.50 666 THR A O 1
ATOM 5112 N N . GLN A 1 667 ? 31.527 0.873 -17.105 1.00 68.50 667 GLN A N 1
ATOM 5113 C CA . GLN A 1 667 ? 32.932 0.925 -16.659 1.00 68.50 667 GLN A CA 1
ATOM 5114 C C . GLN A 1 667 ? 33.422 2.326 -16.244 1.00 68.50 667 GLN A C 1
ATOM 5116 O O . GLN A 1 667 ? 34.368 2.439 -15.473 1.00 68.50 667 GLN A O 1
ATOM 5121 N N . THR A 1 668 ? 32.793 3.397 -16.730 1.00 65.81 668 THR A N 1
ATOM 5122 C CA . THR A 1 668 ? 33.117 4.788 -16.365 1.00 65.81 668 THR A CA 1
ATOM 5123 C C . THR A 1 668 ? 32.623 5.194 -14.974 1.00 65.81 668 THR A C 1
ATOM 5125 O O . THR A 1 668 ? 33.094 6.198 -14.444 1.00 65.81 668 THR A O 1
ATOM 5128 N N . VAL A 1 669 ? 31.680 4.446 -14.388 1.00 67.75 669 VAL A N 1
ATOM 5129 C CA . VAL A 1 669 ? 30.963 4.815 -13.150 1.00 67.75 669 VAL A CA 1
ATOM 5130 C C . VAL A 1 669 ? 30.933 3.708 -12.087 1.00 67.75 669 VAL A C 1
ATOM 5132 O O . VAL A 1 669 ? 30.427 3.931 -10.989 1.00 67.75 669 VAL A O 1
ATOM 5135 N N . MET A 1 670 ? 31.477 2.521 -12.374 1.00 74.31 670 MET A N 1
ATOM 5136 C CA . MET A 1 670 ? 31.502 1.372 -11.459 1.00 74.31 670 MET A CA 1
ATOM 5137 C C . MET A 1 670 ? 32.933 0.858 -11.226 1.00 74.31 670 MET A C 1
ATOM 5139 O O . MET A 1 670 ? 33.723 0.819 -12.169 1.00 74.31 670 MET A O 1
ATOM 5143 N N . PRO A 1 671 ? 33.277 0.408 -10.002 1.00 77.94 671 PRO A N 1
ATOM 5144 C CA . PRO A 1 671 ? 34.479 -0.391 -9.755 1.00 77.94 671 PRO A CA 1
ATOM 5145 C C . PRO A 1 671 ? 34.518 -1.653 -10.631 1.00 77.94 671 PRO A C 1
ATOM 5147 O O . PRO A 1 671 ? 33.477 -2.250 -10.905 1.00 77.94 671 PRO A O 1
ATOM 5150 N N . GLN A 1 672 ? 35.710 -2.073 -11.063 1.00 77.75 672 GLN A N 1
ATOM 5151 C CA . GLN A 1 672 ? 35.874 -3.187 -12.008 1.00 77.75 672 GLN A CA 1
ATOM 5152 C C . GLN A 1 672 ? 35.332 -4.516 -11.451 1.00 77.75 672 GLN A C 1
ATOM 5154 O O . GLN A 1 672 ? 34.661 -5.254 -12.163 1.00 77.75 672 GLN A O 1
ATOM 5159 N N . ASP A 1 673 ? 35.519 -4.765 -10.156 1.00 80.06 673 ASP A N 1
ATOM 5160 C CA . ASP A 1 673 ? 34.948 -5.893 -9.415 1.00 80.06 673 ASP A CA 1
ATOM 5161 C C . ASP A 1 673 ? 33.408 -5.931 -9.468 1.00 80.06 673 ASP A C 1
ATOM 5163 O O . ASP A 1 673 ? 32.813 -7.003 -9.603 1.00 80.06 673 ASP A O 1
ATOM 5167 N N . LEU A 1 674 ? 32.752 -4.766 -9.452 1.00 76.12 674 LEU A N 1
ATOM 5168 C CA . LEU A 1 674 ? 31.302 -4.653 -9.610 1.00 76.12 674 LEU A CA 1
ATOM 5169 C C . LEU A 1 674 ? 30.868 -4.829 -11.077 1.00 76.12 674 LEU A C 1
ATOM 5171 O O . LEU A 1 674 ? 29.837 -5.450 -11.337 1.00 76.12 674 LEU A O 1
ATOM 5175 N N . VAL A 1 675 ? 31.660 -4.346 -12.041 1.00 78.94 675 VAL A N 1
ATOM 5176 C CA . VAL A 1 675 ? 31.437 -4.590 -13.481 1.00 78.94 675 VAL A CA 1
ATOM 5177 C C . VAL A 1 675 ? 31.493 -6.090 -13.793 1.00 78.94 675 VAL A C 1
ATOM 5179 O O . VAL A 1 675 ? 30.610 -6.598 -14.483 1.00 78.94 675 VAL A O 1
ATOM 5182 N N . ASP A 1 676 ? 32.477 -6.804 -13.244 1.00 79.06 676 ASP A N 1
ATOM 5183 C CA . ASP A 1 676 ? 32.675 -8.244 -13.460 1.00 79.06 676 ASP A CA 1
ATOM 5184 C C . ASP A 1 676 ? 31.618 -9.109 -12.747 1.00 79.06 676 ASP A C 1
ATOM 5186 O O . ASP A 1 676 ? 31.298 -10.215 -13.200 1.00 79.06 676 ASP A O 1
ATOM 5190 N N . ALA A 1 677 ? 31.032 -8.599 -11.657 1.00 81.50 677 ALA A N 1
ATOM 5191 C CA . ALA A 1 677 ? 29.907 -9.220 -10.963 1.00 81.50 677 ALA A CA 1
ATOM 5192 C C . ALA A 1 677 ? 28.562 -9.017 -11.690 1.00 81.50 677 ALA A C 1
ATOM 5194 O O . ALA A 1 677 ? 27.749 -9.941 -11.749 1.00 81.50 677 ALA A O 1
ATOM 5195 N N . LEU A 1 678 ? 28.310 -7.841 -12.275 1.00 85.25 678 LEU A N 1
ATOM 5196 C CA . LEU A 1 678 ? 27.031 -7.472 -12.903 1.00 85.25 678 LEU A CA 1
ATOM 5197 C C . LEU A 1 678 ? 26.871 -8.020 -14.338 1.00 85.25 678 LEU A C 1
ATOM 5199 O O . LEU A 1 678 ? 26.570 -7.287 -15.278 1.00 85.25 678 LEU A O 1
ATOM 5203 N N . LYS A 1 679 ? 27.064 -9.325 -14.525 1.00 88.44 679 LYS A N 1
ATOM 5204 C CA . LYS A 1 679 ? 27.122 -9.970 -15.849 1.00 88.44 679 LYS A CA 1
ATOM 5205 C C . LYS A 1 679 ? 25.843 -9.765 -16.697 1.00 88.44 679 LYS A C 1
ATOM 5207 O O . LYS A 1 679 ? 24.748 -10.039 -16.195 1.00 88.44 679 LYS A O 1
ATOM 5212 N N . PRO A 1 680 ? 25.941 -9.349 -17.982 1.00 90.06 680 PRO A N 1
ATOM 5213 C CA . PRO A 1 680 ? 24.797 -9.195 -18.901 1.00 90.06 680 PRO A CA 1
ATOM 5214 C C . PRO A 1 680 ? 23.913 -10.447 -19.050 1.00 90.06 680 PRO A C 1
ATOM 5216 O O . PRO A 1 680 ? 22.701 -10.362 -19.279 1.00 90.06 680 PRO A O 1
ATOM 5219 N N . GLU A 1 681 ? 24.502 -11.625 -18.857 1.00 92.81 681 GLU A N 1
ATOM 5220 C CA . GLU A 1 681 ? 23.826 -12.918 -18.808 1.00 92.81 681 GLU A CA 1
ATOM 5221 C C . GLU A 1 681 ? 22.717 -12.967 -17.741 1.00 92.81 681 GLU A C 1
ATOM 5223 O O . GLU A 1 681 ? 21.725 -13.658 -17.946 1.00 92.81 681 GLU A O 1
ATOM 5228 N N . PHE A 1 682 ? 22.807 -12.196 -16.650 1.00 93.19 682 PHE A N 1
ATOM 5229 C CA . PHE A 1 682 ? 21.763 -12.148 -15.617 1.00 93.19 682 PHE A CA 1
ATOM 5230 C C . PHE A 1 682 ? 20.490 -11.399 -16.040 1.00 93.19 682 PHE A C 1
ATOM 5232 O O . PHE A 1 682 ? 19.421 -11.657 -15.493 1.00 93.19 682 PHE A O 1
ATOM 5239 N N . VAL A 1 683 ? 20.575 -10.499 -17.024 1.00 96.31 683 VAL A N 1
ATOM 5240 C CA . VAL A 1 683 ? 19.414 -9.769 -17.575 1.00 96.31 683 VAL A CA 1
ATOM 5241 C C . VAL A 1 683 ? 18.707 -10.589 -18.664 1.00 96.31 683 VAL A C 1
ATOM 5243 O O . VAL A 1 683 ? 17.494 -10.495 -18.856 1.00 96.31 683 VAL A O 1
ATOM 5246 N N . THR A 1 684 ? 19.471 -11.423 -19.371 1.00 97.31 684 THR A N 1
ATOM 5247 C CA . THR A 1 684 ? 19.040 -12.146 -20.577 1.00 97.31 684 THR A CA 1
ATOM 5248 C C . THR A 1 684 ? 17.793 -13.033 -20.379 1.00 97.31 684 THR A C 1
ATOM 5250 O O . THR A 1 684 ? 16.884 -12.926 -21.207 1.00 97.31 684 THR A O 1
ATOM 5253 N N . PRO A 1 685 ? 17.647 -13.826 -19.293 1.00 97.06 685 PRO A N 1
ATOM 5254 C CA . PRO A 1 685 ? 16.461 -14.657 -19.065 1.00 97.06 685 PRO A CA 1
ATOM 5255 C C . PRO A 1 685 ? 15.136 -13.886 -19.033 1.00 97.06 685 PRO A C 1
ATOM 5257 O O . PRO A 1 685 ? 14.129 -14.402 -19.517 1.00 97.06 685 PRO A O 1
ATOM 5260 N N . LEU A 1 686 ? 15.124 -12.655 -18.506 1.00 98.06 686 LEU A N 1
ATOM 5261 C CA . LEU A 1 686 ? 13.916 -11.829 -18.471 1.00 98.06 686 LEU A CA 1
ATOM 5262 C C . LEU A 1 686 ? 13.518 -11.380 -19.879 1.00 98.06 686 LEU A C 1
ATOM 5264 O O . LEU A 1 686 ? 12.364 -11.539 -20.263 1.00 98.06 686 LEU A O 1
ATOM 5268 N N . VAL A 1 687 ? 14.467 -10.854 -20.660 1.00 98.31 687 VAL A N 1
ATOM 5269 C CA . VAL A 1 687 ? 14.221 -10.414 -22.046 1.00 98.31 687 VAL A CA 1
ATOM 5270 C C . VAL A 1 687 ? 13.686 -11.570 -22.884 1.00 98.31 687 VAL A C 1
ATOM 5272 O O . VAL A 1 687 ? 12.704 -11.420 -23.605 1.00 98.31 687 VAL A O 1
ATOM 5275 N N . VAL A 1 688 ? 14.278 -12.751 -22.724 1.00 98.12 688 VAL A N 1
ATOM 5276 C CA . VAL A 1 688 ? 13.853 -13.960 -23.426 1.00 98.12 688 VAL A CA 1
ATOM 5277 C C . VAL A 1 688 ? 12.473 -14.435 -22.961 1.00 98.12 688 VAL A C 1
ATOM 5279 O O . VAL A 1 688 ? 11.661 -14.807 -23.803 1.00 98.12 688 VAL A O 1
ATOM 5282 N N . TYR A 1 689 ? 12.145 -14.366 -21.666 1.00 98.44 689 TYR A N 1
ATOM 5283 C CA . TYR A 1 689 ? 10.795 -14.692 -21.195 1.00 98.44 689 TYR A CA 1
ATOM 5284 C C . TYR A 1 689 ? 9.741 -13.702 -21.710 1.00 98.44 689 TYR A C 1
ATOM 5286 O O . TYR A 1 689 ? 8.733 -14.139 -22.258 1.00 98.44 689 TYR A O 1
ATOM 5294 N N . LEU A 1 690 ? 9.985 -12.389 -21.620 1.00 98.56 690 LEU A N 1
ATOM 5295 C CA . LEU A 1 690 ? 9.069 -11.348 -22.114 1.00 98.56 690 LEU A CA 1
ATOM 5296 C C . LEU A 1 690 ? 8.850 -11.414 -23.636 1.00 98.56 690 LEU A C 1
ATOM 5298 O O . LEU A 1 690 ? 7.809 -10.988 -24.136 1.00 98.56 690 LEU A O 1
ATOM 5302 N N . CYS A 1 691 ? 9.809 -11.972 -24.377 1.00 98.69 691 CYS A N 1
ATOM 5303 C CA . CYS A 1 691 ? 9.682 -12.241 -25.806 1.00 98.69 691 CYS A CA 1
ATOM 5304 C C . CYS A 1 691 ? 9.060 -13.606 -26.144 1.00 98.69 691 CYS A C 1
ATOM 5306 O O . CYS A 1 691 ? 8.840 -13.879 -27.321 1.00 98.69 691 CYS A O 1
ATOM 5308 N N . HIS A 1 692 ? 8.773 -14.472 -25.170 1.00 98.62 692 HIS A N 1
ATOM 5309 C CA . HIS A 1 692 ? 8.184 -15.784 -25.436 1.00 98.62 692 HIS A CA 1
ATOM 5310 C C . HIS A 1 692 ? 6.682 -15.675 -25.749 1.00 98.62 692 HIS A C 1
ATOM 5312 O O . HIS A 1 692 ? 5.969 -14.785 -25.276 1.00 98.62 692 HIS A O 1
ATOM 5318 N N . GLU A 1 693 ? 6.162 -16.613 -26.542 1.00 97.25 693 GLU A N 1
ATOM 5319 C CA . GLU A 1 693 ? 4.742 -16.639 -26.914 1.00 97.25 693 GLU A CA 1
ATOM 5320 C C . GLU A 1 693 ? 3.802 -16.865 -25.724 1.00 97.25 693 GLU A C 1
ATOM 5322 O O . GLU A 1 693 ? 2.720 -16.284 -25.695 1.00 97.25 693 GLU A O 1
ATOM 5327 N N . SER A 1 694 ? 4.248 -17.615 -24.712 1.00 97.06 694 SER A N 1
ATOM 5328 C CA . SER A 1 694 ? 3.486 -17.871 -23.482 1.00 97.06 694 SER A CA 1
ATOM 5329 C C . SER A 1 694 ? 3.512 -16.726 -22.462 1.00 97.06 694 SER A C 1
ATOM 5331 O O . SER A 1 694 ? 2.922 -16.876 -21.394 1.00 97.06 694 SER A O 1
ATOM 5333 N N . CYS A 1 695 ? 4.233 -15.629 -22.718 1.00 97.50 695 CYS A N 1
ATOM 5334 C CA . CYS A 1 695 ? 4.251 -14.488 -21.807 1.00 97.50 695 CYS A CA 1
ATOM 5335 C C . CYS A 1 695 ? 3.018 -13.597 -22.058 1.00 97.50 695 CYS A C 1
ATOM 5337 O O . CYS A 1 695 ? 2.810 -13.194 -23.207 1.00 97.50 695 CYS A O 1
ATOM 5339 N N . PRO A 1 696 ? 2.208 -13.283 -21.026 1.00 96.81 696 PRO A N 1
ATOM 5340 C CA . PRO A 1 696 ? 1.029 -12.427 -21.164 1.00 96.81 696 PRO A CA 1
ATOM 5341 C C . PRO A 1 696 ? 1.335 -10.929 -20.991 1.00 96.81 696 PRO A C 1
ATOM 5343 O O . PRO A 1 696 ? 0.480 -10.095 -21.282 1.00 96.81 696 PRO A O 1
ATOM 5346 N N . GLU A 1 697 ? 2.520 -10.576 -20.485 1.00 97.81 697 GLU A N 1
ATOM 5347 C CA . GLU A 1 697 ? 2.822 -9.223 -20.012 1.00 97.81 697 GLU A CA 1
ATOM 5348 C C . GLU A 1 697 ? 2.970 -8.211 -21.154 1.00 97.81 697 GLU A C 1
ATOM 5350 O O . GLU A 1 697 ? 3.679 -8.442 -22.135 1.00 97.81 697 GLU A O 1
ATOM 5355 N N . SER A 1 698 ? 2.332 -7.051 -21.000 1.00 97.62 698 SER A N 1
ATOM 5356 C CA . SER A 1 698 ? 2.391 -5.925 -21.935 1.00 97.62 698 SER A CA 1
ATOM 5357 C C . SER A 1 698 ? 2.153 -4.613 -21.186 1.00 97.62 698 SER A C 1
ATOM 5359 O O . SER A 1 698 ? 1.399 -4.580 -20.211 1.00 97.62 698 SER A O 1
ATOM 5361 N N . GLY A 1 699 ? 2.782 -3.525 -21.632 1.00 96.25 699 GLY A N 1
ATOM 5362 C CA . GLY A 1 699 ? 2.682 -2.206 -21.001 1.00 96.25 699 GLY A CA 1
ATOM 5363 C C . GLY A 1 699 ? 3.360 -2.127 -19.631 1.00 96.25 699 GLY A C 1
ATOM 5364 O O . GLY A 1 699 ? 3.019 -1.260 -18.829 1.00 96.25 699 GLY A O 1
ATOM 5365 N N . LYS A 1 700 ? 4.285 -3.047 -19.329 1.00 97.19 700 LYS A N 1
ATOM 5366 C CA . LYS A 1 700 ? 5.000 -3.106 -18.050 1.00 97.19 700 LYS A CA 1
ATOM 5367 C C . LYS A 1 700 ? 6.422 -2.567 -18.170 1.00 97.19 700 LYS A C 1
ATOM 5369 O O . LYS A 1 700 ? 7.063 -2.658 -19.221 1.00 97.19 700 LYS A O 1
ATOM 5374 N N . VAL A 1 701 ? 6.928 -2.062 -17.048 1.00 98.19 701 VAL A N 1
ATOM 5375 C CA . VAL A 1 701 ? 8.346 -1.760 -16.837 1.00 98.19 701 VAL A CA 1
ATOM 5376 C C . VAL A 1 701 ? 8.915 -2.819 -15.898 1.00 98.19 701 VAL A C 1
ATOM 5378 O O . VAL A 1 701 ? 8.344 -3.069 -14.832 1.00 98.19 701 VAL A O 1
ATOM 5381 N N . PHE A 1 702 ? 10.030 -3.433 -16.287 1.00 98.31 702 PHE A N 1
ATOM 5382 C CA . PHE A 1 702 ? 10.738 -4.425 -15.481 1.00 98.31 702 PHE A CA 1
ATOM 5383 C C . PHE A 1 702 ? 12.195 -4.027 -15.273 1.00 98.31 702 PHE A C 1
ATOM 5385 O O . PHE A 1 702 ? 12.874 -3.660 -16.231 1.00 98.31 702 PHE A O 1
ATOM 5392 N N . GLU A 1 703 ? 12.680 -4.154 -14.042 1.00 97.38 703 GLU A N 1
ATOM 5393 C CA . GLU A 1 703 ? 14.090 -3.979 -13.694 1.00 97.38 703 GLU A CA 1
ATOM 5394 C C . GLU A 1 703 ? 14.776 -5.343 -13.551 1.00 97.38 703 GLU A C 1
ATOM 5396 O O . GLU A 1 703 ? 14.160 -6.301 -13.077 1.00 97.38 703 GLU A O 1
ATOM 5401 N N . ALA A 1 704 ? 16.034 -5.448 -13.988 1.00 96.19 704 ALA A N 1
ATOM 5402 C CA . ALA A 1 704 ? 16.808 -6.685 -13.915 1.00 96.19 704 ALA A CA 1
ATOM 5403 C C . ALA A 1 704 ? 18.314 -6.440 -13.761 1.00 96.19 704 ALA A C 1
ATOM 5405 O O . ALA A 1 704 ? 18.899 -5.631 -14.482 1.00 96.19 704 ALA A O 1
ATOM 5406 N N . GLY A 1 705 ? 18.957 -7.206 -12.881 1.00 91.38 705 GLY A N 1
ATOM 5407 C CA . GLY A 1 705 ? 20.405 -7.180 -12.661 1.00 91.38 705 GLY A CA 1
ATOM 5408 C C . GLY A 1 705 ? 20.820 -8.148 -11.554 1.00 91.38 705 GLY A C 1
ATOM 5409 O O . GLY A 1 705 ? 20.018 -8.465 -10.683 1.00 91.38 705 GLY A O 1
ATOM 5410 N N . ALA A 1 706 ? 22.055 -8.661 -11.596 1.00 88.44 706 ALA A N 1
ATOM 5411 C CA . ALA A 1 706 ? 22.611 -9.595 -10.595 1.00 88.44 706 ALA A CA 1
ATOM 5412 C C . ALA A 1 706 ? 21.778 -10.875 -10.297 1.00 88.44 706 ALA A C 1
ATOM 5414 O O . ALA A 1 706 ? 21.993 -11.531 -9.282 1.00 88.44 706 ALA A O 1
ATOM 5415 N N . GLY A 1 707 ? 20.825 -11.239 -11.163 1.00 88.88 707 GLY A N 1
ATOM 5416 C CA . GLY A 1 707 ? 19.888 -12.354 -10.959 1.00 88.88 707 GLY A CA 1
ATOM 5417 C C . GLY A 1 707 ? 18.609 -11.981 -10.196 1.00 88.88 707 GLY A C 1
ATOM 5418 O O . GLY A 1 707 ? 17.759 -12.843 -9.983 1.00 88.88 707 GLY A O 1
ATOM 5419 N N . TRP A 1 708 ? 18.454 -10.711 -9.812 1.00 94.88 708 TRP A N 1
ATOM 5420 C CA . TRP A 1 708 ? 17.215 -10.138 -9.291 1.00 94.88 708 TRP A CA 1
ATOM 5421 C C . TRP A 1 708 ? 16.365 -9.542 -10.422 1.00 94.88 708 TRP A C 1
ATOM 5423 O O . TRP A 1 708 ? 16.892 -9.042 -11.421 1.00 94.88 708 TRP A O 1
ATOM 5433 N N . PHE A 1 709 ? 15.043 -9.583 -10.235 1.00 96.75 709 PHE A N 1
ATOM 5434 C CA . PHE A 1 709 ? 14.042 -9.073 -11.168 1.00 96.75 709 PHE A CA 1
ATOM 5435 C C . PHE A 1 709 ? 12.919 -8.369 -10.395 1.00 96.75 709 PHE A C 1
ATOM 5437 O O . PHE A 1 709 ? 12.434 -8.900 -9.395 1.00 96.75 709 PHE A O 1
ATOM 5444 N N . GLY A 1 710 ? 12.468 -7.214 -10.884 1.00 96.62 710 GLY A N 1
ATOM 5445 C CA . GLY A 1 710 ? 11.375 -6.436 -10.295 1.00 96.62 710 GLY A CA 1
ATOM 5446 C C . GLY A 1 710 ? 10.491 -5.771 -11.351 1.00 96.62 710 GLY A C 1
ATOM 5447 O O . GLY A 1 710 ? 10.798 -5.800 -12.542 1.00 96.62 710 GLY A O 1
ATOM 5448 N N . THR A 1 711 ? 9.386 -5.152 -10.929 1.00 96.38 711 THR A N 1
ATOM 5449 C CA . THR A 1 711 ? 8.522 -4.335 -11.799 1.00 96.38 711 THR A CA 1
ATOM 5450 C C . THR A 1 711 ? 8.313 -2.948 -11.203 1.00 96.38 711 THR A C 1
ATOM 5452 O O . THR A 1 711 ? 8.167 -2.805 -9.991 1.00 96.38 711 THR A O 1
ATOM 5455 N N . ILE A 1 712 ? 8.305 -1.931 -12.064 1.00 95.62 712 ILE A N 1
ATOM 5456 C CA . ILE A 1 712 ? 8.161 -0.522 -11.687 1.00 95.62 712 ILE A CA 1
ATOM 5457 C C . ILE A 1 712 ? 6.788 -0.044 -12.165 1.00 95.62 712 ILE A C 1
ATOM 5459 O O . ILE A 1 712 ? 6.424 -0.240 -13.326 1.00 95.62 712 ILE A O 1
ATOM 5463 N N . GLN A 1 713 ? 6.003 0.556 -11.267 1.00 93.44 713 GLN A N 1
ATOM 5464 C CA . GLN A 1 713 ? 4.624 0.974 -11.535 1.00 93.44 713 GLN A CA 1
ATOM 5465 C C . GLN A 1 713 ? 4.319 2.325 -10.882 1.00 93.44 713 GLN A C 1
ATOM 5467 O O . GLN A 1 713 ? 4.819 2.633 -9.802 1.00 93.44 713 GLN A O 1
ATOM 5472 N N . TYR A 1 714 ? 3.468 3.122 -11.528 1.00 91.69 714 TYR A N 1
ATOM 5473 C CA . TYR A 1 714 ? 3.019 4.407 -10.993 1.00 91.69 714 TYR A CA 1
ATOM 5474 C C . TYR A 1 714 ? 1.906 4.236 -9.963 1.00 91.69 714 TYR A C 1
ATOM 5476 O O . TYR A 1 714 ? 0.960 3.481 -10.186 1.00 91.69 714 TYR A O 1
ATOM 5484 N N . TYR A 1 715 ? 1.976 5.021 -8.893 1.00 94.19 715 TYR A N 1
ATOM 5485 C CA . TYR A 1 715 ? 0.901 5.198 -7.923 1.00 94.19 715 TYR A CA 1
ATOM 5486 C C . TYR A 1 715 ? 0.567 6.689 -7.834 1.00 94.19 715 TYR A C 1
ATOM 5488 O O . TYR A 1 715 ? 1.469 7.526 -7.829 1.00 94.19 715 TYR A O 1
ATOM 5496 N N . ARG A 1 716 ? -0.724 7.023 -7.777 1.00 94.19 716 ARG A N 1
ATOM 5497 C CA . ARG A 1 716 ? -1.230 8.386 -7.553 1.00 94.19 716 ARG A CA 1
ATOM 5498 C C . ARG A 1 716 ? -1.861 8.440 -6.165 1.00 94.19 716 ARG A C 1
ATOM 5500 O O . ARG A 1 716 ? -2.575 7.504 -5.803 1.00 94.19 716 ARG A O 1
ATOM 5507 N N . SER A 1 717 ? -1.642 9.523 -5.420 1.00 93.88 717 SER A N 1
ATOM 5508 C CA . SER A 1 717 ? -2.360 9.799 -4.169 1.00 93.88 717 SER A CA 1
ATOM 5509 C C . SER A 1 717 ? -3.884 9.788 -4.375 1.00 93.88 717 SER A C 1
ATOM 5511 O O . SER A 1 717 ? -4.379 9.910 -5.507 1.00 93.88 717 SER A O 1
ATOM 5513 N N . LYS A 1 718 ? -4.647 9.687 -3.273 1.00 89.12 718 LYS A N 1
ATOM 5514 C CA . LYS A 1 718 ? -6.103 9.944 -3.294 1.00 89.12 718 LYS A CA 1
ATOM 5515 C C . LYS A 1 718 ? -6.389 11.329 -3.893 1.00 89.12 718 LYS A C 1
ATOM 5517 O O . LYS A 1 718 ? -7.333 11.480 -4.666 1.00 89.12 718 LYS A O 1
ATOM 5522 N N . GLY A 1 719 ? -5.513 12.293 -3.602 1.00 88.50 719 GLY A N 1
ATOM 5523 C CA . GLY A 1 719 ? -5.628 13.678 -4.038 1.00 88.50 719 GLY A CA 1
ATOM 5524 C C . GLY A 1 719 ? -6.730 14.422 -3.286 1.00 88.50 719 GLY A C 1
ATOM 5525 O O . GLY A 1 719 ? -7.357 13.894 -2.367 1.00 88.50 719 GLY A O 1
ATOM 5526 N N . LEU A 1 720 ? -6.961 15.670 -3.685 1.00 86.81 720 LEU A N 1
ATOM 5527 C CA . LEU A 1 720 ? -8.023 16.505 -3.140 1.00 86.81 720 LEU A CA 1
ATOM 5528 C C . LEU A 1 720 ? -8.544 17.444 -4.228 1.00 86.81 720 LEU A C 1
ATOM 5530 O O . LEU A 1 720 ? -7.767 18.187 -4.828 1.00 86.81 720 LEU A O 1
ATOM 5534 N N . ALA A 1 721 ? -9.852 17.425 -4.466 1.00 84.25 721 ALA A N 1
ATOM 5535 C CA . ALA A 1 721 ? -10.512 18.398 -5.324 1.00 84.25 721 ALA A CA 1
ATOM 5536 C C . ALA A 1 721 ? -10.954 19.610 -4.483 1.00 84.25 721 ALA A C 1
ATOM 5538 O O . ALA A 1 721 ? -11.489 19.457 -3.388 1.00 84.25 721 ALA A O 1
ATOM 5539 N N . LEU A 1 722 ? -10.680 20.819 -4.982 1.00 77.75 722 LEU A N 1
ATOM 5540 C CA . LEU A 1 722 ? -10.796 22.077 -4.225 1.00 77.75 722 LEU A CA 1
ATOM 5541 C C . LEU A 1 722 ? -11.704 23.129 -4.898 1.00 77.75 722 LEU A C 1
ATOM 5543 O O . LEU A 1 722 ? -11.805 24.255 -4.415 1.00 77.75 722 LEU A O 1
ATOM 5547 N N . GLY A 1 723 ? -12.363 22.789 -6.012 1.00 71.56 723 GLY A N 1
ATOM 5548 C CA . GLY A 1 723 ? -13.213 23.716 -6.769 1.00 71.56 723 GLY A CA 1
ATOM 5549 C C . GLY A 1 723 ? -12.424 24.852 -7.439 1.00 71.56 723 GLY A C 1
ATOM 5550 O O . GLY A 1 723 ? -11.380 24.619 -8.045 1.00 71.56 723 GLY A O 1
ATOM 5551 N N . LEU A 1 724 ? -12.926 26.089 -7.342 1.00 57.91 724 LEU A N 1
ATOM 5552 C CA . LEU A 1 724 ? -12.194 27.298 -7.744 1.00 57.91 724 LEU A CA 1
ATOM 5553 C C . LEU A 1 724 ? -11.153 27.644 -6.667 1.00 57.91 724 LEU A C 1
ATOM 5555 O O . LEU A 1 724 ? -11.499 28.213 -5.633 1.00 57.91 724 LEU A O 1
ATOM 5559 N N . THR A 1 725 ? -9.888 27.290 -6.904 1.00 71.12 725 THR A N 1
ATOM 5560 C CA . THR A 1 725 ? -8.807 27.409 -5.910 1.00 71.12 725 THR A CA 1
ATOM 5561 C C . THR A 1 725 ? -7.968 28.674 -6.099 1.00 71.12 725 THR A C 1
ATOM 5563 O O . THR A 1 725 ? -7.771 29.154 -7.214 1.00 71.12 725 THR A O 1
ATOM 5566 N N . THR A 1 726 ? -7.391 29.166 -5.001 1.00 86.00 726 THR A N 1
ATOM 5567 C CA . THR A 1 726 ? -6.189 30.014 -5.034 1.00 86.00 726 THR A CA 1
ATOM 5568 C C . THR A 1 726 ? -4.936 29.156 -4.797 1.00 86.00 726 THR A C 1
ATOM 5570 O O . THR A 1 726 ? -5.043 27.941 -4.589 1.00 86.00 726 THR A O 1
ATOM 5573 N N . ALA A 1 727 ? -3.743 29.762 -4.810 1.00 92.19 727 ALA A N 1
ATOM 5574 C CA . ALA A 1 727 ? -2.499 29.068 -4.461 1.00 92.19 727 ALA A CA 1
ATOM 5575 C C . ALA A 1 727 ? -2.424 28.729 -2.958 1.00 92.19 727 ALA A C 1
ATOM 5577 O O . ALA A 1 727 ? -1.891 27.689 -2.570 1.00 92.19 727 ALA A O 1
ATOM 5578 N N . GLU A 1 728 ? -3.011 29.573 -2.109 1.00 90.62 728 GLU A N 1
ATOM 5579 C CA . GLU A 1 728 ? -3.094 29.394 -0.657 1.00 90.62 728 GLU A CA 1
ATOM 5580 C C . GLU A 1 728 ? -3.944 28.169 -0.313 1.00 90.62 728 GLU A C 1
ATOM 5582 O O . GLU A 1 728 ? -3.516 27.339 0.479 1.00 90.62 728 GLU A O 1
ATOM 5587 N N . ALA A 1 729 ? -5.087 27.978 -0.984 1.00 84.12 729 ALA A N 1
ATOM 5588 C CA . ALA A 1 729 ? -5.938 26.801 -0.783 1.00 84.12 729 ALA A CA 1
ATOM 5589 C C . ALA A 1 729 ? -5.208 25.471 -1.076 1.00 84.12 729 ALA A C 1
ATOM 5591 O O . ALA A 1 729 ? -5.453 24.466 -0.401 1.00 84.12 729 ALA A O 1
ATOM 5592 N N . VAL A 1 730 ? -4.289 25.476 -2.053 1.00 90.06 730 VAL A N 1
ATOM 5593 C CA . VAL A 1 730 ? -3.416 24.338 -2.391 1.00 90.06 730 VAL A CA 1
ATOM 5594 C C . VAL A 1 730 ? -2.316 24.157 -1.341 1.00 90.06 730 VAL A C 1
ATOM 5596 O O . VAL A 1 730 ? -2.101 23.037 -0.883 1.00 90.06 730 VAL A O 1
ATOM 5599 N N . ARG A 1 731 ? -1.657 25.243 -0.910 1.00 93.50 731 ARG A N 1
ATOM 5600 C CA . ARG A 1 731 ? -0.652 25.239 0.172 1.00 93.50 731 ARG A CA 1
ATOM 5601 C C . ARG A 1 731 ? -1.230 24.685 1.478 1.00 93.50 731 ARG A C 1
ATOM 5603 O O . ARG A 1 731 ? -0.634 23.804 2.089 1.00 93.50 731 ARG A O 1
ATOM 5610 N N . ASP A 1 732 ? -2.401 25.167 1.878 1.00 89.56 732 ASP A N 1
ATOM 5611 C CA . ASP A 1 732 ? -3.012 24.877 3.181 1.00 89.56 732 ASP A CA 1
ATOM 5612 C C . ASP A 1 732 ? -3.625 23.468 3.253 1.00 89.56 732 ASP A C 1
ATOM 5614 O O . ASP A 1 732 ? -3.910 22.962 4.336 1.00 89.56 732 ASP A O 1
ATOM 5618 N N . ASN A 1 733 ? -3.763 22.789 2.108 1.00 89.00 733 ASN A N 1
ATOM 5619 C CA . ASN A 1 733 ? -4.125 21.373 2.021 1.00 89.00 733 ASN A CA 1
ATOM 5620 C C . ASN A 1 733 ? -2.995 20.492 1.456 1.00 89.00 733 ASN A C 1
ATOM 5622 O O . ASN A 1 733 ? -3.241 19.327 1.136 1.00 89.00 733 ASN A O 1
ATOM 5626 N N . TRP A 1 734 ? -1.764 21.006 1.341 1.00 93.94 734 TRP A N 1
ATOM 5627 C CA . TRP A 1 734 ? -0.667 20.321 0.644 1.00 93.94 734 TRP A CA 1
ATOM 5628 C C . TRP A 1 734 ? -0.390 18.917 1.193 1.00 93.94 734 TRP A C 1
ATOM 5630 O O . TRP A 1 734 ? -0.210 17.981 0.419 1.00 93.94 734 TRP A O 1
ATOM 5640 N N . SER A 1 735 ? -0.459 18.746 2.518 1.00 93.81 735 SER A N 1
ATOM 5641 C CA . SER A 1 735 ? -0.311 17.451 3.197 1.00 93.81 735 SER A CA 1
ATOM 5642 C C . SER A 1 735 ? -1.295 16.383 2.706 1.00 93.81 735 SER A C 1
ATOM 5644 O O . SER A 1 735 ? -0.899 15.234 2.559 1.00 93.81 735 SER A O 1
ATOM 5646 N N . LYS A 1 736 ? -2.543 16.753 2.390 1.00 89.06 736 LYS A N 1
ATOM 5647 C CA . LYS A 1 736 ? -3.572 15.842 1.848 1.00 89.06 736 LYS A CA 1
ATOM 5648 C C . LYS A 1 736 ? -3.345 15.529 0.366 1.00 89.06 736 LYS A C 1
ATOM 5650 O O . LYS A 1 736 ? -3.689 14.450 -0.102 1.00 89.06 736 LYS A O 1
ATOM 5655 N N . ILE A 1 737 ? -2.786 16.481 -0.383 1.00 92.81 737 ILE A N 1
ATOM 5656 C CA . ILE A 1 737 ? -2.519 16.343 -1.823 1.00 92.81 737 ILE A CA 1
ATOM 5657 C C . ILE A 1 737 ? -1.371 15.350 -2.066 1.00 92.81 737 ILE A C 1
ATOM 5659 O O . ILE A 1 737 ? -1.453 14.529 -2.984 1.00 92.81 737 ILE A O 1
ATOM 5663 N N . VAL A 1 738 ? -0.329 15.402 -1.227 1.00 95.31 738 VAL A N 1
ATOM 5664 C CA . VAL A 1 738 ? 0.860 14.535 -1.323 1.00 95.31 738 VAL A CA 1
ATOM 5665 C C . VAL A 1 738 ? 0.773 13.246 -0.497 1.00 95.31 738 VAL A C 1
ATOM 5667 O O . VAL A 1 738 ? 1.736 12.482 -0.486 1.00 95.31 738 VAL A O 1
ATOM 5670 N N . ASP A 1 739 ? -0.344 12.983 0.187 1.00 92.38 739 ASP A N 1
ATOM 5671 C CA . ASP A 1 739 ? -0.496 11.768 0.990 1.00 92.38 739 ASP A CA 1
ATOM 5672 C C . ASP A 1 739 ? -0.607 10.511 0.111 1.00 92.38 739 ASP A C 1
ATOM 5674 O O . ASP A 1 739 ? -1.502 10.372 -0.729 1.00 92.38 739 ASP A O 1
ATOM 5678 N N . MET A 1 740 ? 0.316 9.576 0.334 1.00 96.31 740 MET A N 1
ATOM 5679 C CA . MET A 1 740 ? 0.418 8.313 -0.392 1.00 96.31 740 MET A CA 1
ATOM 5680 C C . MET A 1 740 ? -0.135 7.110 0.394 1.00 96.31 740 MET A C 1
ATOM 5682 O O . MET A 1 740 ? -0.132 6.005 -0.145 1.00 96.31 740 MET A O 1
ATOM 5686 N N . SER A 1 741 ? -0.645 7.309 1.617 1.00 91.19 741 SER A N 1
ATOM 5687 C CA . SER A 1 741 ? -1.226 6.266 2.487 1.00 91.19 741 SER A CA 1
ATOM 5688 C C . SER A 1 741 ? -2.263 5.379 1.779 1.00 91.19 741 SER A C 1
ATOM 5690 O O . SER A 1 741 ? -2.265 4.159 1.931 1.00 91.19 741 SER A O 1
ATOM 5692 N N . HIS A 1 742 ? -3.103 5.998 0.947 1.00 88.00 742 HIS A N 1
ATOM 5693 C CA . HIS A 1 742 ? -4.164 5.366 0.162 1.00 88.00 742 HIS A CA 1
ATOM 5694 C C . HIS A 1 742 ? -3.926 5.505 -1.354 1.00 88.00 742 HIS A C 1
ATOM 5696 O O . HIS A 1 742 ? -4.878 5.618 -2.134 1.00 88.00 742 HIS A O 1
ATOM 5702 N N . ALA A 1 743 ? -2.662 5.560 -1.786 1.00 92.75 743 ALA A N 1
ATOM 5703 C CA . ALA A 1 743 ? -2.319 5.715 -3.196 1.00 92.75 743 ALA A CA 1
ATOM 5704 C C . ALA A 1 743 ? -2.724 4.493 -4.038 1.00 92.75 743 ALA A C 1
ATOM 5706 O O . ALA A 1 743 ? -2.573 3.345 -3.622 1.00 92.75 743 ALA A O 1
ATOM 5707 N N . LYS A 1 744 ? -3.202 4.739 -5.262 1.00 90.25 744 LYS A N 1
ATOM 5708 C CA . LYS A 1 744 ? -3.689 3.702 -6.186 1.00 90.25 744 LYS A CA 1
ATOM 5709 C C . LYS A 1 744 ? -2.861 3.671 -7.469 1.00 90.25 744 LYS A C 1
ATOM 5711 O O . LYS A 1 744 ? -2.505 4.719 -8.012 1.00 90.25 744 LYS A O 1
ATOM 5716 N N . ASN A 1 745 ? -2.586 2.468 -7.973 1.00 92.75 745 ASN A N 1
ATOM 5717 C CA . ASN A 1 745 ? -2.181 2.274 -9.364 1.00 92.75 745 ASN A CA 1
ATOM 5718 C C . ASN A 1 745 ? -3.413 2.420 -10.274 1.00 92.75 745 ASN A C 1
ATOM 5720 O O . ASN A 1 745 ? -4.513 2.016 -9.900 1.00 92.75 745 ASN A O 1
ATOM 5724 N N . PHE A 1 746 ? -3.223 2.993 -11.463 1.00 87.06 746 PHE A N 1
ATOM 5725 C CA . PHE A 1 746 ? -4.272 3.140 -12.471 1.00 87.06 746 PHE A CA 1
ATOM 5726 C C . PHE A 1 746 ? -3.844 2.416 -13.757 1.00 87.06 746 PHE A C 1
ATOM 5728 O O . PHE A 1 746 ? -2.728 2.655 -14.226 1.00 87.06 746 PHE A O 1
ATOM 5735 N N . PRO A 1 747 ? -4.698 1.560 -14.354 1.00 77.44 747 PRO A N 1
ATOM 5736 C CA . PRO A 1 747 ? -4.321 0.748 -15.514 1.00 77.44 747 PRO A CA 1
ATOM 5737 C C . PRO A 1 747 ? -4.295 1.541 -16.831 1.00 77.44 747 PRO A C 1
ATOM 5739 O O . PRO A 1 747 ? -3.717 1.077 -17.812 1.00 77.44 747 PRO A O 1
ATOM 5742 N N . GLY A 1 748 ? -4.910 2.726 -16.870 1.00 82.00 748 GLY A N 1
ATOM 5743 C CA . GLY A 1 748 ? -5.009 3.552 -18.066 1.00 82.00 748 GLY A CA 1
ATOM 5744 C C . GLY A 1 748 ? -5.477 4.979 -17.778 1.00 82.00 748 GLY A C 1
ATOM 5745 O O . GLY A 1 748 ? -5.848 5.346 -16.661 1.00 82.00 748 GLY A O 1
ATOM 5746 N N . GLY A 1 749 ? -5.434 5.819 -18.816 1.00 80.44 749 GLY A N 1
ATOM 5747 C CA . GLY A 1 749 ? -5.819 7.229 -18.714 1.00 80.44 749 GLY A CA 1
ATOM 5748 C C . GLY A 1 749 ? -7.320 7.452 -18.497 1.00 80.44 749 GLY A C 1
ATOM 5749 O O . GLY A 1 749 ? -7.701 8.461 -17.912 1.00 80.44 749 GLY A O 1
ATOM 5750 N N . ARG A 1 750 ? -8.179 6.510 -18.913 1.00 76.62 750 ARG A N 1
ATOM 5751 C CA . ARG A 1 750 ? -9.639 6.623 -18.737 1.00 76.62 750 ARG A CA 1
ATOM 5752 C C . ARG A 1 750 ? -10.021 6.544 -17.267 1.00 76.62 750 ARG A C 1
ATOM 5754 O O . ARG A 1 750 ? -10.852 7.313 -16.808 1.00 76.62 750 ARG A O 1
ATOM 5761 N N . GLU A 1 751 ? -9.371 5.651 -16.538 1.00 80.38 751 GLU A N 1
ATOM 5762 C CA . GLU A 1 751 ? -9.573 5.386 -15.120 1.00 80.38 751 GLU A CA 1
ATOM 5763 C C . GLU A 1 751 ? -9.028 6.552 -14.277 1.00 80.38 751 GLU A C 1
ATOM 5765 O O . GLU A 1 751 ? -9.670 6.985 -13.320 1.00 80.38 751 GLU A O 1
ATOM 5770 N N . VAL A 1 752 ? -7.895 7.137 -14.695 1.00 85.69 752 VAL A N 1
ATOM 5771 C CA . VAL A 1 752 ? -7.353 8.389 -14.133 1.00 85.69 752 VAL A CA 1
ATOM 5772 C C . VAL A 1 752 ? -8.348 9.546 -14.283 1.00 85.69 752 VAL A C 1
ATOM 5774 O O . VAL A 1 752 ? -8.563 10.276 -13.312 1.00 85.69 752 VAL A O 1
ATOM 5777 N N . THR A 1 753 ? -8.962 9.707 -15.464 1.00 79.81 753 THR A N 1
ATOM 5778 C CA . THR A 1 753 ? -9.977 10.741 -15.735 1.00 79.81 753 THR A CA 1
ATOM 5779 C C . THR A 1 753 ? -11.294 10.474 -15.008 1.00 79.81 753 THR A C 1
ATOM 5781 O O . THR A 1 753 ? -11.844 11.404 -14.428 1.00 79.81 753 THR A O 1
ATOM 5784 N N . ALA A 1 754 ? -11.786 9.234 -14.984 1.00 75.19 754 ALA A N 1
ATOM 5785 C CA . ALA A 1 754 ? -13.022 8.872 -14.290 1.00 75.19 754 ALA A CA 1
ATOM 5786 C C . ALA A 1 754 ? -12.921 9.166 -12.786 1.00 75.19 754 ALA A C 1
ATOM 5788 O O . ALA A 1 754 ? -13.791 9.832 -12.237 1.00 75.19 754 ALA A O 1
ATOM 5789 N N . SER A 1 755 ? -11.807 8.786 -12.152 1.00 81.44 755 SER A N 1
ATOM 5790 C CA . SER A 1 755 ? -11.542 9.098 -10.742 1.00 81.44 755 SER A CA 1
ATOM 5791 C C . SER A 1 755 ? -11.345 10.601 -10.474 1.00 81.44 755 SER A C 1
ATOM 5793 O O . SER A 1 755 ? -11.603 11.072 -9.370 1.00 81.44 755 SER A O 1
ATOM 5795 N N . LEU A 1 756 ? -10.914 11.387 -11.471 1.00 81.50 756 LEU A N 1
ATOM 5796 C CA . LEU A 1 756 ? -10.903 12.850 -11.357 1.00 81.50 756 LEU A CA 1
ATOM 5797 C C . LEU A 1 756 ? -12.322 13.433 -11.458 1.00 81.50 756 LEU A C 1
ATOM 5799 O O . LEU A 1 756 ? -12.650 14.337 -10.700 1.00 81.50 756 LEU A O 1
ATOM 5803 N N . MET A 1 757 ? -13.167 12.913 -12.353 1.00 74.94 757 MET A N 1
ATOM 5804 C CA . MET A 1 757 ? -14.571 13.328 -12.476 1.00 74.94 757 MET A CA 1
ATOM 5805 C C . MET A 1 757 ? -15.382 12.977 -11.223 1.00 74.94 757 MET A C 1
ATOM 5807 O O . MET A 1 757 ? -16.142 13.813 -10.754 1.00 74.94 757 MET A O 1
ATOM 5811 N N . GLU A 1 758 ? -15.163 11.794 -10.648 1.00 72.69 758 GLU A N 1
ATOM 5812 C CA . GLU A 1 758 ? -15.666 11.362 -9.336 1.00 72.69 758 GLU A CA 1
ATOM 5813 C C . GLU A 1 758 ? -15.243 12.347 -8.231 1.00 72.69 758 GLU A C 1
ATOM 5815 O O . GLU A 1 758 ? -16.088 12.941 -7.566 1.00 72.69 758 GLU A O 1
ATOM 5820 N N . ALA A 1 759 ? -13.940 12.623 -8.101 1.00 75.00 759 ALA A N 1
ATOM 5821 C CA . ALA A 1 759 ? -13.438 13.583 -7.118 1.00 75.00 759 ALA A CA 1
ATOM 5822 C C . ALA A 1 759 ? -13.970 15.014 -7.333 1.00 75.00 759 ALA A C 1
ATOM 5824 O O . ALA A 1 759 ? -14.129 15.749 -6.363 1.00 75.00 759 ALA A O 1
ATOM 5825 N N . MET A 1 760 ? -14.246 15.420 -8.578 1.00 71.94 760 MET A N 1
ATOM 5826 C CA . MET A 1 760 ? -14.836 16.723 -8.909 1.00 71.94 760 MET A CA 1
ATOM 5827 C C . MET A 1 760 ? -16.346 16.786 -8.652 1.00 71.94 760 MET A C 1
ATOM 5829 O O . MET A 1 760 ? -16.825 17.834 -8.231 1.00 71.94 760 MET A O 1
ATOM 5833 N N . ALA A 1 761 ? -17.087 15.698 -8.877 1.00 66.00 761 ALA A N 1
ATOM 5834 C CA . ALA A 1 761 ? -18.507 15.596 -8.540 1.00 66.00 761 ALA A CA 1
ATOM 5835 C C . ALA A 1 761 ? -18.726 15.620 -7.019 1.00 66.00 761 ALA A C 1
ATOM 5837 O O . ALA A 1 761 ? -19.684 16.224 -6.545 1.00 66.00 761 ALA A O 1
ATOM 5838 N N . ASN A 1 762 ? -17.784 15.049 -6.261 1.00 58.53 762 ASN A N 1
ATOM 5839 C CA . ASN A 1 762 ? -17.782 15.061 -4.799 1.00 58.53 762 ASN A CA 1
ATOM 5840 C C . ASN A 1 762 ? -17.103 16.324 -4.210 1.00 58.53 762 ASN A C 1
ATOM 5842 O O . ASN A 1 762 ? -16.807 16.361 -3.015 1.00 58.53 762 ASN A O 1
ATOM 5846 N N . VAL A 1 763 ? -16.863 17.380 -5.007 1.00 59.84 763 VAL A N 1
ATOM 5847 C CA . VAL A 1 763 ? -16.615 18.730 -4.465 1.00 59.84 763 VAL A CA 1
ATOM 5848 C C . VAL A 1 763 ? -17.961 19.294 -4.015 1.00 59.84 763 VAL A C 1
ATOM 5850 O O . VAL A 1 763 ? -18.821 19.501 -4.870 1.00 59.84 763 VAL A O 1
ATOM 5853 N N . PRO A 1 764 ? -18.164 19.610 -2.721 1.00 49.00 764 PRO A N 1
ATOM 5854 C CA . PRO A 1 764 ? -19.414 20.213 -2.285 1.00 49.00 764 PRO A CA 1
ATOM 5855 C C . PRO A 1 764 ? -19.648 21.535 -3.018 1.00 49.00 764 PRO A C 1
ATOM 5857 O O . PRO A 1 764 ? -18.779 22.417 -2.996 1.00 49.00 764 PRO A O 1
ATOM 5860 N N . GLU A 1 765 ? -20.826 21.701 -3.631 1.00 42.03 765 GLU A N 1
ATOM 5861 C CA . GLU A 1 765 ? -21.265 23.023 -4.079 1.00 42.03 765 GLU A CA 1
ATOM 5862 C C . GLU A 1 765 ? -21.147 24.007 -2.912 1.00 42.03 765 GLU A C 1
ATOM 5864 O O . GLU A 1 765 ? -21.387 23.634 -1.761 1.00 42.03 765 GLU A O 1
ATOM 5869 N N . LYS A 1 766 ? -20.714 25.243 -3.217 1.00 39.56 766 LYS A N 1
ATOM 5870 C CA . LYS A 1 766 ? -20.304 26.276 -2.249 1.00 39.56 766 LYS A CA 1
ATOM 5871 C C . LYS A 1 766 ? -21.028 26.140 -0.907 1.00 39.56 766 LYS A C 1
ATOM 5873 O O . LYS A 1 766 ? -22.155 26.614 -0.767 1.00 39.56 766 LYS A O 1
ATOM 5878 N N . LYS A 1 767 ? -20.335 25.594 0.103 1.00 36.81 767 LYS A N 1
ATOM 5879 C CA . LYS A 1 767 ? -20.766 25.738 1.496 1.00 36.81 767 LYS A CA 1
ATOM 5880 C C . LYS A 1 767 ? -20.937 27.233 1.747 1.00 36.81 767 LYS A C 1
ATOM 5882 O O . LYS A 1 767 ? -19.959 27.983 1.704 1.00 36.81 767 LYS A O 1
ATOM 5887 N N . SER A 1 768 ? -22.184 27.660 1.948 1.00 30.09 768 SER A N 1
ATOM 5888 C CA . SER A 1 768 ? -22.502 29.022 2.364 1.00 30.09 768 SER A CA 1
ATOM 5889 C C . SER A 1 768 ? -21.621 29.389 3.561 1.00 30.09 768 SER A C 1
ATOM 5891 O O . SER A 1 768 ? -21.354 28.512 4.393 1.00 30.09 768 SER A O 1
ATOM 5893 N N . PRO A 1 769 ? -21.163 30.649 3.686 1.00 35.91 769 PRO A N 1
ATOM 5894 C CA . PRO A 1 769 ? -20.475 31.088 4.893 1.00 35.91 769 PRO A CA 1
ATOM 5895 C C . PRO A 1 769 ? -21.282 30.674 6.126 1.00 35.91 769 PRO A C 1
ATOM 5897 O O . PRO A 1 769 ? -22.514 30.752 6.093 1.00 35.91 769 PRO A O 1
ATOM 5900 N N . ARG A 1 770 ? -20.595 30.225 7.190 1.00 35.88 770 ARG A N 1
ATOM 5901 C CA . ARG A 1 770 ? -21.222 29.880 8.480 1.00 35.88 770 ARG A CA 1
ATOM 5902 C C . ARG A 1 770 ? -22.282 30.947 8.798 1.00 35.88 770 ARG A C 1
ATOM 5904 O O . ARG A 1 770 ? -21.898 32.119 8.852 1.00 35.88 770 ARG A O 1
ATOM 5911 N N . PRO A 1 771 ? -23.567 30.597 9.001 1.00 34.38 771 PRO A N 1
ATOM 5912 C CA . PRO A 1 771 ? -24.552 31.592 9.398 1.00 34.38 771 PRO A CA 1
ATOM 5913 C C . PRO A 1 771 ? -24.056 32.257 10.684 1.00 34.38 771 PRO A C 1
ATOM 5915 O O . PRO A 1 771 ? -23.687 31.572 11.642 1.00 34.38 771 PRO A O 1
ATOM 5918 N N . ALA A 1 772 ? -23.971 33.588 10.670 1.00 35.59 772 ALA A N 1
ATOM 5919 C CA . ALA A 1 772 ? -23.398 34.382 11.752 1.00 35.59 772 ALA A CA 1
ATOM 5920 C C . ALA A 1 772 ? -24.357 34.404 12.956 1.00 35.59 772 ALA A C 1
ATOM 5922 O O . ALA A 1 772 ? -25.092 35.361 13.173 1.00 35.59 772 ALA A O 1
ATOM 5923 N N . GLY A 1 773 ? -24.388 33.292 13.692 1.00 39.69 773 GLY A N 1
ATOM 5924 C CA . GLY A 1 773 ? -25.371 33.028 14.742 1.00 39.69 773 GLY A CA 1
ATOM 5925 C C . GLY A 1 773 ? -25.137 31.727 15.514 1.00 39.69 773 GLY A C 1
ATOM 5926 O O . GLY A 1 773 ? -26.074 31.196 16.105 1.00 39.69 773 GLY A O 1
ATOM 5927 N N . SER A 1 774 ? -23.914 31.181 15.525 1.00 39.78 774 SER A N 1
ATOM 5928 C CA . SER A 1 774 ? -23.593 30.033 16.381 1.00 39.78 774 SER A CA 1
ATOM 5929 C C . SER A 1 774 ? -23.585 30.464 17.849 1.00 39.78 774 SER A C 1
ATOM 5931 O O . SER A 1 774 ? -22.595 31.021 18.323 1.00 39.78 774 SER A O 1
ATOM 5933 N N . THR A 1 775 ? -24.678 30.207 18.565 1.00 50.00 775 THR A N 1
ATOM 5934 C CA . THR A 1 775 ? -24.750 30.439 20.015 1.00 50.00 775 THR A CA 1
ATOM 5935 C C . THR A 1 775 ? -23.813 29.492 20.778 1.00 50.00 775 THR A C 1
ATOM 5937 O O . THR A 1 775 ? -23.353 28.475 20.246 1.00 50.00 775 THR A O 1
ATOM 5940 N N . ASP A 1 776 ? -23.556 29.778 22.054 1.00 61.09 776 ASP A N 1
ATOM 5941 C CA . ASP A 1 776 ? -22.748 28.918 22.935 1.00 61.09 776 ASP A CA 1
ATOM 5942 C C . ASP A 1 776 ? -23.455 27.616 23.363 1.00 61.09 776 ASP A C 1
ATOM 5944 O O . ASP A 1 776 ? -22.885 26.802 24.086 1.00 61.09 776 ASP A O 1
ATOM 5948 N N . LYS A 1 777 ? -24.689 27.387 22.899 1.00 75.44 777 LYS A N 1
ATOM 5949 C CA . LYS A 1 777 ? -25.556 26.276 23.308 1.00 75.44 777 LYS A CA 1
ATOM 5950 C C . LYS A 1 777 ? -25.622 25.158 22.259 1.00 75.44 777 LYS A C 1
ATOM 5952 O O . LYS A 1 777 ? -25.189 25.326 21.120 1.00 75.44 777 LYS A O 1
ATOM 5957 N N . MET A 1 778 ? -26.170 24.014 22.669 1.00 86.06 778 MET A N 1
ATOM 5958 C CA . MET A 1 778 ? -26.593 22.934 21.769 1.00 86.06 778 MET A CA 1
ATOM 5959 C C . MET A 1 778 ? -27.759 23.388 20.880 1.00 86.06 778 MET A C 1
ATOM 5961 O O . MET A 1 778 ? -28.675 24.054 21.365 1.00 86.06 778 MET A O 1
ATOM 5965 N N . ASP A 1 779 ? -27.770 22.953 19.620 1.00 87.94 779 ASP A N 1
ATOM 5966 C CA . ASP A 1 779 ? -28.901 23.084 18.694 1.00 87.94 779 ASP A CA 1
ATOM 5967 C C . ASP A 1 779 ? -29.342 21.688 18.203 1.00 87.94 779 ASP A C 1
ATOM 5969 O O . ASP A 1 779 ? -28.755 21.131 17.268 1.00 87.94 779 ASP A O 1
ATOM 5973 N N . PRO A 1 780 ? -30.395 21.106 18.813 1.00 88.00 780 PRO A N 1
ATOM 5974 C CA . PRO A 1 780 ? -30.914 19.806 18.407 1.00 88.00 780 PRO A CA 1
ATOM 5975 C C . PRO A 1 780 ? -31.538 19.802 17.008 1.00 88.00 780 PRO A C 1
ATOM 5977 O O . PRO A 1 780 ? -31.622 18.735 16.406 1.00 88.00 780 PRO A O 1
ATOM 5980 N N . GLN A 1 781 ? -32.036 20.934 16.495 1.00 86.62 781 GLN A N 1
ATOM 5981 C CA . GLN A 1 781 ? -32.677 20.969 15.175 1.00 86.62 781 GLN A CA 1
ATOM 5982 C C . GLN A 1 781 ? -31.618 20.914 14.077 1.00 86.62 781 GLN A C 1
ATOM 5984 O O . GLN A 1 781 ? -31.710 20.074 13.182 1.00 86.62 781 GLN A O 1
ATOM 5989 N N . LEU A 1 782 ? -30.568 21.729 14.211 1.00 86.50 782 LEU A N 1
ATOM 5990 C CA . LEU A 1 782 ? -29.421 21.706 13.312 1.00 86.50 782 LEU A CA 1
ATOM 5991 C C . LEU A 1 782 ? -28.743 20.325 13.321 1.00 86.50 782 LEU A C 1
ATOM 5993 O O . LEU A 1 782 ? -28.576 19.734 12.253 1.00 86.50 782 LEU A O 1
ATOM 5997 N N . ALA A 1 783 ? -28.484 19.753 14.503 1.00 87.44 783 ALA A N 1
ATOM 5998 C CA . ALA A 1 783 ? -27.850 18.437 14.633 1.00 87.44 783 ALA A CA 1
ATOM 5999 C C . ALA A 1 783 ? -28.674 17.281 14.034 1.00 87.44 783 ALA A C 1
ATOM 6001 O O . ALA A 1 783 ? -28.101 16.389 13.414 1.00 87.44 783 ALA A O 1
ATOM 6002 N N . LYS A 1 784 ? -30.010 17.305 14.166 1.00 89.25 784 LYS A N 1
ATOM 6003 C CA . LYS A 1 784 ? -30.910 16.300 13.559 1.00 89.25 784 LYS A CA 1
ATOM 6004 C C . LYS A 1 784 ? -31.105 16.469 12.049 1.00 89.25 784 LYS A C 1
ATOM 6006 O O . LYS A 1 784 ? -31.522 15.522 11.388 1.00 89.25 784 LYS A O 1
ATOM 6011 N N . SER A 1 785 ? -30.860 17.665 11.512 1.00 85.25 785 SER A N 1
ATOM 6012 C CA . SER A 1 785 ? -30.967 17.948 10.072 1.00 85.25 785 SER A CA 1
ATOM 6013 C C . SER A 1 785 ? -29.680 17.660 9.292 1.00 85.25 785 SER A C 1
ATOM 6015 O O . SER A 1 785 ? -29.729 17.510 8.073 1.00 85.25 785 SER A O 1
ATOM 6017 N N . TYR A 1 786 ? -28.539 17.555 9.980 1.00 83.69 786 TYR A N 1
ATOM 6018 C CA . TYR A 1 786 ? -27.265 17.200 9.367 1.00 83.69 786 TYR A CA 1
ATOM 6019 C C . TYR A 1 786 ? -27.168 15.692 9.097 1.00 83.69 786 TYR A C 1
ATOM 6021 O O . TYR A 1 786 ? -27.392 14.863 9.980 1.00 83.69 786 TYR A O 1
ATOM 6029 N N . VAL A 1 787 ? -26.779 15.349 7.870 1.00 79.56 787 VAL A N 1
ATOM 6030 C CA . VAL A 1 787 ? -26.456 13.989 7.431 1.00 79.56 787 VAL A CA 1
ATOM 6031 C C . VAL A 1 787 ? -25.055 14.038 6.810 1.00 79.56 787 VAL A C 1
ATOM 6033 O O . VAL A 1 787 ? -24.824 14.916 5.979 1.00 79.56 787 VAL A O 1
ATOM 6036 N N . PRO A 1 788 ? -24.113 13.157 7.195 1.00 77.62 788 PRO A N 1
ATOM 6037 C CA . PRO A 1 788 ? -22.807 13.072 6.545 1.00 77.62 788 PRO A CA 1
ATOM 6038 C C . PRO A 1 788 ? -22.929 12.700 5.064 1.00 77.62 788 PRO A C 1
ATOM 6040 O O . PRO A 1 788 ? -23.712 11.816 4.715 1.00 77.62 788 PRO A O 1
ATOM 6043 N N . ASP A 1 789 ? -22.121 13.342 4.217 1.00 68.81 789 ASP A N 1
ATOM 6044 C CA . ASP A 1 789 ? -22.149 13.156 2.758 1.00 68.81 789 ASP A CA 1
ATOM 6045 C C . ASP A 1 789 ? -21.752 11.723 2.320 1.00 68.81 789 ASP A C 1
ATOM 6047 O O . ASP A 1 789 ? -22.218 11.237 1.293 1.00 68.81 789 ASP A O 1
ATOM 6051 N N . GLU A 1 790 ? -20.916 11.036 3.108 1.00 77.31 790 GLU A N 1
ATOM 6052 C CA . GLU A 1 790 ? -20.365 9.693 2.846 1.00 77.31 790 GLU A CA 1
ATOM 6053 C C . GLU A 1 790 ? -20.405 8.828 4.130 1.00 77.31 790 GLU A C 1
ATOM 6055 O O . GLU A 1 790 ? -20.271 9.373 5.233 1.00 77.31 790 GLU A O 1
ATOM 6060 N N . PRO A 1 791 ? -20.562 7.490 4.037 1.00 87.38 791 PRO A N 1
ATOM 6061 C CA . PRO A 1 791 ? -20.437 6.584 5.179 1.00 87.38 791 PRO A CA 1
ATOM 6062 C C . PRO A 1 791 ? -18.981 6.338 5.587 1.00 87.38 791 PRO A C 1
ATOM 6064 O O . PRO A 1 791 ? -18.089 6.211 4.746 1.00 87.38 791 PRO A O 1
ATOM 6067 N N . GLU A 1 792 ? -18.761 6.143 6.886 1.00 90.69 792 GLU A N 1
ATOM 6068 C CA . GLU A 1 792 ? -17.453 5.739 7.403 1.00 90.69 792 GLU A CA 1
ATOM 6069 C C . GLU A 1 792 ? -17.160 4.278 7.035 1.00 90.69 792 GLU A C 1
ATOM 6071 O O . GLU A 1 792 ? -18.062 3.436 7.075 1.00 90.69 792 GLU A O 1
ATOM 6076 N N . THR A 1 793 ? -15.916 3.967 6.659 1.00 92.75 793 THR A N 1
ATOM 6077 C CA . THR A 1 793 ? -15.552 2.663 6.077 1.00 92.75 793 THR A CA 1
ATOM 6078 C C . THR A 1 793 ? -14.526 1.931 6.941 1.00 92.75 793 THR A C 1
ATOM 6080 O O . THR A 1 793 ? -13.451 2.447 7.229 1.00 92.75 793 THR A O 1
ATOM 6083 N N . TYR A 1 794 ? -14.845 0.697 7.337 1.00 94.75 794 TYR A N 1
ATOM 6084 C CA . TYR A 1 794 ? -14.058 -0.101 8.276 1.00 94.75 794 TYR A CA 1
ATOM 6085 C C . TYR A 1 794 ? -13.736 -1.479 7.684 1.00 94.75 794 TYR A C 1
ATOM 6087 O O . TYR A 1 794 ? -14.613 -2.336 7.569 1.00 94.75 794 TYR A O 1
ATOM 6095 N N . SER A 1 795 ? -12.472 -1.688 7.312 1.00 94.62 795 SER A N 1
ATOM 6096 C CA . SER A 1 795 ? -11.940 -2.990 6.887 1.00 94.62 795 SER A CA 1
ATOM 6097 C C . SER A 1 795 ? -11.344 -3.751 8.072 1.00 94.62 795 SER A C 1
ATOM 6099 O O . SER A 1 795 ? -10.625 -3.161 8.877 1.00 94.62 795 SER A O 1
ATOM 6101 N N . TYR A 1 796 ? -11.604 -5.056 8.159 1.00 96.06 796 TYR A N 1
ATOM 6102 C CA . TYR A 1 796 ? -11.085 -5.931 9.213 1.00 96.06 796 TYR A CA 1
ATOM 6103 C C . TYR A 1 796 ? -10.885 -7.372 8.733 1.00 96.06 796 TYR A C 1
ATOM 6105 O O . TYR A 1 796 ? -11.385 -7.792 7.688 1.00 96.06 796 TYR A O 1
ATOM 6113 N N . THR A 1 797 ? -10.157 -8.141 9.534 1.00 96.12 797 THR A N 1
ATOM 6114 C CA . THR A 1 797 ? -9.846 -9.553 9.309 1.00 96.12 797 THR A CA 1
ATOM 6115 C C . THR A 1 797 ? -10.177 -10.394 10.543 1.00 96.12 797 THR A C 1
ATOM 6117 O O . THR A 1 797 ? -10.410 -9.861 11.633 1.00 96.12 797 THR A O 1
ATOM 6120 N N . ALA A 1 798 ? -10.098 -11.722 10.412 1.00 95.94 798 ALA A N 1
ATOM 6121 C CA . ALA A 1 798 ? -10.244 -12.643 11.540 1.00 95.94 798 ALA A CA 1
ATOM 6122 C C . ALA A 1 798 ? -9.310 -12.294 12.719 1.00 95.94 798 ALA A C 1
ATOM 6124 O O . ALA A 1 798 ? -9.716 -12.412 13.872 1.00 95.94 798 ALA A O 1
ATOM 6125 N N . ARG A 1 799 ? -8.097 -11.780 12.451 1.00 96.38 799 ARG A N 1
ATOM 6126 C CA . ARG A 1 799 ? -7.154 -11.311 13.483 1.00 96.38 799 ARG A CA 1
ATOM 6127 C C . ARG A 1 799 ? -7.770 -10.243 14.385 1.00 96.38 799 ARG A C 1
ATOM 6129 O O . ARG A 1 799 ? -7.575 -10.281 15.596 1.00 96.38 799 ARG A O 1
ATOM 6136 N N . ASP A 1 800 ? -8.483 -9.287 13.807 1.00 96.81 800 ASP A N 1
ATOM 6137 C CA . ASP A 1 800 ? -9.005 -8.122 14.523 1.00 96.81 800 ASP A CA 1
ATOM 6138 C C . ASP A 1 800 ? -10.204 -8.527 15.394 1.00 96.81 800 ASP A C 1
ATOM 6140 O O . ASP A 1 800 ? -10.283 -8.157 16.568 1.00 96.81 800 ASP A O 1
ATOM 6144 N N . ALA A 1 801 ? -11.054 -9.417 14.869 1.00 97.00 801 ALA A N 1
ATOM 6145 C CA . ALA A 1 801 ? -12.110 -10.081 15.630 1.00 97.00 801 ALA A CA 1
ATOM 6146 C C . ALA A 1 801 ? -11.562 -10.935 16.794 1.00 97.00 801 ALA A C 1
ATOM 6148 O O . ALA A 1 801 ? -12.121 -10.899 17.892 1.00 97.00 801 ALA A O 1
ATOM 6149 N N . ILE A 1 802 ? -10.449 -11.651 16.591 1.00 98.19 802 ILE A N 1
ATOM 6150 C CA . ILE A 1 802 ? -9.764 -12.436 17.634 1.00 98.19 802 ILE A CA 1
ATOM 6151 C C . ILE A 1 802 ? -9.187 -11.519 18.724 1.00 98.19 802 ILE A C 1
ATOM 6153 O O . ILE A 1 802 ? -9.391 -11.772 19.912 1.00 98.19 802 ILE A O 1
ATOM 6157 N N . ILE A 1 803 ? -8.517 -10.418 18.356 1.00 97.94 803 ILE A N 1
ATOM 6158 C CA . ILE A 1 803 ? -7.989 -9.442 19.327 1.00 97.94 803 ILE A CA 1
ATOM 6159 C C . ILE A 1 803 ? -9.137 -8.802 20.123 1.00 97.94 803 ILE A C 1
ATOM 6161 O O . ILE A 1 803 ? -9.012 -8.636 21.338 1.00 97.94 803 ILE A O 1
ATOM 6165 N N . TYR A 1 804 ? -10.274 -8.501 19.487 1.00 98.31 804 TYR A N 1
ATOM 6166 C CA . TYR A 1 804 ? -11.475 -8.047 20.193 1.00 98.31 804 TYR A CA 1
ATOM 6167 C C . TYR A 1 804 ? -12.014 -9.105 21.166 1.00 98.31 804 TYR A C 1
ATOM 6169 O O . TYR A 1 804 ? -12.288 -8.777 22.320 1.00 98.31 804 TYR A O 1
ATOM 6177 N N . ALA A 1 805 ? -12.128 -10.368 20.738 1.00 98.12 805 ALA A N 1
ATOM 6178 C CA . ALA A 1 805 ? -12.615 -11.467 21.572 1.00 98.12 805 ALA A CA 1
ATOM 6179 C C . ALA A 1 805 ? -11.751 -11.656 22.832 1.00 98.12 805 ALA A C 1
ATOM 6181 O O . ALA A 1 805 ? -12.279 -11.686 23.945 1.00 98.12 805 ALA A O 1
ATOM 6182 N N . LEU A 1 806 ? -10.423 -11.696 22.678 1.00 98.25 806 LEU A N 1
ATOM 6183 C CA . LEU A 1 806 ? -9.469 -11.712 23.796 1.00 98.25 806 LEU A CA 1
ATOM 6184 C C . LEU A 1 806 ? -9.605 -10.444 24.665 1.00 98.25 806 LEU A C 1
ATOM 6186 O O . LEU A 1 806 ? -9.595 -10.512 25.897 1.00 98.25 806 LEU A O 1
ATOM 6190 N N . GLY A 1 807 ? -9.817 -9.289 24.028 1.00 97.94 807 GLY A N 1
ATOM 6191 C CA . GLY A 1 807 ? -10.096 -8.004 24.671 1.00 97.94 807 GLY A CA 1
ATOM 6192 C C . GLY A 1 807 ? -11.346 -7.994 25.558 1.00 97.94 807 GLY A C 1
ATOM 6193 O O . GLY A 1 807 ? -11.352 -7.265 26.547 1.00 97.94 807 GLY A O 1
ATOM 6194 N N . ILE A 1 808 ? -12.349 -8.835 25.280 1.00 98.06 808 ILE A N 1
ATOM 6195 C CA . ILE A 1 808 ? -13.550 -9.049 26.118 1.00 98.06 808 ILE A CA 1
ATOM 6196 C C . ILE A 1 808 ? -13.495 -10.353 26.941 1.00 98.06 808 ILE A C 1
ATOM 6198 O O . ILE A 1 808 ? -14.520 -10.888 27.376 1.00 98.06 808 ILE A O 1
ATOM 6202 N N . GLY A 1 809 ? -12.285 -10.873 27.157 1.00 96.88 809 GLY A N 1
ATOM 6203 C CA . GLY A 1 809 ? -12.021 -11.980 28.070 1.00 96.88 809 GLY A CA 1
ATOM 6204 C C . GLY A 1 809 ? -12.247 -13.377 27.498 1.00 96.88 809 GLY A C 1
ATOM 6205 O O . GLY A 1 809 ? -12.367 -14.311 28.290 1.00 96.88 809 GLY A O 1
ATOM 6206 N N . ALA A 1 810 ? -12.318 -13.556 26.175 1.00 97.00 810 ALA A N 1
ATOM 6207 C CA . ALA A 1 810 ? -12.211 -14.894 25.592 1.00 97.00 810 ALA A CA 1
ATOM 6208 C C . ALA A 1 810 ? -10.836 -15.511 25.910 1.00 97.00 810 ALA A C 1
ATOM 6210 O O . ALA A 1 810 ? -9.834 -14.807 26.048 1.00 97.00 810 ALA A O 1
ATOM 6211 N N . THR A 1 811 ? -10.792 -16.831 26.058 1.00 95.19 811 THR A N 1
ATOM 6212 C CA . THR A 1 811 ? -9.631 -17.584 26.550 1.00 95.19 811 THR A CA 1
ATOM 6213 C C . THR A 1 811 ? -9.354 -18.825 25.700 1.00 95.19 811 THR A C 1
ATOM 6215 O O . THR A 1 811 ? -10.127 -19.180 24.821 1.00 95.19 811 THR A O 1
ATOM 6218 N N . THR A 1 812 ? -8.268 -19.548 25.981 1.00 94.31 812 THR A N 1
ATOM 6219 C CA . THR A 1 812 ? -7.959 -20.845 25.347 1.00 94.31 812 THR A CA 1
ATOM 6220 C C . THR A 1 812 ? -8.817 -22.016 25.853 1.00 94.31 812 THR A C 1
ATOM 6222 O O . THR A 1 812 ? -8.504 -23.175 25.577 1.00 94.31 812 THR A O 1
ATOM 6225 N N . LYS A 1 813 ? -9.903 -21.747 26.591 1.00 92.69 813 LYS A N 1
ATOM 6226 C CA . LYS A 1 813 ? -10.874 -22.770 26.997 1.00 92.69 813 LYS A CA 1
ATOM 6227 C C . LYS A 1 813 ? -11.696 -23.251 25.789 1.00 92.69 813 LYS A C 1
ATOM 6229 O O . LYS A 1 813 ? -12.002 -22.427 24.926 1.00 92.69 813 LYS A O 1
ATOM 6234 N N . PRO A 1 814 ? -12.108 -24.533 25.727 1.00 91.38 814 PRO A N 1
ATOM 6235 C CA . PRO A 1 814 ? -12.798 -25.101 24.564 1.00 91.38 814 PRO A CA 1
ATOM 6236 C C . PRO A 1 814 ? -14.018 -24.304 24.081 1.00 91.38 814 PRO A C 1
ATOM 6238 O O . PRO A 1 814 ? -14.221 -24.173 22.878 1.00 91.38 814 PRO A O 1
ATOM 6241 N N . GLU A 1 815 ? -14.804 -23.738 24.999 1.00 91.12 815 GLU A N 1
ATOM 6242 C CA . GLU A 1 815 ? -16.007 -22.959 24.694 1.00 91.12 815 GLU A CA 1
ATOM 6243 C C . GLU A 1 815 ? -15.742 -21.591 24.034 1.00 91.12 815 GLU A C 1
ATOM 6245 O O . GLU A 1 815 ? -16.645 -21.038 23.402 1.00 91.12 815 GLU A O 1
ATOM 6250 N N . ASP A 1 816 ? -14.527 -21.050 24.166 1.00 95.19 816 ASP A N 1
ATOM 6251 C CA . ASP A 1 816 ? -14.102 -19.766 23.593 1.00 95.19 816 ASP A CA 1
ATOM 6252 C C . ASP A 1 816 ? -13.336 -19.936 22.260 1.00 95.19 816 ASP A C 1
ATOM 6254 O O . ASP A 1 816 ? -13.221 -18.968 21.507 1.00 95.19 816 ASP A O 1
ATOM 6258 N N . VAL A 1 817 ? -12.824 -21.138 21.933 1.00 94.69 817 VAL A N 1
ATOM 6259 C CA . VAL A 1 817 ? -11.924 -21.380 20.774 1.00 94.69 817 VAL A CA 1
ATOM 6260 C C . VAL A 1 817 ? -12.498 -20.846 19.457 1.00 94.69 817 VAL A C 1
ATOM 6262 O O . VAL A 1 817 ? -11.773 -20.225 18.681 1.00 94.69 817 VAL A O 1
ATOM 6265 N N . LYS A 1 818 ? -13.810 -20.996 19.242 1.00 95.19 818 LYS A N 1
ATOM 6266 C CA . LYS A 1 818 ? -14.540 -20.490 18.064 1.00 95.19 818 LYS A CA 1
ATOM 6267 C C . LYS A 1 818 ? -14.497 -18.964 17.871 1.00 95.19 818 LYS A C 1
ATOM 6269 O O . LYS A 1 818 ? -14.915 -18.487 16.820 1.00 95.19 818 LYS A O 1
ATOM 6274 N N . PHE A 1 819 ? -14.030 -18.203 18.862 1.00 97.25 819 PHE A N 1
ATOM 6275 C CA . PHE A 1 819 ? -13.849 -16.748 18.800 1.00 97.25 819 PHE A CA 1
ATOM 6276 C C . PHE A 1 819 ? -12.377 -16.324 18.707 1.00 97.25 819 PHE A C 1
ATOM 6278 O O . PHE A 1 819 ? -12.104 -15.164 18.413 1.00 97.25 819 PHE A O 1
ATOM 6285 N N . ILE A 1 820 ? -11.435 -17.236 18.982 1.00 96.75 820 ILE A N 1
ATOM 6286 C CA . ILE A 1 820 ? -9.999 -16.927 19.098 1.00 96.75 820 ILE A CA 1
ATOM 6287 C C . ILE A 1 820 ? -9.093 -17.715 18.137 1.00 96.75 820 ILE A C 1
ATOM 6289 O O . ILE A 1 820 ? -7.884 -17.503 18.148 1.00 96.75 820 ILE A O 1
ATOM 6293 N N . TYR A 1 821 ? -9.651 -18.622 17.329 1.00 96.62 821 TYR A N 1
ATOM 6294 C CA . TYR A 1 821 ? -8.910 -19.406 16.341 1.00 96.62 821 TYR A CA 1
ATOM 6295 C C . TYR A 1 821 ? -9.647 -19.468 14.999 1.00 96.62 821 TYR A C 1
ATOM 6297 O O . TYR A 1 821 ? -10.682 -20.121 14.863 1.00 96.62 821 TYR A O 1
ATOM 6305 N N . GLU A 1 822 ? -9.065 -18.828 13.989 1.00 94.25 822 GLU A N 1
ATOM 6306 C CA . GLU A 1 822 ? -9.571 -18.722 12.619 1.00 94.25 822 GLU A CA 1
ATOM 6307 C C . GLU A 1 822 ? -9.654 -20.066 11.871 1.00 94.25 822 GLU A C 1
ATOM 6309 O O . GLU A 1 822 ? -10.342 -20.169 10.859 1.00 94.25 822 GLU A O 1
ATOM 6314 N N . GLY A 1 823 ? -8.978 -21.107 12.372 1.00 91.12 823 GLY A N 1
ATOM 6315 C CA . GLY A 1 823 ? -9.052 -22.473 11.845 1.00 91.12 823 GLY A CA 1
ATOM 6316 C C . GLY A 1 823 ? -10.136 -23.359 12.475 1.00 91.12 823 GLY A C 1
ATOM 6317 O O . GLY A 1 823 ? -10.182 -24.551 12.167 1.00 91.12 823 GLY A O 1
ATOM 6318 N N . ALA A 1 824 ? -10.983 -22.832 13.367 1.00 89.75 824 ALA A N 1
ATOM 6319 C CA . ALA A 1 824 ? -12.116 -23.576 13.922 1.00 89.75 824 ALA A CA 1
ATOM 6320 C C . ALA A 1 824 ? -13.220 -23.792 12.865 1.00 89.75 824 ALA A C 1
ATOM 6322 O O . ALA A 1 824 ? -13.571 -22.866 12.136 1.00 89.75 824 ALA A O 1
ATOM 6323 N N . GLU A 1 825 ? -13.814 -24.995 12.810 1.00 85.44 825 GLU A N 1
ATOM 6324 C CA . GLU A 1 825 ? -14.893 -25.327 11.850 1.00 85.44 825 GLU A CA 1
ATOM 6325 C C . GLU A 1 825 ? -16.126 -24.411 11.988 1.00 85.44 825 GLU A C 1
ATOM 6327 O O . GLU A 1 825 ? -16.877 -24.235 11.030 1.00 85.44 825 GLU A O 1
ATOM 6332 N N . ASP A 1 826 ? -16.321 -23.816 13.167 1.00 89.44 826 ASP A N 1
ATOM 6333 C CA . ASP A 1 826 ? -17.400 -22.891 13.503 1.00 89.44 826 ASP A CA 1
ATOM 6334 C C . ASP A 1 826 ? -16.889 -21.493 13.917 1.00 89.44 826 ASP A C 1
ATOM 6336 O O . ASP A 1 826 ? -17.557 -20.801 14.699 1.00 89.44 826 ASP A O 1
ATOM 6340 N N . PHE A 1 827 ? -15.719 -21.067 13.411 1.00 96.25 827 PHE A N 1
ATOM 6341 C CA . PHE A 1 827 ? -15.165 -19.733 13.684 1.00 96.25 827 PHE A CA 1
ATOM 6342 C C . PHE A 1 827 ? -16.216 -18.637 13.453 1.00 96.25 827 PHE A C 1
ATOM 6344 O O . PHE A 1 827 ? -16.918 -18.611 12.443 1.00 96.25 827 PHE A O 1
ATOM 6351 N N . SER A 1 828 ? -16.377 -17.764 14.443 1.00 95.31 828 SER A N 1
ATOM 6352 C CA . SER A 1 828 ? -17.471 -16.800 14.528 1.00 95.31 828 SER A CA 1
ATOM 6353 C C . SER A 1 828 ? -16.949 -15.467 15.044 1.00 95.31 828 SER A C 1
ATOM 6355 O O . SER A 1 828 ? -16.279 -15.425 16.072 1.00 95.31 828 SER A O 1
ATOM 6357 N N . VAL A 1 829 ? -17.321 -14.359 14.406 1.00 97.25 829 VAL A N 1
ATOM 6358 C CA . VAL A 1 829 ? -17.059 -13.029 14.972 1.00 97.25 829 VAL A CA 1
ATOM 6359 C C . VAL A 1 829 ? -18.063 -12.747 16.088 1.00 97.25 829 VAL A C 1
ATOM 6361 O O . VAL A 1 829 ? -19.265 -12.983 15.946 1.00 97.25 829 VAL A O 1
ATOM 6364 N N . PHE A 1 830 ? -17.569 -12.271 17.232 1.00 97.19 830 PHE A N 1
ATOM 6365 C CA . PHE A 1 830 ? -18.409 -12.077 18.409 1.00 97.19 830 PHE A CA 1
ATOM 6366 C C . PHE A 1 830 ? -19.415 -10.920 18.194 1.00 97.19 830 PHE A C 1
ATOM 6368 O O . PHE A 1 830 ? -18.997 -9.854 17.741 1.00 97.19 830 PHE A O 1
ATOM 6375 N N . PRO A 1 831 ? -20.717 -11.055 18.538 1.00 96.94 831 PRO A N 1
ATOM 6376 C CA . PRO A 1 831 ? -21.761 -10.105 18.126 1.00 96.94 831 PRO A CA 1
ATOM 6377 C C . PRO A 1 831 ? -21.524 -8.637 18.492 1.00 96.94 831 PRO A C 1
ATOM 6379 O O . PRO A 1 831 ? -21.964 -7.741 17.773 1.00 96.94 831 PRO A O 1
ATOM 6382 N N . THR A 1 832 ? -20.830 -8.372 19.600 1.00 97.88 832 THR A N 1
ATOM 6383 C CA . THR A 1 832 ? -20.545 -7.006 20.056 1.00 97.88 832 THR A CA 1
ATOM 6384 C C . THR A 1 832 ? -19.343 -6.368 19.355 1.00 97.88 832 THR A C 1
ATOM 6386 O O . THR A 1 832 ? -19.140 -5.174 19.535 1.00 97.88 832 THR A O 1
ATOM 6389 N N . PHE A 1 833 ? -18.594 -7.089 18.506 1.00 97.88 833 PHE A N 1
ATOM 6390 C CA . PHE A 1 833 ? -17.484 -6.535 17.710 1.00 97.88 833 PHE A CA 1
ATOM 6391 C C . PHE A 1 833 ? -17.908 -5.333 16.852 1.00 97.88 833 PHE A C 1
ATOM 6393 O O . PHE A 1 833 ? -17.116 -4.420 16.642 1.00 97.88 833 PHE A O 1
ATOM 6400 N N . VAL A 1 834 ? -19.182 -5.266 16.441 1.00 96.94 834 VAL A N 1
ATOM 6401 C CA . VAL A 1 834 ? -19.745 -4.137 15.678 1.00 96.94 834 VAL A CA 1
ATOM 6402 C C . VAL A 1 834 ? -19.608 -2.774 16.383 1.00 96.94 834 VAL A C 1
ATOM 6404 O O . VAL A 1 834 ? -19.726 -1.740 15.727 1.00 96.94 834 VAL A O 1
ATOM 6407 N N . VAL A 1 835 ? -19.282 -2.726 17.683 1.00 95.81 835 VAL A N 1
ATOM 6408 C CA . VAL A 1 835 ? -18.918 -1.460 18.347 1.00 95.81 835 VAL A CA 1
ATOM 6409 C C . VAL A 1 835 ? -17.643 -0.834 17.782 1.00 95.81 835 VAL A C 1
ATOM 6411 O O . VAL A 1 835 ? -17.518 0.377 17.869 1.00 95.81 835 VAL A O 1
ATOM 6414 N N . ALA A 1 836 ? -16.732 -1.595 17.165 1.00 95.06 836 ALA A N 1
ATOM 6415 C CA . ALA A 1 836 ? -15.516 -1.055 16.550 1.00 95.06 836 ALA A CA 1
ATOM 6416 C C . ALA A 1 836 ? -15.809 -0.193 15.294 1.00 95.06 836 ALA A C 1
ATOM 6418 O O . ALA A 1 836 ? -15.530 1.010 15.327 1.00 95.06 836 ALA A O 1
ATOM 6419 N N . PRO A 1 837 ? -16.477 -0.708 14.234 1.00 94.62 837 PRO A N 1
ATOM 6420 C CA . PRO A 1 837 ? -16.963 0.124 13.124 1.00 94.62 837 PRO A CA 1
ATOM 6421 C C . PRO A 1 837 ? -18.052 1.122 13.549 1.00 94.62 837 PRO A C 1
ATOM 6423 O O . PRO A 1 837 ? -18.304 2.095 12.839 1.00 94.62 837 PRO A O 1
ATOM 6426 N N . GLY A 1 838 ? -18.728 0.883 14.679 1.00 93.25 838 GLY A N 1
ATOM 6427 C CA . GLY A 1 838 ? -19.702 1.808 15.258 1.00 93.25 838 GLY A CA 1
ATOM 6428 C C . GLY A 1 838 ? -19.056 3.041 15.889 1.00 93.25 838 GLY A C 1
ATOM 6429 O O . GLY A 1 838 ? -19.511 4.155 15.655 1.00 93.25 838 GLY A O 1
ATOM 6430 N N . LEU A 1 839 ? -17.990 2.846 16.669 1.00 90.00 839 LEU A N 1
ATOM 6431 C CA . LEU A 1 839 ? -17.295 3.902 17.399 1.00 90.00 839 LEU A CA 1
ATOM 6432 C C . LEU A 1 839 ? -16.531 4.829 16.451 1.00 90.00 839 LEU A C 1
ATOM 6434 O O . LEU A 1 839 ? -16.654 6.042 16.586 1.00 90.00 839 LEU A O 1
ATOM 6438 N N . LEU A 1 840 ? -15.821 4.272 15.460 1.00 87.81 840 LEU A N 1
ATOM 6439 C CA . LEU A 1 840 ? -15.124 5.055 14.431 1.00 87.81 840 LEU A CA 1
ATOM 6440 C C . LEU A 1 840 ? -16.096 5.995 13.690 1.00 87.81 840 LEU A C 1
ATOM 6442 O O . LEU A 1 840 ? -15.844 7.193 13.558 1.00 87.81 840 LEU A O 1
ATOM 6446 N N . ALA A 1 841 ? -17.251 5.457 13.287 1.00 87.75 841 ALA A N 1
ATOM 6447 C CA . ALA A 1 841 ? -18.301 6.202 12.601 1.00 87.75 841 ALA A CA 1
ATOM 6448 C C . ALA A 1 841 ? -19.030 7.220 13.499 1.00 87.75 841 ALA A C 1
ATOM 6450 O O . ALA A 1 841 ? -19.611 8.179 12.989 1.00 87.75 841 ALA A O 1
ATOM 6451 N N . ASN A 1 842 ? -19.009 7.054 14.825 1.00 85.88 842 ASN A N 1
ATOM 6452 C CA . ASN A 1 842 ? -19.651 7.953 15.793 1.00 85.88 842 ASN A CA 1
ATOM 6453 C C . ASN A 1 842 ? -18.797 9.205 16.114 1.00 85.88 842 ASN A C 1
ATOM 6455 O O . ASN A 1 842 ? -18.852 9.744 17.219 1.00 85.88 842 ASN A O 1
ATOM 6459 N N . SER A 1 843 ? -18.010 9.683 15.145 1.00 75.75 843 SER A N 1
ATOM 6460 C CA . SER A 1 843 ? -17.150 10.867 15.266 1.00 75.75 843 SER A CA 1
ATOM 6461 C C . SER A 1 843 ? -17.973 12.164 15.176 1.00 75.75 843 SER A C 1
ATOM 6463 O O . SER A 1 843 ? -17.940 12.885 14.179 1.00 75.75 843 SER A O 1
ATOM 6465 N N . ILE A 1 844 ? -18.767 12.446 16.216 1.00 72.06 844 ILE A N 1
ATOM 6466 C CA . ILE A 1 844 ? -19.744 13.552 16.239 1.00 72.06 844 ILE A CA 1
ATOM 6467 C C . ILE A 1 844 ? -19.171 14.934 16.609 1.00 72.06 844 ILE A C 1
ATOM 6469 O O . ILE A 1 844 ? -19.903 15.921 16.633 1.00 72.06 844 ILE A O 1
ATOM 6473 N N . ASN A 1 845 ? -17.871 15.022 16.893 1.00 67.62 845 ASN A N 1
ATOM 6474 C CA . ASN A 1 845 ? -17.242 16.176 17.549 1.00 67.62 845 ASN A CA 1
ATOM 6475 C C . ASN A 1 845 ? -17.372 17.495 16.755 1.00 67.62 845 ASN A C 1
ATOM 6477 O O . ASN A 1 845 ? -17.516 18.556 17.356 1.00 67.62 845 ASN A O 1
ATOM 6481 N N . ASP A 1 846 ? -17.352 17.421 15.419 1.00 67.88 846 ASP A N 1
ATOM 6482 C CA . ASP A 1 846 ? -17.446 18.571 14.502 1.00 67.88 846 ASP A CA 1
ATOM 6483 C C . ASP A 1 846 ? -18.870 18.819 13.951 1.00 67.88 846 ASP A C 1
ATOM 6485 O O . ASP A 1 846 ? -19.059 19.619 13.028 1.00 67.88 846 ASP A O 1
ATOM 6489 N N . TRP A 1 847 ? -19.892 18.122 14.463 1.00 80.88 847 TRP A N 1
ATOM 6490 C CA . TRP A 1 847 ? -21.235 18.161 13.874 1.00 80.88 847 TRP A CA 1
ATOM 6491 C C . TRP A 1 847 ? -21.952 19.504 14.108 1.00 80.88 847 TRP A C 1
ATOM 6493 O O . TRP A 1 847 ? -21.979 20.008 15.235 1.00 80.88 847 TRP A O 1
ATOM 6503 N N . PRO A 1 848 ? -22.608 20.083 13.082 1.00 81.25 848 PRO A N 1
ATOM 6504 C CA . PRO A 1 848 ? -23.425 21.283 13.242 1.00 81.25 848 PRO A CA 1
ATOM 6505 C C . PRO A 1 848 ? -24.472 21.131 14.355 1.00 81.25 848 PRO A C 1
ATOM 6507 O O . PRO A 1 848 ? -25.238 20.176 14.371 1.00 81.25 848 PRO A O 1
ATOM 6510 N N . GLY A 1 849 ? -24.512 22.083 15.289 1.00 83.12 849 GLY A N 1
ATOM 6511 C CA . GLY A 1 849 ? -25.439 22.074 16.429 1.00 83.12 849 GLY A CA 1
ATOM 6512 C C . GLY A 1 849 ? -25.005 21.217 17.625 1.00 83.12 849 GLY A C 1
ATOM 6513 O O . GLY A 1 849 ? -25.575 21.367 18.706 1.00 83.12 849 GLY A O 1
ATOM 6514 N N . VAL A 1 850 ? -23.967 20.390 17.480 1.00 84.69 850 VAL A N 1
ATOM 6515 C CA . VAL A 1 850 ? -23.332 19.672 18.593 1.00 84.69 850 VAL A CA 1
ATOM 6516 C C . VAL A 1 850 ? -22.258 20.558 19.243 1.00 84.69 850 VAL A C 1
ATOM 6518 O O . VAL A 1 850 ? -21.618 21.390 18.598 1.00 84.69 850 VAL A O 1
ATOM 6521 N N . LYS A 1 851 ? -22.069 20.388 20.553 1.00 81.19 851 LYS A N 1
ATOM 6522 C CA . LYS A 1 851 ? -20.921 20.868 21.333 1.00 81.19 851 LYS A CA 1
ATOM 6523 C C . LYS A 1 851 ? -20.333 19.647 22.037 1.00 81.19 851 LYS A C 1
ATOM 6525 O O . LYS A 1 851 ? -21.100 18.849 22.566 1.00 81.19 851 LYS A O 1
ATOM 6530 N N . PHE A 1 852 ? -19.016 19.485 22.029 1.00 74.00 852 PHE A N 1
ATOM 6531 C CA . PHE A 1 852 ? -18.374 18.257 22.495 1.00 74.00 852 PHE A CA 1
ATOM 6532 C C . PHE A 1 852 ? -17.062 18.583 23.212 1.00 74.00 852 PHE A C 1
ATOM 6534 O O . PHE A 1 852 ? -16.284 19.398 22.714 1.00 74.00 852 PHE A O 1
ATOM 6541 N N . ASP A 1 853 ? -16.805 17.955 24.360 1.00 71.00 853 ASP A N 1
ATOM 6542 C CA . ASP A 1 853 ? -15.529 18.074 25.081 1.00 71.00 853 ASP A CA 1
ATOM 6543 C C . ASP A 1 853 ? -15.047 16.687 25.530 1.00 71.00 853 ASP A C 1
ATOM 6545 O O . ASP A 1 853 ? -15.653 16.037 26.383 1.00 71.00 853 ASP A O 1
ATOM 6549 N N . LEU A 1 854 ? -13.909 16.249 24.981 1.00 67.25 854 LEU A N 1
ATOM 6550 C CA . LEU A 1 854 ? -13.288 14.949 25.267 1.00 67.25 854 LEU A CA 1
ATOM 6551 C C . LEU A 1 854 ? -12.912 14.742 26.749 1.00 67.25 854 LEU A C 1
ATOM 6553 O O . LEU A 1 854 ? -12.703 13.602 27.154 1.00 67.25 854 LEU A O 1
ATOM 6557 N N . GLN A 1 855 ? -12.848 15.803 27.563 1.00 68.25 855 GLN A N 1
ATOM 6558 C CA . GLN A 1 855 ? -12.636 15.720 29.018 1.00 68.25 855 GLN A CA 1
ATOM 6559 C C . GLN A 1 855 ? -13.949 15.622 29.822 1.00 68.25 855 GLN A C 1
ATOM 6561 O O . GLN A 1 855 ? -13.922 15.459 31.044 1.00 68.25 855 GLN A O 1
ATOM 6566 N N . ARG A 1 856 ? -15.109 15.775 29.168 1.00 73.88 856 ARG A N 1
ATOM 6567 C CA . ARG A 1 856 ? -16.441 15.889 29.802 1.00 73.88 856 ARG A CA 1
ATOM 6568 C C . ARG A 1 856 ? -17.491 14.941 29.232 1.00 73.88 856 ARG A C 1
ATOM 6570 O O . ARG A 1 856 ? -18.567 14.827 29.827 1.00 73.88 856 ARG A O 1
ATOM 6577 N N . VAL A 1 857 ? -17.171 14.282 28.124 1.00 80.94 857 VAL A N 1
ATOM 6578 C CA . VAL A 1 857 ? -17.934 13.187 27.537 1.00 80.94 857 VAL A CA 1
ATOM 6579 C C . VAL A 1 857 ? -17.981 11.979 28.475 1.00 80.94 857 VAL A C 1
ATOM 6581 O O . VAL A 1 857 ? -16.961 11.506 28.977 1.00 80.94 857 VAL A O 1
ATOM 6584 N N . LEU A 1 858 ? -19.177 11.434 28.682 1.00 86.56 858 LEU A N 1
ATOM 6585 C CA . LEU A 1 858 ? -19.387 10.134 29.316 1.00 86.56 858 LEU A CA 1
ATOM 6586 C C . LEU A 1 858 ? -20.287 9.277 28.426 1.00 86.56 858 LEU A C 1
ATOM 6588 O O . LEU A 1 858 ? -21.444 9.624 28.182 1.00 86.56 858 LEU A O 1
ATOM 6592 N N . HIS A 1 859 ? -19.785 8.127 27.972 1.00 90.56 859 HIS A N 1
ATOM 6593 C CA . HIS A 1 859 ? -20.633 7.120 27.332 1.00 90.56 859 HIS A CA 1
ATOM 6594 C C . HIS A 1 859 ? -21.552 6.511 28.396 1.00 90.56 859 HIS A C 1
ATOM 6596 O O . HIS A 1 859 ? -21.077 5.837 29.310 1.00 90.56 859 HIS A O 1
ATOM 6602 N N . GLY A 1 860 ? -22.850 6.815 28.333 1.00 91.12 860 GLY A N 1
ATOM 6603 C CA . GLY A 1 860 ? -23.810 6.473 29.384 1.00 91.12 860 GLY A CA 1
ATOM 6604 C C . GLY A 1 860 ? -24.614 5.214 29.088 1.00 91.12 860 GLY A C 1
ATOM 6605 O O . GLY A 1 860 ? -24.833 4.399 29.982 1.00 91.12 860 GLY A O 1
ATOM 6606 N N . GLU A 1 861 ? -25.038 5.012 27.839 1.00 95.62 861 GLU A N 1
ATOM 6607 C CA . GLU A 1 861 ? -25.792 3.818 27.439 1.00 95.62 861 GLU A CA 1
ATOM 6608 C C . GLU A 1 861 ? -25.425 3.359 26.028 1.00 95.62 861 GLU A C 1
ATOM 6610 O O . GLU A 1 861 ? -25.319 4.168 25.107 1.00 95.62 861 GLU A O 1
ATOM 6615 N N . GLN A 1 862 ? -25.320 2.043 25.837 1.00 97.38 862 GLN A N 1
ATOM 6616 C CA . GLN A 1 862 ? -25.160 1.426 24.520 1.00 97.38 862 GLN A CA 1
ATOM 6617 C C . GLN A 1 862 ? -26.384 0.573 24.190 1.00 97.38 862 GLN A C 1
ATOM 6619 O O . GLN A 1 862 ? -26.863 -0.203 25.022 1.00 97.38 862 GLN A O 1
ATOM 6624 N N . TYR A 1 863 ? -26.843 0.676 22.947 1.00 98.19 863 TYR A N 1
ATOM 6625 C CA . TYR A 1 863 ? -27.708 -0.302 22.300 1.00 98.19 863 TYR A CA 1
ATOM 6626 C C . TYR A 1 863 ? -27.011 -0.891 21.069 1.00 98.19 863 TYR A C 1
ATOM 6628 O O . TYR A 1 863 ? -26.346 -0.164 20.325 1.00 98.19 863 TYR A O 1
ATOM 6636 N N . ILE A 1 864 ? -27.190 -2.191 20.844 1.00 98.25 864 ILE A N 1
ATOM 6637 C CA . ILE A 1 864 ? -26.769 -2.908 19.633 1.00 98.25 864 ILE A CA 1
ATOM 6638 C C . ILE A 1 864 ? -27.908 -3.851 19.245 1.00 98.25 864 ILE A C 1
ATOM 6640 O O . ILE A 1 864 ? -28.407 -4.582 20.095 1.00 98.25 864 ILE A O 1
ATOM 6644 N N . GLU A 1 865 ? -28.290 -3.871 17.975 1.00 98.06 865 GLU A N 1
ATOM 6645 C CA . GLU A 1 865 ? -29.228 -4.814 17.366 1.00 98.06 865 GLU A CA 1
ATOM 6646 C C . GLU A 1 865 ? -28.567 -5.405 16.114 1.00 98.06 865 GLU A C 1
ATOM 6648 O O . GLU A 1 865 ? -28.151 -4.672 15.217 1.00 98.06 865 GLU A O 1
ATOM 6653 N N . LEU A 1 866 ? -28.424 -6.731 16.080 1.00 97.06 866 LEU A N 1
ATOM 6654 C CA . LEU A 1 866 ? -27.713 -7.467 15.038 1.00 97.06 866 LEU A CA 1
ATOM 6655 C C . LEU A 1 866 ? -28.718 -8.256 14.191 1.00 97.06 866 LEU A C 1
ATOM 6657 O O . LEU A 1 866 ? -29.305 -9.249 14.634 1.00 97.06 866 LEU A O 1
ATOM 6661 N N . LEU A 1 867 ? -28.911 -7.797 12.957 1.00 95.31 867 LEU A N 1
ATOM 6662 C CA . LEU A 1 867 ? -29.851 -8.372 11.997 1.00 95.31 867 LEU A CA 1
ATOM 6663 C C . LEU A 1 867 ? -29.287 -9.677 11.414 1.00 95.31 867 LEU A C 1
ATOM 6665 O O . LEU A 1 867 ? -30.004 -10.677 11.324 1.00 95.31 867 LEU A O 1
ATOM 6669 N N . LYS A 1 868 ? -27.986 -9.687 11.098 1.00 92.06 868 LYS A N 1
ATOM 6670 C CA . LYS A 1 868 ? -27.236 -10.846 10.593 1.00 92.06 868 LYS A CA 1
ATOM 6671 C C . LYS A 1 868 ? -25.872 -10.985 11.280 1.00 92.06 868 LYS A C 1
ATOM 6673 O O . LYS A 1 868 ? -25.314 -9.965 11.676 1.00 92.06 868 LYS A O 1
ATOM 6678 N N . PRO A 1 869 ? -25.324 -12.210 11.415 1.00 91.25 869 PRO A N 1
ATOM 6679 C CA . PRO A 1 869 ? -23.943 -12.408 11.850 1.00 91.25 869 PRO A CA 1
ATOM 6680 C C . PRO A 1 869 ? -22.964 -11.577 11.014 1.00 91.25 869 PRO A C 1
ATOM 6682 O O . PRO A 1 869 ? -23.176 -11.383 9.817 1.00 91.25 869 PRO A O 1
ATOM 6685 N N . LEU A 1 870 ? -21.893 -11.108 11.650 1.00 94.69 870 LEU A N 1
ATOM 6686 C CA . LEU A 1 870 ? -20.787 -10.452 10.957 1.00 94.69 870 LEU A CA 1
ATOM 6687 C C . LEU A 1 870 ? -19.948 -11.522 10.223 1.00 94.69 870 LEU A C 1
ATOM 6689 O O . LEU A 1 870 ? -19.811 -12.627 10.761 1.00 94.69 870 LEU A O 1
ATOM 6693 N N . PRO A 1 871 ? -19.405 -11.239 9.023 1.00 93.25 871 PRO A N 1
ATOM 6694 C CA . PRO A 1 871 ? -18.488 -12.157 8.342 1.00 93.25 871 PRO A CA 1
ATOM 6695 C C . PRO A 1 871 ? -17.172 -12.332 9.125 1.00 93.25 871 PRO A C 1
ATOM 6697 O O . PRO A 1 871 ? -16.905 -11.606 10.076 1.00 93.25 871 PRO A O 1
ATOM 6700 N N . SER A 1 872 ? -16.343 -13.309 8.747 1.00 91.38 872 SER A N 1
ATOM 6701 C CA . SER A 1 872 ? -15.024 -13.559 9.365 1.00 91.38 872 SER A CA 1
ATOM 6702 C C . SER A 1 872 ? -14.018 -12.425 9.142 1.00 91.38 872 SER A C 1
ATOM 6704 O O . SER A 1 872 ? -13.114 -12.216 9.950 1.00 91.38 872 SER A O 1
ATOM 6706 N N . ASP A 1 873 ? -14.180 -11.725 8.028 1.00 93.06 873 ASP A N 1
ATOM 6707 C CA . ASP A 1 873 ? -13.316 -10.699 7.465 1.00 93.06 873 ASP A CA 1
ATOM 6708 C C . ASP A 1 873 ? -14.130 -9.912 6.425 1.00 93.06 873 ASP A C 1
ATOM 6710 O O . ASP A 1 873 ? -15.152 -10.399 5.933 1.00 93.06 873 ASP A O 1
ATOM 6714 N N . GLY A 1 874 ? -13.711 -8.689 6.103 1.00 91.06 874 GLY A N 1
ATOM 6715 C CA . GLY A 1 874 ? -14.360 -7.885 5.069 1.00 91.06 874 GLY A CA 1
ATOM 6716 C C . GLY A 1 874 ? -14.287 -6.382 5.309 1.00 91.06 874 GLY A C 1
ATOM 6717 O O . GLY A 1 874 ? -13.557 -5.894 6.169 1.00 91.06 874 GLY A O 1
ATOM 6718 N N . GLU A 1 875 ? -15.076 -5.647 4.529 1.00 95.75 875 GLU A N 1
ATOM 6719 C CA . GLU A 1 875 ? -15.215 -4.194 4.617 1.00 95.75 875 GLU A CA 1
ATOM 6720 C C . GLU A 1 875 ? -16.667 -3.840 4.959 1.00 95.75 875 GLU A C 1
ATOM 6722 O O . GLU A 1 875 ? -17.609 -4.387 4.381 1.00 95.75 875 GLU A O 1
ATOM 6727 N N . LEU A 1 876 ? -16.848 -2.931 5.915 1.00 96.31 876 LEU A N 1
ATOM 6728 C CA . LEU A 1 876 ? -18.142 -2.470 6.409 1.00 96.31 876 LEU A CA 1
ATOM 6729 C C . LEU A 1 876 ? -18.301 -0.971 6.167 1.00 96.31 876 LEU A C 1
ATOM 6731 O O . LEU A 1 876 ? -17.332 -0.219 6.262 1.00 96.31 876 LEU A O 1
ATOM 6735 N N . LYS A 1 877 ? -19.535 -0.530 5.923 1.00 96.06 877 LYS A N 1
ATOM 6736 C CA . LYS A 1 877 ? -19.909 0.884 5.801 1.00 96.06 877 LYS A CA 1
ATOM 6737 C C . LYS A 1 877 ? -20.913 1.264 6.879 1.00 96.06 877 LYS A C 1
ATOM 6739 O O . LYS A 1 877 ? -21.957 0.628 7.007 1.00 96.06 877 LYS A O 1
ATOM 6744 N N . SER A 1 878 ? -20.600 2.299 7.649 1.00 96.50 878 SER A N 1
ATOM 6745 C CA . SER A 1 878 ? -21.406 2.782 8.770 1.00 96.50 878 SER A CA 1
ATOM 6746 C C . SER A 1 878 ? -21.977 4.170 8.470 1.00 96.50 878 SER A C 1
ATOM 6748 O O . SER A 1 878 ? -21.235 5.137 8.303 1.00 96.50 878 SER A O 1
ATOM 6750 N N . HIS A 1 879 ? -23.306 4.279 8.446 1.00 93.50 879 HIS A N 1
ATOM 6751 C CA . HIS A 1 879 ? -24.023 5.550 8.337 1.00 93.50 879 HIS A CA 1
ATOM 6752 C C . HIS A 1 879 ? -24.435 6.046 9.729 1.00 93.50 879 HIS A C 1
ATOM 6754 O O . HIS A 1 879 ? -25.223 5.394 10.420 1.00 93.50 879 HIS A O 1
ATOM 6760 N N . THR A 1 880 ? -23.932 7.213 10.124 1.00 93.31 880 THR A N 1
ATOM 6761 C CA . THR A 1 880 ? -24.181 7.840 11.434 1.00 93.31 880 THR A CA 1
ATOM 6762 C C . THR A 1 880 ? -25.226 8.950 11.324 1.00 93.31 880 THR A C 1
ATOM 6764 O O . THR A 1 880 ? -25.257 9.672 10.329 1.00 93.31 880 THR A O 1
ATOM 6767 N N . ARG A 1 881 ? -26.072 9.123 12.350 1.00 92.44 881 ARG A N 1
ATOM 6768 C CA . ARG A 1 881 ? -26.969 10.286 12.506 1.00 92.44 881 ARG A CA 1
ATOM 6769 C C . ARG A 1 881 ? -27.266 10.604 13.971 1.00 92.44 881 ARG A C 1
ATOM 6771 O O . ARG A 1 881 ? -27.598 9.701 14.741 1.00 92.44 881 ARG A O 1
ATOM 6778 N N . VAL A 1 882 ? -27.236 11.884 14.343 1.00 93.50 882 VAL A N 1
ATOM 6779 C CA . VAL A 1 882 ? -27.818 12.351 15.611 1.00 93.50 882 VAL A CA 1
ATOM 6780 C C . VAL A 1 882 ? -29.340 12.274 15.490 1.00 93.50 882 VAL A C 1
ATOM 6782 O O . VAL A 1 882 ? -29.939 12.857 14.591 1.00 93.50 882 VAL A O 1
ATOM 6785 N N . VAL A 1 883 ? -29.969 11.509 16.379 1.00 93.00 883 VAL A N 1
ATOM 6786 C CA . VAL A 1 883 ? -31.419 11.268 16.405 1.00 93.00 883 VAL A CA 1
ATOM 6787 C C . VAL A 1 883 ? -32.118 12.186 17.401 1.00 93.00 883 VAL A C 1
ATOM 6789 O O . VAL A 1 883 ? -33.266 12.553 17.167 1.00 93.00 883 VAL A O 1
ATOM 6792 N N . ASP A 1 884 ? -31.443 12.586 18.484 1.00 93.75 884 ASP A N 1
ATOM 6793 C CA . ASP A 1 884 ? -31.896 13.672 19.358 1.00 93.75 884 ASP A CA 1
ATOM 6794 C C . ASP A 1 884 ? -30.774 14.247 20.234 1.00 93.75 884 ASP A C 1
ATOM 6796 O O . ASP A 1 884 ? -29.744 13.603 20.440 1.00 93.75 884 ASP A O 1
ATOM 6800 N N . ILE A 1 885 ? -31.007 15.439 20.795 1.00 93.56 885 ILE A N 1
ATOM 6801 C CA . ILE A 1 885 ? -30.197 16.000 21.888 1.00 93.56 885 ILE A CA 1
ATOM 6802 C C . ILE A 1 885 ? -31.143 16.450 23.004 1.00 93.56 885 ILE A C 1
ATOM 6804 O O . ILE A 1 885 ? -31.993 17.322 22.813 1.00 93.56 885 ILE A O 1
ATOM 6808 N N . VAL A 1 886 ? -30.996 15.838 24.177 1.00 93.62 886 VAL A N 1
ATOM 6809 C CA . VAL A 1 886 ? -31.925 15.935 25.309 1.00 93.62 886 VAL A CA 1
ATOM 6810 C C . VAL A 1 886 ? -31.280 16.731 26.445 1.00 93.62 886 VAL A C 1
ATOM 6812 O O . VAL A 1 886 ? -30.160 16.440 26.862 1.00 93.62 886 VAL A O 1
ATOM 6815 N N . ASP A 1 887 ? -31.977 17.731 26.978 1.00 92.38 887 ASP A N 1
ATOM 6816 C CA . ASP A 1 887 ? -31.489 18.562 28.078 1.00 92.38 887 ASP A CA 1
ATOM 6817 C C . ASP A 1 887 ? -31.709 17.831 29.411 1.00 92.38 887 ASP A C 1
ATOM 6819 O O . ASP A 1 887 ? -32.825 17.773 29.935 1.00 92.38 887 ASP A O 1
ATOM 6823 N N . LYS A 1 888 ? -30.646 17.269 29.990 1.00 91.50 888 LYS A N 1
ATOM 6824 C CA . LYS A 1 888 ? -30.674 16.570 31.286 1.00 91.50 888 LYS A CA 1
ATOM 6825 C C . LYS A 1 888 ? -30.147 17.464 32.428 1.00 91.50 888 LYS A C 1
ATOM 6827 O O . LYS A 1 888 ? -29.672 16.965 33.445 1.00 91.50 888 LYS A O 1
ATOM 6832 N N . GLY A 1 889 ? -30.248 18.791 32.291 1.00 89.69 889 GLY A N 1
ATOM 6833 C CA . GLY A 1 889 ? -29.939 19.762 33.345 1.00 89.69 889 GLY A CA 1
ATOM 6834 C C . GLY A 1 889 ? -28.516 20.285 33.211 1.00 89.69 889 GLY A C 1
ATOM 6835 O O . GLY A 1 889 ? -28.217 21.017 32.282 1.00 89.69 889 GLY A O 1
ATOM 6836 N N . SER A 1 890 ? -27.601 19.887 34.092 1.00 87.81 890 SER A N 1
ATOM 6837 C CA . SER A 1 890 ? -26.166 20.184 33.927 1.00 87.81 890 SER A CA 1
ATOM 6838 C C . SER A 1 890 ? -25.483 19.361 32.819 1.00 87.81 890 SER A C 1
ATOM 6840 O O . SER A 1 890 ? -24.287 19.528 32.588 1.00 87.81 890 SER A O 1
ATOM 6842 N N . PHE A 1 891 ? -26.224 18.502 32.114 1.00 88.44 891 PHE A N 1
ATOM 6843 C CA . PHE A 1 891 ? -25.743 17.645 31.029 1.00 88.44 891 PHE A CA 1
ATOM 6844 C C . PHE A 1 891 ? -26.637 17.778 29.793 1.00 88.44 891 PHE A C 1
ATOM 6846 O O . PHE A 1 891 ? -27.858 17.898 29.922 1.00 88.44 891 PHE A O 1
ATOM 6853 N N . ALA A 1 892 ? -26.047 17.672 28.606 1.00 91.88 892 ALA A N 1
ATOM 6854 C CA . ALA A 1 892 ? -26.777 17.308 27.394 1.00 91.88 892 ALA A CA 1
ATOM 6855 C C . ALA A 1 892 ? -26.602 15.804 27.138 1.00 91.88 892 ALA A C 1
ATOM 6857 O O . ALA A 1 892 ? -25.507 15.281 27.316 1.00 91.88 892 ALA A O 1
ATOM 6858 N N . LEU A 1 893 ? -27.665 15.109 26.737 1.00 93.19 893 LEU A N 1
ATOM 6859 C CA . LEU A 1 893 ? -27.614 13.715 26.294 1.00 93.19 893 LEU A CA 1
ATOM 6860 C C . LEU A 1 893 ? -27.803 13.672 24.778 1.00 93.19 893 LEU A C 1
ATOM 6862 O O . LEU A 1 893 ? -28.898 13.945 24.289 1.00 93.19 893 LEU A O 1
ATOM 6866 N N . ILE A 1 894 ? -26.748 13.325 24.048 1.00 93.50 894 ILE A N 1
ATOM 6867 C CA . ILE A 1 894 ? -26.776 13.119 22.600 1.00 93.50 894 ILE A CA 1
ATOM 6868 C C . ILE A 1 894 ? -27.144 11.658 22.332 1.00 93.50 894 ILE A C 1
ATOM 6870 O O . ILE A 1 894 ? -26.529 10.745 22.886 1.00 93.50 894 ILE A O 1
ATOM 6874 N N . LEU A 1 895 ? -28.147 11.436 21.484 1.00 94.94 895 LEU A N 1
ATOM 6875 C CA . LEU A 1 895 ? -28.553 10.114 21.016 1.00 94.94 895 LEU A CA 1
ATOM 6876 C C . LEU A 1 895 ? -28.140 9.963 19.553 1.00 94.94 895 LEU A C 1
ATOM 6878 O O . LEU A 1 895 ? -28.776 10.550 18.677 1.00 94.94 895 LEU A O 1
ATOM 6882 N N . THR A 1 896 ? -27.110 9.165 19.276 1.00 95.00 896 THR A N 1
ATOM 6883 C CA . THR A 1 896 ? -26.620 8.927 17.909 1.00 95.00 896 THR A CA 1
ATOM 6884 C C . THR A 1 896 ? -26.922 7.498 17.482 1.00 95.00 896 THR A C 1
ATOM 6886 O O . THR A 1 896 ? -26.526 6.551 18.160 1.00 95.00 896 THR A O 1
ATOM 6889 N N . ASN A 1 897 ? -27.593 7.321 16.343 1.00 96.12 897 ASN A N 1
ATOM 6890 C CA . ASN A 1 897 ? -27.720 6.013 15.706 1.00 96.12 897 ASN A CA 1
ATOM 6891 C C . ASN A 1 897 ? -26.580 5.805 14.706 1.00 96.12 897 ASN A C 1
ATOM 6893 O O . ASN A 1 897 ? -26.265 6.713 13.937 1.00 96.12 897 ASN A O 1
ATOM 6897 N N . VAL A 1 898 ? -26.054 4.581 14.654 1.00 96.94 898 VAL A N 1
ATOM 6898 C CA . VAL A 1 898 ? -25.160 4.117 13.585 1.00 96.94 898 VAL A CA 1
ATOM 6899 C C . VAL A 1 898 ? -25.778 2.884 12.935 1.00 96.94 898 VAL A C 1
ATOM 6901 O O . VAL A 1 898 ? -26.211 1.963 13.628 1.00 96.94 898 VAL A O 1
ATOM 6904 N N . GLU A 1 899 ? -25.847 2.864 11.611 1.00 97.38 899 GLU A N 1
ATOM 6905 C CA . GLU A 1 899 ? -26.350 1.737 10.828 1.00 97.38 899 GLU A CA 1
ATOM 6906 C C . GLU A 1 899 ? -25.216 1.152 9.988 1.00 97.38 899 GLU A C 1
ATOM 6908 O O . GLU A 1 899 ? -24.650 1.857 9.155 1.00 97.38 899 GLU A O 1
ATOM 6913 N N . THR A 1 900 ? -24.879 -0.120 10.209 1.00 97.88 900 THR A N 1
ATOM 6914 C CA . THR A 1 900 ? -23.704 -0.761 9.601 1.00 97.88 900 THR A CA 1
ATOM 6915 C C . THR A 1 900 ? -24.125 -1.793 8.557 1.00 97.88 900 THR A C 1
ATOM 6917 O O . THR A 1 900 ? -24.953 -2.670 8.824 1.00 97.88 900 THR A O 1
ATOM 6920 N N . TYR A 1 901 ? -23.527 -1.682 7.376 1.00 97.19 901 TYR A N 1
ATOM 6921 C CA . TYR A 1 901 ? -23.800 -2.455 6.170 1.00 97.19 901 TYR A CA 1
ATOM 6922 C C . TYR A 1 901 ? -22.525 -3.172 5.707 1.00 97.19 901 TYR A C 1
ATOM 6924 O O . TYR A 1 901 ? -21.420 -2.664 5.898 1.00 97.19 901 TYR A O 1
ATOM 6932 N N . ASP A 1 902 ? -22.672 -4.330 5.075 1.00 95.56 902 ASP A N 1
ATOM 6933 C CA . ASP A 1 902 ? -21.598 -5.001 4.342 1.00 95.56 902 ASP A CA 1
ATOM 6934 C C . ASP A 1 902 ? -21.277 -4.226 3.049 1.00 95.56 902 ASP A C 1
ATOM 6936 O O . ASP A 1 902 ? -22.178 -3.900 2.272 1.00 95.56 902 ASP A O 1
ATOM 6940 N N . ALA A 1 903 ? -20.004 -3.899 2.810 1.00 91.25 903 ALA A N 1
ATOM 6941 C CA . ALA A 1 903 ? -19.619 -3.003 1.717 1.00 91.25 903 ALA A CA 1
ATOM 6942 C C . ALA A 1 903 ? -19.652 -3.653 0.321 1.00 91.25 903 ALA A C 1
ATOM 6944 O O . ALA A 1 903 ? -19.679 -2.924 -0.673 1.00 91.25 903 ALA A O 1
ATOM 6945 N N . GLN A 1 904 ? -19.652 -4.990 0.229 1.00 86.31 904 GLN A N 1
ATOM 6946 C CA . GLN A 1 904 ? -19.642 -5.723 -1.045 1.00 86.31 904 GLN A CA 1
ATOM 6947 C C . GLN A 1 904 ? -21.059 -6.035 -1.544 1.00 86.31 904 GLN A C 1
ATOM 6949 O O . GLN A 1 904 ? -21.338 -5.959 -2.739 1.00 86.31 904 GLN A O 1
ATOM 6954 N N . THR A 1 905 ? -21.955 -6.388 -0.623 1.00 91.69 905 THR A N 1
ATOM 6955 C CA . THR A 1 905 ? -23.346 -6.783 -0.893 1.00 91.69 905 THR A CA 1
ATOM 6956 C C . THR A 1 905 ? -24.347 -5.648 -0.680 1.00 91.69 905 THR A C 1
ATOM 6958 O O . THR A 1 905 ? -25.459 -5.713 -1.202 1.00 91.69 905 THR A O 1
ATOM 6961 N N . GLY A 1 906 ? -23.978 -4.616 0.089 1.00 91.38 906 GLY A N 1
ATOM 6962 C CA . GLY A 1 906 ? -24.880 -3.548 0.522 1.00 91.38 906 GLY A CA 1
ATOM 6963 C C . GLY A 1 906 ? -25.881 -3.979 1.602 1.00 91.38 906 GLY A C 1
ATOM 6964 O O . GLY A 1 906 ? -26.821 -3.238 1.891 1.00 91.38 906 GLY A O 1
ATOM 6965 N N . GLU A 1 907 ? -25.733 -5.170 2.191 1.00 95.06 907 GLU A N 1
ATOM 6966 C CA . GLU A 1 907 ? -26.704 -5.693 3.150 1.00 95.06 907 GLU A CA 1
ATOM 6967 C C . GLU A 1 907 ? -26.523 -5.105 4.557 1.00 95.06 907 GLU A C 1
ATOM 6969 O O . GLU A 1 907 ? -25.422 -5.052 5.102 1.00 95.06 907 GLU A O 1
ATOM 6974 N N . LYS A 1 908 ? -27.630 -4.692 5.182 1.00 97.06 908 LYS A N 1
ATOM 6975 C CA . LYS A 1 908 ? -27.646 -4.121 6.534 1.00 97.06 908 LYS A CA 1
ATOM 6976 C C . LYS A 1 908 ? -27.417 -5.205 7.590 1.00 97.06 908 LYS A C 1
ATOM 6978 O O . LYS A 1 908 ? -28.293 -6.037 7.825 1.00 97.06 908 LYS A O 1
ATOM 6983 N N . LEU A 1 909 ? -26.268 -5.165 8.262 1.00 97.25 909 LEU A N 1
ATOM 6984 C CA . LEU A 1 909 ? -25.894 -6.144 9.285 1.00 97.25 909 LEU A CA 1
ATOM 6985 C C . LEU A 1 909 ? -26.380 -5.738 10.681 1.00 97.25 909 LEU A C 1
ATOM 6987 O O . LEU A 1 909 ? -26.867 -6.589 11.428 1.00 97.25 909 LEU A O 1
ATOM 6991 N N . ALA A 1 910 ? -26.268 -4.454 11.041 1.00 97.69 910 ALA A N 1
ATOM 6992 C CA . ALA A 1 910 ? -26.496 -3.989 12.410 1.00 97.69 910 ALA A CA 1
ATOM 6993 C C . ALA A 1 910 ? -27.095 -2.576 12.514 1.00 97.69 910 ALA A C 1
ATOM 6995 O O . ALA A 1 910 ? -26.948 -1.735 11.624 1.00 97.69 910 ALA A O 1
ATOM 6996 N N . VAL A 1 911 ? -27.720 -2.306 13.661 1.00 97.75 911 VAL A N 1
ATOM 6997 C CA . VAL A 1 911 ? -28.125 -0.972 14.123 1.00 97.75 911 VAL A CA 1
ATOM 6998 C C . VAL A 1 911 ? -27.609 -0.770 15.544 1.00 97.75 911 VAL A C 1
ATOM 7000 O O . VAL A 1 911 ? -27.792 -1.619 16.411 1.00 97.75 911 VAL A O 1
ATOM 7003 N N . GLN A 1 912 ? -26.989 0.372 15.805 1.00 97.81 912 GLN A N 1
ATOM 7004 C CA . GLN A 1 912 ? -26.484 0.763 17.117 1.00 97.81 912 GLN A CA 1
ATOM 7005 C C . GLN A 1 912 ? -27.109 2.090 17.539 1.00 97.81 912 GLN A C 1
ATOM 7007 O O . GLN A 1 912 ? -27.456 2.911 16.689 1.00 97.81 912 GLN A O 1
ATOM 7012 N N . GLN A 1 913 ? -27.235 2.310 18.847 1.00 97.62 913 GLN A N 1
ATOM 7013 C CA . GLN A 1 913 ? -27.503 3.635 19.406 1.00 97.62 913 GLN A CA 1
ATOM 7014 C C . GLN A 1 913 ? -26.543 3.903 20.564 1.00 97.62 913 GLN A C 1
ATOM 7016 O O . GLN A 1 913 ? -26.513 3.153 21.542 1.00 97.62 913 GLN A O 1
ATOM 7021 N N . PHE A 1 914 ? -25.780 4.981 20.430 1.00 96.06 914 PHE A N 1
ATOM 7022 C CA . PHE A 1 914 ? -24.909 5.541 21.452 1.00 96.06 914 PHE A CA 1
ATOM 7023 C C . PHE A 1 914 ? -25.685 6.627 22.205 1.00 96.06 914 PHE A C 1
ATOM 7025 O O . PHE A 1 914 ? -26.377 7.434 21.580 1.00 96.06 914 PHE A O 1
ATOM 7032 N N . ALA A 1 915 ? -25.592 6.632 23.534 1.00 95.06 915 ALA A N 1
ATOM 7033 C CA . ALA A 1 915 ? -26.221 7.629 24.392 1.00 95.06 915 ALA A CA 1
ATOM 7034 C C . ALA A 1 915 ? -25.142 8.319 25.240 1.00 95.06 915 ALA A C 1
ATOM 7036 O O . ALA A 1 915 ? -24.677 7.787 26.255 1.00 95.06 915 ALA A O 1
ATOM 7037 N N . THR A 1 916 ? -24.725 9.494 24.780 1.00 92.06 916 THR A N 1
ATOM 7038 C CA . THR A 1 916 ? -23.513 10.187 25.223 1.00 92.06 916 THR A CA 1
ATOM 7039 C C . THR A 1 916 ? -23.865 11.421 26.051 1.00 92.06 916 THR A C 1
ATOM 7041 O O . THR A 1 916 ? -24.606 12.287 25.588 1.00 92.06 916 THR A O 1
ATOM 7044 N N . PHE A 1 917 ? -23.351 11.510 27.279 1.00 89.94 917 PHE A N 1
ATOM 7045 C CA . PHE A 1 917 ? -23.595 12.622 28.198 1.00 89.94 917 PHE A CA 1
ATOM 7046 C C . PHE A 1 917 ? -22.454 13.645 28.154 1.00 89.94 917 PHE A C 1
ATOM 7048 O O . PHE A 1 917 ? -21.356 13.374 28.633 1.00 89.94 917 PHE A O 1
ATOM 7055 N N . GLU A 1 918 ? -22.753 14.848 27.672 1.00 87.75 918 GLU A N 1
ATOM 7056 C CA . GLU A 1 918 ? -21.845 15.996 27.636 1.00 87.75 918 GLU A CA 1
ATOM 7057 C C . GLU A 1 918 ? -22.036 16.871 28.885 1.00 87.75 918 GLU A C 1
ATOM 7059 O O . GLU A 1 918 ? -23.019 17.617 29.014 1.00 87.75 918 GLU A O 1
ATOM 7064 N N . LYS A 1 919 ? -21.104 16.778 29.842 1.00 85.75 919 LYS A N 1
ATOM 7065 C CA . LYS A 1 919 ? -21.175 17.517 31.113 1.00 85.75 919 LYS A CA 1
ATOM 7066 C C . LYS A 1 919 ? -20.863 19.006 30.923 1.00 85.75 919 LYS A C 1
ATOM 7068 O O . LYS A 1 919 ? -19.776 19.388 30.505 1.00 85.75 919 LYS A O 1
ATOM 7073 N N . GLY A 1 920 ? -21.799 19.862 31.326 1.00 83.38 920 GLY A N 1
ATOM 7074 C CA . GLY A 1 920 ? -21.709 21.323 31.227 1.00 83.38 920 GLY A CA 1
ATOM 7075 C C . GLY A 1 920 ? -22.446 21.932 30.031 1.00 83.38 920 GLY A C 1
ATOM 7076 O O . GLY A 1 920 ? -22.664 23.138 30.033 1.00 83.38 920 GLY A O 1
ATOM 7077 N N . PHE A 1 921 ? -22.890 21.124 29.061 1.00 84.88 921 PHE A N 1
ATOM 7078 C CA . PHE A 1 921 ? -23.574 21.595 27.844 1.00 84.88 921 PHE A CA 1
ATOM 7079 C C . PHE A 1 921 ? -25.112 21.486 27.890 1.00 84.88 921 PHE A C 1
ATOM 7081 O O . PHE A 1 921 ? -25.781 21.704 26.881 1.00 84.88 921 PHE A O 1
ATOM 7088 N N . GLY A 1 922 ? -25.682 21.155 29.054 1.00 85.38 922 GLY A N 1
ATOM 7089 C CA . GLY A 1 922 ? -27.127 21.204 29.308 1.00 85.38 922 GLY A CA 1
ATOM 7090 C C . GLY A 1 922 ? -27.652 22.622 29.602 1.00 85.38 922 GLY A C 1
ATOM 7091 O O . GLY A 1 922 ? -26.948 23.611 29.408 1.00 85.38 922 GLY A O 1
ATOM 7092 N N . ASN A 1 923 ? -28.900 22.741 30.069 1.00 86.62 923 ASN A N 1
ATOM 7093 C CA . ASN A 1 923 ? -29.604 24.016 30.297 1.00 86.62 923 ASN A CA 1
ATOM 7094 C C . ASN A 1 923 ? -29.674 24.907 29.033 1.00 86.62 923 ASN A C 1
ATOM 7096 O O . ASN A 1 923 ? -29.698 26.147 29.083 1.00 86.62 923 ASN A O 1
ATOM 7100 N N . PHE A 1 924 ? -29.734 24.263 27.867 1.00 87.25 924 PHE A N 1
ATOM 7101 C CA . PHE A 1 924 ? -29.983 24.923 26.591 1.00 87.25 924 PHE A CA 1
ATOM 7102 C C . PHE A 1 924 ? -31.477 25.179 26.345 1.00 87.25 924 PHE A C 1
ATOM 7104 O O . PHE A 1 924 ? -31.802 26.039 25.533 1.00 87.25 924 PHE A O 1
ATOM 7111 N N . GLY A 1 925 ? -32.369 24.527 27.101 1.00 84.12 925 GLY A N 1
ATOM 7112 C CA . GLY A 1 925 ? -33.825 24.677 26.993 1.00 84.12 925 GLY A CA 1
ATOM 7113 C C . GLY A 1 925 ? -34.496 23.593 26.144 1.00 84.12 925 GLY A C 1
ATOM 7114 O O . GLY A 1 925 ? -35.625 23.777 25.699 1.00 84.12 925 GLY A O 1
ATOM 7115 N N . GLY A 1 926 ? -33.802 22.478 25.897 1.00 84.38 926 GLY A N 1
ATOM 7116 C CA . GLY A 1 926 ? -34.338 21.343 25.146 1.00 84.38 926 GLY A CA 1
ATOM 7117 C C . GLY A 1 926 ? -35.342 20.492 25.929 1.00 84.38 926 GLY A C 1
ATOM 7118 O O . GLY A 1 926 ? -35.595 20.698 27.118 1.00 84.38 926 GLY A O 1
ATOM 7119 N N . SER A 1 927 ? -35.887 19.473 25.258 1.00 90.31 927 SER A N 1
ATOM 7120 C CA . SER A 1 927 ? -36.729 18.463 25.912 1.00 90.31 927 SER A CA 1
ATOM 7121 C C . SER A 1 927 ? -35.959 17.719 27.008 1.00 90.31 927 SER A C 1
ATOM 7123 O O . SER A 1 927 ? -34.770 17.449 26.858 1.00 90.31 927 SER A O 1
ATOM 7125 N N . ARG A 1 928 ? -36.648 17.319 28.086 1.00 90.81 928 ARG A N 1
ATOM 7126 C CA . ARG A 1 928 ? -36.097 16.468 29.163 1.00 90.81 928 ARG A CA 1
ATOM 7127 C C . ARG A 1 928 ? -36.053 14.970 28.806 1.00 90.81 928 ARG A C 1
ATOM 7129 O O . ARG A 1 928 ? -35.376 14.183 29.475 1.00 90.81 928 ARG A O 1
ATOM 7136 N N . THR A 1 929 ? -36.770 14.559 27.761 1.00 90.00 929 THR A N 1
ATOM 7137 C CA . THR A 1 929 ? -36.892 13.161 27.299 1.00 90.00 929 THR A CA 1
ATOM 7138 C C . THR A 1 929 ? -36.901 13.081 25.771 1.00 90.00 929 THR A C 1
ATOM 7140 O O . THR A 1 929 ? -37.230 14.067 25.111 1.00 90.00 929 THR A O 1
ATOM 7143 N N . SER A 1 930 ? -36.574 11.918 25.203 1.00 91.94 930 SER A N 1
ATOM 7144 C CA . SER A 1 930 ? -36.785 11.642 23.777 1.00 91.94 930 SER A CA 1
ATOM 7145 C C . SER A 1 930 ? -37.556 10.342 23.578 1.00 91.94 930 SER A C 1
ATOM 7147 O O . SER A 1 930 ? -37.279 9.344 24.237 1.00 91.94 930 SER A O 1
ATOM 7149 N N . ALA A 1 931 ? -38.480 10.332 22.616 1.00 90.69 931 ALA A N 1
ATOM 7150 C CA . ALA A 1 931 ? -39.146 9.110 22.164 1.00 90.69 931 ALA A CA 1
ATOM 7151 C C . ALA A 1 931 ? -38.215 8.184 21.350 1.00 90.69 931 ALA A C 1
ATOM 7153 O O . ALA A 1 931 ? -38.571 7.037 21.089 1.00 90.69 931 ALA A O 1
ATOM 7154 N N . ALA A 1 932 ? -37.028 8.663 20.956 1.00 90.50 932 ALA A N 1
ATOM 7155 C CA . ALA A 1 932 ? -36.011 7.874 20.262 1.00 90.50 932 ALA A CA 1
ATOM 7156 C C . ALA A 1 932 ? -35.013 7.169 21.207 1.00 90.50 932 ALA A C 1
ATOM 7158 O O . ALA A 1 932 ? -34.203 6.364 20.742 1.00 90.50 932 ALA A O 1
ATOM 7159 N N . GLU A 1 933 ? -35.055 7.461 22.513 1.00 92.94 933 GLU A N 1
ATOM 7160 C CA . GLU A 1 933 ? -34.188 6.881 23.551 1.00 92.94 933 GLU A CA 1
ATOM 7161 C C . GLU A 1 933 ? -34.537 5.384 23.730 1.00 92.94 933 GLU A C 1
ATOM 7163 O O . GLU A 1 933 ? -35.585 5.046 24.285 1.00 92.94 933 GLU A O 1
ATOM 7168 N N . LYS A 1 934 ? -33.693 4.457 23.233 1.00 93.06 934 LYS A N 1
ATOM 7169 C CA . LYS A 1 934 ? -33.930 2.998 23.341 1.00 93.06 934 LYS A CA 1
ATOM 7170 C C . LYS A 1 934 ? -34.031 2.607 24.821 1.00 93.06 934 LYS A C 1
ATOM 7172 O O . LYS A 1 934 ? -33.029 2.631 25.533 1.00 93.06 934 LYS A O 1
ATOM 7177 N N . THR A 1 935 ? -35.228 2.240 25.270 1.00 90.81 935 THR A N 1
ATOM 7178 C CA . THR A 1 935 ? -35.591 2.119 26.690 1.00 90.81 935 THR A CA 1
ATOM 7179 C C . THR A 1 935 ? -34.743 1.093 27.454 1.00 90.81 935 THR A C 1
ATOM 7181 O O . THR A 1 935 ? -34.639 -0.065 27.042 1.00 90.81 935 THR A O 1
ATOM 7184 N N . ILE A 1 936 ? -34.169 1.512 28.589 1.00 89.50 936 ILE A N 1
ATOM 7185 C CA . ILE A 1 936 ? -33.625 0.613 29.621 1.00 89.50 936 ILE A CA 1
ATOM 7186 C C . ILE A 1 936 ? -34.754 -0.077 30.399 1.00 89.50 936 ILE A C 1
ATOM 7188 O O . ILE A 1 936 ? -35.850 0.469 30.512 1.00 89.50 936 ILE A O 1
ATOM 7192 N N . LEU A 1 937 ? -34.486 -1.247 30.983 1.00 90.19 937 LEU A N 1
ATOM 7193 C CA . LEU A 1 937 ? -35.464 -1.979 31.796 1.00 90.19 937 LEU A CA 1
ATOM 7194 C C . LEU A 1 937 ? -34.846 -2.384 33.139 1.00 90.19 937 LEU A C 1
ATOM 7196 O O . LEU A 1 937 ? -33.716 -2.867 33.146 1.00 90.19 937 LEU A O 1
ATOM 7200 N N . PRO A 1 938 ? -35.550 -2.222 34.275 1.00 89.62 938 PRO A N 1
ATOM 7201 C CA . PRO A 1 938 ? -35.039 -2.672 35.566 1.00 89.62 938 PRO A CA 1
ATOM 7202 C C . PRO A 1 938 ? -34.834 -4.195 35.580 1.00 89.62 938 PRO A C 1
ATOM 7204 O O . PRO A 1 938 ? -35.480 -4.935 34.833 1.00 89.62 938 PRO A O 1
ATOM 7207 N N . VAL A 1 939 ? -33.949 -4.673 36.458 1.00 92.25 939 VAL A N 1
ATOM 7208 C CA . VAL A 1 939 ? -33.835 -6.112 36.737 1.00 92.25 939 VAL A CA 1
ATOM 7209 C C . VAL A 1 939 ? -35.049 -6.599 37.550 1.00 92.25 939 VAL A C 1
ATOM 7211 O O . VAL A 1 939 ? -35.576 -5.834 38.370 1.00 92.25 939 VAL A O 1
ATOM 7214 N N . PRO A 1 940 ? -35.517 -7.845 37.353 1.00 94.69 940 PRO A N 1
ATOM 7215 C CA . PRO A 1 940 ? -36.621 -8.412 38.126 1.00 94.69 940 PRO A CA 1
ATOM 7216 C C . PRO A 1 940 ? -36.349 -8.415 39.638 1.00 94.69 940 PRO A C 1
ATOM 7218 O O . PRO A 1 940 ? -35.253 -8.739 40.090 1.00 94.69 940 PRO A O 1
ATOM 7221 N N . LYS A 1 941 ? -37.368 -8.096 40.449 1.00 93.25 941 LYS A N 1
ATOM 7222 C CA . LYS A 1 941 ? -37.271 -8.019 41.924 1.00 93.25 941 LYS A CA 1
ATOM 7223 C C . LYS A 1 941 ? -37.311 -9.405 42.593 1.00 93.25 941 LYS A C 1
ATOM 7225 O O . LYS A 1 941 ? -38.189 -9.690 43.402 1.00 93.25 941 LYS A O 1
ATOM 7230 N N . ARG A 1 942 ? -36.372 -10.273 42.218 1.00 96.06 942 ARG A N 1
ATOM 7231 C CA . ARG A 1 942 ? -36.187 -11.651 42.707 1.00 96.06 942 ARG A CA 1
ATOM 7232 C C . ARG A 1 942 ? -34.705 -12.033 42.626 1.00 96.06 942 ARG A C 1
ATOM 7234 O O . ARG A 1 942 ? -33.932 -11.318 41.996 1.00 96.06 942 ARG A O 1
ATOM 7241 N N . SER A 1 943 ? -34.300 -13.160 43.206 1.00 95.94 943 SER A N 1
ATOM 7242 C CA . SER A 1 943 ? -32.943 -13.695 43.008 1.00 95.94 943 SER A CA 1
ATOM 7243 C C . SER A 1 943 ? -32.662 -13.999 41.522 1.00 95.94 943 SER A C 1
ATOM 7245 O O . SER A 1 943 ? -33.601 -14.379 40.810 1.00 95.94 943 SER A O 1
ATOM 7247 N N . PRO A 1 944 ? -31.411 -13.832 41.047 1.00 97.56 944 PRO A N 1
ATOM 7248 C CA . PRO A 1 944 ? -31.024 -14.180 39.682 1.00 97.56 944 PRO A CA 1
ATOM 7249 C C . PRO A 1 944 ? -31.105 -15.689 39.433 1.00 97.56 944 PRO A C 1
ATOM 7251 O O . PRO A 1 944 ? -30.866 -16.493 40.333 1.00 97.56 944 PRO A O 1
ATOM 7254 N N . ASP A 1 945 ? -31.407 -16.057 38.188 1.00 98.00 945 ASP A N 1
ATOM 7255 C CA . ASP A 1 945 ? -31.468 -17.448 37.718 1.00 98.00 945 ASP A CA 1
ATOM 7256 C C . ASP A 1 945 ? -30.071 -18.030 37.460 1.00 98.00 945 ASP A C 1
ATOM 7258 O O . ASP A 1 945 ? -29.863 -19.237 37.565 1.00 98.00 945 ASP A O 1
ATOM 7262 N N . ALA A 1 946 ? -29.108 -17.168 37.118 1.00 97.94 946 ALA A N 1
ATOM 7263 C CA . ALA A 1 946 ? -27.707 -17.529 36.944 1.00 97.94 946 ALA A CA 1
ATOM 7264 C C . ALA A 1 946 ? -26.779 -16.375 37.347 1.00 97.94 946 ALA A C 1
ATOM 7266 O O . ALA A 1 946 ? -27.121 -15.199 37.201 1.00 97.94 946 ALA A O 1
ATOM 7267 N N . VAL A 1 947 ? -25.578 -16.720 37.809 1.00 98.19 947 VAL A N 1
ATOM 7268 C CA . VAL A 1 947 ? -24.497 -15.775 38.114 1.00 98.19 947 VAL A CA 1
ATOM 7269 C C . VAL A 1 947 ? -23.205 -16.328 37.527 1.00 98.19 947 VAL A C 1
ATOM 7271 O O . VAL A 1 947 ? -22.878 -17.489 37.760 1.00 98.19 947 VAL A O 1
ATOM 7274 N N . VAL A 1 948 ? -22.472 -15.502 36.782 1.00 97.94 948 VAL A N 1
ATOM 7275 C CA . VAL A 1 948 ? -21.150 -15.838 36.233 1.00 97.94 948 VAL A CA 1
ATOM 7276 C C . VAL A 1 948 ? -20.144 -14.793 36.700 1.00 97.94 948 VAL A C 1
ATOM 7278 O O . VAL A 1 948 ? -20.436 -13.597 36.706 1.00 97.94 948 VAL A O 1
ATOM 7281 N N . GLU A 1 949 ? -18.963 -15.248 37.107 1.00 98.12 949 GLU A N 1
ATOM 7282 C CA . GLU A 1 949 ? -17.864 -14.402 37.568 1.00 98.12 949 GLU A CA 1
ATOM 7283 C C . GLU A 1 949 ? -16.634 -14.623 36.685 1.00 98.12 949 GLU A C 1
ATOM 7285 O O . GLU A 1 949 ? -16.192 -15.760 36.513 1.00 98.12 949 GLU A O 1
ATOM 7290 N N . GLN A 1 950 ? -16.059 -13.542 36.156 1.00 97.81 950 GLN A N 1
ATOM 7291 C CA . GLN A 1 950 ? -14.780 -13.583 35.448 1.00 97.81 950 GLN A CA 1
ATOM 7292 C C . GLN A 1 950 ? -13.884 -12.426 35.903 1.00 97.81 950 GLN A C 1
ATOM 7294 O O . GLN A 1 950 ? -14.304 -11.268 35.918 1.00 97.81 950 GLN A O 1
ATOM 7299 N N . GLN A 1 951 ? -12.636 -12.739 36.261 1.00 98.19 951 GLN A N 1
ATOM 7300 C CA . GLN A 1 951 ? -11.619 -11.727 36.538 1.00 98.19 951 GLN A CA 1
ATOM 7301 C C . GLN A 1 951 ? -11.073 -11.145 35.230 1.00 98.19 951 GLN A C 1
ATOM 7303 O O . GLN A 1 951 ? -10.803 -11.877 34.276 1.00 98.19 951 GLN A O 1
ATOM 7308 N N . THR A 1 952 ? -10.935 -9.822 35.187 1.00 98.19 952 THR A N 1
ATOM 7309 C CA . THR A 1 952 ? -10.289 -9.103 34.081 1.00 98.19 952 THR A CA 1
ATOM 7310 C C . THR A 1 952 ? -8.770 -9.113 34.262 1.00 98.19 952 THR A C 1
ATOM 7312 O O . THR A 1 952 ? -8.283 -9.142 35.390 1.00 98.19 952 THR A O 1
ATOM 7315 N N . SER A 1 953 ? -7.996 -9.072 33.176 1.00 97.00 953 SER A N 1
ATOM 7316 C CA . SER A 1 953 ? -6.548 -8.839 33.277 1.00 97.00 953 SER A CA 1
ATOM 7317 C C . SER A 1 953 ? -6.249 -7.405 33.763 1.00 97.00 953 SER A C 1
ATOM 7319 O O . SER A 1 953 ? -6.999 -6.488 33.413 1.00 97.00 953 SER A O 1
ATOM 7321 N N . PRO A 1 954 ? -5.140 -7.145 34.482 1.00 96.75 954 PRO A N 1
ATOM 7322 C CA . PRO A 1 954 ? -4.596 -5.789 34.622 1.00 96.75 954 PRO A CA 1
ATOM 7323 C C . PRO A 1 954 ? -4.398 -5.092 33.262 1.00 96.75 954 PRO A C 1
ATOM 7325 O O . PRO A 1 954 ? -4.670 -3.904 33.121 1.00 96.75 954 PRO A O 1
ATOM 7328 N N . ASP A 1 955 ? -4.039 -5.849 32.222 1.00 96.94 955 ASP A N 1
ATOM 7329 C CA . ASP A 1 955 ? -3.839 -5.344 30.858 1.00 96.94 955 ASP A CA 1
ATOM 7330 C C . ASP A 1 955 ? -5.133 -5.282 30.020 1.00 96.94 955 ASP A C 1
ATOM 7332 O O . ASP A 1 955 ? -5.088 -4.969 28.829 1.00 96.94 955 ASP A O 1
ATOM 7336 N N . GLN A 1 956 ? -6.308 -5.589 30.591 1.00 98.06 956 GLN A N 1
ATOM 7337 C CA . GLN A 1 956 ? -7.540 -5.795 29.810 1.00 98.06 956 GLN A CA 1
ATOM 7338 C C . GLN A 1 956 ? -7.937 -4.560 28.984 1.00 98.06 956 GLN A C 1
ATOM 7340 O O . GLN A 1 956 ? -8.383 -4.701 27.846 1.00 98.06 956 GLN A O 1
ATOM 7345 N N . ALA A 1 957 ? -7.728 -3.354 29.520 1.00 97.00 957 ALA A N 1
ATOM 7346 C CA . ALA A 1 957 ? -7.970 -2.101 28.804 1.00 97.00 957 ALA A CA 1
ATOM 7347 C C . ALA A 1 957 ? -6.934 -1.856 27.689 1.00 97.00 957 ALA A C 1
ATOM 7349 O O . ALA A 1 957 ? -7.291 -1.439 26.584 1.00 97.00 957 ALA A O 1
ATOM 7350 N N . ALA A 1 958 ? -5.661 -2.180 27.948 1.00 96.25 958 ALA A N 1
ATOM 7351 C CA . ALA A 1 958 ? -4.560 -2.052 26.993 1.00 96.25 958 ALA A CA 1
ATOM 7352 C C . ALA A 1 958 ? -4.681 -3.028 25.806 1.00 96.25 958 ALA A C 1
ATOM 7354 O O . ALA A 1 958 ? -4.251 -2.693 24.700 1.00 96.25 958 ALA A O 1
ATOM 7355 N N . LEU A 1 959 ? -5.319 -4.187 26.017 1.00 97.12 959 LEU A N 1
ATOM 7356 C CA . LEU A 1 959 ? -5.698 -5.140 24.972 1.00 97.12 959 LEU A CA 1
ATOM 7357 C C . LEU A 1 959 ? -6.989 -4.723 24.245 1.00 97.12 959 LEU A C 1
ATOM 7359 O O . LEU A 1 959 ? -7.004 -4.653 23.016 1.00 97.12 959 LEU A O 1
ATOM 7363 N N . TYR A 1 960 ? -8.061 -4.398 24.980 1.00 98.00 960 TYR A N 1
ATOM 7364 C CA . TYR A 1 960 ? -9.367 -4.072 24.392 1.00 98.00 960 TYR A CA 1
ATOM 7365 C C . TYR A 1 960 ? -9.306 -2.880 23.429 1.00 98.00 960 TYR A C 1
ATOM 7367 O O . TYR A 1 960 ? -9.922 -2.929 22.363 1.00 98.00 960 TYR A O 1
ATOM 7375 N N . ARG A 1 961 ? -8.523 -1.836 23.739 1.00 95.25 961 ARG A N 1
ATOM 7376 C CA . ARG A 1 961 ? -8.319 -0.687 22.832 1.00 95.25 961 ARG A CA 1
ATOM 7377 C C . ARG A 1 961 ? -7.756 -1.072 21.457 1.00 95.25 961 ARG A C 1
ATOM 7379 O O . ARG A 1 961 ? -8.059 -0.398 20.480 1.00 95.25 961 ARG A O 1
ATOM 7386 N N . GLN A 1 962 ? -6.987 -2.161 21.358 1.00 93.62 962 GLN A N 1
ATOM 7387 C CA . GLN A 1 962 ? -6.432 -2.632 20.080 1.00 93.62 962 GLN A CA 1
ATOM 7388 C C . GLN A 1 962 ? -7.502 -3.319 19.222 1.00 93.62 962 GLN A C 1
ATOM 7390 O O . GLN A 1 962 ? -7.576 -3.071 18.026 1.00 93.62 962 GLN A O 1
ATOM 7395 N N . GLY A 1 963 ? -8.347 -4.159 19.834 1.00 89.12 963 GLY A N 1
ATOM 7396 C CA . GLY A 1 963 ? -9.407 -4.892 19.127 1.00 89.12 963 GLY A CA 1
ATOM 7397 C C . GLY A 1 963 ? -10.673 -4.075 18.859 1.00 89.12 963 GLY A C 1
ATOM 7398 O O . GLY A 1 963 ? -11.439 -4.406 17.963 1.00 89.12 963 GLY A O 1
ATOM 7399 N N . SER A 1 964 ? -10.916 -3.013 19.632 1.00 90.88 964 SER A N 1
ATOM 7400 C CA . SER A 1 964 ? -12.091 -2.140 19.472 1.00 90.88 964 SER A CA 1
ATOM 7401 C C . SER A 1 964 ? -11.820 -0.849 18.701 1.00 90.88 964 SER A C 1
ATOM 7403 O O . SER A 1 964 ? -12.766 -0.196 18.273 1.00 90.88 964 SER A O 1
ATOM 7405 N N . GLY A 1 965 ? -10.555 -0.439 18.563 1.00 87.12 965 GLY A N 1
ATOM 7406 C CA . GLY A 1 965 ? -10.198 0.889 18.062 1.00 87.12 965 GLY A CA 1
ATOM 7407 C C . GLY A 1 965 ? -10.433 2.034 19.060 1.00 87.12 965 GLY A C 1
ATOM 7408 O O . GLY A 1 965 ? -10.152 3.181 18.718 1.00 87.12 965 GLY A O 1
ATOM 7409 N N . ASP A 1 966 ? -10.905 1.767 20.288 1.00 88.75 966 ASP A N 1
ATOM 7410 C CA . ASP A 1 966 ? -11.106 2.804 21.311 1.00 88.75 966 ASP A CA 1
ATOM 7411 C C . ASP A 1 966 ? -9.772 3.226 21.946 1.00 88.75 966 ASP A C 1
ATOM 7413 O O . ASP A 1 966 ? -9.363 2.768 23.020 1.00 88.75 966 ASP A O 1
ATOM 7417 N N . MET A 1 967 ? -9.071 4.101 21.228 1.00 86.88 967 MET A N 1
ATOM 7418 C CA . MET A 1 967 ? -7.725 4.559 21.556 1.00 86.88 967 MET A CA 1
ATOM 7419 C C . MET A 1 967 ? -7.670 5.590 22.700 1.00 86.88 967 MET A C 1
ATOM 7421 O O . MET A 1 967 ? -6.562 6.020 23.034 1.00 86.88 967 MET A O 1
ATOM 7425 N N . ASN A 1 968 ? -8.804 5.975 23.305 1.00 84.25 968 ASN A N 1
ATOM 7426 C CA . ASN A 1 968 ? -8.897 7.062 24.288 1.00 84.25 968 ASN A CA 1
ATOM 7427 C C . ASN A 1 968 ? -7.870 6.902 25.441 1.00 84.25 968 ASN A C 1
ATOM 7429 O O . ASN A 1 968 ? -7.855 5.854 26.100 1.00 84.25 968 ASN A O 1
ATOM 7433 N N . PRO A 1 969 ? -7.011 7.913 25.712 1.00 86.25 969 PRO A N 1
ATOM 7434 C CA . PRO A 1 969 ? -5.953 7.799 26.712 1.00 86.25 969 PRO A CA 1
ATOM 7435 C C . PRO A 1 969 ? -6.434 7.482 28.132 1.00 86.25 969 PRO A C 1
ATOM 7437 O O . PRO A 1 969 ? -5.696 6.819 28.850 1.00 86.25 969 PRO A O 1
ATOM 7440 N N . LEU A 1 970 ? -7.659 7.846 28.544 1.00 88.06 970 LEU A N 1
ATOM 7441 C CA . LEU A 1 970 ? -8.142 7.604 29.922 1.00 88.06 970 LEU A CA 1
ATOM 7442 C C . LEU A 1 970 ? -8.187 6.114 30.329 1.00 88.06 970 LEU A C 1
ATOM 7444 O O . LEU A 1 970 ? -8.308 5.788 31.511 1.00 88.06 970 LEU A O 1
ATOM 7448 N N . HIS A 1 971 ? -8.073 5.208 29.354 1.00 92.94 971 HIS A N 1
ATOM 7449 C CA . HIS A 1 971 ? -8.032 3.758 29.539 1.00 92.94 971 HIS A CA 1
ATOM 7450 C C . HIS A 1 971 ? -6.616 3.165 29.678 1.00 92.94 971 HIS A C 1
ATOM 7452 O O . HIS A 1 971 ? -6.483 1.953 29.837 1.00 92.94 971 HIS A O 1
ATOM 7458 N N . VAL A 1 972 ? -5.551 3.977 29.609 1.00 93.75 972 VAL A N 1
ATOM 7459 C CA . VAL A 1 972 ? -4.156 3.501 29.743 1.00 93.75 972 VAL A CA 1
ATOM 7460 C C . VAL A 1 972 ? -3.190 4.543 30.330 1.00 93.75 972 VAL A C 1
ATOM 7462 O O . VAL A 1 972 ? -2.278 4.186 31.071 1.00 93.75 972 VAL A O 1
ATOM 7465 N N . ASP A 1 973 ? -3.399 5.827 30.049 1.00 91.44 973 ASP A N 1
ATOM 7466 C CA . ASP A 1 973 ? -2.598 6.942 30.550 1.00 91.44 973 ASP A CA 1
ATOM 7467 C C . ASP A 1 973 ? -3.091 7.377 31.939 1.00 91.44 973 ASP A C 1
ATOM 7469 O O . ASP A 1 973 ? -4.251 7.752 32.136 1.00 91.44 973 ASP A O 1
ATOM 7473 N N . THR A 1 974 ? -2.189 7.315 32.918 1.00 91.69 974 THR A N 1
ATOM 7474 C CA . THR A 1 974 ? -2.495 7.598 34.325 1.00 91.69 974 THR A CA 1
ATOM 7475 C C . THR A 1 974 ? -2.732 9.085 34.601 1.00 91.69 974 THR A C 1
ATOM 7477 O O . THR A 1 974 ? -3.524 9.409 35.488 1.00 91.69 974 THR A O 1
ATOM 7480 N N . ASP A 1 975 ? -2.099 9.997 33.866 1.00 86.88 975 ASP A N 1
ATOM 7481 C CA . ASP A 1 975 ? -2.241 11.437 34.098 1.00 86.88 975 ASP A CA 1
ATOM 7482 C C . ASP A 1 975 ? -3.430 12.011 33.325 1.00 86.88 975 ASP A C 1
ATOM 7484 O O . ASP A 1 975 ? -4.196 12.806 33.877 1.00 86.88 975 ASP A O 1
ATOM 7488 N N . PHE A 1 976 ? -3.698 11.511 32.116 1.00 79.56 976 PHE A N 1
ATOM 7489 C CA . PHE A 1 976 ? -4.943 11.809 31.410 1.00 79.56 976 PHE A CA 1
ATOM 7490 C C . PHE A 1 976 ? -6.169 11.280 32.175 1.00 79.56 976 PHE A C 1
ATOM 7492 O O . PHE A 1 976 ? -7.187 11.973 32.256 1.00 79.56 976 PHE A O 1
ATOM 7499 N N . ALA A 1 977 ? -6.079 10.098 32.803 1.00 87.56 977 ALA A N 1
ATOM 7500 C CA . ALA A 1 977 ? -7.136 9.585 33.678 1.00 87.56 977 ALA A CA 1
ATOM 7501 C C . ALA A 1 977 ? -7.409 10.520 34.876 1.00 87.56 977 ALA A C 1
ATOM 7503 O O . ALA A 1 977 ? -8.573 10.837 35.133 1.00 87.56 977 ALA A O 1
ATOM 7504 N N . LYS A 1 978 ? -6.360 11.037 35.545 1.00 87.38 978 LYS A N 1
ATOM 7505 C CA . LYS A 1 978 ? -6.479 12.027 36.640 1.00 87.38 978 LYS A CA 1
ATOM 7506 C C . LYS A 1 978 ? -7.158 13.315 36.185 1.00 87.38 978 LYS A C 1
ATOM 7508 O O . LYS A 1 978 ? -8.089 13.769 36.847 1.00 87.38 978 LYS A O 1
ATOM 7513 N N . VAL A 1 979 ? -6.731 13.882 35.053 1.00 76.25 979 VAL A N 1
ATOM 7514 C CA . VAL A 1 979 ? -7.343 15.094 34.470 1.00 76.25 979 VAL A CA 1
ATOM 7515 C C . VAL A 1 979 ? -8.811 14.847 34.099 1.00 76.25 979 VAL A C 1
ATOM 7517 O O . VAL A 1 979 ? -9.654 15.711 34.325 1.00 76.25 979 VAL A O 1
ATOM 7520 N N . SER A 1 980 ? -9.141 13.636 33.642 1.00 76.44 980 SER A N 1
ATOM 7521 C CA . SER A 1 980 ? -10.514 13.186 33.357 1.00 76.44 980 SER A CA 1
ATOM 7522 C C . SER A 1 980 ? -11.344 12.851 34.614 1.00 76.44 980 SER A C 1
ATOM 7524 O O . SER A 1 980 ? -12.487 12.412 34.502 1.00 76.44 980 SER A O 1
ATOM 7526 N N . GLY A 1 981 ? -10.800 13.045 35.822 1.00 85.06 981 GLY A N 1
ATOM 7527 C CA . GLY A 1 981 ? -11.502 12.843 37.095 1.00 85.06 981 GLY A CA 1
ATOM 7528 C C . GLY A 1 981 ? -11.460 11.420 37.671 1.00 85.06 981 GLY A C 1
ATOM 7529 O O . GLY A 1 981 ? -12.139 11.155 38.666 1.00 85.06 981 GLY A O 1
ATOM 7530 N N . PHE A 1 982 ? -10.665 10.510 37.102 1.00 88.00 982 PHE A N 1
ATOM 7531 C CA . PHE A 1 982 ? -10.472 9.144 37.603 1.00 88.00 982 PHE A CA 1
ATOM 7532 C C . PHE A 1 982 ? -9.135 9.011 38.346 1.00 88.00 982 PHE A C 1
ATOM 7534 O O . PHE A 1 982 ? -8.123 9.564 37.937 1.00 8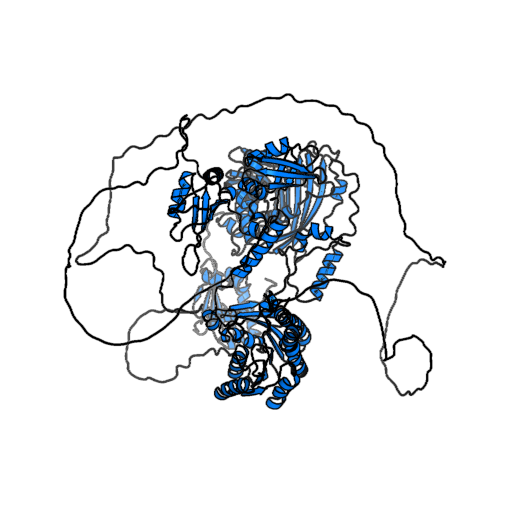8.00 982 PHE A O 1
ATOM 7541 N N . LYS A 1 983 ? -9.093 8.250 39.448 1.00 89.81 983 LYS A N 1
ATOM 7542 C CA . LYS A 1 983 ? -7.864 8.110 40.265 1.00 89.81 983 LYS A CA 1
ATOM 7543 C C . LYS A 1 983 ? -6.713 7.389 39.544 1.00 89.81 983 LYS A C 1
ATOM 7545 O O . LYS A 1 983 ? -5.560 7.560 39.927 1.00 89.81 983 LYS A O 1
ATOM 7550 N N . GLN A 1 984 ? -7.049 6.563 38.559 1.00 93.69 984 GLN A N 1
ATOM 7551 C CA . GLN A 1 984 ? -6.169 5.720 37.750 1.00 93.69 984 GLN A CA 1
ATOM 7552 C C . GLN A 1 984 ? -6.934 5.311 36.474 1.00 93.69 984 GLN A C 1
ATOM 7554 O O . GLN A 1 984 ? -8.155 5.519 36.438 1.00 93.69 984 GLN A O 1
ATOM 7559 N N . PRO A 1 985 ? -6.280 4.721 35.456 1.00 95.69 985 PRO A N 1
ATOM 7560 C CA . PRO A 1 985 ? -6.959 4.249 34.253 1.00 95.69 985 PRO A CA 1
ATOM 7561 C C . PRO A 1 985 ? -8.093 3.263 34.555 1.00 95.69 985 PRO A C 1
ATOM 7563 O O . PRO A 1 985 ? -7.981 2.406 35.436 1.00 95.69 985 PRO A O 1
ATOM 7566 N N . ILE A 1 986 ? -9.193 3.389 33.813 1.00 96.31 986 ILE A N 1
ATOM 7567 C CA . ILE A 1 986 ? -10.390 2.551 33.969 1.00 96.31 986 ILE A CA 1
ATOM 7568 C C . ILE A 1 986 ? -10.564 1.619 32.768 1.00 96.31 986 ILE A C 1
ATOM 7570 O O . ILE A 1 986 ? -10.116 1.920 31.664 1.00 96.31 986 ILE A O 1
ATOM 7574 N N . LEU A 1 987 ? -11.259 0.501 32.950 1.00 97.44 987 LEU A N 1
ATOM 7575 C CA . LEU A 1 987 ? -11.654 -0.380 31.856 1.00 97.44 987 LEU A CA 1
ATOM 7576 C C . LEU A 1 987 ? -12.782 0.263 31.034 1.00 97.44 987 LEU A C 1
ATOM 7578 O O . LEU A 1 987 ? -13.698 0.873 31.590 1.00 97.44 987 LEU A O 1
ATOM 7582 N N . HIS A 1 988 ? -12.745 0.101 29.709 1.00 96.38 988 HIS A N 1
ATOM 7583 C CA . HIS A 1 988 ? -13.803 0.566 28.811 1.00 96.38 988 HIS A CA 1
ATOM 7584 C C . HIS A 1 988 ? -15.176 0.006 29.215 1.00 96.38 988 HIS A C 1
ATOM 7586 O O . HIS A 1 988 ? -15.333 -1.204 29.413 1.00 96.38 988 HIS A O 1
ATOM 7592 N N . GLY A 1 989 ? -16.211 0.852 29.246 1.00 96.06 989 GLY A N 1
ATOM 7593 C CA . GLY A 1 989 ? -17.587 0.397 29.491 1.00 96.06 989 GLY A CA 1
ATOM 7594 C C . GLY A 1 989 ? -18.031 -0.657 28.468 1.00 96.06 989 GLY A C 1
ATOM 7595 O O . GLY A 1 989 ? -18.592 -1.691 28.830 1.00 96.06 989 GLY A O 1
ATOM 7596 N N . LEU A 1 990 ? -17.668 -0.454 27.196 1.00 97.31 990 LEU A N 1
ATOM 7597 C CA . LEU A 1 990 ? -17.926 -1.395 26.101 1.00 97.31 990 LEU A CA 1
ATOM 7598 C C . LEU A 1 990 ? -17.180 -2.737 26.255 1.00 97.31 990 LEU A C 1
ATOM 7600 O O . LEU A 1 990 ? -17.698 -3.765 25.822 1.00 97.31 990 LEU A O 1
ATOM 7604 N N . CYS A 1 991 ? -16.031 -2.762 26.941 1.00 98.19 991 CYS A N 1
ATOM 7605 C CA . CYS A 1 991 ? -15.363 -4.011 27.311 1.00 98.19 991 CYS A CA 1
ATOM 7606 C C . CYS A 1 991 ? -16.181 -4.774 28.363 1.00 98.19 991 CYS A C 1
ATOM 7608 O O . CYS A 1 991 ? -16.490 -5.949 28.175 1.00 98.19 991 CYS A O 1
ATOM 7610 N N . SER A 1 992 ? -16.637 -4.085 29.415 1.00 98.19 992 SER A N 1
ATOM 7611 C CA . SER A 1 992 ? -17.505 -4.678 30.447 1.00 98.19 992 SER A CA 1
ATOM 7612 C C . SER A 1 992 ? -18.826 -5.212 29.865 1.00 98.19 992 SER A C 1
ATOM 7614 O O . SER A 1 992 ? -19.298 -6.270 30.280 1.00 98.19 992 SER A O 1
ATOM 7616 N N . LEU A 1 993 ? -19.394 -4.528 28.858 1.00 98.25 993 LEU A N 1
ATOM 7617 C CA . LEU A 1 993 ? -20.518 -5.030 28.051 1.00 98.25 993 LEU A CA 1
ATOM 7618 C C . LEU A 1 993 ? -20.152 -6.333 27.326 1.00 98.25 993 LEU A C 1
ATOM 7620 O O . LEU A 1 993 ? -20.945 -7.270 27.345 1.00 98.25 993 LEU A O 1
ATOM 7624 N N . GLY A 1 994 ? -18.967 -6.415 26.716 1.00 98.00 994 GLY A N 1
ATOM 7625 C CA . GLY A 1 994 ? -18.497 -7.615 26.019 1.00 98.00 994 GLY A CA 1
ATOM 7626 C C . GLY A 1 994 ? -18.381 -8.831 26.941 1.00 98.00 994 GLY A C 1
ATOM 7627 O O . GLY A 1 994 ? -18.912 -9.892 26.615 1.00 98.00 994 GLY A O 1
ATOM 7628 N N . PHE A 1 995 ? -17.784 -8.660 28.127 1.00 98.50 995 PHE A N 1
ATOM 7629 C CA . PHE A 1 995 ? -17.756 -9.691 29.175 1.00 98.50 995 PHE A CA 1
ATOM 7630 C C . PHE A 1 995 ? -19.176 -10.142 29.560 1.00 98.50 995 PHE A C 1
ATOM 7632 O O . PHE A 1 995 ? -19.472 -11.336 29.551 1.00 98.50 995 PHE A O 1
ATOM 7639 N N . ALA A 1 996 ? -20.084 -9.202 29.841 1.00 98.25 996 ALA A N 1
ATOM 7640 C CA . ALA A 1 996 ? -21.452 -9.532 30.241 1.00 98.25 996 ALA A CA 1
ATOM 7641 C C . ALA A 1 996 ? -22.249 -10.250 29.132 1.00 98.25 996 ALA A C 1
ATOM 7643 O O . ALA A 1 996 ? -22.969 -11.209 29.414 1.00 98.25 996 ALA A O 1
ATOM 7644 N N . VAL A 1 997 ? -22.088 -9.854 27.863 1.00 98.19 997 VAL A N 1
ATOM 7645 C CA . VAL A 1 997 ? -22.721 -10.543 26.725 1.00 98.19 997 VAL A CA 1
ATOM 7646 C C . VAL A 1 997 ? -22.097 -11.924 26.491 1.00 98.19 997 VAL A C 1
ATOM 7648 O O . VAL A 1 997 ? -22.841 -12.856 26.189 1.00 98.19 997 VAL A O 1
ATOM 7651 N N . ARG A 1 998 ? -20.783 -12.112 26.704 1.00 97.44 998 ARG A N 1
ATOM 7652 C CA . ARG A 1 998 ? -20.161 -13.452 26.722 1.00 97.44 998 ARG A CA 1
ATOM 7653 C C . ARG A 1 998 ? -20.785 -14.337 27.798 1.00 97.44 998 ARG A C 1
ATOM 7655 O O . ARG A 1 998 ? -21.221 -15.436 27.473 1.00 97.44 998 ARG A O 1
ATOM 7662 N N . HIS A 1 999 ? -20.931 -13.847 29.030 1.00 97.94 999 HIS A N 1
ATOM 7663 C CA . HIS A 1 999 ? -21.586 -14.596 30.109 1.00 97.94 999 HIS A CA 1
ATOM 7664 C C . HIS A 1 999 ? -23.029 -15.003 29.751 1.00 97.94 999 HIS A C 1
ATOM 7666 O O . HIS A 1 999 ? -23.417 -16.152 29.964 1.00 97.94 999 HIS A O 1
ATOM 7672 N N . VAL A 1 1000 ? -23.814 -14.100 29.149 1.00 97.94 1000 VAL A N 1
ATOM 7673 C CA . VAL A 1 1000 ? -25.190 -14.399 28.711 1.00 97.94 1000 VAL A CA 1
ATOM 7674 C C . VAL A 1 1000 ? -25.226 -15.418 27.566 1.00 97.94 1000 VAL A C 1
ATOM 7676 O O . VAL A 1 1000 ? -26.044 -16.340 27.602 1.00 97.94 1000 VAL A O 1
ATOM 7679 N N . LEU A 1 1001 ? -24.359 -15.291 26.555 1.00 96.75 1001 LEU A N 1
ATOM 7680 C CA . LEU A 1 1001 ? -24.321 -16.238 25.436 1.00 96.75 1001 LEU A CA 1
ATOM 7681 C C . LEU A 1 1001 ? -23.800 -17.616 25.866 1.00 96.75 1001 LEU A C 1
ATOM 7683 O O . LEU A 1 1001 ? -24.346 -18.623 25.416 1.00 96.75 1001 LEU A O 1
ATOM 7687 N N . GLN A 1 1002 ? -22.844 -17.683 26.790 1.00 95.38 1002 GLN A N 1
ATOM 7688 C CA . GLN A 1 1002 ? -22.379 -18.939 27.375 1.00 95.38 1002 GLN A CA 1
ATOM 7689 C C . GLN A 1 1002 ? -23.515 -19.628 28.145 1.00 95.38 1002 GLN A C 1
ATOM 7691 O O . GLN A 1 1002 ? -23.816 -20.792 27.889 1.00 95.38 1002 GLN A O 1
ATOM 7696 N N . GLN A 1 1003 ? -24.208 -18.890 29.020 1.00 96.94 1003 GLN A N 1
ATOM 7697 C CA . GLN A 1 1003 ? -25.246 -19.431 29.903 1.00 96.94 1003 GLN A CA 1
ATOM 7698 C C . GLN A 1 1003 ? -26.565 -19.789 29.191 1.00 96.94 1003 GLN A C 1
ATOM 7700 O O . GLN A 1 1003 ? -27.217 -20.764 29.565 1.00 96.94 1003 GLN A O 1
ATOM 7705 N N . TYR A 1 1004 ? -26.995 -19.002 28.195 1.00 96.88 1004 TYR A N 1
ATOM 7706 C CA . TYR A 1 1004 ? -28.341 -19.109 27.603 1.00 96.88 1004 TYR A CA 1
ATOM 7707 C C . TYR A 1 1004 ? -28.372 -19.332 26.084 1.00 96.88 1004 TYR A C 1
ATOM 7709 O O . TYR A 1 1004 ? -29.431 -19.686 25.547 1.00 96.88 1004 TYR A O 1
ATOM 7717 N N . ALA A 1 1005 ? -27.243 -19.162 25.387 1.00 94.94 1005 ALA A N 1
ATOM 7718 C CA . ALA A 1 1005 ? -27.119 -19.399 23.946 1.00 94.94 1005 ALA A CA 1
ATOM 7719 C C . ALA A 1 1005 ? -26.153 -20.536 23.564 1.00 94.94 1005 ALA A C 1
ATOM 7721 O O . ALA A 1 1005 ? -26.086 -20.866 22.385 1.00 94.94 1005 ALA A O 1
ATOM 7722 N N . ASN A 1 1006 ? -25.443 -21.151 24.521 1.00 92.69 1006 ASN A N 1
ATOM 7723 C CA . ASN A 1 1006 ? -24.389 -22.142 24.262 1.00 92.69 1006 ASN A CA 1
ATOM 7724 C C . ASN A 1 1006 ? -23.327 -21.612 23.267 1.00 92.69 1006 ASN A C 1
ATOM 7726 O O . ASN A 1 1006 ? -22.903 -22.316 22.353 1.00 92.69 1006 ASN A O 1
ATOM 7730 N N . ASN A 1 1007 ? -22.964 -20.331 23.409 1.00 94.06 1007 ASN A N 1
ATOM 7731 C CA . ASN A 1 1007 ? -22.080 -19.569 22.515 1.00 94.06 1007 ASN A CA 1
ATOM 7732 C C . ASN A 1 1007 ? -22.497 -19.518 21.023 1.00 94.06 1007 ASN A C 1
ATOM 7734 O O . ASN A 1 1007 ? -21.695 -19.121 20.174 1.00 94.06 1007 ASN A O 1
ATOM 7738 N N . ASP A 1 1008 ? -23.759 -19.820 20.684 1.00 93.81 1008 ASP A N 1
ATOM 7739 C CA . ASP A 1 1008 ? -24.290 -19.592 19.335 1.00 93.81 1008 ASP A CA 1
ATOM 7740 C C . ASP A 1 1008 ? -24.580 -18.100 19.083 1.00 93.81 1008 ASP A C 1
ATOM 7742 O O . ASP A 1 1008 ? -25.575 -17.534 19.550 1.00 93.81 1008 ASP A O 1
ATOM 7746 N N . VAL A 1 1009 ? -23.719 -17.470 18.280 1.00 93.62 1009 VAL A N 1
ATOM 7747 C CA . VAL A 1 1009 ? -23.848 -16.067 17.857 1.00 93.62 1009 VAL A CA 1
ATOM 7748 C C . VAL A 1 1009 ? -25.109 -15.799 17.039 1.00 93.62 1009 VAL A C 1
ATOM 7750 O O . VAL A 1 1009 ? -25.631 -14.686 17.080 1.00 93.62 1009 VAL A O 1
ATOM 7753 N N . ASN A 1 1010 ? -25.651 -16.801 16.340 1.00 93.81 1010 ASN A N 1
ATOM 7754 C CA . ASN A 1 1010 ? -26.854 -16.634 15.524 1.00 93.81 1010 ASN A CA 1
ATOM 7755 C C . ASN A 1 1010 ? -28.071 -16.307 16.394 1.00 93.81 1010 ASN A C 1
ATOM 7757 O O . ASN A 1 1010 ? -28.953 -15.556 15.963 1.00 93.81 1010 ASN A O 1
ATOM 7761 N N . ARG A 1 1011 ? -28.086 -16.809 17.637 1.00 95.06 1011 ARG A N 1
ATOM 7762 C CA . ARG A 1 1011 ? -29.124 -16.531 18.633 1.00 95.06 1011 ARG A CA 1
ATOM 7763 C C . ARG A 1 1011 ? -29.015 -15.159 19.284 1.00 95.06 1011 ARG A C 1
ATOM 7765 O O . ARG A 1 1011 ? -29.982 -14.762 19.923 1.00 95.06 1011 ARG A O 1
ATOM 7772 N N . PHE A 1 1012 ? -27.935 -14.399 19.113 1.00 97.44 1012 PHE A N 1
ATOM 7773 C CA . PHE A 1 1012 ? -27.928 -12.997 19.535 1.00 97.44 1012 PHE A CA 1
ATOM 7774 C C . PHE A 1 1012 ? -28.884 -12.176 18.651 1.00 97.44 1012 PHE A C 1
ATOM 7776 O O . PHE A 1 1012 ? -28.862 -12.295 17.421 1.00 97.44 1012 PHE A O 1
ATOM 7783 N N . LYS A 1 1013 ? -29.730 -11.338 19.265 1.00 97.38 1013 LYS A N 1
ATOM 7784 C CA . LYS A 1 1013 ? -30.573 -10.360 18.559 1.00 97.38 1013 LYS A CA 1
ATOM 7785 C C . LYS A 1 1013 ? -30.195 -8.929 18.929 1.00 97.38 1013 LYS A C 1
ATOM 7787 O O . LYS A 1 1013 ? -29.910 -8.141 18.035 1.00 97.38 1013 LYS A O 1
ATOM 7792 N N . ALA A 1 1014 ? -30.205 -8.585 20.214 1.00 97.88 1014 ALA A N 1
ATOM 7793 C CA . ALA A 1 1014 ? -29.884 -7.232 20.664 1.00 97.88 1014 ALA A CA 1
ATOM 7794 C C . ALA A 1 1014 ? -29.341 -7.201 22.098 1.00 97.88 1014 ALA A C 1
ATOM 7796 O O . ALA A 1 1014 ? -29.568 -8.128 22.870 1.00 97.88 1014 ALA A O 1
ATOM 7797 N N . VAL A 1 1015 ? -28.684 -6.105 22.477 1.00 98.31 1015 VAL A N 1
ATOM 7798 C CA . VAL A 1 1015 ? -28.347 -5.771 23.868 1.00 98.31 1015 VAL A CA 1
ATOM 7799 C C . VAL A 1 1015 ? -28.621 -4.292 24.140 1.00 98.31 1015 VAL A C 1
ATOM 7801 O O . VAL A 1 1015 ? -28.369 -3.439 23.288 1.00 98.31 1015 VAL A O 1
ATOM 7804 N N . LYS A 1 1016 ? -29.104 -3.984 25.347 1.00 97.88 1016 LYS A N 1
ATOM 7805 C CA . LYS A 1 1016 ? -29.145 -2.635 25.925 1.00 97.88 1016 LYS A CA 1
ATOM 7806 C C . LYS A 1 1016 ? -28.415 -2.651 27.266 1.00 97.88 1016 LYS A C 1
ATOM 7808 O O . LYS A 1 1016 ? -28.682 -3.531 28.084 1.00 97.88 1016 LYS A O 1
ATOM 7813 N N . VAL A 1 1017 ? -27.559 -1.659 27.518 1.00 96.88 1017 VAL A N 1
ATOM 7814 C CA . VAL A 1 1017 ? -26.928 -1.439 28.833 1.00 96.88 1017 VAL A CA 1
ATOM 7815 C C . VAL A 1 1017 ? -26.956 0.027 29.251 1.00 96.88 1017 VAL A C 1
ATOM 7817 O O . VAL A 1 1017 ? -26.975 0.905 28.389 1.00 96.88 1017 VAL A O 1
ATOM 7820 N N . ARG A 1 1018 ? -26.860 0.283 30.563 1.00 96.69 1018 ARG A N 1
ATOM 7821 C CA . ARG A 1 1018 ? -26.446 1.575 31.132 1.00 96.69 1018 ARG A CA 1
ATOM 7822 C C . ARG A 1 1018 ? -25.142 1.412 31.914 1.00 96.69 1018 ARG A C 1
ATOM 7824 O O . ARG A 1 1018 ? -25.095 0.693 32.919 1.00 96.69 1018 ARG A O 1
ATOM 7831 N N . PHE A 1 1019 ? -24.107 2.124 31.484 1.00 96.50 1019 PHE A N 1
ATOM 7832 C CA . PHE A 1 1019 ? -22.850 2.265 32.210 1.00 96.50 1019 PHE A CA 1
ATOM 7833 C C . PHE A 1 1019 ? -23.105 3.124 33.453 1.00 96.50 1019 PHE A C 1
ATOM 7835 O O . PHE A 1 1019 ? -23.663 4.215 33.367 1.00 96.50 1019 PHE A O 1
ATOM 7842 N N . SER A 1 1020 ? -22.796 2.576 34.626 1.00 93.75 1020 SER A N 1
ATOM 7843 C CA . SER A 1 1020 ? -23.264 3.112 35.914 1.00 93.75 1020 SER A CA 1
ATOM 7844 C C . SER A 1 1020 ? -22.117 3.543 36.828 1.00 93.75 1020 SER A C 1
ATOM 7846 O O . SER A 1 1020 ? -22.235 4.553 37.519 1.00 93.75 1020 SER A O 1
ATOM 7848 N N . LYS A 1 1021 ? -21.004 2.800 36.811 1.00 94.56 1021 LYS A N 1
ATOM 7849 C CA . LYS A 1 1021 ? -19.759 3.071 37.547 1.00 94.56 1021 LYS A CA 1
ATOM 7850 C C . LYS A 1 1021 ? -18.554 2.531 36.757 1.00 94.56 1021 LYS A C 1
ATOM 7852 O O . LYS A 1 1021 ? -18.743 1.607 35.963 1.00 94.56 1021 LYS A O 1
ATOM 7857 N N . PRO A 1 1022 ? -17.342 3.088 36.940 1.00 94.06 1022 PRO A N 1
ATOM 7858 C CA . PRO A 1 1022 ? -16.131 2.565 36.312 1.00 94.06 1022 PRO A CA 1
ATOM 7859 C C . PRO A 1 1022 ? -15.731 1.198 36.886 1.00 94.06 1022 PRO A C 1
ATOM 7861 O O . PRO A 1 1022 ? -16.030 0.880 38.034 1.00 94.06 1022 PRO A O 1
ATOM 7864 N N . VAL A 1 1023 ? -14.992 0.429 36.088 1.00 97.19 1023 VAL A N 1
ATOM 7865 C CA . VAL A 1 1023 ? -14.297 -0.806 36.487 1.00 97.19 1023 VAL A CA 1
ATOM 7866 C C . VAL A 1 1023 ? -12.796 -0.539 36.426 1.00 97.19 1023 VAL A C 1
ATOM 7868 O O . VAL A 1 1023 ? -12.341 0.159 35.520 1.00 97.19 1023 VAL A O 1
ATOM 7871 N N . ILE A 1 1024 ? -12.016 -1.099 37.347 1.00 97.44 1024 ILE A N 1
ATOM 7872 C CA . ILE A 1 1024 ? -10.550 -1.088 37.273 1.00 97.44 1024 ILE A CA 1
ATOM 7873 C C . ILE A 1 1024 ? -10.070 -2.410 36.644 1.00 97.44 1024 ILE A C 1
ATOM 7875 O O . ILE A 1 1024 ? -10.517 -3.472 37.087 1.00 97.44 1024 ILE A O 1
ATOM 7879 N N . PRO A 1 1025 ? -9.166 -2.392 35.646 1.00 97.75 1025 PRO A N 1
ATOM 7880 C CA . PRO A 1 1025 ? -8.543 -3.611 35.128 1.00 97.75 1025 PRO A CA 1
ATOM 7881 C C . PRO A 1 1025 ? -7.895 -4.437 36.254 1.00 97.75 1025 PRO A C 1
ATOM 7883 O O . PRO A 1 1025 ? -7.238 -3.886 37.136 1.00 97.75 1025 PRO A O 1
ATOM 7886 N N . GLY A 1 1026 ? -8.108 -5.753 36.254 1.00 96.81 1026 GLY A N 1
ATOM 7887 C CA . GLY A 1 1026 ? -7.718 -6.655 37.345 1.00 96.81 1026 GLY A CA 1
ATOM 7888 C C . GLY A 1 1026 ? -8.861 -7.034 38.301 1.00 96.81 1026 GLY A C 1
ATOM 7889 O O . GLY A 1 1026 ? -8.734 -8.020 39.027 1.00 96.81 1026 GLY A O 1
ATOM 7890 N N . GLN A 1 1027 ? -9.982 -6.300 38.305 1.00 98.06 1027 GLN A N 1
ATOM 7891 C CA . GLN A 1 1027 ? -11.164 -6.615 39.126 1.00 98.06 1027 GLN A CA 1
ATOM 7892 C C . GLN A 1 1027 ? -12.023 -7.744 38.535 1.00 98.06 1027 GLN A C 1
ATOM 7894 O O . GLN A 1 1027 ? -11.955 -8.049 37.335 1.00 98.06 1027 GLN A O 1
ATOM 7899 N N . THR A 1 1028 ? -12.868 -8.345 39.378 1.00 98.56 1028 THR A N 1
ATOM 7900 C CA . THR A 1 1028 ? -13.771 -9.442 39.016 1.00 98.56 1028 THR A CA 1
ATOM 7901 C C . THR A 1 1028 ? -15.163 -8.937 38.663 1.00 98.56 1028 THR A C 1
ATOM 7903 O O . THR A 1 1028 ? -15.891 -8.407 39.503 1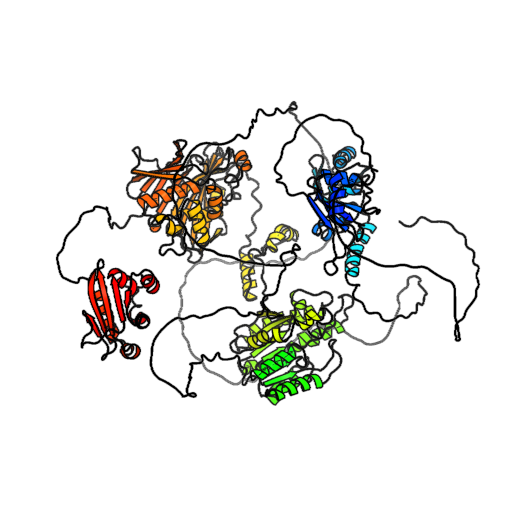.00 98.56 1028 THR A O 1
ATOM 7906 N N . LEU A 1 1029 ? -15.573 -9.171 37.415 1.00 98.62 1029 LEU A N 1
ATOM 7907 C CA . LEU A 1 1029 ? -16.914 -8.873 36.927 1.00 98.62 1029 LEU A CA 1
ATOM 7908 C C . LEU A 1 1029 ? -17.868 -10.017 37.278 1.00 98.62 1029 LEU A C 1
ATOM 7910 O O . LEU A 1 1029 ? -17.779 -11.112 36.721 1.00 98.62 1029 LEU A O 1
ATOM 7914 N N . ARG A 1 1030 ? -18.816 -9.740 38.173 1.00 98.44 1030 ARG A N 1
ATOM 7915 C CA . ARG A 1 1030 ? -19.899 -10.638 38.589 1.00 98.44 1030 ARG A CA 1
ATOM 7916 C C . ARG A 1 1030 ? -21.181 -10.252 37.856 1.00 98.44 1030 ARG A C 1
ATOM 7918 O O . ARG A 1 1030 ? -21.788 -9.232 38.169 1.00 98.44 1030 ARG A O 1
ATOM 7925 N N . THR A 1 1031 ? -21.576 -11.035 36.856 1.00 98.56 1031 THR A N 1
ATOM 7926 C CA . THR A 1 1031 ? -22.790 -10.802 36.056 1.00 98.56 1031 THR A CA 1
ATOM 7927 C C . THR A 1 1031 ? -23.933 -11.661 36.579 1.00 98.56 1031 THR A C 1
ATOM 7929 O O . THR A 1 1031 ? -23.870 -12.887 36.520 1.00 98.56 1031 THR A O 1
ATOM 7932 N N . GLU A 1 1032 ? -24.972 -11.010 37.092 1.00 98.44 1032 GLU A N 1
ATOM 7933 C CA . GLU A 1 1032 ? -26.220 -11.629 37.541 1.00 98.44 1032 GLU A CA 1
ATOM 7934 C C . GLU A 1 1032 ? -27.258 -11.560 36.420 1.00 98.44 1032 GLU A C 1
ATOM 7936 O O . GLU A 1 1032 ? -27.382 -10.529 35.757 1.00 98.44 1032 GLU A O 1
ATOM 7941 N N . MET A 1 1033 ? -27.994 -12.650 36.196 1.00 98.44 1033 MET A N 1
ATOM 7942 C CA . MET A 1 1033 ? -28.885 -12.807 35.046 1.00 98.44 1033 MET A CA 1
ATOM 7943 C C . MET A 1 1033 ? -30.247 -13.380 35.448 1.00 98.44 1033 MET A C 1
ATOM 7945 O O . MET A 1 1033 ? -30.325 -14.341 36.214 1.00 98.44 1033 MET A O 1
ATOM 7949 N N . TRP A 1 1034 ? -31.309 -12.842 34.852 1.00 98.25 1034 TRP A N 1
ATOM 7950 C CA . TRP A 1 1034 ? -32.697 -13.274 35.007 1.00 98.25 1034 TRP A CA 1
ATOM 7951 C C . TRP A 1 1034 ? -33.301 -13.545 33.626 1.00 98.25 1034 TRP A C 1
ATOM 7953 O O . TRP A 1 1034 ? -33.249 -12.683 32.747 1.00 98.25 1034 TRP A O 1
ATOM 7963 N N . LYS A 1 1035 ? -33.893 -14.721 33.425 1.00 97.00 1035 LYS A N 1
ATOM 7964 C CA . LYS A 1 1035 ? -34.533 -15.112 32.166 1.00 97.00 1035 LYS A CA 1
ATOM 7965 C C . LYS A 1 1035 ? -36.037 -14.846 32.207 1.00 97.00 1035 LYS A C 1
ATOM 7967 O O . LYS A 1 1035 ? -36.739 -15.370 33.069 1.00 97.00 1035 LYS A O 1
ATOM 7972 N N . GLU A 1 1036 ? -36.539 -14.113 31.217 1.00 95.31 1036 GLU A N 1
ATOM 7973 C CA . GLU A 1 1036 ? -37.967 -13.877 30.984 1.00 95.31 1036 GLU A CA 1
ATOM 7974 C C . GLU A 1 1036 ? -38.274 -14.105 29.491 1.00 95.31 1036 GLU A C 1
ATOM 7976 O O . GLU A 1 1036 ? -38.068 -13.248 28.632 1.00 95.31 1036 GLU A O 1
ATOM 7981 N N . GLY A 1 1037 ? -38.703 -15.329 29.156 1.00 92.69 1037 GLY A N 1
ATOM 7982 C CA . GLY A 1 1037 ? -38.846 -15.776 27.765 1.00 92.69 1037 GLY A CA 1
ATOM 7983 C C . GLY A 1 1037 ? -37.491 -15.899 27.056 1.00 92.69 1037 GLY A C 1
ATOM 7984 O O . GLY A 1 1037 ? -36.588 -16.569 27.561 1.00 92.69 1037 GLY A O 1
ATOM 7985 N N . ASP A 1 1038 ? -37.355 -15.256 25.894 1.00 94.12 1038 ASP A N 1
ATOM 7986 C CA . ASP A 1 1038 ? -36.087 -15.118 25.154 1.00 94.12 1038 ASP A CA 1
ATOM 7987 C C . ASP A 1 1038 ? -35.279 -13.861 25.550 1.00 94.12 1038 ASP A C 1
ATOM 7989 O O . ASP A 1 1038 ? -34.184 -13.643 25.026 1.00 94.12 1038 ASP A O 1
ATOM 7993 N N . ARG A 1 1039 ? -35.779 -13.039 26.486 1.00 96.69 1039 ARG A N 1
ATOM 7994 C CA . ARG A 1 1039 ? -35.036 -11.906 27.051 1.00 96.69 1039 ARG A CA 1
ATOM 7995 C C . ARG A 1 1039 ? -34.289 -12.334 28.311 1.00 96.69 1039 ARG A C 1
ATOM 7997 O O . ARG A 1 1039 ? -34.867 -12.922 29.224 1.00 96.69 1039 ARG A O 1
ATOM 8004 N N . ILE A 1 1040 ? -33.007 -11.991 28.379 1.00 98.06 1040 ILE A N 1
ATOM 8005 C CA . ILE A 1 1040 ? -32.172 -12.142 29.571 1.00 98.06 1040 ILE A CA 1
ATOM 8006 C C . ILE A 1 1040 ? -31.918 -10.746 30.142 1.00 98.06 1040 ILE A C 1
ATOM 8008 O O . ILE A 1 1040 ? -31.108 -9.993 29.604 1.00 98.06 1040 ILE A O 1
ATOM 8012 N N . HIS A 1 1041 ? -32.617 -10.383 31.217 1.00 98.25 1041 HIS A N 1
ATOM 8013 C CA . HIS A 1 1041 ? -32.275 -9.201 32.011 1.00 98.25 1041 HIS A CA 1
ATOM 8014 C C . HIS A 1 1041 ? -30.969 -9.477 32.759 1.00 98.25 1041 HIS A C 1
ATOM 8016 O O . HIS A 1 1041 ? -30.747 -10.599 33.216 1.00 98.25 1041 HIS A O 1
ATOM 8022 N N . PHE A 1 1042 ? -30.104 -8.476 32.911 1.00 98.19 1042 PHE A N 1
ATOM 8023 C CA . PHE A 1 1042 ? -28.863 -8.642 33.664 1.00 98.19 1042 PHE A CA 1
ATOM 8024 C C . PHE A 1 1042 ? -28.397 -7.360 34.356 1.00 98.19 1042 PHE A C 1
ATOM 8026 O O . PHE A 1 1042 ? -28.820 -6.246 34.034 1.00 98.19 1042 PHE A O 1
ATOM 8033 N N . GLN A 1 1043 ? -27.485 -7.537 35.305 1.00 98.00 1043 GLN A N 1
ATOM 8034 C CA . GLN A 1 1043 ? -26.626 -6.480 35.827 1.00 98.00 1043 GLN A CA 1
ATOM 8035 C C . GLN A 1 1043 ? -25.226 -7.046 36.069 1.00 98.00 1043 GLN A C 1
ATOM 8037 O O . GLN A 1 1043 ? -25.069 -8.242 36.319 1.00 98.00 1043 GLN A O 1
ATOM 8042 N N . THR A 1 1044 ? -24.210 -6.191 36.021 1.00 98.38 1044 THR A N 1
ATOM 8043 C CA . THR A 1 1044 ? -22.828 -6.583 36.325 1.00 98.38 1044 THR A CA 1
ATOM 8044 C C . THR A 1 1044 ? -22.308 -5.732 37.467 1.00 98.38 1044 THR A C 1
ATOM 8046 O O . THR A 1 1044 ? -22.449 -4.507 37.450 1.00 98.38 1044 THR A O 1
ATOM 8049 N N . LEU A 1 1045 ? -21.712 -6.392 38.455 1.00 98.31 1045 LEU A N 1
ATOM 8050 C CA . LEU A 1 1045 ? -21.105 -5.792 39.633 1.00 98.31 1045 LEU A CA 1
ATOM 8051 C C . LEU A 1 1045 ? -19.596 -6.058 39.639 1.00 98.31 1045 LEU A C 1
ATOM 8053 O O . LEU A 1 1045 ? -19.145 -7.085 39.129 1.00 98.31 1045 LEU A O 1
ATOM 8057 N N . VAL A 1 1046 ? -18.832 -5.176 40.273 1.00 98.19 1046 VAL A N 1
ATOM 8058 C CA . VAL A 1 1046 ? -17.465 -5.478 40.719 1.00 98.19 1046 VAL A CA 1
ATOM 8059 C C . VAL A 1 1046 ? -17.564 -6.292 42.008 1.00 98.19 1046 VAL A C 1
ATOM 8061 O O . VAL A 1 1046 ? -18.135 -5.830 42.997 1.00 98.19 1046 VAL A O 1
ATOM 8064 N N . LYS A 1 1047 ? -17.048 -7.526 42.004 1.00 97.31 1047 LYS A N 1
ATOM 8065 C CA . LYS A 1 1047 ? -17.187 -8.472 43.125 1.00 97.31 1047 LYS A CA 1
ATOM 8066 C C . LYS A 1 1047 ? -16.526 -7.954 44.403 1.00 97.31 1047 LYS A C 1
ATOM 8068 O O . LYS A 1 1047 ? -17.050 -8.162 45.492 1.00 97.31 1047 LYS A O 1
ATOM 8073 N N . GLU A 1 1048 ? -15.391 -7.278 44.258 1.00 96.94 1048 GLU A N 1
ATOM 8074 C CA . GLU A 1 1048 ? -14.552 -6.789 45.353 1.00 96.94 1048 GLU A CA 1
ATOM 8075 C C . GLU A 1 1048 ? -15.168 -5.599 46.106 1.00 96.94 1048 GLU A C 1
ATOM 8077 O O . GLU A 1 1048 ? -14.841 -5.380 47.270 1.00 96.94 1048 GLU A O 1
ATOM 8082 N N . THR A 1 1049 ? -16.055 -4.829 45.463 1.00 95.69 1049 THR A N 1
ATOM 8083 C CA . THR A 1 1049 ? -16.683 -3.624 46.041 1.00 95.69 1049 THR A CA 1
ATOM 8084 C C . THR A 1 1049 ? -18.197 -3.748 46.217 1.00 95.69 1049 THR A C 1
ATOM 8086 O O . THR A 1 1049 ? -18.800 -2.934 46.913 1.00 95.69 1049 THR A O 1
ATOM 8089 N N . GLY A 1 1050 ? -18.831 -4.738 45.578 1.00 95.19 1050 GLY A N 1
ATOM 8090 C CA . GLY A 1 1050 ? -20.288 -4.869 45.508 1.00 95.19 1050 GLY A CA 1
ATOM 8091 C C . GLY A 1 1050 ? -20.968 -3.812 44.628 1.00 95.19 1050 GLY A C 1
ATOM 8092 O O . GLY A 1 1050 ? -22.193 -3.709 44.633 1.00 95.19 1050 GLY A O 1
ATOM 8093 N N . GLU A 1 1051 ? -20.210 -3.005 43.880 1.00 96.88 1051 GLU A N 1
ATOM 8094 C CA . GLU A 1 1051 ? -20.761 -1.893 43.107 1.00 96.88 1051 GLU A CA 1
ATOM 8095 C C . GLU A 1 1051 ? -21.285 -2.332 41.735 1.00 96.88 1051 GLU A C 1
ATOM 8097 O O . GLU A 1 1051 ? -20.548 -2.895 40.925 1.00 96.88 1051 GLU A O 1
ATOM 8102 N N . THR A 1 1052 ? -22.547 -2.011 41.435 1.00 97.25 1052 THR A N 1
ATOM 8103 C CA . THR A 1 1052 ? -23.142 -2.204 40.106 1.00 97.25 1052 THR A CA 1
ATOM 8104 C C . THR A 1 1052 ? -22.514 -1.256 39.079 1.00 97.25 1052 THR A C 1
ATOM 8106 O O . THR A 1 1052 ? -22.685 -0.038 39.154 1.00 97.25 1052 THR A O 1
ATOM 8109 N N . VAL A 1 1053 ? -21.821 -1.824 38.090 1.00 97.50 1053 VAL A N 1
ATOM 8110 C CA . VAL A 1 1053 ? -21.143 -1.103 36.998 1.00 97.50 1053 VAL A CA 1
ATOM 8111 C C . VAL A 1 1053 ? -21.957 -1.102 35.702 1.00 97.50 1053 VAL A C 1
ATOM 8113 O O . VAL A 1 1053 ? -21.958 -0.097 34.991 1.00 97.50 1053 VAL A O 1
ATOM 8116 N N . LEU A 1 1054 ? -22.734 -2.161 35.446 1.00 97.38 1054 LEU A N 1
ATOM 8117 C CA . LEU A 1 1054 ? -23.768 -2.212 34.405 1.00 97.38 1054 LEU A CA 1
ATOM 8118 C C . LEU A 1 1054 ? -25.130 -2.419 35.071 1.00 97.38 1054 LEU A C 1
ATOM 8120 O O . LEU A 1 1054 ? -25.313 -3.419 35.764 1.00 97.38 1054 LEU A O 1
ATOM 8124 N N . SER A 1 1055 ? -26.080 -1.502 34.868 1.00 95.81 1055 SER A N 1
ATOM 8125 C CA . SER A 1 1055 ? -27.422 -1.572 35.471 1.00 95.81 1055 SER A CA 1
ATOM 8126 C C . SER A 1 1055 ? -28.536 -1.488 34.428 1.00 95.81 1055 SER A C 1
ATOM 8128 O O . SER A 1 1055 ? -28.341 -0.971 33.329 1.00 95.81 1055 SER A O 1
ATOM 8130 N N . SER A 1 1056 ? -29.725 -1.988 34.776 1.00 93.25 1056 SER A N 1
ATOM 8131 C CA . SER A 1 1056 ? -30.929 -1.934 33.926 1.00 93.25 1056 SER A CA 1
ATOM 8132 C C . SER A 1 1056 ? -30.734 -2.510 32.508 1.00 93.25 1056 SER A C 1
ATOM 8134 O O . SER A 1 1056 ? -31.227 -1.952 31.520 1.00 93.25 1056 SER A O 1
ATOM 8136 N N . CYS A 1 1057 ? -29.945 -3.586 32.401 1.00 96.50 1057 CYS A N 1
ATOM 8137 C CA . CYS A 1 1057 ? -29.503 -4.157 31.132 1.00 96.50 1057 CYS A CA 1
ATOM 8138 C C . CYS A 1 1057 ? -30.372 -5.344 30.695 1.00 96.50 1057 CYS A C 1
ATOM 8140 O O . CYS A 1 1057 ? -30.946 -6.053 31.525 1.00 96.50 1057 CYS A O 1
ATOM 8142 N N . TYR A 1 1058 ? -30.410 -5.610 29.390 1.00 97.81 1058 TYR A N 1
ATOM 8143 C CA . TYR A 1 1058 ? -30.952 -6.856 28.846 1.00 97.81 1058 TYR A CA 1
ATOM 8144 C C . TYR A 1 1058 ? -30.253 -7.274 27.550 1.00 97.81 1058 TYR A C 1
ATOM 8146 O O . TYR A 1 1058 ? -29.807 -6.428 26.776 1.00 97.81 1058 TYR A O 1
ATOM 8154 N N . VAL A 1 1059 ? -30.212 -8.583 27.300 1.00 98.19 1059 VAL A N 1
ATOM 8155 C CA . VAL A 1 1059 ? -29.958 -9.191 25.987 1.00 98.19 1059 VAL A CA 1
ATOM 8156 C C . VAL A 1 1059 ? -31.270 -9.781 25.474 1.00 98.19 1059 VAL A C 1
ATOM 8158 O O . VAL A 1 1059 ? -31.931 -10.531 26.190 1.00 98.19 1059 VAL A O 1
ATOM 8161 N N . ASP A 1 1060 ? -31.624 -9.482 24.229 1.00 97.62 1060 ASP A N 1
ATOM 8162 C CA . ASP A 1 1060 ? -32.628 -10.235 23.481 1.00 97.62 1060 ASP A CA 1
ATOM 8163 C C . ASP A 1 1060 ? -31.941 -11.360 22.709 1.00 97.62 1060 ASP A C 1
ATOM 8165 O O . ASP A 1 1060 ? -31.012 -11.115 21.927 1.00 97.62 1060 ASP A O 1
ATOM 8169 N N . LEU A 1 1061 ? -32.433 -12.584 22.889 1.00 96.81 1061 LEU A N 1
ATOM 8170 C CA . LEU A 1 1061 ? -32.070 -13.725 22.060 1.00 96.81 1061 LEU A CA 1
ATOM 8171 C C . LEU A 1 1061 ? -33.132 -13.977 20.979 1.00 96.81 1061 LEU A C 1
ATOM 8173 O O . LEU A 1 1061 ? -34.267 -13.503 21.052 1.00 96.81 1061 LEU A O 1
ATOM 8177 N N . LYS A 1 1062 ? -32.756 -14.737 19.951 1.00 94.06 1062 LYS A N 1
ATOM 8178 C CA . LYS A 1 1062 ? -33.688 -15.336 18.991 1.00 94.06 1062 LYS A CA 1
ATOM 8179 C C . LYS A 1 1062 ? -34.186 -16.683 19.553 1.00 94.06 1062 LYS A C 1
ATOM 8181 O O . LYS A 1 1062 ? -33.379 -17.396 20.176 1.00 94.06 1062 LYS A O 1
ATOM 8186 N N . PRO A 1 1063 ? -35.464 -17.049 19.323 1.00 83.44 1063 PRO A N 1
ATOM 8187 C CA . PRO A 1 1063 ? -36.023 -18.316 19.789 1.00 83.44 1063 PRO A CA 1
ATOM 8188 C C . PRO A 1 1063 ? -35.167 -19.503 19.345 1.00 83.44 1063 PRO A C 1
ATOM 8190 O O . PRO A 1 1063 ? -34.796 -19.610 18.175 1.00 83.44 1063 PRO A O 1
ATOM 8193 N N . GLY A 1 1064 ? -34.830 -20.389 20.280 1.00 62.91 1064 GLY A N 1
ATOM 8194 C CA . GLY A 1 1064 ? -34.079 -21.605 19.969 1.00 62.91 1064 GLY A CA 1
ATOM 8195 C C . GLY A 1 1064 ? -34.982 -22.691 19.382 1.00 62.91 1064 GLY A C 1
ATOM 8196 O O . GLY A 1 1064 ? -36.047 -22.972 19.929 1.00 62.91 1064 GLY A O 1
ATOM 8197 N N . THR A 1 1065 ? -34.539 -23.363 18.317 1.00 40.72 1065 THR A N 1
ATOM 8198 C CA . THR A 1 1065 ? -35.150 -24.625 17.873 1.00 40.72 1065 THR A CA 1
ATOM 8199 C C . THR A 1 1065 ? -34.969 -25.682 18.962 1.00 40.72 1065 THR A C 1
ATOM 8201 O O . THR A 1 1065 ? -33.841 -26.030 19.309 1.00 40.72 1065 THR A O 1
ATOM 8204 N N . SER A 1 1066 ? -36.065 -26.180 19.533 1.00 29.48 1066 SER A N 1
ATOM 8205 C CA . SER A 1 1066 ? -36.045 -26.964 20.772 1.00 29.48 1066 SER A CA 1
ATOM 8206 C C . SER A 1 1066 ? -35.647 -28.437 20.581 1.00 29.48 1066 SER A C 1
ATOM 8208 O O . SER A 1 1066 ? -36.475 -29.337 20.717 1.00 29.48 1066 SER A O 1
ATOM 8210 N N . THR A 1 1067 ? -34.363 -28.702 20.333 1.00 28.08 1067 THR A N 1
ATOM 8211 C CA . THR A 1 1067 ? -33.747 -30.024 20.544 1.00 28.08 1067 THR A CA 1
ATOM 8212 C C . THR A 1 1067 ? -33.208 -30.104 21.974 1.00 28.08 1067 THR A C 1
ATOM 8214 O O . THR A 1 1067 ? -32.088 -29.683 22.257 1.00 28.08 1067 THR A O 1
ATOM 8217 N N . GLY A 1 1068 ? -34.041 -30.573 22.905 1.00 30.55 1068 GLY A N 1
ATOM 8218 C CA . GLY A 1 1068 ? -33.711 -30.595 24.331 1.00 30.55 1068 GLY A CA 1
ATOM 8219 C C . GLY A 1 1068 ? -32.689 -31.672 24.709 1.00 30.55 1068 GLY A C 1
ATOM 8220 O O . GLY A 1 1068 ? -32.933 -32.861 24.510 1.00 30.55 1068 GLY A O 1
ATOM 8221 N N . HIS A 1 1069 ? -31.588 -31.263 25.342 1.00 28.97 1069 HIS A N 1
ATOM 8222 C CA . HIS A 1 1069 ? -30.622 -32.161 25.981 1.00 28.97 1069 HIS A CA 1
ATOM 8223 C C . HIS A 1 1069 ? -30.477 -31.845 27.474 1.00 28.97 1069 HIS A C 1
ATOM 8225 O O . HIS A 1 1069 ? -29.517 -31.228 27.926 1.00 28.97 1069 HIS A O 1
ATOM 8231 N N . THR A 1 1070 ? -31.447 -32.305 28.264 1.00 25.98 1070 THR A N 1
ATOM 8232 C CA . THR A 1 1070 ? -31.276 -32.468 29.712 1.00 25.98 1070 THR A CA 1
ATOM 8233 C C . THR A 1 1070 ? -30.392 -33.684 29.984 1.00 25.98 1070 THR A C 1
ATOM 8235 O O . THR A 1 1070 ? -30.764 -34.804 29.633 1.00 25.98 1070 THR A O 1
ATOM 8238 N N . HIS A 1 1071 ? -29.247 -33.492 30.643 1.00 32.59 1071 HIS A N 1
ATOM 8239 C CA . HIS A 1 1071 ? -28.414 -34.604 31.102 1.00 32.59 1071 HIS A CA 1
ATOM 8240 C C . HIS A 1 1071 ? -29.108 -35.372 32.238 1.00 32.59 1071 HIS A C 1
ATOM 8242 O O . HIS A 1 1071 ? -29.107 -34.940 33.388 1.00 32.59 1071 HIS A O 1
ATOM 8248 N N . ALA A 1 1072 ? -29.659 -36.544 31.918 1.00 24.28 1072 ALA A N 1
ATOM 8249 C CA . ALA A 1 1072 ? -30.140 -37.524 32.887 1.00 24.28 1072 ALA A CA 1
ATOM 8250 C C . ALA A 1 1072 ? -29.536 -38.896 32.559 1.00 24.28 1072 ALA A C 1
ATOM 8252 O O . ALA A 1 1072 ? -29.689 -39.404 31.450 1.00 24.28 1072 ALA A O 1
ATOM 8253 N N . ALA A 1 1073 ? -28.824 -39.495 33.514 1.00 30.75 1073 ALA A N 1
ATOM 8254 C CA . ALA A 1 1073 ? -28.116 -40.753 33.307 1.00 30.75 1073 ALA A CA 1
ATOM 8255 C C . ALA A 1 1073 ? -28.928 -41.958 33.804 1.00 30.75 1073 ALA A C 1
ATOM 8257 O O . ALA A 1 1073 ? -29.151 -42.094 35.008 1.00 30.75 1073 ALA A O 1
ATOM 8258 N N . LYS A 1 1074 ? -29.277 -42.886 32.900 1.00 23.78 1074 LYS A N 1
ATOM 8259 C CA . LYS A 1 1074 ? -29.374 -44.325 33.213 1.00 23.78 1074 LYS A CA 1
ATOM 8260 C C . LYS A 1 1074 ? -29.369 -45.204 31.960 1.00 23.78 1074 LYS A C 1
ATOM 8262 O O . LYS A 1 1074 ? -29.534 -44.722 30.846 1.00 23.78 1074 LYS A O 1
ATOM 8267 N N . ALA A 1 1075 ? -29.104 -46.491 32.170 1.00 29.69 1075 ALA A N 1
ATOM 8268 C CA . ALA A 1 1075 ? -28.833 -47.464 31.118 1.00 29.69 1075 ALA A CA 1
ATOM 8269 C C . ALA A 1 1075 ? -30.088 -48.187 30.596 1.00 29.69 1075 ALA A C 1
ATOM 8271 O O . ALA A 1 1075 ? -31.045 -48.409 31.332 1.00 29.69 1075 ALA A O 1
ATOM 8272 N N . SER A 1 1076 ? -29.997 -48.651 29.349 1.00 23.31 1076 SER A N 1
ATOM 8273 C CA . SER A 1 1076 ? -30.762 -49.761 28.766 1.00 23.31 1076 SER A CA 1
ATOM 8274 C C . SER A 1 1076 ? -29.811 -50.419 27.749 1.00 23.31 1076 SER A C 1
ATOM 8276 O O . SER A 1 1076 ? -29.193 -49.703 26.966 1.00 23.31 1076 SER A O 1
ATOM 8278 N N . SER A 1 1077 ? -29.384 -51.677 27.895 1.00 22.34 1077 SER A N 1
ATOM 8279 C CA . SER A 1 1077 ? -30.124 -52.948 27.758 1.00 22.34 1077 SER A CA 1
ATOM 8280 C C . SER A 1 1077 ? -30.532 -53.265 26.305 1.00 22.34 1077 SER A C 1
ATOM 8282 O O . SER A 1 1077 ? -30.739 -52.367 25.494 1.00 22.34 1077 SER A O 1
ATOM 8284 N N . THR A 1 1078 ? -30.511 -54.548 25.933 1.00 24.56 1078 THR A N 1
ATOM 8285 C CA . THR A 1 1078 ? -30.401 -55.008 24.535 1.00 24.56 1078 THR A CA 1
ATOM 8286 C C . THR A 1 1078 ? -31.657 -55.673 23.985 1.00 24.56 1078 THR A C 1
ATOM 8288 O O . THR A 1 1078 ? -32.066 -56.692 24.534 1.00 24.56 1078 THR A O 1
ATOM 8291 N N . SER A 1 1079 ? -32.122 -55.220 22.814 1.00 21.86 1079 SER A N 1
ATOM 8292 C CA . SER A 1 1079 ? -32.706 -56.063 21.745 1.00 21.86 1079 SER A CA 1
ATOM 8293 C C . SER A 1 1079 ? -33.163 -55.213 20.545 1.00 21.86 1079 SER A C 1
ATOM 8295 O O . SER A 1 1079 ? -33.606 -54.097 20.780 1.00 21.86 1079 SER A O 1
ATOM 8297 N N . THR A 1 1080 ? -33.239 -55.613 19.268 1.00 23.92 1080 THR A N 1
ATOM 8298 C CA . THR A 1 1080 ? -32.595 -56.606 18.376 1.00 23.92 1080 THR A CA 1
ATOM 8299 C C . THR A 1 1080 ? -33.170 -56.297 16.967 1.00 23.92 1080 THR A C 1
ATOM 8301 O O . THR A 1 1080 ? -34.379 -56.149 16.835 1.00 23.92 1080 THR A O 1
ATOM 8304 N N . THR A 1 1081 ? -32.330 -56.191 15.928 1.00 28.44 1081 THR A N 1
ATOM 8305 C CA . THR A 1 1081 ? -32.663 -56.271 14.474 1.00 28.44 1081 THR A CA 1
ATOM 8306 C C . THR A 1 1081 ? -33.878 -55.515 13.883 1.00 28.44 1081 THR A C 1
ATOM 8308 O O . THR A 1 1081 ? -34.952 -56.081 13.701 1.00 28.44 1081 THR A O 1
ATOM 8311 N N . SER A 1 1082 ? -33.626 -54.329 13.319 1.00 31.55 1082 SER A N 1
ATOM 8312 C CA . SER A 1 1082 ? -33.653 -54.135 11.849 1.00 31.55 1082 SER A CA 1
ATOM 8313 C C . SER A 1 1082 ? -32.742 -52.952 11.470 1.00 31.55 1082 SER A C 1
ATOM 8315 O O . SER A 1 1082 ? -32.618 -52.002 12.243 1.00 31.55 1082 SER A O 1
ATOM 8317 N N . SER A 1 1083 ? -32.024 -53.031 10.344 1.00 40.97 1083 SER A N 1
ATOM 8318 C CA . SER A 1 1083 ? -30.923 -52.118 9.974 1.00 40.97 1083 SER A CA 1
ATOM 8319 C C . SER A 1 1083 ? -31.409 -50.784 9.385 1.00 40.97 1083 SER A C 1
ATOM 8321 O O . SER A 1 1083 ? -31.201 -50.479 8.215 1.00 40.97 1083 SER A O 1
ATOM 8323 N N . ASN A 1 1084 ? -32.046 -49.954 10.214 1.00 57.94 1084 ASN A N 1
ATOM 8324 C CA . ASN A 1 1084 ? -32.570 -48.640 9.821 1.00 57.94 1084 ASN A CA 1
ATOM 8325 C C . ASN A 1 1084 ? -31.458 -47.559 9.755 1.00 57.94 1084 ASN A C 1
ATOM 8327 O O . ASN A 1 1084 ? -31.460 -46.598 10.527 1.00 57.94 1084 ASN A O 1
ATOM 8331 N N . VAL A 1 1085 ? -30.460 -47.770 8.887 1.00 78.06 1085 VAL A N 1
ATOM 8332 C CA . VAL A 1 1085 ? -29.255 -46.928 8.737 1.00 78.06 1085 VAL A CA 1
ATOM 8333 C C . VAL A 1 1085 ? -29.428 -45.865 7.645 1.00 78.06 1085 VAL A C 1
ATOM 8335 O O . VAL A 1 1085 ? -29.857 -46.161 6.530 1.00 78.06 1085 VAL A O 1
ATOM 8338 N N . LYS A 1 1086 ? -29.060 -44.613 7.943 1.00 83.31 1086 LYS A N 1
ATOM 8339 C CA . LYS A 1 1086 ? -29.278 -43.441 7.071 1.00 83.31 1086 LYS A CA 1
ATOM 8340 C C . LYS A 1 1086 ? -28.472 -43.526 5.771 1.00 83.31 1086 LYS A C 1
ATOM 8342 O O . LYS A 1 1086 ? -28.885 -43.022 4.732 1.00 83.31 1086 LYS A O 1
ATOM 8347 N N . SER A 1 1087 ? -27.321 -44.190 5.814 1.00 85.50 1087 SER A N 1
ATOM 8348 C CA . SER A 1 1087 ? -26.451 -44.438 4.660 1.00 85.50 1087 SER A CA 1
ATOM 8349 C C . SER A 1 1087 ? -27.080 -45.297 3.552 1.00 85.50 1087 SER A C 1
ATOM 8351 O O . SER A 1 1087 ? -26.644 -45.190 2.403 1.00 85.50 1087 SER A O 1
ATOM 8353 N N . ALA A 1 1088 ? -28.105 -46.109 3.844 1.00 84.69 1088 ALA A N 1
ATOM 8354 C CA . ALA A 1 1088 ? -28.707 -47.031 2.874 1.00 84.69 1088 ALA A CA 1
ATOM 8355 C C . ALA A 1 1088 ? -29.290 -46.318 1.637 1.00 84.69 1088 ALA A C 1
ATOM 8357 O O . ALA A 1 1088 ? -29.110 -46.781 0.508 1.00 84.69 1088 ALA A O 1
ATOM 8358 N N . GLU A 1 1089 ? -29.931 -45.159 1.825 1.00 80.94 1089 GLU A N 1
ATOM 8359 C CA . GLU A 1 1089 ? -30.501 -44.367 0.724 1.00 80.94 1089 GLU A CA 1
ATOM 8360 C C . GLU A 1 1089 ? -29.417 -43.857 -0.238 1.00 80.94 1089 GLU A C 1
ATOM 8362 O O . GLU A 1 1089 ? -29.609 -43.836 -1.454 1.00 80.94 1089 GLU A O 1
ATOM 8367 N N . ILE A 1 1090 ? -28.234 -43.540 0.293 1.00 85.25 1090 ILE A N 1
ATOM 8368 C CA . ILE A 1 1090 ? -27.087 -43.044 -0.474 1.00 85.25 1090 ILE A CA 1
ATOM 8369 C C . ILE A 1 1090 ? -26.492 -44.170 -1.335 1.00 85.25 1090 ILE A C 1
ATOM 8371 O O . ILE A 1 1090 ? -26.161 -43.955 -2.502 1.00 85.25 1090 ILE A O 1
ATOM 8375 N N . PHE A 1 1091 ? -26.402 -45.398 -0.808 1.00 87.31 1091 PHE A N 1
ATOM 8376 C CA . PHE A 1 1091 ? -25.985 -46.567 -1.598 1.00 87.31 1091 PHE A CA 1
ATOM 8377 C C . PHE A 1 1091 ? -27.005 -46.940 -2.679 1.00 87.31 1091 PHE A C 1
ATOM 8379 O O . PHE A 1 1091 ? -26.608 -47.301 -3.791 1.00 87.31 1091 PHE A O 1
ATOM 8386 N N . LYS A 1 1092 ? -28.305 -46.779 -2.405 1.00 83.69 1092 LYS A N 1
ATOM 8387 C CA . LYS A 1 1092 ? -29.353 -46.916 -3.422 1.00 83.69 1092 LYS A CA 1
ATOM 8388 C C . LYS A 1 1092 ? -29.174 -45.889 -4.548 1.00 83.69 1092 LYS A C 1
ATOM 8390 O O . LYS A 1 1092 ? -29.140 -46.283 -5.714 1.00 83.69 1092 LYS A O 1
ATOM 8395 N N . GLU A 1 1093 ? -28.985 -44.606 -4.227 1.00 82.81 1093 GLU A N 1
ATOM 8396 C CA . GLU A 1 1093 ? -28.788 -43.565 -5.247 1.00 82.81 1093 GLU A CA 1
ATOM 8397 C C . GLU A 1 1093 ? -27.490 -43.779 -6.049 1.00 82.81 1093 GLU A C 1
ATOM 8399 O O . GLU A 1 1093 ? -27.492 -43.639 -7.272 1.00 82.81 1093 GLU A O 1
ATOM 8404 N N . MET A 1 1094 ? -26.393 -44.211 -5.411 1.00 82.44 1094 MET A N 1
ATOM 8405 C CA . MET A 1 1094 ? -25.172 -44.622 -6.121 1.00 82.44 1094 MET A CA 1
ATOM 8406 C C . MET A 1 1094 ? -25.445 -45.741 -7.142 1.00 82.44 1094 MET A C 1
ATOM 8408 O O . MET A 1 1094 ? -24.955 -45.672 -8.270 1.00 82.44 1094 MET A O 1
ATOM 8412 N N . GLY A 1 1095 ? -26.254 -46.743 -6.781 1.00 83.31 1095 GLY A N 1
ATOM 8413 C CA . GLY A 1 1095 ? -26.661 -47.827 -7.682 1.00 83.31 1095 GLY A CA 1
ATOM 8414 C C . GLY A 1 1095 ? -27.572 -47.384 -8.835 1.00 83.31 1095 GLY A C 1
ATOM 8415 O O . GLY A 1 1095 ? -27.569 -48.006 -9.899 1.00 83.31 1095 GLY A O 1
ATOM 8416 N N . GLU A 1 1096 ? -28.330 -46.300 -8.667 1.00 81.31 1096 GLU A N 1
ATOM 8417 C CA . GLU A 1 1096 ? -29.126 -45.687 -9.737 1.00 81.31 1096 GLU A CA 1
ATOM 8418 C C . GLU A 1 1096 ? -28.257 -44.820 -10.664 1.00 81.31 1096 GLU A C 1
ATOM 8420 O O . GLU A 1 1096 ? -28.316 -44.986 -11.884 1.00 81.31 1096 GLU A O 1
ATOM 8425 N N . ARG A 1 1097 ? -27.366 -43.986 -10.107 1.00 79.62 1097 ARG A N 1
ATOM 8426 C CA . ARG A 1 1097 ? -26.389 -43.166 -10.855 1.00 79.62 1097 ARG A CA 1
ATOM 8427 C C . ARG A 1 1097 ? -25.418 -44.004 -11.687 1.00 79.62 1097 ARG A C 1
ATOM 8429 O O . ARG A 1 1097 ? -25.035 -43.600 -12.780 1.00 79.62 1097 ARG A O 1
ATOM 8436 N N . LEU A 1 1098 ? -25.040 -45.189 -11.212 1.00 80.25 1098 LEU A N 1
ATOM 8437 C CA . LEU A 1 1098 ? -24.133 -46.077 -11.941 1.00 80.25 1098 LEU A CA 1
ATOM 8438 C C . LEU A 1 1098 ? -24.716 -46.534 -13.293 1.00 80.25 1098 LEU A C 1
ATOM 8440 O O . LEU A 1 1098 ? -23.982 -46.642 -14.275 1.00 80.25 1098 LEU A O 1
ATOM 8444 N N . LYS A 1 1099 ? -26.046 -46.690 -13.386 1.00 79.12 1099 LYS A N 1
ATOM 8445 C CA . LYS A 1 1099 ? -26.752 -47.048 -14.633 1.00 79.12 1099 LYS A CA 1
ATOM 8446 C C . LYS A 1 1099 ? -26.651 -45.960 -15.709 1.00 79.12 1099 LYS A C 1
ATOM 8448 O O . LYS A 1 1099 ? -26.718 -46.284 -16.891 1.00 79.12 1099 LYS A O 1
ATOM 8453 N N . SER A 1 1100 ? -26.480 -44.691 -15.326 1.00 76.38 1100 SER A N 1
ATOM 8454 C CA . SER A 1 1100 ? -26.293 -43.574 -16.264 1.00 76.38 1100 SER A CA 1
ATOM 8455 C C . SER A 1 1100 ? -24.821 -43.260 -16.567 1.00 76.38 1100 SER A C 1
ATOM 8457 O O . SER A 1 1100 ? -24.546 -42.388 -17.389 1.00 76.38 1100 SER A O 1
ATOM 8459 N N . GLN A 1 1101 ? -23.865 -43.982 -15.962 1.00 77.94 1101 GLN A N 1
ATOM 8460 C CA . GLN A 1 1101 ? -22.423 -43.758 -16.138 1.00 77.94 1101 GLN A CA 1
ATOM 8461 C C . GLN A 1 1101 ? -21.643 -45.057 -16.468 1.00 77.94 1101 GLN A C 1
ATOM 8463 O O . GLN A 1 1101 ? -20.736 -45.443 -15.724 1.00 77.94 1101 GLN A O 1
ATOM 8468 N N . PRO A 1 1102 ? -21.910 -45.714 -17.620 1.00 75.44 1102 PRO A N 1
ATOM 8469 C CA . PRO A 1 1102 ? -21.316 -47.011 -18.007 1.00 75.44 1102 PRO A CA 1
ATOM 8470 C C . PRO A 1 1102 ? -19.789 -46.996 -18.235 1.00 75.44 1102 PRO A C 1
ATOM 8472 O O . PRO A 1 1102 ? -19.166 -48.029 -18.489 1.00 75.44 1102 PRO A O 1
ATOM 8475 N N . ASP A 1 1103 ? -19.171 -45.822 -18.156 1.00 77.00 1103 ASP A N 1
ATOM 8476 C CA . ASP A 1 1103 ? -17.728 -45.620 -18.217 1.00 77.00 1103 ASP A CA 1
ATOM 8477 C C . ASP A 1 1103 ? -17.015 -45.804 -16.871 1.00 77.00 1103 ASP A C 1
ATOM 8479 O O . ASP A 1 1103 ? -15.808 -46.048 -16.852 1.00 77.00 1103 ASP A O 1
ATOM 8483 N N . VAL A 1 1104 ? -17.716 -45.640 -15.745 1.00 77.88 1104 VAL A N 1
ATOM 8484 C CA . VAL A 1 1104 ? -17.092 -45.667 -14.413 1.00 77.88 1104 VAL A CA 1
ATOM 8485 C C . VAL A 1 1104 ? -16.530 -47.053 -14.061 1.00 77.88 1104 VAL A C 1
ATOM 8487 O O . VAL A 1 1104 ? -15.362 -47.097 -13.664 1.00 77.88 1104 VAL A O 1
ATOM 8490 N N . PRO A 1 1105 ? -17.233 -48.185 -14.296 1.00 82.25 1105 PRO A N 1
ATOM 8491 C CA . PRO A 1 1105 ? -16.654 -49.518 -14.108 1.00 82.25 1105 PRO A CA 1
ATOM 8492 C C . PRO A 1 1105 ? -15.352 -49.700 -14.898 1.00 82.25 1105 PRO A C 1
ATOM 8494 O O . PRO A 1 1105 ? -14.320 -50.070 -14.342 1.00 82.25 1105 PRO A O 1
ATOM 8497 N N . LYS A 1 1106 ? -15.347 -49.300 -16.178 1.00 78.88 1106 LYS A N 1
ATOM 8498 C CA . LYS A 1 1106 ? -14.178 -49.394 -17.073 1.00 78.88 1106 LYS A CA 1
ATOM 8499 C C . LYS A 1 1106 ? -12.967 -48.582 -16.583 1.00 78.88 1106 LYS A C 1
ATOM 8501 O O . LYS A 1 1106 ? -11.840 -48.929 -16.918 1.00 78.88 1106 LYS A O 1
ATOM 8506 N N . LYS A 1 1107 ? -13.185 -47.507 -15.812 1.00 77.38 1107 LYS A N 1
ATOM 8507 C CA . LYS A 1 1107 ? -12.143 -46.594 -15.291 1.00 77.38 1107 LYS A CA 1
ATOM 8508 C C . LYS A 1 1107 ? -11.671 -46.943 -13.867 1.00 77.38 1107 LYS A C 1
ATOM 8510 O O . LYS A 1 1107 ? -10.607 -46.470 -13.445 1.00 77.38 1107 LYS A O 1
ATOM 8515 N N . VAL A 1 1108 ? -12.449 -47.731 -13.117 1.00 80.12 1108 VAL A N 1
ATOM 8516 C CA . VAL A 1 1108 ? -12.180 -48.074 -11.706 1.00 80.12 1108 VAL A CA 1
ATOM 8517 C C . VAL A 1 1108 ? -11.771 -49.541 -11.525 1.00 80.12 1108 VAL A C 1
ATOM 8519 O O . VAL A 1 1108 ? -10.811 -49.781 -10.798 1.00 80.12 1108 VAL A O 1
ATOM 8522 N N . GLN A 1 1109 ? -12.435 -50.487 -12.204 1.00 84.31 1109 GLN A N 1
ATOM 8523 C CA . GLN A 1 1109 ? -12.104 -51.924 -12.258 1.00 84.31 1109 GLN A CA 1
ATOM 8524 C C . GLN A 1 1109 ? -11.838 -52.588 -10.891 1.00 84.31 1109 GLN A C 1
ATOM 8526 O O . GLN A 1 1109 ? -10.939 -53.417 -10.746 1.00 84.31 1109 GLN A O 1
ATOM 8531 N N . ALA A 1 1110 ? -12.608 -52.217 -9.866 1.00 87.62 1110 ALA A N 1
ATOM 8532 C CA . ALA A 1 1110 ? -12.382 -52.661 -8.493 1.00 87.62 1110 ALA A CA 1
ATOM 8533 C C . ALA A 1 1110 ? -13.684 -52.841 -7.707 1.00 87.62 1110 ALA A C 1
ATOM 8535 O O . ALA A 1 1110 ? -14.688 -52.195 -7.994 1.00 87.62 1110 ALA A O 1
ATOM 8536 N N . ILE A 1 1111 ? -13.638 -53.684 -6.676 1.00 89.50 1111 ILE A N 1
ATOM 8537 C CA . ILE A 1 1111 ? -14.726 -53.866 -5.709 1.00 89.50 1111 ILE A CA 1
ATOM 8538 C C . ILE A 1 1111 ? -14.366 -53.121 -4.424 1.00 89.50 1111 ILE A C 1
ATOM 8540 O O . ILE A 1 1111 ? -13.249 -53.268 -3.920 1.00 89.50 1111 ILE A O 1
ATOM 8544 N N . LEU A 1 1112 ? -15.299 -52.338 -3.885 1.00 89.81 1112 LEU A N 1
ATOM 8545 C CA . LEU A 1 1112 ? -15.141 -51.610 -2.629 1.00 89.81 1112 LEU A CA 1
ATOM 8546 C C . LEU A 1 1112 ? -16.210 -52.037 -1.624 1.00 89.81 1112 LEU A C 1
ATOM 8548 O O . LEU A 1 1112 ? -17.375 -52.187 -1.984 1.00 89.81 1112 LEU A O 1
ATOM 8552 N N . LEU A 1 1113 ? -15.811 -52.202 -0.366 1.00 91.38 1113 LEU A N 1
ATOM 8553 C CA . LEU A 1 1113 ? -16.691 -52.573 0.741 1.00 91.38 1113 LEU A CA 1
ATOM 8554 C C . LEU A 1 1113 ? -16.800 -51.414 1.735 1.00 91.38 1113 LEU A C 1
ATOM 8556 O O . LEU A 1 1113 ? -15.792 -50.876 2.188 1.00 91.38 1113 LEU A O 1
ATOM 8560 N N . TYR A 1 1114 ? -18.018 -51.064 2.114 1.00 92.19 1114 TYR A N 1
ATOM 8561 C CA . TYR A 1 1114 ? -18.319 -50.071 3.133 1.00 92.19 1114 TYR A CA 1
ATOM 8562 C C . TYR A 1 1114 ? -18.916 -50.784 4.342 1.00 92.19 1114 TYR A C 1
ATOM 8564 O O . TYR A 1 1114 ? -19.929 -51.465 4.219 1.00 92.19 1114 TYR A O 1
ATOM 8572 N N . VAL A 1 1115 ? -18.275 -50.648 5.501 1.00 93.00 1115 VAL A N 1
ATOM 8573 C CA . VAL A 1 1115 ? -18.728 -51.208 6.779 1.00 93.00 1115 VAL A CA 1
ATOM 8574 C C . VAL A 1 1115 ? -19.267 -50.055 7.614 1.00 93.00 1115 VAL A C 1
ATOM 8576 O O . VAL A 1 1115 ? -18.503 -49.226 8.115 1.00 93.00 1115 VAL A O 1
ATOM 8579 N N . ILE A 1 1116 ? -20.589 -49.983 7.716 1.00 93.56 1116 ILE A N 1
ATOM 8580 C CA . ILE A 1 1116 ? -21.287 -48.903 8.404 1.00 93.56 1116 ILE A CA 1
ATOM 8581 C C . ILE A 1 1116 ? -21.452 -49.269 9.873 1.00 93.56 1116 ILE A C 1
ATOM 8583 O O . ILE A 1 1116 ? -21.893 -50.373 10.210 1.00 93.56 1116 ILE A O 1
ATOM 8587 N N . LYS A 1 1117 ? -21.103 -48.322 10.741 1.00 90.75 1117 LYS A N 1
ATOM 8588 C CA . LYS A 1 1117 ? -21.211 -48.447 12.189 1.00 90.75 1117 LYS A CA 1
ATOM 8589 C C . LYS A 1 1117 ? -22.304 -47.577 12.788 1.00 90.75 1117 LYS A C 1
ATOM 8591 O O . LYS A 1 1117 ? -22.649 -46.537 12.237 1.00 90.75 1117 LYS A O 1
ATOM 8596 N N . GLN A 1 1118 ? -22.805 -47.984 13.947 1.00 85.75 1118 GLN A N 1
ATOM 8597 C CA . GLN A 1 1118 ? -23.655 -47.146 14.782 1.00 85.75 1118 GLN A CA 1
ATOM 8598 C C . GLN A 1 1118 ? -23.329 -47.409 16.254 1.00 85.75 1118 GLN A C 1
ATOM 8600 O O . GLN A 1 1118 ? -23.529 -48.511 16.768 1.00 85.75 1118 GLN A O 1
ATOM 8605 N N . GLY A 1 1119 ? -22.762 -46.407 16.926 1.00 79.31 1119 GLY A N 1
ATOM 8606 C CA . GLY A 1 1119 ? -22.279 -46.549 18.300 1.00 79.31 1119 GLY A CA 1
ATOM 8607 C C . GLY A 1 1119 ? -21.064 -47.477 18.397 1.00 79.31 1119 GLY A C 1
ATOM 8608 O O . GLY A 1 1119 ? -20.960 -48.269 19.333 1.00 79.31 1119 GLY A O 1
ATOM 8609 N N . GLY A 1 1120 ? -20.167 -47.441 17.405 1.00 77.88 1120 GLY A N 1
ATOM 8610 C CA . GLY A 1 1120 ? -18.931 -48.227 17.393 1.00 77.88 1120 GLY A CA 1
ATOM 8611 C C . GLY A 1 1120 ? -19.074 -49.688 16.953 1.00 77.88 1120 GLY A C 1
ATOM 8612 O O . GLY A 1 1120 ? -18.050 -50.340 16.720 1.00 77.88 1120 GLY A O 1
ATOM 8613 N N . LYS A 1 1121 ? -20.299 -50.211 16.803 1.00 83.69 1121 LYS A N 1
ATOM 8614 C CA . LYS A 1 1121 ? -20.590 -51.571 16.310 1.00 83.69 1121 LYS A CA 1
ATOM 8615 C C . LYS A 1 1121 ? -20.891 -51.556 14.815 1.00 83.69 1121 LYS A C 1
ATOM 8617 O O . LYS A 1 1121 ? -21.591 -50.657 14.364 1.00 83.69 1121 LYS A O 1
ATOM 8622 N N . ASP A 1 1122 ? -20.417 -52.559 14.080 1.00 89.25 1122 ASP A N 1
ATOM 8623 C CA . ASP A 1 1122 ? -20.808 -52.794 12.683 1.00 89.25 1122 ASP A CA 1
ATOM 8624 C C . ASP A 1 1122 ? -22.310 -53.142 12.638 1.00 89.25 1122 ASP A C 1
ATOM 8626 O O . ASP A 1 1122 ? -22.748 -54.051 13.346 1.00 89.25 1122 ASP A O 1
ATOM 8630 N N . VAL A 1 1123 ? -23.098 -52.417 11.837 1.00 88.38 1123 VAL A N 1
ATOM 8631 C CA . VAL A 1 1123 ? -24.567 -52.583 11.738 1.00 88.38 1123 VAL A CA 1
ATOM 8632 C C . VAL A 1 1123 ? -25.074 -52.844 10.321 1.00 88.38 1123 VAL A C 1
ATOM 8634 O O . VAL A 1 1123 ? -26.147 -53.420 10.168 1.00 88.38 1123 VAL A O 1
ATOM 8637 N N . ALA A 1 1124 ? -24.314 -52.458 9.294 1.00 89.94 1124 ALA A N 1
ATOM 8638 C CA . ALA A 1 1124 ? -24.612 -52.763 7.897 1.00 89.94 1124 ALA A CA 1
ATOM 8639 C C . ALA A 1 1124 ? -23.321 -52.858 7.071 1.00 89.94 1124 ALA A C 1
ATOM 8641 O O . ALA A 1 1124 ? -22.275 -52.323 7.451 1.00 89.94 1124 ALA A O 1
ATOM 8642 N N . GLN A 1 1125 ? -23.396 -53.529 5.923 1.00 92.50 1125 GLN A N 1
ATOM 8643 C CA . GLN A 1 1125 ? -22.312 -53.581 4.943 1.00 92.50 1125 GLN A CA 1
ATOM 8644 C C . GLN A 1 1125 ? -22.866 -53.328 3.545 1.00 92.50 1125 GLN A C 1
ATOM 8646 O O . GLN A 1 1125 ? -23.896 -53.893 3.191 1.00 92.50 1125 GLN A O 1
ATOM 8651 N N . PHE A 1 1126 ? -22.172 -52.528 2.739 1.00 92.81 1126 PHE A N 1
ATOM 8652 C CA . PHE A 1 1126 ? -22.548 -52.250 1.354 1.00 92.81 1126 PHE A CA 1
ATOM 8653 C C . PHE A 1 1126 ? -21.350 -52.448 0.430 1.00 92.81 1126 PHE A C 1
ATOM 8655 O O . PHE A 1 1126 ? -20.265 -51.921 0.681 1.00 92.81 1126 PHE A O 1
ATOM 8662 N N . THR A 1 1127 ? -21.546 -53.187 -0.656 1.00 92.19 1127 THR A N 1
ATOM 8663 C CA . THR A 1 1127 ? -20.528 -53.428 -1.676 1.00 92.19 1127 THR A CA 1
ATOM 8664 C C . THR A 1 1127 ? -20.831 -52.620 -2.932 1.00 92.19 1127 THR A C 1
ATOM 8666 O O . THR A 1 1127 ? -21.936 -52.669 -3.473 1.00 92.19 1127 THR A O 1
ATOM 8669 N N . VAL A 1 1128 ? -19.817 -51.904 -3.415 1.00 90.69 1128 VAL A N 1
ATOM 8670 C CA . VAL A 1 1128 ? -19.787 -51.210 -4.705 1.00 90.69 1128 VAL A CA 1
ATOM 8671 C C . VAL A 1 1128 ? -18.851 -52.005 -5.617 1.00 90.69 1128 VAL A C 1
ATOM 8673 O O . VAL A 1 1128 ? -17.628 -51.903 -5.512 1.00 90.69 1128 VAL A O 1
ATOM 8676 N N . ASP A 1 1129 ? -19.420 -52.843 -6.482 1.00 89.50 1129 ASP A N 1
ATOM 8677 C CA . ASP A 1 1129 ? -18.681 -53.598 -7.494 1.00 89.50 1129 ASP A CA 1
ATOM 8678 C C . ASP A 1 1129 ? -18.578 -52.760 -8.774 1.00 89.50 1129 ASP A C 1
ATOM 8680 O O . ASP A 1 1129 ? -19.576 -52.473 -9.433 1.00 89.50 1129 ASP A O 1
ATOM 8684 N N . LEU A 1 1130 ? -17.358 -52.353 -9.118 1.00 88.06 1130 LEU A N 1
ATOM 8685 C CA . LEU A 1 1130 ? -17.011 -51.673 -10.368 1.00 88.06 1130 LEU A CA 1
ATOM 8686 C C . LEU A 1 1130 ? -15.996 -52.483 -11.182 1.00 88.06 1130 LEU A C 1
ATOM 8688 O O . LEU A 1 1130 ? -15.342 -51.939 -12.071 1.00 88.06 1130 LEU A O 1
ATOM 8692 N N . LYS A 1 1131 ? -15.839 -53.770 -10.863 1.00 83.88 1131 LYS A N 1
ATOM 8693 C CA . LYS A 1 1131 ? -14.987 -54.724 -11.574 1.00 83.88 1131 LYS A CA 1
ATOM 8694 C C . LYS A 1 1131 ? -15.808 -55.552 -12.566 1.00 83.88 1131 LYS A C 1
ATOM 8696 O O . LYS A 1 1131 ? -15.341 -55.798 -13.676 1.00 83.88 1131 LYS A O 1
ATOM 8701 N N . ASN A 1 1132 ? -17.019 -55.953 -12.179 1.00 78.44 1132 ASN A N 1
ATOM 8702 C CA . ASN A 1 1132 ? -17.835 -56.914 -12.913 1.00 78.44 1132 ASN A CA 1
ATOM 8703 C C . ASN A 1 1132 ? -18.988 -56.256 -13.694 1.00 78.44 1132 ASN A C 1
ATOM 8705 O O . ASN A 1 1132 ? -19.752 -55.442 -13.173 1.00 78.44 1132 ASN A O 1
ATOM 8709 N N . GLY A 1 1133 ? -19.151 -56.657 -14.960 1.00 77.50 1133 GLY A N 1
ATOM 8710 C CA . GLY A 1 1133 ? -20.267 -56.246 -15.820 1.00 77.50 1133 GLY A CA 1
ATOM 8711 C C . GLY A 1 1133 ? -20.384 -54.727 -16.016 1.00 77.50 1133 GLY A C 1
ATOM 8712 O O . GLY A 1 1133 ? -19.399 -54.042 -16.283 1.00 77.50 1133 GLY A O 1
ATOM 8713 N N . ALA A 1 1134 ? -21.606 -54.202 -15.886 1.00 76.19 1134 ALA A N 1
ATOM 8714 C CA . ALA A 1 1134 ? -21.890 -52.762 -15.914 1.00 76.19 1134 ALA A CA 1
ATOM 8715 C C . ALA A 1 1134 ? -21.701 -52.075 -14.541 1.00 76.19 1134 ALA A C 1
ATOM 8717 O O . ALA A 1 1134 ? -22.053 -50.907 -14.385 1.00 76.19 1134 ALA A O 1
ATOM 8718 N N . GLY A 1 1135 ? -21.147 -52.792 -13.557 1.00 83.88 1135 GLY A N 1
ATOM 8719 C CA . GLY A 1 1135 ? -21.077 -52.383 -12.159 1.00 83.88 1135 GLY A CA 1
ATOM 8720 C C . GLY A 1 1135 ? -22.413 -52.509 -11.414 1.00 83.88 1135 GLY A C 1
ATOM 8721 O O . GLY A 1 1135 ? -23.492 -52.486 -12.008 1.00 83.88 1135 GLY A O 1
ATOM 8722 N N . ALA A 1 1136 ? -22.343 -52.659 -10.091 1.00 86.38 1136 ALA A N 1
ATOM 8723 C CA . ALA A 1 1136 ? -23.503 -52.786 -9.214 1.00 86.38 1136 ALA A CA 1
ATOM 8724 C C . ALA A 1 1136 ? -23.214 -52.258 -7.800 1.00 86.38 1136 ALA A C 1
ATOM 8726 O O . ALA A 1 1136 ? -22.084 -52.314 -7.319 1.00 86.38 1136 ALA A O 1
ATOM 8727 N N . VAL A 1 1137 ? -24.263 -51.814 -7.105 1.00 90.38 1137 VAL A N 1
ATOM 8728 C CA . VAL A 1 1137 ? -24.227 -51.515 -5.665 1.00 90.38 1137 VAL A CA 1
ATOM 8729 C C . VAL A 1 1137 ? -25.255 -52.401 -4.968 1.00 90.38 1137 VAL A C 1
ATOM 8731 O O . VAL A 1 1137 ? -26.381 -52.521 -5.451 1.00 90.38 1137 VAL A O 1
ATOM 8734 N N . TYR A 1 1138 ? -24.868 -53.061 -3.877 1.00 88.38 1138 TYR A N 1
ATOM 8735 C CA . TYR A 1 1138 ? -25.740 -53.963 -3.121 1.00 88.38 1138 TYR A CA 1
ATOM 8736 C C . TYR A 1 1138 ? -25.368 -54.026 -1.636 1.00 88.38 1138 TYR A C 1
ATOM 8738 O O . TYR A 1 1138 ? -24.215 -53.818 -1.265 1.00 88.38 1138 TYR A O 1
ATOM 8746 N N . GLU A 1 1139 ? -26.344 -54.338 -0.783 1.00 89.25 1139 GLU A N 1
ATOM 8747 C CA . GLU A 1 1139 ? -26.106 -54.650 0.631 1.00 89.25 1139 GLU A CA 1
ATOM 8748 C C . GLU A 1 1139 ? -25.466 -56.044 0.780 1.00 89.25 1139 GLU A C 1
ATOM 8750 O O . GLU A 1 1139 ? -25.719 -56.956 -0.016 1.00 89.25 1139 GLU A O 1
ATOM 8755 N N . GLY A 1 1140 ? -24.615 -56.194 1.794 1.00 85.06 1140 GLY A N 1
ATOM 8756 C CA . GLY A 1 1140 ? -23.794 -57.371 2.060 1.00 85.06 1140 GLY A CA 1
ATOM 8757 C C . GLY A 1 1140 ? -22.334 -57.236 1.608 1.00 85.06 1140 GLY A C 1
ATOM 8758 O O . GLY A 1 1140 ? -21.930 -56.275 0.947 1.00 85.06 1140 GLY A O 1
ATOM 8759 N N . ALA A 1 1141 ? -21.537 -58.234 1.991 1.00 87.06 1141 ALA A N 1
ATOM 8760 C CA . ALA A 1 1141 ? -20.146 -58.399 1.573 1.00 87.06 1141 ALA A CA 1
ATOM 8761 C C . ALA A 1 1141 ? -20.033 -58.763 0.071 1.00 87.06 1141 ALA A C 1
ATOM 8763 O O . ALA A 1 1141 ? -21.031 -59.177 -0.533 1.00 87.06 1141 ALA A O 1
ATOM 8764 N N . PRO A 1 1142 ? -18.838 -58.645 -0.544 1.00 88.56 1142 PRO A N 1
ATOM 8765 C CA . PRO A 1 1142 ? -18.628 -59.014 -1.940 1.00 88.56 1142 PRO A CA 1
ATOM 8766 C C . PRO A 1 1142 ? -19.028 -60.456 -2.258 1.00 88.56 1142 PRO A C 1
ATOM 8768 O O . PRO A 1 1142 ? -18.793 -61.378 -1.476 1.00 88.56 1142 PRO A O 1
ATOM 8771 N N . LYS A 1 1143 ? -19.630 -60.642 -3.432 1.00 82.94 1143 LYS A N 1
ATOM 8772 C CA . LYS A 1 1143 ? -20.083 -61.947 -3.933 1.00 82.94 1143 LYS A CA 1
ATOM 8773 C C . LYS A 1 1143 ? -18.947 -62.698 -4.643 1.00 82.94 1143 LYS A C 1
ATOM 8775 O O . LYS A 1 1143 ? -17.927 -62.110 -4.993 1.00 82.94 1143 LYS A O 1
ATOM 8780 N N . ASN A 1 1144 ? -19.156 -63.993 -4.884 1.00 69.44 1144 ASN A N 1
ATOM 8781 C CA . ASN A 1 1144 ? -18.262 -64.871 -5.656 1.00 69.44 1144 ASN A CA 1
ATOM 8782 C C . ASN A 1 1144 ? -16.827 -64.994 -5.086 1.00 69.44 1144 ASN A C 1
ATOM 8784 O O . ASN A 1 1144 ? -15.867 -65.051 -5.850 1.00 69.44 1144 ASN A O 1
ATOM 8788 N N . ASP A 1 1145 ? -16.683 -64.990 -3.754 1.00 67.12 1145 ASP A N 1
ATOM 8789 C CA . ASP A 1 1145 ? -15.406 -65.043 -3.009 1.00 67.12 1145 ASP A CA 1
ATOM 8790 C C . ASP A 1 1145 ? -14.375 -63.948 -3.367 1.00 67.12 1145 ASP A C 1
ATOM 8792 O O . ASP A 1 1145 ? -13.194 -64.016 -3.006 1.00 67.12 1145 ASP A O 1
ATOM 8796 N N . GLU A 1 1146 ? -14.817 -62.887 -4.045 1.00 74.62 1146 GLU A N 1
ATOM 8797 C CA . GLU A 1 1146 ? -13.955 -61.784 -4.441 1.00 74.62 1146 GLU A CA 1
ATOM 8798 C C . GLU A 1 1146 ? -13.565 -60.893 -3.255 1.00 74.62 1146 GLU A C 1
ATOM 8800 O O . GLU A 1 1146 ? -14.384 -60.499 -2.428 1.00 74.62 1146 GLU A O 1
ATOM 8805 N N . LYS A 1 1147 ? -12.290 -60.503 -3.180 1.00 80.62 1147 LYS A N 1
ATOM 8806 C CA . LYS A 1 1147 ? -11.802 -59.617 -2.114 1.00 80.62 1147 LYS A CA 1
ATOM 8807 C C . LYS A 1 1147 ? -11.962 -58.155 -2.522 1.00 80.62 1147 LYS A C 1
ATOM 8809 O O . LYS A 1 1147 ? -11.455 -57.743 -3.564 1.00 80.62 1147 LYS A O 1
ATOM 8814 N N . ALA A 1 1148 ? -12.600 -57.357 -1.665 1.00 85.44 1148 ALA A N 1
ATOM 8815 C CA . ALA A 1 1148 ? -12.657 -55.909 -1.837 1.00 85.44 1148 ALA A CA 1
ATOM 8816 C C . ALA A 1 1148 ? -11.237 -55.315 -1.894 1.00 85.44 1148 ALA A C 1
ATOM 8818 O O . ALA A 1 1148 ? -10.429 -55.517 -0.985 1.00 85.44 1148 ALA A O 1
ATOM 8819 N N . ALA A 1 1149 ? -10.946 -54.551 -2.948 1.00 84.75 1149 ALA A N 1
ATOM 8820 C CA . ALA A 1 1149 ? -9.667 -53.868 -3.141 1.00 84.75 1149 ALA A CA 1
ATOM 8821 C C . ALA A 1 1149 ? -9.451 -52.751 -2.106 1.00 84.75 1149 ALA A C 1
ATOM 8823 O O . ALA A 1 1149 ? -8.311 -52.434 -1.751 1.00 84.75 1149 ALA A O 1
ATOM 8824 N N . THR A 1 1150 ? -10.555 -52.188 -1.602 1.00 85.06 1150 THR A N 1
ATOM 8825 C CA . THR A 1 1150 ? -10.579 -51.208 -0.514 1.00 85.06 1150 THR A CA 1
ATOM 8826 C C . THR A 1 1150 ? -11.804 -51.442 0.365 1.00 85.06 1150 THR A C 1
ATOM 8828 O O . THR A 1 1150 ? -12.912 -51.621 -0.133 1.00 85.06 1150 THR A O 1
ATOM 8831 N N . THR A 1 1151 ? -11.610 -51.435 1.681 1.00 89.31 1151 THR A N 1
ATOM 8832 C CA . THR A 1 1151 ? -12.666 -51.456 2.698 1.00 89.31 1151 THR A CA 1
ATOM 8833 C C . THR A 1 1151 ? -12.642 -50.142 3.474 1.00 89.31 1151 THR A C 1
ATOM 8835 O O . THR A 1 1151 ? -11.570 -49.713 3.905 1.00 89.31 1151 THR A O 1
ATOM 8838 N N . MET A 1 1152 ? -13.799 -49.512 3.667 1.00 90.00 1152 MET A N 1
ATOM 8839 C CA . MET A 1 1152 ? -13.966 -48.277 4.433 1.00 90.00 1152 MET A CA 1
ATOM 8840 C C . MET A 1 1152 ? -14.931 -48.511 5.600 1.00 90.00 1152 MET A C 1
ATOM 8842 O O . MET A 1 1152 ? -16.081 -48.874 5.383 1.00 90.00 1152 MET A O 1
ATOM 8846 N N . THR A 1 1153 ? -14.471 -48.293 6.830 1.00 92.56 1153 THR A N 1
ATOM 8847 C CA . THR A 1 1153 ? -15.262 -48.427 8.062 1.00 92.56 1153 THR A CA 1
ATOM 8848 C C . THR A 1 1153 ? -15.501 -47.052 8.676 1.00 92.56 1153 THR A C 1
ATOM 8850 O O . THR A 1 1153 ? -14.544 -46.298 8.863 1.00 92.56 1153 THR A O 1
ATOM 8853 N N . VAL A 1 1154 ? -16.758 -46.718 8.970 1.00 93.12 1154 VAL A N 1
ATOM 8854 C CA . VAL A 1 1154 ? -17.191 -45.361 9.353 1.00 93.12 1154 VAL A CA 1
ATOM 8855 C C . VAL A 1 1154 ? -18.546 -45.410 10.077 1.00 93.12 1154 VAL A C 1
ATOM 8857 O O . VAL A 1 1154 ? -19.349 -46.299 9.800 1.00 93.12 1154 VAL A O 1
ATOM 8860 N N . GLU A 1 1155 ? -18.817 -44.482 10.999 1.00 92.88 1155 GLU A N 1
ATOM 8861 C CA . GLU A 1 1155 ? -20.151 -44.345 11.613 1.00 92.88 1155 GLU A CA 1
ATOM 8862 C C . GLU A 1 1155 ? -21.170 -43.781 10.602 1.00 92.88 1155 GLU A C 1
ATOM 8864 O O . GLU A 1 1155 ? -20.844 -42.905 9.801 1.00 92.88 1155 GLU A O 1
ATOM 8869 N N . ASP A 1 1156 ? -22.415 -44.257 10.657 1.00 90.69 1156 ASP A N 1
ATOM 8870 C CA . ASP A 1 1156 ? -23.505 -43.954 9.717 1.00 90.69 1156 ASP A CA 1
ATOM 8871 C C . ASP A 1 1156 ? -23.703 -42.446 9.492 1.00 90.69 1156 ASP A C 1
ATOM 8873 O O . ASP A 1 1156 ? -23.736 -41.971 8.356 1.00 90.69 1156 ASP A O 1
ATOM 8877 N N . GLU A 1 1157 ? -23.729 -41.659 10.570 1.00 86.19 1157 GLU A N 1
ATOM 8878 C CA . GLU A 1 1157 ? -23.894 -40.206 10.473 1.00 86.19 1157 GLU A CA 1
ATOM 8879 C C . GLU A 1 1157 ? -22.690 -39.497 9.848 1.00 86.19 1157 GLU A C 1
ATOM 8881 O O . GLU A 1 1157 ? -22.861 -38.499 9.148 1.00 86.19 1157 GLU A O 1
ATOM 8886 N N . ASP A 1 1158 ? -21.475 -39.994 10.077 1.00 87.81 1158 ASP A N 1
ATOM 8887 C CA . ASP A 1 1158 ? -20.274 -39.427 9.466 1.00 87.81 1158 ASP A CA 1
ATOM 8888 C C . ASP A 1 1158 ? -20.167 -39.837 7.991 1.00 87.81 1158 ASP A C 1
ATOM 8890 O O . ASP A 1 1158 ? -19.726 -39.027 7.177 1.00 87.81 1158 ASP A O 1
ATOM 8894 N N . PHE A 1 1159 ? -20.678 -41.011 7.594 1.00 89.38 1159 PHE A N 1
ATOM 8895 C CA . PHE A 1 1159 ? -20.844 -41.360 6.179 1.00 89.38 1159 PHE A CA 1
ATOM 8896 C C . PHE A 1 1159 ? -21.829 -40.429 5.461 1.00 89.38 1159 PHE A C 1
ATOM 8898 O O . PHE A 1 1159 ? -21.517 -39.932 4.377 1.00 89.38 1159 PHE A O 1
ATOM 8905 N N . VAL A 1 1160 ? -22.974 -40.116 6.079 1.00 84.94 1160 VAL A N 1
ATOM 8906 C CA . VAL A 1 1160 ? -23.931 -39.132 5.539 1.00 84.94 1160 VAL A CA 1
ATOM 8907 C C . VAL A 1 1160 ? -23.278 -37.749 5.399 1.00 84.94 1160 VAL A C 1
ATOM 8909 O O . VAL A 1 1160 ? -23.444 -37.092 4.367 1.00 84.94 1160 VAL A O 1
ATOM 8912 N N . LYS A 1 1161 ? -22.478 -37.304 6.380 1.00 80.56 1161 LYS A N 1
ATOM 8913 C CA . LYS A 1 1161 ? -21.734 -36.030 6.288 1.00 80.56 1161 LYS A CA 1
ATOM 8914 C C . LYS A 1 1161 ? -20.668 -36.055 5.184 1.00 80.56 1161 LYS A C 1
ATOM 8916 O O . LYS A 1 1161 ? -20.516 -35.059 4.484 1.00 80.56 1161 LYS A O 1
ATOM 8921 N N . LEU A 1 1162 ? -19.968 -37.174 4.982 1.00 81.31 1162 LEU A N 1
ATOM 8922 C CA . LEU A 1 1162 ? -18.984 -37.341 3.901 1.00 81.31 1162 LEU A CA 1
ATOM 8923 C C . LEU A 1 1162 ? -19.643 -37.292 2.516 1.00 81.31 1162 LEU A C 1
ATOM 8925 O O . LEU A 1 1162 ? -19.156 -36.595 1.629 1.00 81.31 1162 LEU A O 1
ATOM 8929 N N . ALA A 1 1163 ? -20.765 -37.992 2.337 1.00 79.00 1163 ALA A N 1
ATOM 8930 C CA . ALA A 1 1163 ? -21.516 -38.006 1.083 1.00 79.00 1163 ALA A CA 1
ATOM 8931 C C . ALA A 1 1163 ? -22.131 -36.638 0.744 1.00 79.00 1163 ALA A C 1
ATOM 8933 O O . ALA A 1 1163 ? -22.068 -36.200 -0.401 1.00 79.00 1163 ALA A O 1
ATOM 8934 N N . THR A 1 1164 ? -22.657 -35.926 1.747 1.00 73.75 1164 THR A N 1
ATOM 8935 C CA . THR A 1 1164 ? -23.205 -34.564 1.587 1.00 73.75 1164 THR A CA 1
ATOM 8936 C C . THR A 1 1164 ? -22.138 -33.459 1.575 1.00 73.75 1164 THR A C 1
ATOM 8938 O O . THR A 1 1164 ? -22.480 -32.279 1.500 1.00 73.75 1164 THR A O 1
ATOM 8941 N N . GLY A 1 1165 ? -20.846 -33.804 1.656 1.00 72.62 1165 GLY A N 1
ATOM 8942 C CA . GLY A 1 1165 ? -19.734 -32.845 1.670 1.00 72.62 1165 GLY A CA 1
ATOM 8943 C C . GLY A 1 1165 ? -19.632 -31.982 2.937 1.00 72.62 1165 GLY A C 1
ATOM 8944 O O . GLY A 1 1165 ? -18.850 -31.036 2.961 1.00 72.62 1165 GLY A O 1
ATOM 8945 N N . LYS A 1 1166 ? -20.398 -32.304 3.988 1.00 75.38 1166 LYS A N 1
ATOM 8946 C CA . LYS A 1 1166 ? -20.406 -31.634 5.304 1.00 75.38 1166 LYS A CA 1
ATOM 8947 C C . LYS A 1 1166 ? -19.265 -32.092 6.227 1.00 75.38 1166 LYS A C 1
ATOM 8949 O O . LYS A 1 1166 ? -19.108 -31.544 7.309 1.00 75.38 1166 LYS A O 1
ATOM 8954 N N . LEU A 1 1167 ? -18.489 -33.103 5.828 1.00 75.19 1167 LEU A N 1
ATOM 8955 C CA . LEU A 1 1167 ? -17.288 -33.572 6.523 1.00 75.19 1167 LEU A CA 1
ATOM 8956 C C . LEU A 1 1167 ? -16.177 -33.834 5.499 1.00 75.19 1167 LEU A C 1
ATOM 8958 O O . LEU A 1 1167 ? -16.388 -34.532 4.509 1.00 75.19 1167 LEU A O 1
ATOM 8962 N N . ASN A 1 1168 ? -14.986 -33.282 5.733 1.00 80.31 1168 ASN A N 1
ATOM 8963 C CA . ASN A 1 1168 ? -13.840 -33.442 4.841 1.00 80.31 1168 ASN A CA 1
ATOM 8964 C C . ASN A 1 1168 ? -13.235 -34.861 4.966 1.00 80.31 1168 ASN A C 1
ATOM 8966 O O . ASN A 1 1168 ? -12.824 -35.244 6.067 1.00 80.31 1168 ASN A O 1
ATOM 8970 N N . PRO A 1 1169 ? -13.094 -35.635 3.869 1.00 74.25 1169 PRO A N 1
ATOM 8971 C CA . PRO A 1 1169 ? -12.561 -37.000 3.926 1.00 74.25 1169 PRO A CA 1
ATOM 8972 C C . PRO A 1 1169 ? -11.141 -37.121 4.497 1.00 74.25 1169 PRO A C 1
ATOM 8974 O O . PRO A 1 1169 ? -10.827 -38.118 5.144 1.00 74.25 1169 PRO A O 1
ATOM 8977 N N . GLN A 1 1170 ? -10.281 -36.117 4.293 1.00 69.62 1170 GLN A N 1
ATOM 8978 C CA . GLN A 1 1170 ? -8.908 -36.130 4.797 1.00 69.62 1170 GLN A CA 1
ATOM 8979 C C . GLN A 1 1170 ? -8.865 -35.845 6.303 1.00 69.62 1170 GLN A C 1
ATOM 8981 O O . GLN A 1 1170 ? -8.192 -36.570 7.032 1.00 69.62 1170 GLN A O 1
ATOM 8986 N N . GLN A 1 1171 ? -9.633 -34.865 6.798 1.00 72.31 1171 GLN A N 1
ATOM 8987 C CA . GLN A 1 1171 ? -9.753 -34.609 8.244 1.00 72.31 1171 GLN A CA 1
ATOM 8988 C C . GLN A 1 1171 ? -10.427 -35.786 8.969 1.00 72.31 1171 GLN A C 1
ATOM 8990 O O . GLN A 1 1171 ? -9.998 -36.171 10.056 1.00 72.31 1171 GLN A O 1
ATOM 8995 N N . ALA A 1 1172 ? -11.435 -36.416 8.360 1.00 77.31 1172 ALA A N 1
ATOM 8996 C CA . ALA A 1 1172 ? -12.130 -37.573 8.925 1.00 77.31 1172 ALA A CA 1
ATOM 8997 C C . ALA A 1 1172 ? -11.258 -38.845 8.985 1.00 77.31 1172 ALA A C 1
ATOM 8999 O O . ALA A 1 1172 ? -11.407 -39.650 9.904 1.00 77.31 1172 ALA A O 1
ATOM 9000 N N . PHE A 1 1173 ? -10.312 -39.012 8.055 1.00 76.56 1173 PHE A N 1
ATOM 9001 C CA . PHE A 1 1173 ? -9.281 -40.051 8.140 1.00 76.56 1173 PHE A CA 1
ATOM 9002 C C . PHE A 1 1173 ? -8.219 -39.714 9.203 1.00 76.56 1173 PHE A C 1
ATOM 9004 O O . PHE A 1 1173 ? -7.928 -40.544 10.060 1.00 76.56 1173 PHE A O 1
ATOM 9011 N N . MET A 1 1174 ? -7.697 -38.479 9.212 1.00 69.00 1174 MET A N 1
ATOM 9012 C CA . MET A 1 1174 ? -6.695 -38.008 10.188 1.00 69.00 1174 MET A CA 1
ATOM 9013 C C . MET A 1 1174 ? -7.191 -38.070 11.644 1.00 69.00 1174 MET A C 1
ATOM 9015 O O . MET A 1 1174 ? -6.421 -38.391 12.542 1.00 69.00 1174 MET A O 1
ATOM 9019 N N . SER A 1 1175 ? -8.479 -37.802 11.879 1.00 71.56 1175 SER A N 1
ATOM 9020 C CA . SER A 1 1175 ? -9.131 -37.904 13.197 1.00 71.56 1175 SER A CA 1
ATOM 9021 C C . SER A 1 1175 ? -9.617 -39.320 13.549 1.00 71.56 1175 SER A C 1
ATOM 9023 O O . SER A 1 1175 ? -10.227 -39.518 14.597 1.00 71.56 1175 SER A O 1
ATOM 9025 N N . GLY A 1 1176 ? -9.377 -40.318 12.690 1.00 79.06 1176 GLY A N 1
ATOM 9026 C CA . GLY A 1 1176 ? -9.737 -41.719 12.934 1.00 79.06 1176 GLY A CA 1
ATOM 9027 C C . GLY A 1 1176 ? -11.233 -42.056 12.844 1.00 79.06 1176 GLY A C 1
ATOM 9028 O O . GLY A 1 1176 ? -11.590 -43.213 13.085 1.00 79.06 1176 GLY A O 1
ATOM 9029 N N . LYS A 1 1177 ? -12.091 -41.090 12.473 1.00 80.06 1177 LYS A N 1
ATOM 9030 C CA . LYS A 1 1177 ? -13.539 -41.277 12.234 1.00 80.06 1177 LYS A CA 1
ATOM 9031 C C . LYS A 1 1177 ? -13.814 -42.218 11.054 1.00 80.06 1177 LYS A C 1
ATOM 9033 O O . LYS A 1 1177 ? -14.786 -42.968 11.072 1.00 80.06 1177 LYS A O 1
ATOM 9038 N N . ILE A 1 1178 ? -12.929 -42.214 10.052 1.00 86.88 1178 ILE A N 1
ATOM 9039 C CA . ILE A 1 1178 ? -12.879 -43.216 8.980 1.00 86.88 1178 ILE A CA 1
ATOM 9040 C C . ILE A 1 1178 ? -11.647 -44.097 9.178 1.00 86.88 1178 ILE A C 1
ATOM 9042 O O . ILE A 1 1178 ? -10.534 -43.591 9.320 1.00 86.88 1178 ILE A O 1
ATOM 9046 N N . LYS A 1 1179 ? -11.814 -45.416 9.069 1.00 85.56 1179 LYS A N 1
ATOM 9047 C CA . LYS A 1 1179 ? -10.704 -46.365 8.905 1.00 85.56 1179 LYS A CA 1
ATOM 9048 C C . LYS A 1 1179 ? -10.762 -46.963 7.504 1.00 85.56 1179 LYS A C 1
ATOM 9050 O O . LYS A 1 1179 ? -11.785 -47.515 7.115 1.00 85.56 1179 LYS A O 1
ATOM 9055 N N . VAL A 1 1180 ? -9.672 -46.858 6.744 1.00 87.25 1180 VAL A N 1
ATOM 9056 C CA . VAL A 1 1180 ? -9.570 -47.418 5.386 1.00 87.25 1180 VAL A CA 1
ATOM 9057 C C . VAL A 1 1180 ? -8.504 -48.508 5.357 1.00 87.25 1180 VAL A C 1
ATOM 9059 O O . VAL A 1 1180 ? -7.408 -48.323 5.880 1.00 87.25 1180 VAL A O 1
ATOM 9062 N N . LYS A 1 1181 ? -8.820 -49.642 4.729 1.00 83.25 1181 LYS A N 1
ATOM 9063 C CA . LYS A 1 1181 ? -7.924 -50.790 4.534 1.00 83.25 1181 LYS A CA 1
ATOM 9064 C C . LYS A 1 1181 ? -7.897 -51.156 3.050 1.00 83.25 1181 LYS A C 1
ATOM 9066 O O . LYS A 1 1181 ? -8.954 -51.311 2.452 1.00 83.25 1181 LYS A O 1
ATOM 9071 N N . GLY A 1 1182 ? -6.717 -51.310 2.453 1.00 81.50 1182 GLY A N 1
ATOM 9072 C CA . GLY A 1 1182 ? -6.568 -51.526 1.006 1.00 81.50 1182 GLY A CA 1
ATOM 9073 C C . GLY A 1 1182 ? -6.229 -50.238 0.247 1.00 81.50 1182 GLY A C 1
ATOM 9074 O O . GLY A 1 1182 ? -5.616 -49.331 0.810 1.00 81.50 1182 GLY A O 1
ATOM 9075 N N . ASN A 1 1183 ? -6.578 -50.152 -1.038 1.00 76.69 1183 ASN A N 1
ATOM 9076 C CA . ASN A 1 1183 ? -6.099 -49.080 -1.917 1.00 76.69 1183 ASN A CA 1
ATOM 9077 C C . ASN A 1 1183 ? -6.894 -47.766 -1.748 1.00 76.69 1183 ASN A C 1
ATOM 9079 O O . ASN A 1 1183 ? -7.918 -47.533 -2.397 1.00 76.69 1183 ASN A O 1
ATOM 9083 N N . ILE A 1 1184 ? -6.389 -46.878 -0.889 1.00 71.31 1184 ILE A N 1
ATOM 9084 C CA . ILE A 1 1184 ? -7.017 -45.591 -0.539 1.00 71.31 1184 ILE A CA 1
ATOM 9085 C C . ILE A 1 1184 ? -7.293 -44.713 -1.780 1.00 71.31 1184 ILE A C 1
ATOM 9087 O O . ILE A 1 1184 ? -8.323 -44.040 -1.833 1.00 71.31 1184 ILE A O 1
ATOM 9091 N N . MET A 1 1185 ? -6.452 -44.765 -2.823 1.00 67.56 1185 MET A N 1
ATOM 9092 C CA . MET A 1 1185 ? -6.636 -43.951 -4.038 1.00 67.56 1185 MET A CA 1
ATOM 9093 C C . MET A 1 1185 ? -7.902 -44.310 -4.836 1.00 67.56 1185 MET A C 1
ATOM 9095 O O . MET A 1 1185 ? -8.382 -43.493 -5.623 1.00 67.56 1185 MET A O 1
ATOM 9099 N N . LEU A 1 1186 ? -8.483 -45.500 -4.636 1.00 71.50 1186 LEU A N 1
ATOM 9100 C CA . LEU A 1 1186 ? -9.746 -45.872 -5.281 1.00 71.50 1186 LEU A CA 1
ATOM 9101 C C . LEU A 1 1186 ? -10.943 -45.086 -4.721 1.00 71.50 1186 LEU A C 1
ATOM 9103 O O . LEU A 1 1186 ? -11.860 -44.782 -5.477 1.00 71.50 1186 LEU A O 1
ATOM 9107 N N . LEU A 1 1187 ? -10.912 -44.679 -3.445 1.00 67.62 1187 LEU A N 1
ATOM 9108 C CA . LEU A 1 1187 ? -11.969 -43.846 -2.854 1.00 67.62 1187 LEU A CA 1
ATOM 9109 C C . LEU A 1 1187 ? -11.955 -42.416 -3.420 1.00 67.62 1187 LEU A C 1
ATOM 9111 O O . LEU A 1 1187 ? -13.013 -41.833 -3.640 1.00 67.62 1187 LEU A O 1
ATOM 9115 N N . GLN A 1 1188 ? -10.776 -41.870 -3.735 1.00 65.25 1188 GLN A N 1
ATOM 9116 C CA . GLN A 1 1188 ? -10.657 -40.558 -4.387 1.00 65.25 1188 GLN A CA 1
ATOM 9117 C C . GLN A 1 1188 ? -11.267 -40.566 -5.798 1.00 65.25 1188 GLN A C 1
ATOM 9119 O O . GLN A 1 1188 ? -11.993 -39.643 -6.162 1.00 65.25 1188 GLN A O 1
ATOM 9124 N N . LYS A 1 1189 ? -11.073 -41.650 -6.569 1.00 64.00 1189 LYS A N 1
ATOM 9125 C CA . LYS A 1 1189 ? -11.707 -41.823 -7.893 1.00 64.00 1189 LYS A CA 1
ATOM 9126 C C . LYS A 1 1189 ? -13.245 -41.827 -7.850 1.00 64.00 1189 LYS A C 1
ATOM 9128 O O . LYS A 1 1189 ? -13.867 -41.606 -8.885 1.00 64.00 1189 LYS A O 1
ATOM 9133 N N . LEU A 1 1190 ? -13.856 -42.063 -6.686 1.00 59.38 1190 LEU A N 1
ATOM 9134 C CA . LEU A 1 1190 ? -15.310 -42.141 -6.505 1.00 59.38 1190 LEU A CA 1
ATOM 9135 C C . LEU A 1 1190 ? -15.962 -40.833 -6.050 1.00 59.38 1190 LEU A C 1
ATOM 9137 O O . LEU A 1 1190 ? -17.189 -40.754 -6.026 1.00 59.38 1190 LEU A O 1
ATOM 9141 N N . GLN A 1 1191 ? -15.192 -39.781 -5.747 1.00 61.81 1191 GLN A N 1
ATOM 9142 C CA . GLN A 1 1191 ? -15.771 -38.499 -5.323 1.00 61.81 1191 GLN A CA 1
ATOM 9143 C C . GLN A 1 1191 ? -16.748 -37.923 -6.367 1.00 61.81 1191 GLN A C 1
ATOM 9145 O O . GLN A 1 1191 ? -17.746 -37.316 -5.988 1.00 61.81 1191 GLN A O 1
ATOM 9150 N N . GLY A 1 1192 ? -16.537 -38.196 -7.661 1.00 54.75 1192 GLY A N 1
ATOM 9151 C CA . GLY A 1 1192 ? -17.451 -37.798 -8.742 1.00 54.75 1192 GLY A CA 1
ATOM 9152 C C . GLY A 1 1192 ? -18.833 -38.476 -8.733 1.00 54.75 1192 GLY A C 1
ATOM 9153 O O . GLY A 1 1192 ? -19.768 -37.918 -9.298 1.00 54.75 1192 GLY A O 1
ATOM 9154 N N . LEU A 1 1193 ? -18.996 -39.634 -8.076 1.00 55.97 1193 LEU A N 1
ATOM 9155 C CA . LEU A 1 1193 ? -20.313 -40.258 -7.857 1.00 55.97 1193 LEU A CA 1
ATOM 9156 C C . LEU A 1 1193 ? -21.051 -39.635 -6.660 1.00 55.97 1193 LEU A C 1
ATOM 9158 O O . LEU A 1 1193 ? -22.279 -39.531 -6.683 1.00 55.97 1193 LEU A O 1
ATOM 9162 N N . MET A 1 1194 ? -20.301 -39.198 -5.642 1.00 55.59 1194 MET A N 1
ATOM 9163 C CA . MET A 1 1194 ? -20.824 -38.654 -4.382 1.00 55.59 1194 MET A CA 1
ATOM 9164 C C . MET A 1 1194 ? -21.214 -37.169 -4.489 1.00 55.59 1194 MET A C 1
ATOM 9166 O O . MET A 1 1194 ? -22.271 -36.769 -4.015 1.00 55.59 1194 MET A O 1
ATOM 9170 N N . ALA A 1 1195 ? -20.381 -36.341 -5.128 1.00 48.97 1195 ALA A N 1
ATOM 9171 C CA . ALA A 1 1195 ? -20.346 -34.882 -4.944 1.00 48.97 1195 ALA A CA 1
ATOM 9172 C C . ALA A 1 1195 ? -21.472 -34.060 -5.625 1.00 48.97 1195 ALA A C 1
ATOM 9174 O O . ALA A 1 1195 ? -21.241 -32.924 -6.040 1.00 48.97 1195 ALA A O 1
ATOM 9175 N N . ALA A 1 1196 ? -22.683 -34.606 -5.771 1.00 39.50 1196 ALA A N 1
ATOM 9176 C CA . ALA A 1 1196 ? -23.744 -33.995 -6.578 1.00 39.50 1196 ALA A CA 1
ATOM 9177 C C . ALA A 1 1196 ? -25.165 -34.141 -5.999 1.00 39.50 1196 ALA A C 1
ATOM 9179 O O . ALA A 1 1196 ? -26.032 -34.738 -6.628 1.00 39.50 1196 ALA A O 1
ATOM 9180 N N . GLN A 1 1197 ? -25.435 -33.555 -4.831 1.00 38.16 1197 GLN A N 1
ATOM 9181 C CA . GLN A 1 1197 ? -26.755 -32.983 -4.520 1.00 38.16 1197 GLN A CA 1
ATOM 9182 C C . GLN A 1 1197 ? -26.593 -31.884 -3.459 1.00 38.16 1197 GLN A C 1
ATOM 9184 O O . GLN A 1 1197 ? -26.196 -32.150 -2.330 1.00 38.16 1197 GLN A O 1
ATOM 9189 N N . LYS A 1 1198 ? -26.885 -30.629 -3.831 1.00 37.84 1198 LYS A N 1
ATOM 9190 C CA . LYS A 1 1198 ? -26.910 -29.472 -2.910 1.00 37.84 1198 LYS A CA 1
ATOM 9191 C C . LYS A 1 1198 ? -28.335 -28.941 -2.679 1.00 37.84 1198 LYS A C 1
ATOM 9193 O O . LYS A 1 1198 ? -28.517 -27.808 -2.247 1.00 37.84 1198 LYS A O 1
ATOM 9198 N N . ALA A 1 1199 ? -29.336 -29.762 -3.003 1.00 34.12 1199 ALA A N 1
ATOM 9199 C CA . ALA A 1 1199 ? -30.757 -29.498 -2.823 1.00 34.12 1199 ALA A CA 1
ATOM 9200 C C . ALA A 1 1199 ? -31.496 -30.830 -2.607 1.00 34.12 1199 ALA A C 1
ATOM 9202 O O . ALA A 1 1199 ? -31.287 -31.753 -3.389 1.00 34.12 1199 ALA A O 1
ATOM 9203 N N . LYS A 1 1200 ? -32.386 -30.873 -1.602 1.00 38.38 1200 LYS A N 1
ATOM 9204 C CA . LYS A 1 1200 ? -33.219 -32.021 -1.176 1.00 38.38 1200 LYS A CA 1
ATOM 9205 C C . LYS A 1 1200 ? -32.519 -33.199 -0.463 1.00 38.38 1200 LYS A C 1
ATOM 9207 O O . LYS A 1 1200 ? -32.843 -34.347 -0.742 1.00 38.38 1200 LYS A O 1
ATOM 9212 N N . LEU A 1 1201 ? -31.697 -32.887 0.546 1.00 31.34 1201 LEU A N 1
ATOM 9213 C CA . LEU A 1 1201 ? -31.505 -33.700 1.764 1.00 31.34 1201 LEU A CA 1
ATOM 9214 C C . LEU A 1 1201 ? -31.243 -32.786 2.975 1.00 31.34 1201 LEU A C 1
ATOM 9216 O O . LEU A 1 1201 ? -30.276 -31.988 2.907 1.00 31.34 1201 LEU A O 1
#